Protein AF-A0A8R1HG35-F1 (afdb_monomer_lite)

pLDDT: mean 78.25, std 21.02, range [23.45, 98.88]

Radius of gyration: 35.32 Å; chains: 1; bounding box: 96×101×85 Å

Foldseek 3Di:
DDPDDDPDPPCVDPPVVVVLVVLVPDDPVSVVVQQCCQVVQADDAWEWEWEAPDQFKIKIFTQQDDPDGPDPRDHQSFHWWFKWKDFLQAPDIDTDIDHSPHRIDMDTGNGAMQTCALVPTRHAYHYALVSLQRSLQSLQVRVVRGDPSSLLRSLVSLQVCLVVVPHQLVSNVSSLVSQCPPPDPSSVVSSVVSLVSSCVSCVVVPPPDRVSVVVNVVVVCVVCVVPPPPPDDDDDDDPPPDDDDDDDCCVVVVVLVVDPFPQVSVVVLVVCCVVPDDPVVVVVSVVVVVVVDDDDDDDPDDDDPPPQPPLAADPQKFWAEKEKEKEAQDPPFLADDDPCYQKMKMKIKTKIFGAAKDQKHKFAAEQKAWPDKAWPDPPKDWPDWDADQQSRIIITGIPDIDHHGDMIIMMIIIMHGADDPQAAWHWFDAPVPPPFIKIKHQQPPFGVNRVDGGRRFFQRWYKYKYKYKYAPPKDKDWQAQWDDKDDPPPRRIIMTTGDIDDTWHSRLTIMIIGAWDWDWDAAPVQAIEIEIEHPVQRVQQVQLRVLLRLLQVLVCVLLVPHLDGNYAYEYETQDHPDQWALRRRYIYGHNVQRGHDDPSVLQVSNLSSQLSQQPTFENARGPLQNLSRQLRSLLCSLVSVCSVPVPRDSLLVLLVLLLVLQVVLLADDFFQSDWDQDSSRHIGGDPSSNNLSVLVLLLLCVLQDVVLSSQLSSVLSVVAGSGHDHPVSSVVSSVVSRDPCRAFPPRDHDDSVQQVCLSGQATAAWEWEWEDPDQFKIKIATDGDHDPPDDDDPDSCPQVNFHFWWKWKDAQPDLDTDTDTDHRPHRIDMDGHRFAMQICASVSHSYAYDYALVSLQRVLCCCPVPVRCVSGDPSSLVSVLSNLQVCPVVHDCVSNVSSLVSQCPDPDPVSVLSSVVSVVVSCVVPVDDPPPPPDDDLCVQDDLQDAPVRSCVSNVSDDLVRLLVSCDVPPPVVVLLSSLVNNLVPDPGPVCLVVSVSNVLSHDPVSVVVNCPPDDPVSNVVVVVSCVVCVPPDDRDPVVVVVVVVVVVVD

Secondary structure (DSSP, 8-state):
-----------TT-HHHHHHHHTTSS-HHHHHHHHHHHHHSS-S--EEEEEEEETTEEEEEE----S--SSTT---S---EEEEEEETT----EEEEE-TT-SEEEEE-SS-EEETGGG-SSSEEEE-HHHHHHHHHHHHHHGGGS-HHHHHHHHHHHHHHHHTT-S-GGGGHHHHHHHTT-SSHHHHHHHHHHHHHHHHHHHHTT-TT-HHHHHHHHHHHHHHTTSTT---------TTSS-----SSHHHHHHHHH---HHHHHHHHHHHHHH---HHHHHHHHHHHHHTPPP-------S------TTSPPTTEEEEEEEEEEEE--TTSSSPP-TTTTEEEEEEEEEEEESS-EEEEEEE--SEEEEEEEE-STT--EEEEEEETTTTEEEEEEEEEEPTT-EEEEEEEEEEEPBSSSSEEEEEE-TT--SPEEEEEE-TTTTGGGTS-B--STT--BEEEEEEEEETT-EEEESSPEEEEEE-STTSEEEEEEPPPPSB-GGG--EEEE--EEEEEE-TT--EEEEEE-GGGGGG-HHHHHHHHHHHHHHHHHHT----SSEEEEEEESS-SSSEE--TTEEEEEGGGTSSS-HHHHHHHHHHHHHTTBTTTBEESSGGGTHHHHHHHHHHHHHHHHHH-TT--HHHHHHHHHHHHHHHTTSS---TT-EEE-TTS-EEE-THHHHHHHHHHHHHHHHH-HHHHHHHHHHHHHHHTTSEE-HHHHHHHHHHHSPTT-B-GGGSBP-HHHHHHHHHSS---EEEEEEEEETTEEEEEEEEPPPTT--------SSTT---EEEEEE-BTBS--EEEEE-TT-S-EEE--SS--EESGGG-SS-EEEE-HHHHHHHHHHHHHH-GGGGS-HHHHHHHHHHHHHHBTTB-HHHHHHHHHHHTT-SSHHHHHHHHHHHHHHHHHH---------S-GGGGS-TTS-HHHHHHHHTT--HHHHHHHHHH-S-HHHHHHHHHHHHHH---GGGHHHHHHHHHHS-HHHHHHHHHSS-HHHHHHHHHHHHH-TTT----HHHHHHHHHHTT--

Sequence (1051 aa):
MTPLMPKYPDLNDSPLEKFLESLTTRTLNSKIARFAFLWTRQAGLPTVIVSKTGSDKIEIKQEIVTKSCLHPDGCFPRWDIPIWYHDADSSNTKLTWLLYNLKSIQLNSSIPLIINADSNGLYKVLYTDELYEEIGEQLKKFSKIYSPSTKYRLLTDASEQVWKRNKNASSFLPMIEALIDDDNEHVRRAAKKLLAFASRIATIQLEPENPVVQGYEDLLVKYFSSTPSFANFSGSATFLDVFGSEFDTQEILISILIDKNFDQMLERLVYWQKTETDPKILEIIGKLLDDLKPSNNLIFKIGPAEKQEEWRLPTKVFPIDYNLELTTYLPGYGYKEDEKTLKFHGAVDIKAHVVEATDRIVLNADSLEIQDILIDTKNVTITRWQLSSKLQFLTIYLSKTIEPKSTINFTILYEGKIREDLKGYYLTRTSDNSKTLNAVTQFESTAARFMVPCFDEPEFKATWKVKLIHPDGTVALSNGIEMESGPTGDTGFTYTEFARTVKMSSYLLAVFVGDVQYKETVTDRGVRIRVYADPQKIDMVDYALNVSRVTVEGFEKQFGIEYPMEKIDFVAVEDFAFGAMENWGLIIHASSYILGKSKNVLSTVIHELAHQWFGNLVTMKFWDNLWLNEGFASYMTPYGYTFIDPEADRDFSQTSDQEYGLNGESEPSTSITKYVRKDDGDITNTGLIYSKGSSFIRMIEHIMGADNFNKAIRYYLNNHQYQNVVAYDLYEAFERFMPNGTVGPNGKPFNLVEFAKCWTHQSGYPTIQVQSIDNSSIQLTQHRRLYKNVTTFKEEDVCGHKWDVPIWYQVPGSDTVDLAWLGRNDENLVLNVTGPVVINANSNGYYRVLYSNQFYELLSTEFQERGKTQFLSDSSKIRLLNDIMNFIGEIDAKSILPIVETLANDDNLKIRQRAEKTLRKLKNQTGHSFDTDMTKPLFEKCSLNESFDECSSKIETVIMDEFCRKVRSDPSQENVTRYLLNWLNVEERLEYQSYFLKALSCADSGTLDRLLLAEYRELRKRVNFYMGMERNKVKMPAKQSREFLMFEHDV

Organism: Caenorhabditis japonica (NCBI:txid281687)

Structure (mmCIF, N/CA/C/O backbone):
data_AF-A0A8R1HG35-F1
#
_entry.id   AF-A0A8R1HG35-F1
#
loop_
_atom_site.group_PDB
_atom_site.id
_atom_site.type_symbol
_atom_site.label_atom_id
_atom_site.label_alt_id
_atom_site.label_comp_id
_atom_site.label_asym_id
_atom_site.label_entity_id
_atom_site.label_seq_id
_atom_site.pdbx_PDB_ins_code
_atom_site.Cartn_x
_atom_site.Cartn_y
_atom_site.Cartn_z
_atom_site.occupancy
_atom_site.B_iso_or_equiv
_atom_site.auth_seq_id
_atom_site.auth_comp_id
_atom_site.auth_asym_id
_atom_site.auth_atom_id
_atom_site.pdbx_PDB_model_num
ATOM 1 N N . MET A 1 1 ? 31.465 -43.326 5.195 1.00 29.39 1 MET A N 1
ATOM 2 C CA . MET A 1 1 ? 32.647 -42.964 4.382 1.00 29.39 1 MET A CA 1
ATOM 3 C C . MET A 1 1 ? 32.932 -41.487 4.592 1.00 29.39 1 MET A C 1
ATOM 5 O O . MET A 1 1 ? 32.133 -40.659 4.181 1.00 29.39 1 MET A O 1
ATOM 9 N N . THR A 1 2 ? 34.002 -41.154 5.308 1.00 23.45 2 THR A N 1
ATOM 10 C CA . THR A 1 2 ? 34.441 -39.769 5.531 1.00 23.45 2 THR A CA 1
ATOM 11 C C . THR A 1 2 ? 34.986 -39.207 4.213 1.00 23.45 2 THR A C 1
ATOM 13 O O . THR A 1 2 ? 35.867 -39.852 3.638 1.00 23.45 2 THR A O 1
ATOM 16 N N . PRO A 1 3 ? 34.524 -38.052 3.698 1.00 27.89 3 PRO A N 1
ATOM 17 C CA . PRO A 1 3 ? 35.165 -37.442 2.543 1.00 27.89 3 PRO A CA 1
ATOM 18 C C . PRO A 1 3 ? 36.554 -36.965 2.972 1.00 27.89 3 PRO A C 1
ATOM 20 O O . PRO A 1 3 ? 36.690 -36.169 3.904 1.00 27.89 3 PRO A O 1
ATOM 23 N N . LEU A 1 4 ? 37.587 -37.487 2.315 1.00 30.38 4 LEU A N 1
ATOM 24 C CA . LEU A 1 4 ? 38.963 -37.021 2.442 1.00 30.38 4 LEU A CA 1
ATOM 25 C C . LEU A 1 4 ? 39.006 -35.512 2.162 1.00 30.38 4 LEU A C 1
ATOM 27 O O . LEU A 1 4 ? 38.712 -35.078 1.049 1.00 30.38 4 LEU A O 1
ATOM 31 N N . MET A 1 5 ? 39.374 -34.712 3.169 1.00 27.02 5 MET A N 1
ATOM 32 C CA . MET A 1 5 ? 39.751 -33.315 2.946 1.00 27.02 5 MET A CA 1
ATOM 33 C C . MET A 1 5 ? 40.919 -33.270 1.946 1.00 27.02 5 MET A C 1
ATOM 35 O O . MET A 1 5 ? 41.862 -34.057 2.099 1.00 27.02 5 MET A O 1
ATOM 39 N N . PRO A 1 6 ? 40.920 -32.356 0.959 1.00 29.45 6 PRO A N 1
ATOM 40 C CA . PRO A 1 6 ? 42.089 -32.159 0.117 1.00 29.45 6 PRO A CA 1
ATOM 41 C C . PRO A 1 6 ? 43.254 -31.719 1.008 1.00 29.45 6 PRO A C 1
ATOM 43 O O . PRO A 1 6 ? 43.134 -30.755 1.767 1.00 29.45 6 PRO A O 1
ATOM 46 N N . LYS A 1 7 ? 44.391 -32.418 0.934 1.00 31.58 7 LYS A N 1
ATOM 47 C CA . LYS A 1 7 ? 45.646 -31.894 1.481 1.00 31.58 7 LYS A CA 1
ATOM 48 C C . LYS A 1 7 ? 45.983 -30.617 0.711 1.00 31.58 7 LYS A C 1
ATOM 50 O O . LYS A 1 7 ? 46.242 -30.682 -0.488 1.00 31.58 7 LYS A O 1
ATOM 55 N N . TYR A 1 8 ? 45.991 -29.476 1.398 1.00 39.78 8 TYR A N 1
ATOM 56 C CA . TYR A 1 8 ? 46.649 -28.277 0.886 1.00 39.78 8 TYR A CA 1
ATOM 57 C C . TYR A 1 8 ? 48.136 -28.609 0.661 1.00 39.78 8 TYR A C 1
ATOM 59 O O . TYR A 1 8 ? 48.741 -29.211 1.555 1.00 39.78 8 TYR A O 1
ATOM 67 N N . PRO A 1 9 ? 48.725 -28.288 -0.505 1.00 39.12 9 PRO A N 1
ATOM 68 C CA . PRO A 1 9 ? 50.155 -28.477 -0.717 1.00 39.12 9 PRO A CA 1
ATOM 69 C C . PRO A 1 9 ? 50.940 -27.655 0.316 1.00 39.12 9 PRO A C 1
ATOM 71 O O . PRO A 1 9 ? 50.508 -26.564 0.693 1.00 39.12 9 PRO A O 1
ATOM 74 N N . ASP A 1 10 ? 52.069 -28.188 0.791 1.00 41.16 10 ASP A N 1
ATOM 75 C CA . ASP A 1 10 ? 53.010 -27.441 1.631 1.00 41.16 10 ASP A CA 1
ATOM 76 C C . ASP A 1 10 ? 53.409 -26.162 0.879 1.00 41.16 10 ASP A C 1
ATOM 78 O O . ASP A 1 10 ? 54.063 -26.216 -0.160 1.00 41.16 10 ASP A O 1
ATOM 82 N N . LEU A 1 11 ? 52.954 -25.010 1.377 1.00 49.56 11 LEU A N 1
ATOM 83 C CA . LEU A 1 11 ? 53.136 -23.706 0.733 1.00 49.56 11 LEU A CA 1
ATOM 84 C C . LEU A 1 11 ? 54.547 -23.129 0.902 1.00 49.56 11 LEU A C 1
ATOM 86 O O . LEU A 1 11 ? 54.803 -22.106 0.273 1.00 49.56 11 LEU A O 1
ATOM 90 N N . ASN A 1 12 ? 55.417 -23.814 1.661 1.00 46.31 12 ASN A N 1
ATOM 91 C CA . ASN A 1 12 ? 56.751 -23.402 2.136 1.00 46.31 12 ASN A CA 1
ATOM 92 C C . ASN A 1 12 ? 57.788 -23.034 1.039 1.00 46.31 12 ASN A C 1
ATOM 94 O O . ASN A 1 12 ? 58.971 -22.911 1.342 1.00 46.31 12 ASN A O 1
ATOM 98 N N . ASP A 1 13 ? 57.393 -22.906 -0.232 1.00 47.81 13 ASP A N 1
ATOM 99 C CA . ASP A 1 13 ? 58.284 -22.533 -1.342 1.00 47.81 13 ASP A CA 1
ATOM 100 C C . ASP A 1 13 ? 57.584 -21.738 -2.473 1.00 47.81 13 ASP A C 1
ATOM 102 O O . ASP A 1 13 ? 58.082 -21.640 -3.602 1.00 47.81 13 ASP A O 1
ATOM 106 N N . SER A 1 14 ? 56.408 -21.149 -2.208 1.00 57.53 14 SER A N 1
ATOM 107 C CA . SER A 1 14 ? 55.636 -20.441 -3.244 1.00 57.53 14 SER A CA 1
ATOM 108 C C . SER A 1 14 ? 56.224 -19.053 -3.600 1.00 57.53 14 SER A C 1
ATOM 110 O O . SER A 1 14 ? 56.750 -18.353 -2.729 1.00 57.53 14 SER A O 1
ATOM 112 N N . PRO A 1 15 ? 56.092 -18.574 -4.859 1.00 57.16 15 PRO A N 1
ATOM 113 C CA . PRO A 1 15 ? 56.476 -17.207 -5.252 1.00 57.16 15 PRO A CA 1
ATOM 114 C C . PRO A 1 15 ? 55.829 -16.112 -4.387 1.00 57.16 15 PRO A C 1
ATOM 116 O O . PRO A 1 15 ? 56.396 -15.037 -4.194 1.00 57.16 15 PRO A O 1
ATOM 119 N N . LEU A 1 16 ? 54.649 -16.410 -3.844 1.00 57.31 16 LEU A N 1
ATOM 120 C CA . LEU A 1 16 ? 53.862 -15.529 -2.995 1.00 57.31 16 LEU A CA 1
ATOM 121 C C . LEU A 1 16 ? 54.426 -15.426 -1.564 1.00 57.31 16 LEU A C 1
ATOM 123 O O . LEU A 1 16 ? 54.394 -14.351 -0.966 1.00 57.31 16 LEU A O 1
ATOM 127 N N . GLU A 1 17 ? 55.004 -16.503 -1.028 1.00 61.06 17 GLU A N 1
ATOM 128 C CA . GLU A 1 17 ? 55.698 -16.485 0.267 1.00 61.06 17 GLU A CA 1
ATOM 129 C C . GLU A 1 17 ? 56.992 -15.666 0.184 1.00 61.06 17 GLU A C 1
ATOM 131 O O . GLU A 1 17 ? 57.223 -14.796 1.022 1.00 61.06 17 GLU A O 1
ATOM 136 N N . LYS A 1 18 ? 57.751 -15.806 -0.913 1.00 62.78 18 LYS A N 1
ATOM 137 C CA . LYS A 1 18 ? 58.918 -14.951 -1.208 1.00 62.78 18 LYS A CA 1
ATOM 138 C C . LYS A 1 18 ? 58.541 -13.469 -1.341 1.00 62.78 18 LYS A C 1
ATOM 140 O O . LYS A 1 18 ? 59.304 -12.599 -0.920 1.00 62.78 18 LYS A O 1
ATOM 145 N N . PHE A 1 19 ? 57.356 -13.160 -1.878 1.00 66.44 19 PHE A N 1
ATOM 146 C CA . PHE A 1 19 ? 56.823 -11.794 -1.917 1.00 66.44 19 PHE A CA 1
ATOM 147 C C . PHE A 1 19 ? 56.510 -11.261 -0.510 1.00 66.44 19 PHE A C 1
ATOM 149 O O . PHE A 1 19 ? 56.939 -10.156 -0.172 1.00 66.44 19 PHE A O 1
ATOM 156 N N . LEU A 1 20 ? 55.847 -12.039 0.350 1.00 61.75 20 LEU A N 1
ATOM 157 C CA . LEU A 1 20 ? 55.597 -11.629 1.735 1.00 61.75 20 LEU A CA 1
ATOM 158 C C . LEU A 1 20 ? 56.886 -11.509 2.562 1.00 61.75 20 LEU A C 1
ATOM 160 O O . LEU A 1 20 ? 57.006 -10.572 3.349 1.00 61.75 20 LEU A O 1
ATOM 164 N N . GLU A 1 21 ? 57.866 -12.393 2.371 1.00 64.31 21 GLU A N 1
ATOM 165 C CA . GLU A 1 21 ? 59.193 -12.269 2.986 1.00 64.31 21 GLU A CA 1
ATOM 166 C C . GLU A 1 21 ? 59.919 -11.000 2.511 1.00 64.31 21 GLU A C 1
ATOM 168 O O . GLU A 1 21 ? 60.517 -10.284 3.322 1.00 64.31 21 GLU A O 1
ATOM 173 N N . SER A 1 22 ? 59.792 -10.626 1.231 1.00 62.16 22 SER A N 1
ATOM 174 C CA . SER A 1 22 ? 60.324 -9.354 0.718 1.00 62.16 22 SER A CA 1
ATOM 175 C C . SER A 1 22 ? 59.702 -8.133 1.417 1.00 62.16 22 SER A C 1
ATOM 177 O O . SER A 1 22 ? 60.402 -7.161 1.703 1.00 62.16 22 SER A O 1
ATOM 179 N N . LEU A 1 23 ? 58.425 -8.228 1.812 1.00 58.84 23 LEU A N 1
ATOM 180 C CA . LEU A 1 23 ? 57.715 -7.225 2.615 1.00 58.84 23 LEU A CA 1
ATOM 181 C C . LEU A 1 23 ? 58.089 -7.251 4.109 1.00 58.84 23 LEU A C 1
ATOM 183 O O . LEU A 1 23 ? 57.533 -6.479 4.880 1.00 58.84 23 LEU A O 1
ATOM 187 N N . THR A 1 24 ? 59.004 -8.113 4.561 1.00 53.59 24 THR A N 1
ATOM 188 C CA . THR A 1 24 ? 59.460 -8.133 5.968 1.00 53.59 24 THR A CA 1
ATOM 189 C C . THR A 1 24 ? 60.857 -7.574 6.184 1.00 53.59 24 THR A C 1
ATOM 191 O O . THR A 1 24 ? 61.204 -7.218 7.311 1.00 53.59 24 THR A O 1
ATOM 194 N N . THR A 1 25 ? 61.665 -7.456 5.128 1.00 50.81 25 THR A N 1
ATOM 195 C CA . THR A 1 25 ? 63.103 -7.193 5.273 1.00 50.81 25 THR A CA 1
ATOM 196 C C . THR A 1 25 ? 63.488 -5.714 5.294 1.00 50.81 25 THR A C 1
ATOM 198 O O . THR A 1 25 ? 64.647 -5.411 5.577 1.00 50.81 25 THR A O 1
ATOM 201 N N . ARG A 1 26 ? 62.578 -4.753 5.055 1.00 47.66 26 ARG A N 1
ATOM 202 C CA . ARG A 1 26 ? 62.942 -3.320 5.026 1.00 47.66 26 ARG A CA 1
ATOM 203 C C . ARG A 1 26 ? 61.820 -2.400 5.537 1.00 47.66 26 ARG A C 1
ATOM 205 O O . ARG A 1 26 ? 60.886 -2.104 4.807 1.00 47.66 26 ARG A O 1
ATOM 212 N N . THR A 1 27 ? 61.991 -1.839 6.744 1.00 49.16 27 THR A N 1
ATOM 213 C CA . THR A 1 27 ? 61.248 -0.697 7.361 1.00 49.16 27 THR A CA 1
ATOM 214 C C . THR A 1 27 ? 59.865 -0.959 7.994 1.00 49.16 27 THR A C 1
ATOM 216 O O . THR A 1 27 ? 59.168 -1.902 7.638 1.00 49.16 27 THR A O 1
ATOM 219 N N . LEU A 1 28 ? 59.441 -0.097 8.938 1.00 48.72 28 LEU A N 1
ATOM 220 C CA . LEU A 1 28 ? 58.131 -0.138 9.627 1.00 48.72 28 LEU A CA 1
ATOM 221 C C . LEU A 1 28 ? 56.939 -0.114 8.645 1.00 48.72 28 LEU A C 1
ATOM 223 O O . LEU A 1 28 ? 55.937 -0.789 8.877 1.00 48.72 28 LEU A O 1
ATOM 227 N N . ASN A 1 29 ? 57.093 0.577 7.509 1.00 52.09 29 ASN A N 1
ATOM 228 C CA . ASN A 1 29 ? 56.093 0.653 6.437 1.00 52.09 29 ASN A CA 1
ATOM 229 C C . ASN A 1 29 ? 55.785 -0.719 5.813 1.00 52.09 29 ASN A C 1
ATOM 231 O O . ASN A 1 29 ? 54.662 -0.964 5.377 1.00 52.09 29 ASN A O 1
ATOM 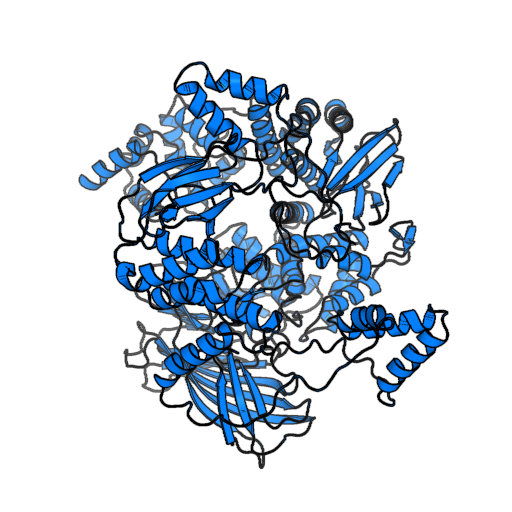235 N N . SER A 1 30 ? 56.753 -1.638 5.823 1.00 58.84 30 SER A N 1
ATOM 236 C CA . SER A 1 30 ? 56.605 -2.968 5.225 1.00 58.84 30 SER A CA 1
ATOM 237 C C . SER A 1 30 ? 55.717 -3.909 6.062 1.00 58.84 30 SER A C 1
ATOM 239 O O . SER A 1 30 ? 54.919 -4.667 5.511 1.00 58.84 30 SER A O 1
ATOM 241 N N . LYS A 1 31 ? 55.716 -3.759 7.399 1.00 59.62 31 LYS A N 1
ATOM 242 C CA . LYS A 1 31 ? 54.842 -4.524 8.312 1.00 59.62 31 LYS A CA 1
ATOM 243 C C . LYS A 1 31 ? 53.371 -4.098 8.226 1.00 59.62 31 LYS A C 1
ATOM 245 O O . LYS A 1 31 ? 52.493 -4.956 8.255 1.00 59.62 31 LYS A O 1
ATOM 250 N N . ILE A 1 32 ? 53.101 -2.797 8.079 1.00 66.56 32 ILE A N 1
ATOM 251 C CA . ILE A 1 32 ? 51.736 -2.267 7.892 1.00 66.56 32 ILE A CA 1
ATOM 252 C C . ILE A 1 32 ? 51.187 -2.685 6.526 1.00 66.56 32 ILE A C 1
ATOM 254 O O . ILE A 1 32 ? 50.044 -3.127 6.439 1.00 66.56 32 ILE A O 1
ATOM 258 N N . ALA A 1 33 ? 52.009 -2.612 5.473 1.00 65.75 33 ALA A N 1
ATOM 259 C CA . ALA A 1 33 ? 51.628 -3.072 4.141 1.00 65.75 33 ALA A CA 1
ATOM 260 C C . ALA A 1 33 ? 51.265 -4.565 4.137 1.00 65.75 33 ALA A C 1
ATOM 262 O O . ALA A 1 33 ? 50.242 -4.939 3.571 1.00 65.75 33 ALA A O 1
ATOM 263 N N . ARG A 1 34 ? 52.043 -5.407 4.834 1.00 74.62 34 ARG A N 1
ATOM 264 C CA . ARG A 1 34 ? 51.744 -6.837 4.995 1.00 74.62 34 ARG A CA 1
ATOM 265 C C . ARG A 1 34 ? 50.425 -7.077 5.735 1.00 74.62 34 ARG A C 1
ATOM 267 O O . ARG A 1 34 ? 49.603 -7.860 5.265 1.00 74.62 34 ARG A O 1
ATOM 274 N N . PHE A 1 35 ? 50.205 -6.385 6.854 1.00 78.25 35 PHE A N 1
ATOM 275 C CA . PHE A 1 35 ? 48.952 -6.464 7.608 1.00 78.25 35 PHE A CA 1
ATOM 276 C C . PHE A 1 35 ? 47.749 -6.059 6.740 1.00 78.25 35 PHE A C 1
ATOM 278 O O . PHE A 1 35 ? 46.813 -6.838 6.585 1.00 78.25 35 PHE A O 1
ATOM 285 N N . ALA A 1 36 ? 47.803 -4.893 6.090 1.00 75.25 36 ALA A N 1
ATOM 286 C CA . ALA A 1 36 ? 46.735 -4.420 5.210 1.00 75.25 36 ALA A CA 1
ATOM 287 C C . ALA A 1 36 ? 46.482 -5.380 4.035 1.00 75.25 36 ALA A C 1
ATOM 289 O O . ALA A 1 36 ? 45.330 -5.647 3.692 1.00 75.25 36 ALA A O 1
ATOM 290 N N . PHE A 1 37 ? 47.540 -5.945 3.449 1.00 73.75 37 PHE A N 1
ATOM 291 C CA . PHE A 1 37 ? 47.441 -6.902 2.349 1.00 73.75 37 PHE A CA 1
ATOM 292 C C . PHE A 1 37 ? 46.708 -8.183 2.768 1.00 73.75 37 PHE A C 1
ATOM 294 O O . PHE A 1 37 ? 45.751 -8.583 2.106 1.00 73.75 37 PHE A O 1
ATOM 301 N N . LEU A 1 38 ? 47.090 -8.786 3.900 1.00 73.75 38 LEU A N 1
ATOM 302 C CA . LEU A 1 38 ? 46.444 -9.998 4.415 1.00 73.75 38 LEU A CA 1
ATOM 303 C C . LEU A 1 38 ? 44.974 -9.766 4.795 1.00 73.75 38 LEU A C 1
ATOM 305 O O . LEU A 1 38 ? 44.153 -10.656 4.589 1.00 73.75 38 LEU A O 1
ATOM 309 N N . TRP A 1 39 ? 44.630 -8.593 5.330 1.00 78.31 39 TRP A N 1
ATOM 310 C CA . TRP A 1 39 ? 43.275 -8.295 5.813 1.00 78.31 39 TRP A CA 1
ATOM 311 C C . TRP A 1 39 ? 42.294 -7.825 4.736 1.00 78.31 39 TRP A C 1
ATOM 313 O O . TRP A 1 39 ? 41.093 -7.997 4.908 1.00 78.31 39 TRP A O 1
ATOM 323 N N . THR A 1 40 ? 42.768 -7.263 3.622 1.00 70.94 40 THR A N 1
ATOM 324 C CA . THR A 1 40 ? 41.887 -6.726 2.562 1.00 70.94 40 THR A CA 1
ATOM 325 C C . THR A 1 40 ? 41.656 -7.684 1.394 1.00 70.94 40 THR A C 1
ATOM 327 O O . THR A 1 40 ? 40.697 -7.511 0.648 1.00 70.94 40 THR A O 1
ATOM 330 N N . ARG A 1 41 ? 42.521 -8.690 1.208 1.00 65.94 41 ARG A N 1
ATOM 331 C CA . ARG A 1 41 ? 42.503 -9.584 0.031 1.00 65.94 41 ARG A CA 1
ATOM 332 C C . ARG A 1 41 ? 41.947 -10.982 0.310 1.00 65.94 41 ARG A C 1
ATOM 334 O O . ARG A 1 41 ? 41.852 -11.788 -0.612 1.00 65.94 41 ARG A O 1
ATOM 341 N N . GLN A 1 42 ? 41.593 -11.283 1.557 1.00 67.56 42 GLN A N 1
ATOM 342 C CA . GLN A 1 42 ? 41.102 -12.597 1.971 1.00 67.56 42 GLN A CA 1
ATOM 343 C C . GLN A 1 42 ? 39.652 -12.497 2.438 1.00 67.56 42 GLN A C 1
ATOM 345 O O . GLN A 1 42 ? 39.315 -11.629 3.239 1.00 67.56 42 GLN A O 1
ATOM 350 N N . ALA A 1 43 ? 38.797 -13.393 1.945 1.00 61.31 43 ALA A N 1
ATOM 351 C CA . ALA A 1 43 ? 37.422 -13.498 2.413 1.00 61.31 43 ALA A CA 1
ATOM 352 C C . ALA A 1 43 ? 37.378 -14.207 3.769 1.00 61.31 43 ALA A C 1
ATOM 354 O O . ALA A 1 43 ? 38.014 -15.242 3.953 1.00 61.31 43 ALA A O 1
ATOM 355 N N . GLY A 1 44 ? 36.579 -13.686 4.693 1.00 69.25 44 GLY A N 1
ATOM 356 C CA . GLY A 1 44 ? 36.358 -14.297 5.999 1.00 69.25 44 GLY A CA 1
ATOM 357 C C . GLY A 1 44 ? 36.765 -13.394 7.153 1.00 69.25 44 GLY A C 1
ATOM 358 O O . GLY A 1 44 ? 37.292 -12.301 6.969 1.00 69.25 44 GLY A O 1
ATOM 359 N N . LEU A 1 45 ? 36.475 -13.868 8.360 1.00 75.12 45 LEU A N 1
ATOM 360 C CA . LEU A 1 45 ? 36.833 -13.207 9.606 1.00 75.12 45 LEU A CA 1
ATOM 361 C C . LEU A 1 45 ? 37.812 -14.118 10.358 1.00 75.12 45 LEU A C 1
ATOM 363 O O . LEU A 1 45 ? 37.467 -15.287 10.577 1.00 75.12 45 LEU A O 1
ATOM 367 N N . PRO A 1 46 ? 38.998 -13.629 10.765 1.00 82.94 46 PRO A N 1
ATOM 368 C CA . PRO A 1 46 ? 39.954 -14.463 11.473 1.00 82.94 46 PRO A CA 1
ATOM 369 C C . PRO A 1 46 ? 39.326 -15.010 12.755 1.00 82.94 46 PRO A C 1
ATOM 371 O O . PRO A 1 46 ? 38.655 -14.286 13.493 1.00 82.94 46 PRO A O 1
ATOM 374 N N . THR A 1 47 ? 39.525 -16.300 13.005 1.00 86.06 47 THR A N 1
ATOM 375 C CA . THR A 1 47 ? 39.038 -16.977 14.208 1.00 86.06 47 THR A CA 1
ATOM 376 C C . THR A 1 47 ? 40.234 -17.573 14.934 1.00 86.06 47 THR A C 1
ATOM 378 O O . THR A 1 47 ? 41.026 -18.307 14.337 1.00 86.06 47 THR A O 1
ATOM 381 N N . VAL A 1 48 ? 40.396 -17.220 16.209 1.00 89.75 48 VAL A N 1
ATOM 382 C CA . VAL A 1 48 ? 41.444 -17.775 17.068 1.00 89.75 48 VAL A CA 1
ATOM 383 C C . VAL A 1 48 ? 40.834 -18.715 18.092 1.00 89.75 48 VAL A C 1
ATOM 385 O O . VAL A 1 48 ? 39.817 -18.401 18.701 1.00 89.75 48 VAL A O 1
ATOM 388 N N . ILE A 1 49 ? 41.467 -19.866 18.267 1.00 89.00 49 ILE A N 1
ATOM 389 C CA . ILE A 1 49 ? 41.147 -20.869 19.270 1.00 89.00 49 ILE A CA 1
ATOM 390 C C . ILE A 1 49 ? 42.143 -20.707 20.415 1.00 89.00 49 ILE A C 1
ATOM 392 O O . ILE A 1 49 ? 43.353 -20.707 20.189 1.00 89.00 49 ILE A O 1
ATOM 396 N N . VAL A 1 50 ? 41.636 -20.562 21.630 1.00 92.31 50 VAL A N 1
ATOM 397 C CA . VAL A 1 50 ? 42.413 -20.386 22.853 1.00 92.31 50 VAL A CA 1
ATOM 398 C C . VAL A 1 50 ? 42.286 -21.658 23.677 1.00 92.31 50 VAL A C 1
ATOM 400 O O . VAL A 1 50 ? 41.174 -22.096 23.972 1.00 92.31 50 VAL A O 1
ATOM 403 N N . SER A 1 51 ? 43.416 -22.259 24.034 1.00 91.38 51 SER A N 1
ATOM 404 C CA . SER A 1 51 ? 43.477 -23.524 24.768 1.00 91.38 51 SER A CA 1
ATOM 405 C C . SER A 1 51 ? 44.598 -23.517 25.797 1.00 91.38 51 SER A C 1
ATOM 407 O O . SER A 1 51 ? 45.641 -22.902 25.589 1.00 91.38 51 SER A O 1
ATOM 409 N N . LYS A 1 52 ? 44.422 -24.244 26.897 1.00 88.06 52 LYS A N 1
ATOM 410 C CA . LYS A 1 52 ? 45.450 -24.425 27.926 1.00 88.06 52 LYS A CA 1
ATOM 411 C C . LYS A 1 52 ? 46.398 -25.559 27.522 1.00 88.06 52 LYS A C 1
ATOM 413 O O . LYS A 1 52 ? 45.949 -26.616 27.089 1.00 88.06 52 LYS A O 1
ATOM 418 N N . THR A 1 53 ? 47.712 -25.350 27.629 1.00 83.94 53 THR A N 1
ATOM 419 C CA . THR A 1 53 ? 48.738 -26.359 27.263 1.00 83.94 53 THR A CA 1
ATOM 420 C C . THR A 1 53 ? 49.654 -26.742 28.434 1.00 83.94 53 THR A C 1
ATOM 422 O O . THR A 1 53 ? 50.716 -27.327 28.233 1.00 83.94 53 THR A O 1
ATOM 425 N N . GLY A 1 54 ? 49.277 -26.380 29.662 1.00 78.38 54 GLY A N 1
ATOM 426 C CA . GLY A 1 54 ? 49.997 -26.635 30.916 1.00 78.38 54 GLY A CA 1
ATOM 427 C C . GLY A 1 54 ? 49.382 -25.832 32.070 1.00 78.38 54 GLY A C 1
ATOM 428 O O . GLY A 1 54 ? 48.436 -25.084 31.839 1.00 78.38 54 GLY A O 1
ATOM 429 N N . SER A 1 55 ? 49.916 -25.943 33.293 1.00 74.25 55 SER A N 1
ATOM 430 C CA . SER A 1 55 ? 49.381 -25.217 34.465 1.00 74.25 55 SER A CA 1
ATOM 431 C C . SER A 1 55 ? 49.370 -23.698 34.281 1.00 74.25 55 SER A C 1
ATOM 433 O O . SER A 1 55 ? 48.414 -23.053 34.691 1.00 74.25 55 SER A O 1
ATOM 435 N N . ASP A 1 56 ? 50.390 -23.157 33.605 1.00 83.50 56 ASP A N 1
ATOM 436 C CA . ASP A 1 56 ? 50.622 -21.710 33.490 1.00 83.50 56 ASP A CA 1
ATOM 437 C C . ASP A 1 56 ? 50.841 -21.251 32.037 1.00 83.50 56 ASP A C 1
ATOM 439 O O . ASP A 1 56 ? 51.575 -20.293 31.780 1.00 83.50 56 ASP A O 1
ATOM 443 N N . LYS A 1 57 ? 50.277 -21.973 31.055 1.00 87.12 57 LYS A N 1
ATOM 444 C CA . LYS A 1 57 ? 50.471 -21.688 29.622 1.00 87.12 57 LYS A CA 1
ATOM 445 C C . LYS A 1 57 ? 49.167 -21.727 28.832 1.00 87.12 57 LYS A C 1
ATOM 447 O O . LYS A 1 57 ? 48.505 -22.764 28.774 1.00 87.12 57 LYS A O 1
ATOM 452 N N . ILE A 1 58 ? 48.881 -20.624 28.143 1.00 91.19 58 ILE A N 1
ATOM 453 C CA . ILE A 1 58 ? 47.756 -20.457 27.222 1.00 91.19 58 ILE A CA 1
ATOM 454 C C . ILE A 1 58 ? 48.282 -20.398 25.789 1.00 91.19 58 ILE A C 1
ATOM 456 O O . ILE A 1 58 ? 49.087 -19.535 25.439 1.00 91.19 58 ILE A O 1
ATOM 460 N N . GLU A 1 59 ? 47.817 -21.314 24.949 1.00 93.50 59 GLU A N 1
ATOM 461 C CA . GLU A 1 59 ? 48.067 -21.321 23.514 1.00 93.50 59 GLU A CA 1
ATOM 462 C C . GLU A 1 59 ? 46.927 -20.616 22.771 1.00 93.50 59 GLU A C 1
ATOM 464 O O . GLU A 1 59 ? 45.751 -20.885 23.006 1.00 93.50 59 GLU A O 1
ATOM 469 N N . ILE A 1 60 ? 47.283 -19.728 21.841 1.00 93.25 60 ILE A N 1
ATOM 470 C CA . ILE A 1 60 ? 46.354 -19.046 20.939 1.00 93.25 60 ILE A CA 1
ATOM 471 C C . ILE A 1 60 ? 46.700 -19.473 19.519 1.00 93.25 60 ILE A C 1
ATOM 473 O O . ILE A 1 60 ? 47.762 -19.135 18.990 1.00 93.25 60 ILE A O 1
ATOM 477 N N . LYS A 1 61 ? 45.802 -20.232 18.903 1.00 90.25 61 LYS A N 1
ATOM 478 C CA . LYS A 1 61 ? 45.971 -20.851 17.591 1.00 90.25 61 LYS A CA 1
ATOM 479 C C . LYS A 1 61 ? 44.994 -20.256 16.595 1.00 90.25 61 LYS A C 1
ATOM 481 O O . LYS A 1 61 ? 43.840 -20.028 16.920 1.00 90.25 61 LYS A O 1
ATOM 486 N N . GLN A 1 62 ? 45.421 -20.051 15.357 1.00 86.38 62 GLN A N 1
ATOM 487 C CA . GLN A 1 62 ? 44.511 -19.589 14.312 1.00 86.38 62 GLN A CA 1
ATOM 488 C C . GLN A 1 62 ? 43.833 -20.768 13.610 1.00 86.38 62 GLN A C 1
ATOM 490 O O . GLN A 1 62 ? 44.518 -21.684 13.138 1.00 86.38 62 GLN A O 1
ATOM 495 N N . GLU A 1 63 ? 42.505 -20.739 13.516 1.00 76.44 63 GLU A N 1
ATOM 496 C CA . GLU A 1 63 ? 41.754 -21.692 12.700 1.00 76.44 63 GLU A CA 1
ATOM 497 C C . GLU A 1 63 ? 41.887 -21.323 11.212 1.00 76.44 63 GLU A C 1
ATOM 499 O O . GLU A 1 63 ? 41.852 -20.148 10.848 1.00 76.44 63 GLU A O 1
ATOM 504 N N . ILE A 1 64 ? 42.063 -22.320 10.337 1.00 64.50 64 ILE A N 1
ATOM 505 C CA . ILE A 1 64 ? 42.074 -22.101 8.882 1.00 64.50 64 ILE A CA 1
ATOM 506 C C . ILE A 1 64 ? 40.615 -22.073 8.421 1.00 64.50 64 ILE A C 1
ATOM 508 O O . ILE A 1 64 ? 39.978 -23.121 8.341 1.00 64.50 64 ILE A O 1
ATOM 512 N N . VAL A 1 65 ? 40.074 -20.885 8.147 1.00 55.38 65 VAL A N 1
ATOM 513 C CA . VAL A 1 65 ? 38.631 -20.708 7.877 1.00 55.38 65 VAL A CA 1
ATOM 514 C C . VAL A 1 65 ? 38.307 -20.594 6.377 1.00 55.38 65 VAL A C 1
ATOM 516 O O . VAL A 1 65 ? 37.154 -20.742 5.974 1.00 55.38 65 VAL A O 1
ATOM 519 N N . THR A 1 66 ? 39.291 -20.378 5.504 1.00 52.88 66 THR A N 1
ATOM 520 C CA . THR A 1 66 ? 39.036 -20.165 4.072 1.00 52.88 66 THR A CA 1
ATOM 521 C C . THR A 1 66 ? 38.822 -21.486 3.316 1.00 52.88 66 THR A C 1
ATOM 523 O O . THR A 1 66 ? 39.736 -22.289 3.151 1.00 52.88 66 THR A O 1
ATOM 526 N N . LYS A 1 67 ? 37.590 -21.712 2.823 1.00 51.09 67 LYS A N 1
ATOM 527 C CA . LYS A 1 67 ? 37.256 -22.769 1.838 1.00 51.09 67 LYS A CA 1
ATOM 528 C C . LYS A 1 67 ? 37.279 -22.282 0.380 1.00 51.09 67 LYS A C 1
ATOM 530 O O . LYS A 1 67 ? 37.192 -23.104 -0.525 1.00 51.09 67 LYS A O 1
ATOM 535 N N . SER A 1 68 ? 37.385 -20.975 0.136 1.00 52.78 68 SER A N 1
ATOM 536 C CA . SER A 1 68 ? 37.317 -20.392 -1.211 1.00 52.78 68 SER A CA 1
ATOM 537 C C . SER A 1 68 ? 38.142 -19.112 -1.325 1.00 52.78 68 SER A C 1
ATOM 539 O O . SER A 1 68 ? 38.061 -18.238 -0.459 1.00 52.78 68 SER A O 1
ATOM 541 N N . CYS A 1 69 ? 38.892 -18.995 -2.421 1.00 50.50 69 CYS A N 1
ATOM 542 C CA . CYS A 1 69 ? 39.683 -17.821 -2.773 1.00 50.50 69 CYS A CA 1
ATOM 543 C C . CYS A 1 69 ? 38.920 -16.885 -3.699 1.00 50.50 69 CYS A C 1
ATOM 545 O O . CYS A 1 69 ? 38.328 -17.333 -4.673 1.00 50.50 69 CYS A O 1
ATOM 547 N N . LEU A 1 70 ? 38.995 -15.581 -3.427 1.00 49.75 70 LEU A N 1
ATOM 548 C CA . LEU A 1 70 ? 38.482 -14.541 -4.324 1.00 49.75 70 LEU A CA 1
ATOM 549 C C . LEU A 1 70 ? 39.558 -13.993 -5.283 1.00 49.75 70 LEU A C 1
ATOM 551 O O . LEU A 1 70 ? 39.241 -13.127 -6.093 1.00 49.75 70 LEU A O 1
ATOM 555 N N . HIS A 1 71 ? 40.818 -14.456 -5.206 1.00 50.31 71 HIS A N 1
ATOM 556 C CA . HIS A 1 71 ? 41.938 -13.882 -5.964 1.00 50.31 71 HIS A CA 1
ATOM 557 C C . HIS A 1 71 ? 42.710 -14.922 -6.811 1.00 50.31 71 HIS A C 1
ATOM 559 O O . HIS A 1 71 ? 43.011 -15.997 -6.286 1.00 50.31 71 HIS A O 1
ATOM 565 N N . PRO A 1 72 ? 43.085 -14.611 -8.074 1.00 47.34 72 PRO A N 1
ATOM 566 C CA . PRO A 1 72 ? 43.795 -15.532 -8.980 1.00 47.34 72 PRO A CA 1
ATOM 567 C C . PRO A 1 72 ? 45.181 -15.991 -8.499 1.00 47.34 72 PRO A C 1
ATOM 569 O O . PRO A 1 72 ? 45.613 -17.087 -8.837 1.00 47.34 72 PRO A O 1
ATOM 572 N N . ASP A 1 73 ? 45.859 -15.176 -7.688 1.00 49.62 73 ASP A N 1
ATOM 573 C CA . ASP A 1 73 ? 47.245 -15.419 -7.244 1.00 49.62 73 ASP A CA 1
ATOM 574 C C . ASP A 1 73 ? 47.369 -16.327 -5.996 1.00 49.62 73 ASP A C 1
ATOM 576 O O . ASP A 1 73 ? 48.471 -16.532 -5.489 1.00 49.62 73 ASP A O 1
ATOM 580 N N . GLY A 1 74 ? 46.255 -16.884 -5.499 1.00 53.72 74 GLY A N 1
ATOM 581 C CA . GLY A 1 74 ? 46.205 -17.798 -4.345 1.00 53.72 74 GLY A CA 1
ATOM 582 C C . GLY A 1 74 ? 45.746 -17.155 -3.024 1.00 53.72 74 GLY A C 1
ATOM 583 O O . GLY A 1 74 ? 45.733 -15.934 -2.874 1.00 53.72 74 GLY A O 1
ATOM 584 N N . CYS A 1 75 ? 45.339 -17.987 -2.055 1.00 58.75 75 CYS A N 1
ATOM 585 C CA . CYS A 1 75 ? 44.974 -17.562 -0.694 1.00 58.75 75 CYS A CA 1
ATOM 586 C C . CYS A 1 75 ? 46.088 -17.815 0.311 1.00 58.75 75 CYS A C 1
ATOM 588 O O . CYS A 1 75 ? 46.817 -18.802 0.199 1.00 58.75 75 CYS A O 1
ATOM 590 N N . PHE A 1 76 ? 46.091 -17.028 1.388 1.00 62.19 76 PHE A N 1
ATOM 591 C CA . PHE A 1 76 ? 46.736 -17.448 2.623 1.00 62.19 76 PHE A CA 1
ATOM 592 C C . PHE A 1 76 ? 45.731 -18.228 3.486 1.00 62.19 76 PHE A C 1
ATOM 594 O O . PHE A 1 76 ? 44.523 -17.991 3.446 1.00 62.19 76 PHE A O 1
ATOM 601 N N . PRO A 1 77 ? 46.196 -19.208 4.269 1.00 64.75 77 PRO A N 1
ATOM 602 C CA . PRO A 1 77 ? 45.330 -19.892 5.220 1.00 64.75 77 PRO A CA 1
ATOM 603 C C . PRO A 1 77 ? 45.093 -19.066 6.498 1.00 64.75 77 PRO A C 1
ATOM 605 O O . PRO A 1 77 ? 44.305 -19.493 7.341 1.00 64.75 77 PRO A O 1
ATOM 608 N N . ARG A 1 78 ? 45.830 -17.957 6.700 1.00 76.44 78 ARG A N 1
ATOM 609 C CA . ARG A 1 78 ? 45.925 -17.216 7.970 1.00 76.44 78 ARG A CA 1
ATOM 610 C C . ARG A 1 78 ? 46.200 -15.714 7.775 1.00 76.44 78 ARG A C 1
ATOM 612 O O . ARG A 1 78 ? 46.721 -15.285 6.747 1.00 76.44 78 ARG A O 1
ATOM 619 N N . TRP A 1 79 ? 45.894 -14.934 8.806 1.00 84.56 79 TRP A N 1
ATOM 620 C CA . TRP A 1 79 ? 46.102 -13.493 8.950 1.00 84.56 79 TRP A CA 1
ATOM 621 C C . TRP A 1 79 ? 47.197 -13.173 9.976 1.00 84.56 79 TRP A C 1
ATOM 623 O O . TRP A 1 79 ? 47.453 -13.964 10.884 1.00 84.56 79 TRP A O 1
ATOM 633 N N . ASP A 1 80 ? 47.786 -11.980 9.873 1.00 86.06 80 ASP A N 1
ATOM 634 C CA . ASP A 1 80 ? 48.504 -11.341 10.982 1.00 86.06 80 ASP A CA 1
ATOM 635 C C . ASP A 1 80 ? 47.478 -10.728 11.939 1.00 86.06 80 ASP A C 1
ATOM 637 O O . ASP A 1 80 ? 46.859 -9.724 11.598 1.00 86.06 80 ASP A O 1
ATOM 641 N N . ILE A 1 81 ? 47.271 -11.302 13.121 1.00 88.94 81 ILE A N 1
ATOM 642 C CA . ILE A 1 81 ? 46.227 -10.860 14.055 1.00 88.94 81 ILE A CA 1
ATOM 643 C C . ILE A 1 81 ? 46.858 -10.121 15.250 1.00 88.94 81 ILE A C 1
ATOM 645 O O . ILE A 1 81 ? 47.683 -10.718 15.949 1.00 88.94 81 ILE A O 1
ATOM 649 N N . PRO A 1 82 ? 46.478 -8.854 15.529 1.00 89.69 82 PRO A N 1
ATOM 650 C CA . PRO A 1 82 ? 46.828 -8.167 16.767 1.00 89.69 82 PRO A CA 1
ATOM 651 C C . PRO A 1 82 ? 45.982 -8.742 17.904 1.00 89.69 82 PRO A C 1
ATOM 653 O O . PRO A 1 82 ? 44.794 -8.458 18.013 1.00 89.69 82 PRO A O 1
ATOM 656 N N . ILE A 1 83 ? 46.590 -9.583 18.731 1.00 90.88 83 ILE A N 1
ATOM 657 C CA . ILE A 1 83 ? 45.935 -10.245 19.853 1.00 90.88 83 ILE A CA 1
ATOM 658 C C . ILE A 1 83 ? 45.953 -9.300 21.053 1.00 90.88 83 ILE A C 1
ATOM 660 O O . ILE A 1 83 ? 46.963 -9.178 21.750 1.00 90.88 83 ILE A O 1
ATOM 664 N N . TRP A 1 84 ? 44.827 -8.634 21.288 1.00 90.56 84 TRP A N 1
ATOM 665 C CA . TRP A 1 84 ? 44.573 -7.872 22.510 1.00 90.56 84 TRP A CA 1
ATOM 666 C C . TRP A 1 84 ? 44.145 -8.830 23.618 1.00 90.56 84 TRP A C 1
ATOM 668 O O . TRP A 1 84 ? 43.290 -9.679 23.371 1.00 90.56 84 TRP A O 1
ATOM 678 N N . TYR A 1 85 ? 44.730 -8.740 24.811 1.00 91.44 85 TYR A N 1
ATOM 679 C CA . TYR A 1 85 ? 44.386 -9.632 25.917 1.00 91.44 85 TYR A CA 1
ATOM 680 C C . TYR A 1 85 ? 44.666 -9.040 27.295 1.00 91.44 85 TYR A C 1
ATOM 682 O O . TYR A 1 85 ? 45.560 -8.215 27.445 1.00 91.44 85 TYR A O 1
ATOM 690 N N . HIS A 1 86 ? 43.971 -9.516 28.319 1.00 88.06 86 HIS A N 1
ATOM 691 C CA . HIS A 1 86 ? 44.353 -9.308 29.717 1.00 88.06 86 HIS A CA 1
ATOM 692 C C . HIS A 1 86 ? 44.047 -10.556 30.548 1.00 88.06 86 HIS A C 1
ATOM 694 O O . HIS A 1 86 ? 43.322 -11.447 30.104 1.00 88.06 86 HIS A O 1
ATOM 700 N N . ASP A 1 87 ? 44.620 -10.624 31.745 1.00 86.25 87 ASP A N 1
ATOM 701 C CA . ASP A 1 87 ? 44.305 -11.662 32.728 1.00 86.25 87 ASP A CA 1
ATOM 702 C C . ASP A 1 87 ? 42.847 -11.494 33.200 1.00 86.25 87 ASP A C 1
ATOM 704 O O . ASP A 1 87 ? 42.361 -10.365 33.304 1.00 86.25 87 ASP A O 1
ATOM 708 N N . ALA A 1 88 ? 42.113 -12.587 33.432 1.00 80.38 88 ALA A N 1
ATOM 709 C CA . ALA A 1 88 ? 40.680 -12.524 33.737 1.00 80.38 88 ALA A CA 1
ATOM 710 C C . ALA A 1 88 ? 40.349 -11.774 35.043 1.00 80.38 88 ALA A C 1
ATOM 712 O O . ALA A 1 88 ? 39.232 -11.310 35.213 1.00 80.38 88 ALA A O 1
ATOM 713 N N . ASP A 1 89 ? 41.282 -11.590 35.964 1.00 80.19 89 ASP A N 1
ATOM 714 C CA . ASP A 1 89 ? 41.085 -10.804 37.189 1.00 80.19 89 ASP A CA 1
ATOM 715 C C . ASP A 1 89 ? 41.539 -9.335 37.055 1.00 80.19 89 ASP A C 1
ATOM 717 O O . ASP A 1 89 ? 41.533 -8.576 38.026 1.00 80.19 89 ASP A O 1
ATOM 721 N N . SER A 1 90 ? 41.915 -8.907 35.847 1.00 79.06 90 SER A N 1
ATOM 722 C CA . SER A 1 90 ? 42.419 -7.570 35.536 1.00 79.06 90 SER A CA 1
ATOM 723 C C . SER A 1 90 ? 41.642 -6.929 34.382 1.00 79.06 90 SER A C 1
ATOM 725 O O . SER A 1 90 ? 40.976 -7.611 33.616 1.00 79.06 90 SER A O 1
ATOM 727 N N . SER A 1 91 ? 41.757 -5.609 34.224 1.00 73.25 91 SER A N 1
ATOM 728 C CA . SER A 1 91 ? 41.283 -4.854 33.050 1.00 73.25 91 SER A CA 1
ATOM 729 C C . SER A 1 91 ? 42.432 -4.239 32.237 1.00 73.25 91 SER A C 1
ATOM 731 O O . SER A 1 91 ? 42.213 -3.429 31.338 1.00 73.25 91 SER A O 1
ATOM 733 N N . ASN A 1 92 ? 43.684 -4.586 32.559 1.00 81.69 92 ASN A N 1
ATOM 734 C CA . ASN A 1 92 ? 44.853 -4.000 31.910 1.00 81.69 92 ASN A CA 1
ATOM 735 C C . ASN A 1 92 ? 45.179 -4.704 30.583 1.00 81.69 92 ASN A C 1
ATOM 737 O O . ASN A 1 92 ? 45.920 -5.691 30.555 1.00 81.69 92 ASN A O 1
ATOM 741 N N . THR A 1 93 ? 44.626 -4.184 29.488 1.00 82.19 93 THR A N 1
ATOM 742 C CA . THR A 1 93 ? 44.774 -4.740 28.137 1.00 82.19 93 THR A CA 1
ATOM 743 C C . THR A 1 93 ? 46.212 -4.632 27.610 1.00 82.19 93 THR A C 1
ATOM 745 O O . THR A 1 93 ? 46.777 -3.552 27.446 1.00 82.19 93 THR A O 1
ATOM 748 N N . LYS A 1 94 ? 46.795 -5.786 27.289 1.00 88.25 94 LYS A N 1
ATOM 749 C CA . LYS A 1 94 ? 48.098 -5.995 26.645 1.00 88.25 94 LYS A CA 1
ATOM 750 C C . LYS A 1 94 ? 47.888 -6.336 25.163 1.00 88.25 94 LYS A C 1
ATOM 752 O O . LYS A 1 94 ? 46.833 -6.828 24.771 1.00 88.25 94 LYS A O 1
ATOM 757 N N . LEU A 1 95 ? 48.907 -6.110 24.332 1.00 88.12 95 LEU A N 1
ATOM 758 C CA . LEU A 1 95 ? 48.895 -6.445 22.903 1.00 88.12 95 LEU A CA 1
ATOM 759 C C . LEU A 1 95 ? 50.057 -7.379 22.558 1.00 88.12 95 LEU A C 1
ATOM 761 O O . LEU A 1 95 ? 51.206 -7.118 22.911 1.00 88.12 95 LEU A O 1
ATOM 765 N N . THR A 1 96 ? 49.765 -8.438 21.810 1.00 90.19 96 THR A N 1
ATOM 766 C CA . THR A 1 96 ? 50.753 -9.282 21.127 1.00 90.19 96 THR A CA 1
ATOM 767 C C . THR A 1 96 ? 50.312 -9.547 19.684 1.00 90.19 96 THR A C 1
ATOM 769 O O . THR A 1 96 ? 49.258 -9.082 19.260 1.00 90.19 96 THR A O 1
ATOM 772 N N . TRP A 1 97 ? 51.112 -10.262 18.897 1.00 87.00 97 TRP A N 1
ATOM 773 C CA . TRP A 1 97 ? 50.819 -10.538 17.488 1.00 87.00 97 TRP A CA 1
ATOM 774 C C . TRP A 1 97 ? 50.883 -12.034 17.186 1.00 87.00 97 TRP A C 1
ATOM 776 O O . TRP A 1 97 ? 51.907 -12.673 17.421 1.00 87.00 97 TRP A O 1
ATOM 786 N N . LEU A 1 98 ? 49.806 -12.575 16.610 1.00 88.12 98 LEU A N 1
ATOM 787 C CA . LEU A 1 98 ? 49.778 -13.907 16.008 1.00 88.12 98 LEU A CA 1
ATOM 788 C C . LEU A 1 98 ? 49.969 -13.754 14.498 1.00 88.12 98 LEU A C 1
ATOM 790 O O . LEU A 1 98 ? 49.039 -13.388 13.784 1.00 88.12 98 LEU A O 1
ATOM 794 N N . LEU A 1 99 ? 51.196 -13.971 14.028 1.00 85.00 99 LEU A N 1
ATOM 795 C CA . LEU A 1 99 ? 51.553 -13.767 12.623 1.00 85.00 99 LEU A CA 1
ATOM 796 C C . LEU A 1 99 ? 51.013 -14.887 11.722 1.00 85.00 99 LEU A C 1
ATOM 798 O O . LEU A 1 99 ? 50.885 -16.027 12.160 1.00 85.00 99 LEU A O 1
ATOM 802 N N . TYR A 1 100 ? 50.762 -14.585 10.448 1.00 77.44 100 TYR A N 1
ATOM 803 C CA . TYR A 1 100 ? 50.174 -15.513 9.470 1.00 77.44 100 TYR A CA 1
ATOM 804 C C . TYR A 1 100 ? 50.983 -16.809 9.276 1.00 77.44 100 TYR A C 1
ATOM 806 O O . TYR A 1 100 ? 50.421 -17.877 9.015 1.00 77.44 100 TYR A O 1
ATOM 814 N N . ASN A 1 101 ? 52.309 -16.719 9.410 1.00 73.19 101 ASN A N 1
ATOM 815 C CA . ASN A 1 101 ? 53.238 -17.839 9.289 1.00 73.19 101 ASN A CA 1
ATOM 816 C C . ASN A 1 101 ? 53.395 -18.633 10.597 1.00 73.19 101 ASN A C 1
ATOM 818 O O . ASN A 1 101 ? 53.983 -19.714 10.600 1.00 73.19 101 ASN A O 1
ATOM 822 N N . LEU A 1 102 ? 52.842 -18.140 11.707 1.00 76.75 102 LEU A N 1
ATOM 823 C CA . LEU A 1 102 ? 52.801 -18.851 12.976 1.00 76.75 102 LEU A CA 1
ATOM 824 C C . LEU A 1 102 ? 51.490 -19.634 13.081 1.00 76.75 102 LEU A C 1
ATOM 826 O O . LEU A 1 102 ? 50.395 -19.110 12.883 1.00 76.75 102 LEU A O 1
ATOM 830 N N . LYS A 1 103 ? 51.594 -20.926 13.411 1.00 71.56 103 LYS A N 1
ATOM 831 C CA . LYS A 1 103 ? 50.411 -21.765 13.658 1.00 71.56 103 LYS A CA 1
ATOM 832 C C . LYS A 1 103 ? 49.708 -21.353 14.959 1.00 71.56 103 LYS A C 1
ATOM 834 O O . LYS A 1 103 ? 48.479 -21.346 15.000 1.00 71.56 103 LYS A O 1
ATOM 839 N N . SER A 1 104 ? 50.483 -20.997 15.981 1.00 87.19 104 SER A N 1
ATOM 840 C CA . SER A 1 104 ? 50.023 -20.557 17.298 1.00 87.19 104 SER A CA 1
ATOM 841 C C . SER A 1 104 ? 51.085 -19.707 18.006 1.00 87.19 104 SER A C 1
ATOM 843 O O . SER A 1 104 ? 52.250 -19.686 17.602 1.00 87.19 104 SER A O 1
ATOM 845 N N . ILE A 1 105 ? 50.678 -19.006 19.065 1.00 91.44 105 ILE A N 1
ATOM 846 C CA . ILE A 1 105 ? 51.558 -18.360 20.049 1.00 91.44 105 ILE A CA 1
ATOM 847 C C . ILE A 1 105 ? 51.231 -18.886 21.449 1.00 91.44 105 ILE A C 1
ATOM 849 O O . ILE A 1 105 ? 50.092 -19.268 21.708 1.00 91.44 105 ILE A O 1
ATOM 853 N N . GLN A 1 106 ? 52.212 -18.886 22.354 1.00 90.88 106 GLN A N 1
ATOM 854 C CA . GLN A 1 106 ? 52.014 -19.239 23.762 1.00 90.88 106 GLN A CA 1
ATOM 855 C C . GLN A 1 106 ? 52.242 -18.024 24.658 1.00 90.88 106 GLN A C 1
ATOM 857 O O . GLN A 1 106 ? 53.224 -17.299 24.493 1.00 90.88 106 GLN A O 1
ATOM 862 N N . LEU A 1 107 ? 51.343 -17.830 25.618 1.00 90.88 107 LEU A N 1
ATOM 863 C CA . LEU A 1 107 ? 51.421 -16.810 26.654 1.00 90.88 107 LEU A CA 1
ATOM 864 C C . LEU A 1 107 ? 51.460 -17.492 28.022 1.00 90.88 107 LEU A C 1
ATOM 866 O O . LEU A 1 107 ? 50.742 -18.464 28.254 1.00 90.88 107 LEU A O 1
ATOM 870 N N . ASN A 1 108 ? 52.305 -16.987 28.921 1.00 87.06 108 ASN A N 1
ATOM 871 C CA . ASN A 1 108 ? 52.378 -17.501 30.284 1.00 87.06 108 ASN A CA 1
ATOM 872 C C . ASN A 1 108 ? 51.330 -16.786 31.141 1.00 87.06 108 ASN A C 1
ATOM 874 O O . ASN A 1 108 ? 51.426 -15.572 31.324 1.00 87.06 108 ASN A O 1
ATOM 878 N N . SER A 1 109 ? 50.358 -17.530 31.657 1.00 84.19 109 SER A N 1
ATOM 879 C CA . SER A 1 109 ? 49.430 -17.054 32.683 1.00 84.19 109 SER A CA 1
ATOM 880 C C . SER A 1 109 ? 48.869 -18.244 33.454 1.00 84.19 109 SER A C 1
ATOM 882 O O . SER A 1 109 ? 48.549 -19.274 32.859 1.00 84.19 109 SER A O 1
ATOM 884 N N . SER A 1 110 ? 48.786 -18.097 34.775 1.00 78.81 110 SER A N 1
ATOM 885 C CA . SER A 1 110 ? 48.199 -19.073 35.701 1.00 78.81 110 SER A CA 1
ATOM 886 C C . SER A 1 110 ? 46.676 -18.920 35.837 1.00 78.81 110 SER A C 1
ATOM 888 O O . SER A 1 110 ? 46.029 -19.732 36.496 1.00 78.81 110 SER A O 1
ATOM 890 N N . ILE A 1 111 ? 46.102 -17.878 35.225 1.00 82.69 111 ILE A N 1
ATOM 891 C CA . ILE A 1 111 ? 44.673 -17.534 35.219 1.00 82.69 111 ILE A CA 1
ATOM 892 C C . ILE A 1 111 ? 44.228 -17.412 33.746 1.00 82.69 111 ILE A C 1
ATOM 894 O O . ILE A 1 111 ? 45.050 -17.053 32.896 1.00 82.69 111 ILE A O 1
ATOM 898 N N . PRO A 1 112 ? 42.960 -17.707 33.393 1.00 87.19 112 PRO A N 1
ATOM 899 C CA . PRO A 1 112 ? 42.480 -17.524 32.028 1.00 87.19 112 PRO A CA 1
ATOM 900 C C . PRO A 1 112 ? 42.758 -16.123 31.487 1.00 87.19 112 PRO A C 1
ATOM 902 O O . PRO A 1 112 ? 42.617 -15.124 32.193 1.00 87.19 112 PRO A O 1
ATOM 905 N N . LEU A 1 113 ? 43.104 -16.049 30.204 1.00 89.81 113 LEU A N 1
ATOM 906 C CA . LEU A 1 113 ? 43.251 -14.784 29.495 1.00 89.81 113 LEU A CA 1
ATOM 907 C C . LEU A 1 113 ? 41.960 -14.457 28.752 1.00 89.81 113 LEU A C 1
ATOM 909 O O . LEU A 1 113 ? 41.462 -15.290 27.996 1.00 89.81 113 LEU A O 1
ATOM 913 N N . ILE A 1 114 ? 41.469 -13.227 28.890 1.00 89.81 114 ILE A N 1
ATOM 914 C CA . ILE A 1 114 ? 40.418 -12.701 28.020 1.00 89.81 114 ILE A CA 1
ATOM 915 C C . ILE A 1 114 ? 41.074 -12.115 26.780 1.00 89.81 114 ILE A C 1
ATOM 917 O O . ILE A 1 114 ? 41.710 -11.065 26.825 1.00 89.81 114 ILE A O 1
ATOM 921 N N . ILE A 1 115 ? 40.926 -12.816 25.666 1.00 90.94 115 ILE A N 1
ATOM 922 C CA . ILE A 1 115 ? 41.388 -12.425 24.343 1.00 90.94 115 ILE A CA 1
ATOM 923 C C . ILE A 1 115 ? 40.313 -11.589 23.634 1.00 90.94 115 ILE A C 1
ATOM 925 O O . ILE A 1 115 ? 39.119 -11.861 23.727 1.00 90.94 115 ILE A O 1
ATOM 929 N N . ASN A 1 116 ? 40.766 -10.589 22.881 1.00 88.06 116 ASN A N 1
ATOM 930 C CA . ASN A 1 116 ? 39.969 -9.540 22.248 1.00 88.06 116 ASN A CA 1
ATOM 931 C C . ASN A 1 116 ? 39.141 -8.703 23.240 1.00 88.06 116 ASN A C 1
ATOM 933 O O . ASN A 1 116 ? 38.015 -8.293 22.946 1.00 88.06 116 ASN A O 1
ATOM 937 N N . ALA A 1 117 ? 39.711 -8.457 24.421 1.00 76.00 117 ALA A N 1
ATOM 938 C CA . ALA A 1 117 ? 39.119 -7.586 25.424 1.00 76.00 117 ALA A CA 1
ATOM 939 C C . ALA A 1 117 ? 38.769 -6.201 24.846 1.00 76.00 117 ALA A C 1
ATOM 941 O O . ALA A 1 117 ? 39.484 -5.656 23.998 1.00 76.00 117 ALA A O 1
ATOM 942 N N . ASP A 1 118 ? 37.622 -5.678 25.278 1.00 77.88 118 ASP A N 1
ATOM 943 C CA . ASP A 1 118 ? 36.958 -4.456 24.810 1.00 77.88 118 ASP A CA 1
ATOM 944 C C . ASP A 1 118 ? 36.573 -4.431 23.324 1.00 77.88 118 ASP A C 1
ATOM 946 O O . ASP A 1 118 ? 36.106 -3.407 22.830 1.00 77.88 118 ASP A O 1
ATOM 950 N N . SER A 1 119 ? 36.687 -5.560 22.612 1.00 79.31 119 SER A N 1
ATOM 951 C CA . SER A 1 119 ? 36.452 -5.650 21.161 1.00 79.31 119 SER A CA 1
ATOM 952 C C . SER A 1 119 ? 37.402 -4.776 20.324 1.00 79.31 119 SER A C 1
ATOM 954 O O . SER A 1 119 ? 37.027 -4.283 19.262 1.00 79.31 119 SER A O 1
ATOM 956 N N . ASN A 1 120 ? 38.648 -4.599 20.782 1.00 79.56 120 ASN A N 1
ATOM 957 C CA . ASN A 1 120 ? 39.671 -3.796 20.093 1.00 79.56 120 ASN A CA 1
ATOM 958 C C . ASN A 1 120 ? 40.160 -4.402 18.760 1.00 79.56 120 ASN A C 1
ATOM 960 O O . ASN A 1 120 ? 40.802 -3.721 17.958 1.00 79.56 120 ASN A O 1
ATOM 964 N N . GLY A 1 121 ? 39.897 -5.686 18.517 1.00 80.69 121 GLY A N 1
ATOM 965 C CA . GLY A 1 121 ? 40.299 -6.417 17.321 1.00 80.69 121 GLY A CA 1
ATOM 966 C C . GLY A 1 121 ? 39.125 -6.964 16.506 1.00 80.69 121 GLY A C 1
ATOM 967 O O . GLY A 1 121 ? 38.097 -7.381 17.038 1.00 80.69 121 GLY A O 1
ATOM 968 N N . LEU A 1 122 ? 39.303 -7.027 15.184 1.00 83.94 122 LEU A N 1
ATOM 969 C CA . LEU A 1 122 ? 38.310 -7.549 14.239 1.00 83.94 122 LEU A CA 1
ATOM 970 C C . LEU A 1 122 ? 38.486 -9.064 14.014 1.00 83.94 122 LEU A C 1
ATOM 972 O O . LEU A 1 122 ? 38.752 -9.520 12.909 1.00 83.94 122 LEU A O 1
ATOM 976 N N . TYR A 1 123 ? 38.383 -9.866 15.071 1.00 87.38 123 TYR A N 1
ATOM 977 C CA . TYR A 1 123 ? 38.483 -11.328 14.988 1.00 87.38 123 TYR A CA 1
ATOM 978 C C . TYR A 1 123 ? 37.597 -12.003 16.041 1.00 87.38 123 TYR A C 1
ATOM 980 O O . TYR A 1 123 ? 37.170 -11.383 17.020 1.00 87.38 123 TYR A O 1
ATOM 988 N N . LYS A 1 124 ? 37.261 -13.271 15.810 1.00 87.00 124 LYS A N 1
ATOM 989 C CA . LYS A 1 124 ? 36.479 -14.096 16.742 1.00 87.00 124 LYS A CA 1
ATOM 990 C C . LYS A 1 124 ? 37.400 -14.870 17.662 1.00 87.00 124 LYS A C 1
ATOM 992 O O . LYS A 1 124 ? 38.459 -15.324 17.224 1.00 87.00 124 LYS A O 1
ATOM 997 N N . VAL A 1 125 ? 36.976 -15.041 18.907 1.00 89.69 125 VAL A N 1
ATOM 998 C CA . VAL A 1 125 ? 37.718 -15.813 19.900 1.00 89.69 125 VAL A CA 1
ATOM 999 C C . VAL A 1 125 ? 36.890 -17.003 20.345 1.00 89.69 125 VAL A C 1
ATOM 1001 O O . VAL A 1 125 ? 35.775 -16.857 20.835 1.00 89.69 125 VAL A O 1
ATOM 1004 N N . LEU A 1 126 ? 37.465 -18.187 20.198 1.00 87.81 126 LEU A N 1
ATOM 1005 C CA . LEU A 1 126 ? 36.868 -19.438 20.618 1.00 87.81 126 LEU A CA 1
ATOM 1006 C C . LEU A 1 126 ? 37.717 -20.053 21.724 1.00 87.81 126 LEU A C 1
ATOM 1008 O O . LEU A 1 126 ? 38.865 -20.412 21.487 1.00 87.81 126 LEU A O 1
ATOM 1012 N N . TYR A 1 127 ? 37.176 -20.185 22.927 1.00 90.06 127 TYR A N 1
ATOM 1013 C CA . TYR A 1 127 ? 37.872 -20.874 24.015 1.00 90.06 127 TYR A CA 1
ATOM 1014 C C . TYR A 1 127 ? 37.557 -22.373 23.993 1.00 90.06 127 TYR A C 1
ATOM 1016 O O . TYR A 1 127 ? 36.543 -22.803 23.436 1.00 90.06 127 TYR A O 1
ATOM 1024 N N . THR A 1 128 ? 38.434 -23.186 24.575 1.00 88.06 128 THR A N 1
ATOM 1025 C CA . THR A 1 128 ? 38.104 -24.571 24.931 1.00 88.06 128 THR A CA 1
ATOM 1026 C C . THR A 1 128 ? 37.070 -24.610 26.054 1.00 88.06 128 THR A C 1
ATOM 1028 O O . THR A 1 128 ? 36.950 -23.649 26.809 1.00 88.06 128 THR A O 1
ATOM 1031 N N . ASP A 1 129 ? 36.357 -25.731 26.191 1.00 84.88 129 ASP A N 1
ATOM 1032 C CA . ASP A 1 129 ? 35.307 -25.909 27.207 1.00 84.88 129 ASP A CA 1
ATOM 1033 C C . ASP A 1 129 ? 35.817 -25.585 28.625 1.00 84.88 129 ASP A C 1
ATOM 1035 O O . ASP A 1 129 ? 35.238 -24.746 29.304 1.00 84.88 129 ASP A O 1
ATOM 1039 N N . GLU A 1 130 ? 36.982 -26.129 29.002 1.00 87.25 130 GLU A N 1
ATOM 1040 C CA . GLU A 1 130 ? 37.665 -25.845 30.280 1.00 87.25 130 GLU A CA 1
ATOM 1041 C C . GLU A 1 130 ? 37.893 -24.340 30.514 1.00 87.25 130 GLU A C 1
ATOM 1043 O O . GLU A 1 130 ? 37.678 -23.831 31.609 1.00 87.25 130 GLU A O 1
ATOM 1048 N N . LEU A 1 131 ? 38.292 -23.595 29.478 1.00 89.19 131 LEU A N 1
ATOM 1049 C CA . LEU A 1 131 ? 38.564 -22.165 29.614 1.00 89.19 131 LEU A CA 1
ATOM 1050 C C . LEU A 1 131 ? 37.277 -21.338 29.675 1.00 89.19 131 LEU A C 1
ATOM 1052 O O . LEU A 1 131 ? 37.268 -20.326 30.367 1.00 89.19 131 LEU A O 1
ATOM 1056 N N . TYR A 1 132 ? 36.196 -21.743 28.999 1.00 89.06 132 TYR A N 1
ATOM 1057 C CA . TYR A 1 132 ? 34.895 -21.084 29.166 1.00 89.06 132 TYR A CA 1
ATOM 1058 C C . TYR A 1 132 ? 34.356 -21.236 30.586 1.00 89.06 132 TYR A C 1
ATOM 1060 O O . TYR A 1 132 ? 33.836 -20.263 31.136 1.00 89.06 132 TYR A O 1
ATOM 1068 N N . GLU A 1 133 ? 34.531 -22.410 31.190 1.00 88.12 133 GLU A N 1
ATOM 1069 C CA . GLU A 1 133 ? 34.151 -22.655 32.580 1.00 88.12 133 GLU A CA 1
ATOM 1070 C C . GLU A 1 133 ? 34.997 -21.808 33.538 1.00 88.12 133 GLU A C 1
ATOM 1072 O O . GLU A 1 133 ? 34.438 -21.061 34.344 1.00 88.12 133 GLU A O 1
ATOM 1077 N N . GLU A 1 134 ? 36.331 -21.834 33.406 1.00 90.00 134 GLU A N 1
ATOM 1078 C CA . GLU A 1 134 ? 37.223 -21.018 34.241 1.00 90.00 134 GLU A CA 1
ATOM 1079 C C . GLU A 1 134 ? 36.927 -19.511 34.080 1.00 90.00 134 GLU A C 1
ATOM 1081 O O . GLU A 1 134 ? 36.861 -18.790 35.077 1.00 90.00 134 GLU A O 1
ATOM 1086 N N . ILE A 1 135 ? 36.688 -19.020 32.855 1.00 90.75 135 ILE A N 1
ATOM 1087 C CA . ILE A 1 135 ? 36.299 -17.622 32.589 1.00 90.75 135 ILE A CA 1
ATOM 1088 C C . ILE A 1 135 ? 34.949 -17.295 33.231 1.00 90.75 135 ILE A C 1
ATOM 1090 O O . ILE A 1 135 ? 34.806 -16.237 33.844 1.00 90.75 135 ILE A O 1
ATOM 1094 N N . GLY A 1 136 ? 33.962 -18.185 33.120 1.00 88.88 136 GLY A N 1
ATOM 1095 C CA . GLY A 1 136 ? 32.660 -18.005 33.752 1.00 88.88 136 GLY A CA 1
ATOM 1096 C C . GLY A 1 136 ? 32.761 -17.905 35.277 1.00 88.88 136 GLY A C 1
ATOM 1097 O O . GLY A 1 136 ? 32.156 -17.017 35.876 1.00 88.88 136 GLY A O 1
ATOM 1098 N N . GLU A 1 137 ? 33.603 -18.725 35.908 1.00 89.06 137 GLU A N 1
ATOM 1099 C CA . GLU A 1 137 ? 33.871 -18.652 37.350 1.00 89.06 137 GLU A CA 1
ATOM 1100 C C . GLU A 1 137 ? 34.597 -17.360 37.766 1.00 89.06 137 GLU A C 1
ATOM 1102 O O . GLU A 1 137 ? 34.319 -16.800 38.832 1.00 89.06 137 GLU A O 1
ATOM 1107 N N . GLN A 1 138 ? 35.486 -16.830 36.921 1.00 88.50 138 GLN A N 1
ATOM 1108 C CA . GLN A 1 138 ? 36.087 -15.511 37.150 1.00 88.50 138 GLN A CA 1
ATOM 1109 C C . GLN A 1 138 ? 35.060 -14.386 36.984 1.00 88.50 138 GLN A C 1
ATOM 1111 O O . GLN A 1 138 ? 35.019 -13.470 37.807 1.00 88.50 138 GLN A O 1
ATOM 1116 N N . LEU A 1 139 ? 34.169 -14.475 35.991 1.00 86.44 139 LEU A N 1
ATOM 1117 C CA . LEU A 1 139 ? 33.086 -13.511 35.791 1.00 86.44 139 LEU A CA 1
ATOM 1118 C C . LEU A 1 139 ? 32.145 -13.457 36.998 1.00 86.44 139 LEU A C 1
ATOM 1120 O O . LEU A 1 139 ? 31.763 -12.362 37.398 1.00 86.44 139 LEU A O 1
ATOM 1124 N N . LYS A 1 140 ? 31.835 -14.583 37.651 1.00 84.56 140 LYS A N 1
ATOM 1125 C CA . LYS A 1 140 ? 31.038 -14.576 38.896 1.00 84.56 140 LYS A CA 1
ATOM 1126 C C . LYS A 1 140 ? 31.679 -13.729 40.002 1.00 84.56 140 LYS A C 1
ATOM 1128 O O . LYS A 1 140 ? 30.971 -13.071 40.761 1.00 84.56 140 LYS A O 1
ATOM 1133 N N . LYS A 1 141 ? 33.013 -13.732 40.098 1.00 83.75 141 LYS A N 1
ATOM 1134 C CA . LYS A 1 141 ? 33.771 -13.016 41.143 1.00 83.75 141 LYS A CA 1
ATOM 1135 C C . LYS A 1 141 ? 34.077 -11.568 40.772 1.00 83.75 141 LYS A C 1
ATOM 1137 O O . LYS A 1 141 ? 34.088 -10.701 41.642 1.00 83.75 141 LYS A O 1
ATOM 1142 N N . PHE A 1 142 ? 34.311 -11.307 39.490 1.00 81.62 142 PHE A N 1
ATOM 1143 C CA . PHE A 1 142 ? 34.882 -10.056 39.007 1.00 81.62 142 PHE A CA 1
ATOM 1144 C C . PHE A 1 142 ? 34.053 -9.374 37.912 1.00 81.62 142 PHE A C 1
ATOM 1146 O O . PHE A 1 142 ? 34.544 -8.440 37.294 1.00 81.62 142 PHE A O 1
ATOM 1153 N N . SER A 1 143 ? 32.789 -9.747 37.671 1.00 77.69 143 SER A N 1
ATOM 1154 C CA . SER A 1 143 ? 31.961 -9.200 36.574 1.00 77.69 143 SER A CA 1
ATOM 1155 C C . SER A 1 143 ? 32.017 -7.672 36.437 1.00 77.69 143 SER A C 1
ATOM 1157 O O . SER A 1 143 ? 32.005 -7.158 35.323 1.00 77.69 143 SER A O 1
ATOM 1159 N N . LYS A 1 144 ? 32.119 -6.917 37.537 1.00 77.31 144 LYS A N 1
ATOM 1160 C CA . LYS A 1 144 ? 32.166 -5.444 37.524 1.00 77.31 144 LYS A CA 1
ATOM 1161 C C . LYS A 1 144 ? 33.436 -4.835 36.919 1.00 77.31 144 LYS A C 1
ATOM 1163 O O . LYS A 1 144 ? 33.396 -3.665 36.555 1.00 77.31 144 LYS A O 1
ATOM 1168 N N . ILE A 1 145 ? 34.537 -5.582 36.804 1.00 79.81 145 ILE A N 1
ATOM 1169 C CA . ILE A 1 145 ? 35.788 -5.060 36.223 1.00 79.81 145 ILE A CA 1
ATOM 1170 C C . ILE A 1 145 ? 35.781 -5.092 34.690 1.00 79.81 145 ILE A C 1
ATOM 1172 O O . ILE A 1 145 ? 36.569 -4.388 34.064 1.00 79.81 145 ILE A O 1
ATOM 1176 N N . TYR A 1 146 ? 34.890 -5.883 34.084 1.00 81.88 146 TYR A N 1
ATOM 1177 C CA . TYR A 1 146 ? 34.794 -6.018 32.633 1.00 81.88 146 TYR A CA 1
ATOM 1178 C C . TYR A 1 146 ? 33.847 -4.984 32.032 1.00 81.88 146 TYR A C 1
ATOM 1180 O O . TYR A 1 146 ? 32.736 -4.764 32.526 1.00 81.88 146 TYR A O 1
ATOM 1188 N N . SER A 1 147 ? 34.247 -4.413 30.899 1.00 84.75 147 SER A N 1
ATOM 1189 C CA . SER A 1 147 ? 33.383 -3.535 30.117 1.00 84.75 147 SER A CA 1
ATOM 1190 C C . SER A 1 147 ? 32.171 -4.293 29.547 1.00 84.75 147 SER A C 1
ATOM 1192 O O . SER A 1 147 ? 32.256 -5.495 29.257 1.00 84.75 147 SER A O 1
ATOM 1194 N N . PRO A 1 148 ? 31.034 -3.607 29.317 1.00 86.50 148 PRO A N 1
ATOM 1195 C CA . PRO A 1 148 ? 29.883 -4.213 28.651 1.00 86.50 148 PRO A CA 1
ATOM 1196 C C . PRO A 1 148 ? 30.215 -4.805 27.275 1.00 86.50 148 PRO A C 1
ATOM 1198 O O . PRO A 1 148 ? 29.669 -5.845 26.916 1.00 86.50 148 PRO A O 1
ATOM 1201 N N . SER A 1 149 ? 31.140 -4.193 26.523 1.00 82.06 149 SER A N 1
ATOM 1202 C CA . SER A 1 149 ? 31.583 -4.707 25.220 1.00 82.06 149 SER A CA 1
ATOM 1203 C C . SER A 1 149 ? 32.322 -6.039 25.351 1.00 82.06 149 SER A C 1
ATOM 1205 O O . SER A 1 149 ? 32.046 -6.954 24.579 1.00 82.06 149 SER A O 1
ATOM 1207 N N . THR A 1 150 ? 33.192 -6.193 26.355 1.00 86.38 150 THR A N 1
ATOM 1208 C CA . THR A 1 150 ? 33.883 -7.463 26.638 1.00 86.38 150 THR A CA 1
ATOM 1209 C C . THR A 1 150 ? 32.894 -8.570 26.993 1.00 86.38 150 THR A C 1
ATOM 1211 O O . THR A 1 150 ? 32.921 -9.643 26.389 1.00 86.38 150 THR A O 1
ATOM 1214 N N . LYS A 1 151 ? 31.967 -8.296 27.920 1.00 90.25 151 LYS A N 1
ATOM 1215 C CA . LYS A 1 151 ? 30.934 -9.257 28.343 1.00 90.25 151 LYS A CA 1
ATOM 1216 C C . LYS A 1 151 ? 30.036 -9.675 27.183 1.00 90.25 151 LYS A C 1
ATOM 1218 O O . LYS A 1 151 ? 29.788 -10.860 26.974 1.00 90.25 151 LYS A O 1
ATOM 1223 N N . TYR A 1 152 ? 29.576 -8.701 26.399 1.00 85.94 152 TYR A N 1
ATOM 1224 C CA . TYR A 1 152 ? 28.750 -8.951 25.226 1.00 85.94 152 TYR A CA 1
ATOM 1225 C C . TYR A 1 152 ? 29.502 -9.794 24.192 1.00 85.94 152 TYR A C 1
ATOM 1227 O O . TYR A 1 152 ? 28.949 -10.767 23.683 1.00 85.94 152 TYR A O 1
ATOM 1235 N N . ARG A 1 153 ? 30.780 -9.480 23.928 1.00 84.62 153 ARG A N 1
ATOM 1236 C CA . ARG A 1 153 ? 31.589 -10.214 22.952 1.00 84.62 153 ARG A CA 1
ATOM 1237 C C . ARG A 1 153 ? 31.800 -11.671 23.354 1.00 84.62 153 ARG A C 1
ATOM 1239 O O . ARG A 1 153 ? 31.588 -12.540 22.510 1.00 84.62 153 ARG A O 1
ATOM 1246 N N . LEU A 1 154 ? 32.123 -11.937 24.624 1.00 88.25 154 LEU A N 1
ATOM 1247 C CA . LEU A 1 154 ? 32.255 -13.295 25.171 1.00 88.25 154 LEU A CA 1
ATOM 1248 C C . LEU A 1 154 ? 30.981 -14.126 24.946 1.00 88.25 154 LEU A C 1
ATOM 1250 O O . LEU A 1 154 ? 31.061 -15.258 24.468 1.00 88.25 154 LEU A O 1
ATOM 1254 N N . LEU A 1 155 ? 29.804 -13.540 25.199 1.00 86.31 155 LEU A N 1
ATOM 1255 C CA . LEU A 1 155 ? 28.506 -14.193 24.990 1.00 86.31 155 LEU A CA 1
ATOM 1256 C C . LEU A 1 155 ? 28.189 -14.423 23.501 1.00 86.31 155 LEU A C 1
ATOM 1258 O O . LEU A 1 155 ? 27.669 -15.478 23.125 1.00 86.31 155 LEU A O 1
ATOM 1262 N N . THR A 1 156 ? 28.497 -13.456 22.632 1.00 82.44 156 THR A N 1
ATOM 1263 C CA . THR A 1 156 ? 28.228 -13.585 21.191 1.00 82.44 156 THR A CA 1
ATOM 1264 C C . THR A 1 156 ? 29.162 -14.569 20.493 1.00 82.44 156 THR A C 1
ATOM 1266 O O . THR A 1 156 ? 28.690 -15.352 19.671 1.00 82.44 156 THR A O 1
ATOM 1269 N N . ASP A 1 157 ? 30.452 -14.584 20.846 1.00 85.19 157 ASP A N 1
ATOM 1270 C CA . ASP A 1 157 ? 31.418 -15.525 20.270 1.00 85.19 157 ASP A CA 1
ATOM 1271 C C . ASP A 1 157 ? 31.124 -16.960 20.755 1.00 85.19 157 ASP A C 1
ATOM 1273 O O . ASP A 1 157 ? 31.196 -17.909 19.972 1.00 85.19 157 ASP A O 1
ATOM 1277 N N . ALA A 1 158 ? 30.671 -17.122 22.006 1.00 80.00 158 ALA A N 1
ATOM 1278 C CA . ALA A 1 158 ? 30.154 -18.392 22.523 1.00 80.00 158 ALA A CA 1
ATOM 1279 C C . ALA A 1 158 ? 28.906 -18.890 21.767 1.00 80.00 158 ALA A C 1
ATOM 1281 O O . ALA A 1 158 ? 28.822 -20.067 21.417 1.00 80.00 158 ALA A O 1
ATOM 1282 N N . SER A 1 159 ? 27.961 -18.000 21.441 1.00 70.31 159 SER A N 1
ATOM 1283 C CA . SER A 1 159 ? 26.712 -18.357 20.739 1.00 70.31 159 SER A CA 1
ATOM 1284 C C . SER A 1 159 ? 26.958 -19.003 19.371 1.00 70.31 159 SER A C 1
ATOM 1286 O O . SER A 1 159 ? 26.245 -19.921 18.964 1.00 70.31 159 SER A O 1
ATOM 1288 N N . GLU A 1 160 ? 27.990 -18.559 18.654 1.00 68.88 160 GLU A N 1
ATOM 1289 C CA . GLU A 1 160 ? 28.353 -19.136 17.359 1.00 68.88 160 GLU A CA 1
ATOM 1290 C C . GLU A 1 160 ? 28.974 -20.533 17.481 1.00 68.88 160 GLU A C 1
ATOM 1292 O O . GLU A 1 160 ? 28.756 -21.376 16.605 1.00 68.88 160 GLU A O 1
ATOM 1297 N N . GLN A 1 161 ? 29.712 -20.812 18.560 1.00 68.38 161 GLN A N 1
ATOM 1298 C CA . GLN A 1 161 ? 30.243 -22.157 18.805 1.00 68.38 161 GLN A CA 1
ATOM 1299 C C . GLN A 1 161 ? 29.133 -23.172 19.040 1.00 68.38 161 GLN A C 1
ATOM 1301 O O . GLN A 1 161 ? 29.180 -24.275 18.489 1.00 68.38 161 GLN A O 1
ATOM 1306 N N . VAL A 1 162 ? 28.097 -22.765 19.775 1.00 64.00 162 VAL A N 1
ATOM 1307 C CA . VAL A 1 162 ? 26.892 -23.575 19.953 1.00 64.00 162 VAL A CA 1
ATOM 1308 C C . VAL A 1 162 ? 26.200 -23.792 18.592 1.00 64.00 162 VAL A C 1
ATOM 1310 O O . VAL A 1 162 ? 25.752 -24.898 18.295 1.00 64.00 162 VAL A O 1
ATOM 1313 N N . TRP A 1 163 ? 26.173 -22.782 17.703 1.00 58.41 163 TRP A N 1
ATOM 1314 C CA . TRP A 1 163 ? 25.508 -22.871 16.387 1.00 58.41 163 TRP A CA 1
ATOM 1315 C C . TRP A 1 163 ? 26.201 -23.856 15.441 1.00 58.41 163 TRP A C 1
ATOM 1317 O O . TRP A 1 163 ? 25.541 -24.582 14.696 1.00 58.41 163 TRP A O 1
ATOM 1327 N N . LYS A 1 164 ? 27.536 -23.926 15.493 1.00 59.28 164 LYS A N 1
ATOM 1328 C CA . LYS A 1 164 ? 28.343 -24.854 14.682 1.00 59.28 164 LYS A CA 1
ATOM 1329 C C . LYS A 1 164 ? 28.332 -26.306 15.199 1.00 59.28 164 LYS A C 1
ATOM 1331 O O . LYS A 1 164 ? 29.012 -27.135 14.605 1.00 59.28 164 LYS A O 1
ATOM 1336 N N . ARG A 1 165 ? 27.554 -26.624 16.251 1.00 54.47 165 ARG A N 1
ATOM 1337 C CA . ARG A 1 165 ? 27.384 -27.964 16.867 1.00 54.47 165 ARG A CA 1
ATOM 1338 C C . ARG A 1 165 ? 28.681 -28.649 17.340 1.00 54.47 165 ARG A C 1
ATOM 1340 O O . ARG A 1 165 ? 28.728 -29.872 17.417 1.00 54.47 165 ARG A O 1
ATOM 1347 N N . ASN A 1 166 ? 29.733 -27.893 17.654 1.00 51.69 166 ASN A N 1
ATOM 1348 C CA . ASN A 1 166 ? 31.074 -28.459 17.876 1.00 51.69 166 ASN A CA 1
ATOM 1349 C C . ASN A 1 166 ? 31.510 -28.578 19.352 1.00 51.69 166 ASN A C 1
ATOM 1351 O O . ASN A 1 166 ? 32.642 -29.004 19.591 1.00 51.69 166 ASN A O 1
ATOM 1355 N N . LYS A 1 167 ? 30.681 -28.192 20.336 1.00 59.91 167 LYS A N 1
ATOM 1356 C CA . LYS A 1 167 ? 31.082 -28.083 21.754 1.00 59.91 167 LYS A CA 1
ATOM 1357 C C . LYS A 1 167 ? 29.956 -28.369 22.752 1.00 59.91 167 LYS A C 1
ATOM 1359 O O . LYS A 1 167 ? 28.787 -28.281 22.385 1.00 59.91 167 LYS A O 1
ATOM 1364 N N . ASN A 1 168 ? 30.329 -28.715 23.989 1.00 66.62 168 ASN A N 1
ATOM 1365 C CA . ASN A 1 168 ? 29.395 -29.066 25.060 1.00 66.62 168 ASN A CA 1
ATOM 1366 C C . ASN A 1 168 ? 28.678 -27.803 25.559 1.00 66.62 168 ASN A C 1
ATOM 1368 O O . ASN A 1 168 ? 29.321 -26.849 25.984 1.00 66.62 168 ASN A O 1
ATOM 1372 N N . ALA A 1 169 ? 27.345 -27.793 25.517 1.00 65.94 169 ALA A N 1
ATOM 1373 C CA . ALA A 1 169 ? 26.540 -26.658 25.961 1.00 65.94 169 ALA A CA 1
ATOM 1374 C C . ALA A 1 169 ? 26.726 -26.320 27.461 1.00 65.94 169 ALA A C 1
ATOM 1376 O O . ALA A 1 169 ? 26.451 -25.186 27.856 1.00 65.94 169 ALA A O 1
ATOM 1377 N N . SER A 1 170 ? 27.221 -27.260 28.283 1.00 71.12 170 SER A N 1
ATOM 1378 C CA . SER A 1 170 ? 27.433 -27.078 29.729 1.00 71.12 170 SER A CA 1
ATOM 1379 C C . SER A 1 170 ? 28.553 -26.109 30.078 1.00 71.12 170 SER A C 1
ATOM 1381 O O . SER A 1 170 ? 28.455 -25.416 31.090 1.00 71.12 170 SER A O 1
ATOM 1383 N N . SER A 1 171 ? 29.575 -25.997 29.229 1.00 76.62 171 SER A N 1
ATOM 1384 C CA . SER A 1 171 ? 30.758 -25.178 29.516 1.00 76.62 171 SER A CA 1
ATOM 1385 C C . SER A 1 171 ? 30.459 -23.675 29.560 1.00 76.62 171 SER A C 1
ATOM 1387 O O . SER A 1 171 ? 31.214 -22.891 30.132 1.00 76.62 171 SER A O 1
ATOM 1389 N N . PHE A 1 172 ? 29.313 -23.256 29.014 1.00 82.62 172 PHE A N 1
ATOM 1390 C CA . PHE A 1 172 ? 28.865 -21.864 29.014 1.00 82.62 172 PHE A CA 1
ATOM 1391 C C . PHE A 1 172 ? 28.019 -21.484 30.238 1.00 82.62 172 PHE A C 1
ATOM 1393 O O . PHE A 1 172 ? 27.792 -20.292 30.456 1.00 82.62 172 PHE A O 1
ATOM 1400 N N . LEU A 1 173 ? 27.548 -22.450 31.039 1.00 78.19 173 LEU A N 1
ATOM 1401 C CA . LEU A 1 173 ? 26.632 -22.190 32.159 1.00 78.19 173 LEU A CA 1
ATOM 1402 C C . LEU A 1 173 ? 27.214 -21.229 33.203 1.00 78.19 173 LEU A C 1
ATOM 1404 O O . LEU A 1 173 ? 26.527 -20.255 33.516 1.00 78.19 173 LEU A O 1
ATOM 1408 N N . PRO A 1 174 ? 28.469 -21.382 33.681 1.00 85.88 174 PRO A N 1
ATOM 1409 C CA . PRO A 1 174 ? 29.021 -2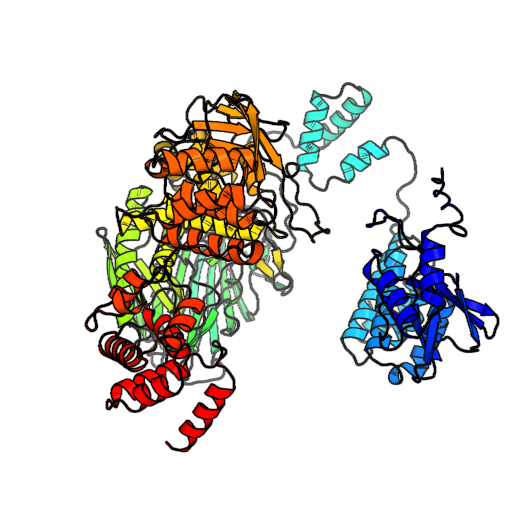0.460 34.674 1.00 85.88 174 PRO A CA 1
ATOM 1410 C C . PRO A 1 174 ? 29.073 -19.010 34.177 1.00 85.88 174 PRO A C 1
ATOM 1412 O O . PRO A 1 174 ? 28.846 -18.071 34.940 1.00 85.88 174 PRO A O 1
ATOM 1415 N N . MET A 1 175 ? 29.323 -18.820 32.878 1.00 88.44 175 MET A N 1
ATOM 1416 C CA . MET A 1 175 ? 29.344 -17.505 32.238 1.00 88.44 175 MET A CA 1
ATOM 1417 C C . MET A 1 175 ? 27.938 -16.916 32.079 1.00 88.44 175 MET A C 1
ATOM 1419 O O . MET A 1 175 ? 27.748 -15.721 32.303 1.00 88.44 175 MET A O 1
ATOM 1423 N N . ILE A 1 176 ? 26.950 -17.736 31.705 1.00 84.81 176 ILE A N 1
ATOM 1424 C CA . ILE A 1 176 ? 25.547 -17.313 31.633 1.00 84.81 176 ILE A CA 1
ATOM 1425 C C . ILE A 1 176 ? 25.070 -16.899 33.025 1.00 84.81 176 ILE A C 1
ATOM 1427 O O . ILE A 1 176 ? 24.547 -15.802 33.173 1.00 84.81 176 ILE A O 1
ATOM 1431 N N . GLU A 1 177 ? 25.308 -17.719 34.048 1.00 84.19 177 GLU A N 1
ATOM 1432 C CA . GLU A 1 177 ? 24.941 -17.421 35.437 1.00 84.19 177 GLU A CA 1
ATOM 1433 C C . GLU A 1 177 ? 25.533 -16.098 35.930 1.00 84.19 177 GLU A C 1
ATOM 1435 O O . GLU A 1 177 ? 24.850 -15.332 36.606 1.00 84.19 177 GLU A O 1
ATOM 1440 N N . ALA A 1 178 ? 26.782 -15.798 35.567 1.00 86.50 178 ALA A N 1
ATOM 1441 C CA . ALA A 1 178 ? 27.439 -14.557 35.960 1.00 86.50 178 ALA A CA 1
ATOM 1442 C C . ALA A 1 178 ? 26.833 -13.296 35.313 1.00 86.50 178 ALA A C 1
ATOM 1444 O O . ALA A 1 178 ? 26.985 -12.205 35.861 1.00 86.50 178 ALA A O 1
ATOM 1445 N N . LEU A 1 179 ? 26.202 -13.424 34.137 1.00 89.62 179 LEU A N 1
ATOM 1446 C CA . LEU A 1 179 ? 25.829 -12.296 33.269 1.00 89.62 179 LEU A CA 1
ATOM 1447 C C . LEU A 1 179 ? 24.326 -12.209 32.946 1.00 89.62 179 LEU A C 1
ATOM 1449 O O . LEU A 1 179 ? 23.885 -11.243 32.320 1.00 89.62 179 LEU A O 1
ATOM 1453 N N . ILE A 1 180 ? 23.522 -13.193 33.355 1.00 80.75 180 ILE A N 1
ATOM 1454 C CA . ILE A 1 180 ? 22.083 -13.262 33.048 1.00 80.75 180 ILE A CA 1
ATOM 1455 C C . ILE A 1 180 ? 21.254 -12.159 33.711 1.00 80.75 180 ILE A C 1
ATOM 1457 O O . ILE A 1 180 ? 20.180 -11.834 33.204 1.00 80.75 180 ILE A O 1
ATOM 1461 N N . ASP A 1 181 ? 21.784 -11.560 34.776 1.00 79.62 181 ASP A N 1
ATOM 1462 C CA . ASP A 1 181 ? 21.215 -10.418 35.496 1.00 79.62 181 ASP A CA 1
ATOM 1463 C C . ASP A 1 181 ? 22.143 -9.191 35.448 1.00 79.62 181 ASP A C 1
ATOM 1465 O O . ASP A 1 181 ? 22.052 -8.306 36.293 1.00 79.62 181 ASP A O 1
ATOM 1469 N N . ASP A 1 182 ? 23.049 -9.120 34.463 1.00 86.56 182 ASP A N 1
ATOM 1470 C CA . ASP A 1 182 ? 23.958 -7.978 34.316 1.00 86.56 182 ASP A CA 1
ATOM 1471 C C . ASP A 1 182 ? 23.179 -6.657 34.179 1.00 86.56 182 ASP A C 1
ATOM 1473 O O . ASP A 1 182 ? 22.124 -6.608 33.532 1.00 86.56 182 ASP A O 1
ATOM 1477 N N . ASP A 1 183 ? 23.708 -5.580 34.769 1.00 82.88 183 ASP A N 1
ATOM 1478 C CA . ASP A 1 183 ? 23.089 -4.249 34.753 1.00 82.88 183 ASP A CA 1
ATOM 1479 C C . ASP A 1 183 ? 22.890 -3.735 33.315 1.00 82.88 183 ASP A C 1
ATOM 1481 O O . ASP A 1 183 ? 21.901 -3.056 33.019 1.00 82.88 183 ASP A O 1
ATOM 1485 N N . ASN A 1 184 ? 23.786 -4.101 32.388 1.00 84.75 184 ASN A N 1
ATOM 1486 C CA . ASN A 1 184 ? 23.691 -3.709 30.988 1.00 84.75 184 ASN A CA 1
ATOM 1487 C C . ASN A 1 184 ? 22.690 -4.583 30.212 1.00 84.75 184 ASN A C 1
ATOM 1489 O O . ASN A 1 184 ? 22.868 -5.791 30.047 1.00 84.75 184 ASN A O 1
ATOM 1493 N N . GLU A 1 185 ? 21.657 -3.951 29.648 1.00 66.69 185 GLU A N 1
ATOM 1494 C CA . GLU A 1 185 ? 20.567 -4.643 28.952 1.00 66.69 185 GLU A CA 1
ATOM 1495 C C . GLU A 1 185 ? 21.032 -5.501 27.764 1.00 66.69 185 GLU A C 1
ATOM 1497 O O . GLU A 1 185 ? 20.502 -6.594 27.545 1.00 66.69 185 GLU A O 1
ATOM 1502 N N . HIS A 1 186 ? 22.040 -5.056 27.009 1.00 64.88 186 HIS A N 1
ATOM 1503 C CA . HIS A 1 186 ? 22.538 -5.807 25.856 1.00 64.88 186 HIS A CA 1
ATOM 1504 C C . HIS A 1 186 ? 23.285 -7.074 26.279 1.00 64.88 186 HIS A C 1
ATOM 1506 O O . HIS A 1 186 ? 23.087 -8.125 25.666 1.00 64.88 186 HIS A O 1
ATOM 1512 N N . VAL A 1 187 ? 24.084 -6.999 27.349 1.00 80.81 187 VAL A N 1
ATOM 1513 C CA . VAL A 1 187 ? 24.757 -8.161 27.958 1.00 80.81 187 VAL A CA 1
ATOM 1514 C C . VAL A 1 187 ? 23.714 -9.140 28.493 1.00 80.81 187 VAL A C 1
ATOM 1516 O O . VAL A 1 187 ? 23.726 -10.317 28.133 1.00 80.81 187 VAL A O 1
ATOM 1519 N N . ARG A 1 188 ? 22.731 -8.630 29.241 1.00 82.88 188 ARG A N 1
ATOM 1520 C CA . ARG A 1 188 ? 21.622 -9.408 29.800 1.00 82.88 188 ARG A CA 1
ATOM 1521 C C . ARG A 1 188 ? 20.820 -10.142 28.721 1.00 82.88 188 ARG A C 1
ATOM 1523 O O . ARG A 1 188 ? 20.519 -11.330 28.841 1.00 82.88 188 ARG A O 1
ATOM 1530 N N . ARG A 1 189 ? 20.493 -9.462 27.618 1.00 60.72 189 ARG A N 1
ATOM 1531 C CA . ARG A 1 189 ? 19.772 -10.056 26.480 1.00 60.72 189 ARG A CA 1
ATOM 1532 C C . ARG A 1 189 ? 20.625 -11.082 25.732 1.00 60.72 189 ARG A C 1
ATOM 1534 O O . ARG A 1 189 ? 20.083 -12.098 25.300 1.00 60.72 189 ARG A O 1
ATOM 1541 N N . ALA A 1 190 ? 21.927 -10.842 25.575 1.00 67.81 190 ALA A N 1
ATOM 1542 C CA . ALA A 1 190 ? 22.845 -11.801 24.963 1.00 67.81 190 ALA A CA 1
ATOM 1543 C C . ALA A 1 190 ? 22.982 -13.078 25.808 1.00 67.81 190 ALA A C 1
ATOM 1545 O O . ALA A 1 190 ? 22.899 -14.170 25.252 1.00 67.81 190 ALA A O 1
ATOM 1546 N N . ALA A 1 191 ? 23.074 -12.956 27.136 1.00 73.75 191 ALA A N 1
ATOM 1547 C CA . ALA A 1 191 ? 23.122 -14.094 28.055 1.00 73.75 191 ALA A CA 1
ATOM 1548 C C . ALA A 1 191 ? 21.833 -14.929 27.989 1.00 73.75 191 ALA A C 1
ATOM 1550 O O . ALA A 1 191 ? 21.891 -16.149 27.851 1.00 73.75 191 ALA A O 1
ATOM 1551 N N . LYS A 1 192 ? 20.661 -14.274 27.965 1.00 72.12 192 LYS A N 1
ATOM 1552 C CA . LYS A 1 192 ? 19.356 -14.947 27.799 1.00 72.12 192 LYS A CA 1
ATOM 1553 C C . LYS A 1 192 ? 19.221 -15.660 26.452 1.00 72.12 192 LYS A C 1
ATOM 1555 O O . LYS A 1 192 ? 18.681 -16.762 26.389 1.00 72.12 192 LYS A O 1
ATOM 1560 N N . LYS A 1 193 ? 19.722 -15.054 25.370 1.00 65.31 193 LYS A N 1
ATOM 1561 C CA . LYS A 1 193 ? 19.751 -15.687 24.042 1.00 65.31 193 LYS A CA 1
ATOM 1562 C C . LYS A 1 193 ? 20.665 -16.909 24.022 1.00 65.31 193 LYS A C 1
ATOM 1564 O O . LYS A 1 193 ? 20.252 -17.939 23.498 1.00 65.31 193 LYS A O 1
ATOM 1569 N N . LEU A 1 194 ? 21.861 -16.806 24.604 1.00 71.62 194 LEU A N 1
ATOM 1570 C CA . LEU A 1 194 ? 22.798 -17.924 24.704 1.00 71.62 194 LEU A CA 1
ATOM 1571 C C . LEU A 1 194 ? 22.196 -19.076 25.524 1.00 71.62 194 LEU A C 1
ATOM 1573 O O . LEU A 1 194 ? 22.275 -20.216 25.081 1.00 71.62 194 LEU A O 1
ATOM 1577 N N . LEU A 1 195 ? 21.508 -18.783 26.635 1.00 69.56 195 LEU A N 1
ATOM 1578 C CA . LEU A 1 195 ? 20.802 -19.785 27.445 1.00 69.56 195 LEU A CA 1
ATOM 1579 C C . LEU A 1 195 ? 19.699 -20.510 26.662 1.00 69.56 195 LEU A C 1
ATOM 1581 O O . LEU A 1 195 ? 19.670 -21.739 26.626 1.00 69.56 195 LEU A O 1
ATOM 1585 N N . ALA A 1 196 ? 18.810 -19.763 25.999 1.00 54.81 196 ALA A N 1
ATOM 1586 C CA . ALA A 1 196 ? 17.735 -20.348 25.193 1.00 54.81 196 ALA A CA 1
ATOM 1587 C C . ALA A 1 196 ? 18.285 -21.213 24.048 1.00 54.81 196 ALA A C 1
ATOM 1589 O O . ALA A 1 196 ? 17.711 -22.240 23.685 1.00 54.81 196 ALA A O 1
ATOM 1590 N N . PHE A 1 197 ? 19.416 -20.795 23.481 1.00 60.16 197 PHE A N 1
ATOM 1591 C CA . PHE A 1 197 ? 20.055 -21.496 22.384 1.00 60.16 197 PHE A CA 1
ATOM 1592 C C . PHE A 1 197 ? 20.788 -22.769 22.843 1.00 60.16 197 PHE A C 1
ATOM 1594 O O . PHE A 1 197 ? 20.609 -23.821 22.231 1.00 60.16 197 PHE A O 1
ATOM 1601 N N . ALA A 1 198 ? 21.530 -22.702 23.953 1.00 62.00 198 ALA A N 1
ATOM 1602 C CA . ALA A 1 198 ? 22.169 -23.850 24.597 1.00 62.00 198 ALA A CA 1
ATOM 1603 C C . ALA A 1 198 ? 21.139 -24.911 25.027 1.00 62.00 198 ALA A C 1
ATOM 1605 O O . ALA A 1 198 ? 21.327 -26.092 24.741 1.00 62.00 198 ALA A O 1
ATOM 1606 N N . SER A 1 199 ? 20.009 -24.483 25.608 1.00 56.44 199 SER A N 1
ATOM 1607 C CA . SER A 1 199 ? 18.890 -25.357 25.993 1.00 56.44 199 SER A CA 1
ATOM 1608 C C . SER A 1 199 ? 18.318 -26.118 24.789 1.00 56.44 199 SER A C 1
ATOM 1610 O O . SER A 1 199 ? 18.246 -27.344 24.804 1.00 56.44 199 SER A O 1
ATOM 1612 N N . ARG A 1 200 ? 18.024 -25.420 23.682 1.00 56.53 200 ARG A N 1
ATOM 1613 C CA . ARG A 1 200 ? 17.469 -26.032 22.462 1.00 56.53 200 ARG A CA 1
ATOM 1614 C C . ARG A 1 200 ? 18.409 -27.056 21.818 1.00 56.53 200 ARG A C 1
ATOM 1616 O O . ARG A 1 200 ? 17.934 -28.048 21.271 1.00 56.53 200 ARG A O 1
ATOM 1623 N N . ILE A 1 201 ? 19.721 -26.817 21.849 1.00 55.94 201 ILE A N 1
ATOM 1624 C CA . ILE A 1 201 ? 20.715 -27.765 21.324 1.00 55.94 201 ILE A CA 1
ATOM 1625 C C . ILE A 1 201 ? 20.839 -28.994 22.233 1.00 55.94 201 ILE A C 1
ATOM 1627 O O . ILE A 1 201 ? 20.833 -30.106 21.707 1.00 55.94 201 ILE A O 1
ATOM 1631 N N . ALA A 1 202 ? 20.836 -28.818 23.559 1.00 53.62 202 ALA A N 1
ATOM 1632 C CA . ALA A 1 202 ? 20.825 -29.928 24.516 1.00 53.62 202 ALA A CA 1
ATOM 1633 C C . ALA A 1 202 ? 19.590 -30.840 24.338 1.00 53.62 202 ALA A C 1
ATOM 1635 O O . ALA A 1 202 ? 19.722 -32.062 24.361 1.00 53.62 202 ALA A O 1
ATOM 1636 N N . THR A 1 203 ? 18.408 -30.273 24.048 1.00 51.16 203 THR A N 1
ATOM 1637 C CA . THR A 1 203 ? 17.187 -31.050 23.745 1.00 51.16 203 THR A CA 1
ATOM 1638 C C . THR A 1 203 ? 17.274 -31.816 22.416 1.00 51.16 203 THR A C 1
ATOM 1640 O O . THR A 1 203 ? 16.723 -32.906 22.295 1.00 51.16 203 THR A O 1
ATOM 1643 N N . ILE A 1 204 ? 17.967 -31.266 21.409 1.00 50.31 204 ILE A N 1
ATOM 1644 C CA . ILE A 1 204 ? 18.141 -31.890 20.081 1.00 50.31 204 ILE A CA 1
ATOM 1645 C C . ILE A 1 204 ? 19.208 -32.997 20.102 1.00 50.31 204 ILE A C 1
ATOM 1647 O O . ILE A 1 204 ? 19.110 -33.943 19.323 1.00 50.31 204 ILE A O 1
ATOM 1651 N N . GLN A 1 205 ? 20.227 -32.895 20.962 1.00 48.50 205 GLN A N 1
ATOM 1652 C CA . GLN A 1 205 ? 21.320 -33.874 21.045 1.00 48.50 205 GLN A CA 1
ATOM 1653 C C . GLN A 1 205 ? 21.015 -35.099 21.930 1.00 48.50 205 GLN A C 1
ATOM 1655 O O . GLN A 1 205 ? 21.850 -35.996 21.979 1.00 48.50 205 GLN A O 1
ATOM 1660 N N . LEU A 1 206 ? 19.826 -35.185 22.551 1.00 46.75 206 LEU A N 1
ATOM 1661 C CA . LEU A 1 206 ? 19.382 -36.316 23.389 1.00 46.75 206 LEU A CA 1
ATOM 1662 C C . LEU A 1 206 ? 20.434 -36.750 24.428 1.00 46.75 206 LEU A C 1
ATOM 1664 O O . LEU A 1 206 ? 20.699 -37.938 24.585 1.00 46.75 206 LEU A O 1
ATOM 1668 N N . GLU A 1 207 ? 21.044 -35.800 25.138 1.00 50.69 207 GLU A N 1
ATOM 1669 C CA . GLU A 1 207 ? 21.922 -36.111 26.270 1.00 50.69 207 GLU A CA 1
ATOM 1670 C C . GLU A 1 207 ? 21.052 -36.380 27.517 1.00 50.69 207 GLU A C 1
ATOM 1672 O O . GLU A 1 207 ? 20.572 -35.426 28.133 1.00 50.69 207 GLU A O 1
ATOM 1677 N N . PRO A 1 208 ? 20.778 -37.646 27.893 1.00 39.16 208 PRO A N 1
ATOM 1678 C CA . PRO A 1 208 ? 19.620 -37.995 28.729 1.00 39.16 208 PRO A CA 1
ATOM 1679 C C . PRO A 1 208 ? 19.779 -37.635 30.215 1.00 39.16 208 PRO A C 1
ATOM 1681 O O . PRO A 1 208 ? 18.822 -37.733 30.973 1.00 39.16 208 PRO A O 1
ATOM 1684 N N . GLU A 1 209 ? 20.973 -37.199 30.622 1.00 46.91 209 GLU A N 1
ATOM 1685 C CA . GLU A 1 209 ? 21.324 -36.782 31.987 1.00 46.91 209 GLU A CA 1
ATOM 1686 C C . GLU A 1 209 ? 22.152 -35.479 31.968 1.00 46.91 209 GLU A C 1
ATOM 1688 O O . GLU A 1 209 ? 23.153 -35.340 32.668 1.00 46.91 209 GLU A O 1
ATOM 1693 N N . ASN A 1 210 ? 21.800 -34.529 31.094 1.00 49.06 210 ASN A N 1
ATOM 1694 C CA . ASN A 1 210 ? 22.608 -33.327 30.878 1.00 49.06 210 ASN A CA 1
ATOM 1695 C C . ASN A 1 210 ? 22.444 -32.287 32.022 1.00 49.06 210 ASN A C 1
ATOM 1697 O O . ASN A 1 210 ? 21.338 -31.765 32.208 1.00 49.06 210 ASN A O 1
ATOM 1701 N N . PRO A 1 211 ? 23.531 -31.882 32.720 1.00 46.62 211 PRO A N 1
ATOM 1702 C CA . PRO A 1 211 ? 23.498 -30.826 33.738 1.00 46.62 211 PRO A CA 1
ATOM 1703 C C . PRO A 1 211 ? 23.039 -29.454 33.211 1.00 46.62 211 PRO A C 1
ATOM 1705 O O . PRO A 1 211 ? 22.685 -28.590 34.000 1.00 46.62 211 PRO A O 1
ATOM 1708 N N . VAL A 1 212 ? 23.015 -29.231 31.893 1.00 45.22 212 VAL A N 1
ATOM 1709 C CA . VAL A 1 212 ? 22.406 -28.062 31.228 1.00 45.22 212 VAL A CA 1
ATOM 1710 C C . VAL A 1 212 ? 20.898 -28.098 31.321 1.00 45.22 212 VAL A C 1
ATOM 1712 O O . VAL A 1 212 ? 20.299 -27.053 31.531 1.00 45.22 212 VAL A O 1
ATOM 1715 N N . VAL A 1 213 ? 20.279 -29.268 31.165 1.00 45.12 213 VAL A N 1
ATOM 1716 C CA . VAL A 1 213 ? 18.825 -29.419 31.290 1.00 45.12 213 VAL A CA 1
ATOM 1717 C C . VAL A 1 213 ? 18.437 -29.288 32.757 1.00 45.12 213 VAL A C 1
ATOM 1719 O O . VAL A 1 213 ? 17.533 -28.524 33.064 1.00 45.12 213 VAL A O 1
ATOM 1722 N N . GLN A 1 214 ? 19.195 -29.912 33.661 1.00 48.34 214 GLN A N 1
ATOM 1723 C CA . GLN A 1 214 ? 18.964 -29.828 35.105 1.00 48.34 214 GLN A CA 1
ATOM 1724 C C . GLN A 1 214 ? 19.289 -28.438 35.676 1.00 48.34 214 GLN A C 1
ATOM 1726 O O . GLN A 1 214 ? 18.512 -27.892 36.441 1.00 48.34 214 GLN A O 1
ATOM 1731 N N . GLY A 1 215 ? 20.376 -27.804 35.233 1.00 45.22 215 GLY A N 1
ATOM 1732 C CA . GLY A 1 215 ? 20.721 -26.423 35.573 1.00 45.22 215 GLY A CA 1
ATOM 1733 C C . GLY A 1 215 ? 19.745 -25.410 34.973 1.00 45.22 215 GLY A C 1
ATOM 1734 O O . GLY A 1 215 ? 19.436 -24.413 35.616 1.00 45.22 215 GLY A O 1
ATOM 1735 N N . TYR A 1 216 ? 19.205 -25.672 33.777 1.00 46.09 216 TYR A N 1
ATOM 1736 C CA . TYR A 1 216 ? 18.101 -24.906 33.193 1.00 46.09 216 TYR A CA 1
ATOM 1737 C C . TYR A 1 216 ? 16.816 -25.089 34.004 1.00 46.09 216 TYR A C 1
ATOM 1739 O O . TYR A 1 216 ? 16.170 -24.095 34.308 1.00 46.09 216 TYR A O 1
ATOM 1747 N N . GLU A 1 217 ? 16.473 -26.310 34.415 1.00 45.72 217 GLU A N 1
ATOM 1748 C CA . GLU A 1 217 ? 15.340 -26.597 35.301 1.00 45.72 217 GLU A CA 1
ATOM 1749 C C . GLU A 1 217 ? 15.513 -25.948 36.681 1.00 45.72 217 GLU A C 1
ATOM 1751 O O . GLU A 1 217 ? 14.583 -25.301 37.148 1.00 45.72 217 GLU A O 1
ATOM 1756 N N . ASP A 1 218 ? 16.699 -25.995 37.289 1.00 46.53 218 ASP A N 1
ATOM 1757 C CA . ASP A 1 218 ? 17.013 -25.355 38.573 1.00 46.53 218 ASP A CA 1
ATOM 1758 C C . ASP A 1 218 ? 16.993 -23.821 38.472 1.00 46.53 218 ASP A C 1
ATOM 1760 O O . ASP A 1 218 ? 16.493 -23.141 39.373 1.00 46.53 218 ASP A O 1
ATOM 1764 N N . LEU A 1 219 ? 17.476 -23.245 37.363 1.00 45.91 219 LEU A N 1
ATOM 1765 C CA . LEU A 1 219 ? 17.360 -21.812 37.066 1.00 45.91 219 LEU A CA 1
ATOM 1766 C C . LEU A 1 219 ? 15.910 -21.407 36.806 1.00 45.91 219 LEU A C 1
ATOM 1768 O O . LEU A 1 219 ? 15.497 -20.364 37.305 1.00 45.91 219 LEU A O 1
ATOM 1772 N N . LEU A 1 220 ? 15.125 -22.210 36.080 1.00 40.22 220 LEU A N 1
ATOM 1773 C CA . LEU A 1 220 ? 13.691 -21.989 35.883 1.00 40.22 220 LEU A CA 1
ATOM 1774 C C . LEU A 1 220 ? 12.957 -22.085 37.220 1.00 40.22 220 LEU A C 1
ATOM 1776 O O . LEU A 1 220 ? 12.164 -21.205 37.529 1.00 40.22 220 LEU A O 1
ATOM 1780 N N . VAL A 1 221 ? 13.263 -23.073 38.059 1.00 42.47 221 VAL A N 1
ATOM 1781 C CA . VAL A 1 221 ? 12.703 -23.207 39.405 1.00 42.47 221 VAL A CA 1
ATOM 1782 C C . VAL A 1 221 ? 13.096 -22.007 40.254 1.00 42.47 221 VAL A C 1
ATOM 1784 O O . VAL A 1 221 ? 12.219 -21.435 40.883 1.00 42.47 221 VAL A O 1
ATOM 1787 N N . LYS A 1 222 ? 14.345 -21.535 40.240 1.00 41.25 222 LYS A N 1
ATOM 1788 C CA . LYS A 1 222 ? 14.779 -20.321 40.962 1.00 41.25 222 LYS A CA 1
ATOM 1789 C C . LYS A 1 222 ? 14.116 -19.041 40.430 1.00 41.25 222 LYS A C 1
ATOM 1791 O O . LYS A 1 222 ? 13.789 -18.148 41.208 1.00 41.25 222 LYS A O 1
ATOM 1796 N N . TYR A 1 223 ? 13.878 -18.961 39.122 1.00 39.34 223 TYR A N 1
ATOM 1797 C CA . TYR A 1 223 ? 13.219 -17.831 38.461 1.00 39.34 223 TYR A CA 1
ATOM 1798 C C . TYR A 1 223 ? 11.708 -17.814 38.752 1.00 39.34 223 TYR A C 1
ATOM 1800 O O . TYR A 1 223 ? 11.151 -16.772 39.097 1.00 39.34 223 TYR A O 1
ATOM 1808 N N . PHE A 1 224 ? 11.054 -18.978 38.719 1.00 36.00 224 PHE A N 1
ATOM 1809 C CA . PHE A 1 224 ? 9.613 -19.143 38.932 1.00 36.00 224 PHE A CA 1
ATOM 1810 C C . PHE A 1 224 ? 9.214 -19.336 40.398 1.00 36.00 224 PHE A C 1
ATOM 1812 O O . PHE A 1 224 ? 8.077 -19.058 40.751 1.00 36.00 224 PHE A O 1
ATOM 1819 N N . SER A 1 225 ? 10.127 -19.719 41.291 1.00 35.19 225 SER A N 1
ATOM 1820 C CA . SER A 1 225 ? 9.879 -19.729 42.746 1.00 35.19 225 SER A CA 1
ATOM 1821 C C . SER A 1 225 ? 9.894 -18.328 43.361 1.00 35.19 225 SER A C 1
ATOM 1823 O O . SER A 1 225 ? 9.412 -18.146 44.476 1.00 35.19 225 SER A O 1
ATOM 1825 N N . SER A 1 226 ? 10.356 -17.315 42.617 1.00 36.91 226 SER A N 1
ATOM 1826 C CA . SER A 1 226 ? 10.146 -15.904 42.965 1.00 36.91 226 SER A CA 1
ATOM 1827 C C . SER A 1 226 ? 8.751 -15.383 42.573 1.00 36.91 226 SER A C 1
ATOM 1829 O O . SER A 1 226 ? 8.387 -14.262 42.928 1.00 36.91 226 SER A O 1
ATOM 1831 N N . THR A 1 227 ? 7.938 -16.198 41.883 1.00 31.80 227 THR A N 1
ATOM 1832 C CA . THR A 1 227 ? 6.542 -15.898 41.530 1.00 31.80 227 THR A CA 1
ATOM 1833 C C . THR A 1 227 ? 5.583 -16.873 42.246 1.00 31.80 227 THR A C 1
ATOM 1835 O O . THR A 1 227 ? 5.656 -18.077 42.021 1.00 31.80 227 THR A O 1
ATOM 1838 N N . PRO A 1 228 ? 4.645 -16.414 43.102 1.00 29.56 228 PRO A N 1
ATOM 1839 C CA . PRO A 1 228 ? 3.899 -17.287 44.030 1.00 29.56 228 PRO A CA 1
ATOM 1840 C C . PRO A 1 228 ? 2.888 -18.304 43.446 1.00 29.56 228 PRO A C 1
ATOM 1842 O O . PRO A 1 228 ? 2.008 -18.739 44.181 1.00 29.56 228 PRO A O 1
ATOM 1845 N N . SER A 1 229 ? 2.929 -18.684 42.163 1.00 32.97 229 SER A N 1
ATOM 1846 C CA . SER A 1 229 ? 1.806 -19.403 41.516 1.00 32.97 229 SER A CA 1
ATOM 1847 C C . SER A 1 229 ? 2.118 -20.737 40.821 1.00 32.97 229 SER A C 1
ATOM 1849 O O . SER A 1 229 ? 1.244 -21.267 40.144 1.00 32.97 229 SER A O 1
ATOM 1851 N N . PHE A 1 230 ? 3.291 -21.348 41.023 1.00 33.22 230 PHE A N 1
ATOM 1852 C CA . PHE A 1 230 ? 3.685 -22.560 40.273 1.00 33.22 230 PHE A CA 1
ATOM 1853 C C . PHE A 1 230 ? 3.949 -23.829 41.108 1.00 33.22 230 PHE A C 1
ATOM 1855 O O . PHE A 1 230 ? 4.786 -24.654 40.761 1.00 33.22 230 PHE A O 1
ATOM 1862 N N . ALA A 1 231 ? 3.203 -24.040 42.194 1.00 26.94 231 ALA A N 1
ATOM 1863 C CA . ALA A 1 231 ? 3.389 -25.200 43.078 1.00 26.94 231 ALA A CA 1
ATOM 1864 C C . ALA A 1 231 ? 2.675 -26.512 42.656 1.00 26.94 231 ALA A C 1
ATOM 1866 O O . ALA A 1 231 ? 2.699 -27.460 43.430 1.00 26.94 231 ALA A O 1
ATOM 1867 N N . ASN A 1 232 ? 2.049 -26.618 41.473 1.00 32.50 232 ASN A N 1
ATOM 1868 C CA . ASN A 1 232 ? 1.123 -27.732 41.173 1.00 32.50 232 ASN A CA 1
ATOM 1869 C C . ASN A 1 232 ? 1.344 -28.461 39.833 1.00 32.50 232 ASN A C 1
ATOM 1871 O O . ASN A 1 232 ? 0.378 -28.768 39.142 1.00 32.50 232 ASN A O 1
ATOM 1875 N N . PHE A 1 233 ? 2.581 -28.801 39.465 1.00 27.22 233 PHE A N 1
ATOM 1876 C CA . PHE A 1 233 ? 2.802 -29.803 38.411 1.00 27.22 233 PHE A CA 1
ATOM 1877 C C . PHE A 1 233 ? 3.996 -30.709 38.737 1.00 27.22 233 PHE A C 1
ATOM 1879 O O . PHE A 1 233 ? 5.124 -30.478 38.318 1.00 27.22 233 PHE A O 1
ATOM 1886 N N . SER A 1 234 ? 3.724 -31.770 39.495 1.00 32.00 234 SER A N 1
ATOM 1887 C CA . SER A 1 234 ? 4.547 -32.978 39.554 1.00 32.00 234 SER A CA 1
ATOM 1888 C C . SER A 1 234 ? 3.652 -34.173 39.201 1.00 32.00 234 SER A C 1
ATOM 1890 O O . SER A 1 234 ? 2.628 -34.395 39.844 1.00 32.00 234 SER A O 1
ATOM 1892 N N . GLY A 1 235 ? 3.985 -34.920 38.139 1.00 26.09 235 GLY A N 1
ATOM 1893 C CA . GLY A 1 235 ? 3.194 -36.092 37.733 1.00 26.09 235 GLY A CA 1
ATOM 1894 C C . GLY A 1 235 ? 3.501 -36.680 36.349 1.00 26.09 235 GLY A C 1
ATOM 1895 O O . GLY A 1 235 ? 2.739 -36.473 35.417 1.00 26.09 235 GLY A O 1
ATOM 1896 N N . SER A 1 236 ? 4.621 -37.406 36.252 1.00 29.84 236 SER A N 1
ATOM 1897 C CA . SER A 1 236 ? 4.930 -38.574 35.391 1.00 29.84 236 SER A CA 1
ATOM 1898 C C . SER A 1 236 ? 4.221 -38.794 34.030 1.00 29.84 236 SER A C 1
ATOM 1900 O O . SER A 1 236 ? 3.075 -39.238 34.002 1.00 29.84 236 SER A O 1
ATOM 1902 N N . ALA A 1 237 ? 4.977 -38.687 32.925 1.00 25.22 237 ALA A N 1
ATOM 1903 C CA . ALA A 1 237 ? 5.239 -39.762 31.939 1.00 25.22 237 ALA A CA 1
ATOM 1904 C C . ALA A 1 237 ? 6.094 -39.223 30.766 1.00 25.22 237 ALA A C 1
ATOM 1906 O O . ALA A 1 237 ? 5.773 -38.197 30.172 1.00 25.22 237 ALA A O 1
ATOM 1907 N N . THR A 1 238 ? 7.197 -39.904 30.448 1.00 32.72 238 THR A N 1
ATOM 1908 C CA . THR A 1 238 ? 8.221 -39.510 29.465 1.00 32.72 238 THR A CA 1
ATOM 1909 C C . THR A 1 238 ? 7.866 -39.915 28.031 1.00 32.72 238 THR A C 1
ATOM 1911 O O . THR A 1 238 ? 7.452 -41.034 27.757 1.00 32.72 238 THR A O 1
ATOM 1914 N N . PHE A 1 239 ? 8.091 -38.986 27.103 1.00 31.27 239 PHE A N 1
ATOM 1915 C CA . PHE A 1 239 ? 7.700 -38.981 25.686 1.00 31.27 239 PHE A CA 1
ATOM 1916 C C . PHE A 1 239 ? 8.504 -39.943 24.769 1.00 31.27 239 PHE A C 1
ATOM 1918 O O . PHE A 1 239 ? 8.400 -39.858 23.550 1.00 31.27 239 PHE A O 1
ATOM 1925 N N . LEU A 1 240 ? 9.336 -40.836 25.322 1.00 31.44 240 LEU A N 1
ATOM 1926 C CA . LEU A 1 240 ? 10.426 -41.509 24.587 1.00 31.44 240 LEU A CA 1
ATOM 1927 C C . LEU A 1 240 ? 10.220 -43.001 24.252 1.00 31.44 240 LEU A C 1
ATOM 1929 O O . LEU A 1 240 ? 11.085 -43.580 23.604 1.00 31.44 240 LEU A O 1
ATOM 1933 N N . ASP A 1 241 ? 9.083 -43.617 24.584 1.00 29.17 241 ASP A N 1
ATOM 1934 C CA . ASP A 1 241 ? 8.949 -45.088 24.508 1.00 29.17 241 ASP A CA 1
ATOM 1935 C C . ASP A 1 241 ? 8.276 -45.670 23.241 1.00 29.17 241 ASP A C 1
ATOM 1937 O O . ASP A 1 241 ? 8.028 -46.873 23.198 1.00 29.17 241 ASP A O 1
ATOM 1941 N N . VAL A 1 242 ? 7.964 -44.893 22.191 1.00 33.81 242 VAL A N 1
ATOM 1942 C CA . VAL A 1 242 ? 7.010 -45.385 21.159 1.00 33.81 242 VAL A CA 1
ATOM 1943 C C . VAL A 1 242 ? 7.584 -45.803 19.793 1.00 33.81 242 VAL A C 1
ATOM 1945 O O . VAL A 1 242 ? 6.889 -46.538 19.101 1.00 33.81 242 VAL A O 1
ATOM 1948 N N . PHE A 1 243 ? 8.810 -45.479 19.353 1.00 31.23 243 PHE A N 1
ATOM 1949 C CA . PHE A 1 243 ? 9.169 -45.799 17.948 1.00 31.23 243 PHE A CA 1
ATOM 1950 C C . PHE A 1 243 ? 10.575 -46.370 17.706 1.00 31.23 243 PHE A C 1
ATOM 1952 O O . PHE A 1 243 ? 11.578 -45.669 17.816 1.00 31.23 243 PHE A O 1
ATOM 1959 N N . GLY A 1 244 ? 10.612 -47.644 17.282 1.00 25.41 244 GLY A N 1
ATOM 1960 C CA . GLY A 1 244 ? 11.789 -48.379 16.806 1.00 25.41 244 GLY A CA 1
ATOM 1961 C C . GLY A 1 244 ? 11.658 -48.931 15.368 1.00 25.41 244 GLY A C 1
ATOM 1962 O O . GLY A 1 244 ? 10.595 -49.402 14.979 1.00 25.41 244 GLY A O 1
ATOM 1963 N N . SER A 1 245 ? 12.783 -48.834 14.635 1.00 29.45 245 SER A N 1
ATOM 1964 C CA . SER A 1 245 ? 13.361 -49.634 13.516 1.00 29.45 245 SER A CA 1
ATOM 1965 C C . SER A 1 245 ? 12.543 -50.108 12.289 1.00 29.45 245 SER A C 1
ATOM 1967 O O . SER A 1 245 ? 11.759 -51.040 12.410 1.00 29.45 245 SER A O 1
ATOM 1969 N N . GLU A 1 246 ? 12.869 -49.608 11.078 1.00 31.77 246 GLU A N 1
ATOM 1970 C CA . GLU A 1 246 ? 13.632 -50.293 9.989 1.00 31.77 246 GLU A CA 1
ATOM 1971 C C . GLU A 1 246 ? 13.713 -49.416 8.706 1.00 31.77 246 GLU A C 1
ATOM 1973 O O . GLU A 1 246 ? 12.803 -48.650 8.392 1.00 31.77 246 GLU A O 1
ATOM 1978 N N . PHE A 1 247 ? 14.856 -49.474 8.008 1.00 38.47 247 PHE A N 1
ATOM 1979 C CA . PHE A 1 247 ? 15.322 -48.547 6.961 1.00 38.47 247 PHE A CA 1
ATOM 1980 C C . PHE A 1 247 ? 15.113 -49.120 5.543 1.00 38.47 247 PHE A C 1
ATOM 1982 O O . PHE A 1 247 ? 15.807 -50.058 5.172 1.00 38.47 247 PHE A O 1
ATOM 1989 N N . ASP A 1 248 ? 14.173 -48.547 4.779 1.00 37.41 248 ASP A N 1
ATOM 1990 C CA . ASP A 1 248 ? 14.233 -48.318 3.307 1.00 37.41 248 ASP A CA 1
ATOM 1991 C C . ASP A 1 248 ? 12.941 -47.640 2.797 1.00 37.41 248 ASP A C 1
ATOM 1993 O O . ASP A 1 248 ? 12.928 -46.920 1.805 1.00 37.41 248 ASP A O 1
ATOM 1997 N N . THR A 1 249 ? 11.848 -47.740 3.555 1.00 38.22 249 THR A N 1
ATOM 1998 C CA . THR A 1 249 ? 10.610 -46.958 3.371 1.00 38.22 249 THR A CA 1
ATOM 1999 C C . THR A 1 249 ? 10.753 -45.489 3.785 1.00 38.22 249 THR A C 1
ATOM 2001 O O . THR A 1 249 ? 9.866 -44.679 3.517 1.00 38.22 249 THR A O 1
ATOM 2004 N N . GLN A 1 250 ? 11.864 -45.127 4.435 1.00 38.22 250 GLN A N 1
ATOM 2005 C CA . GLN A 1 250 ? 12.054 -43.817 5.043 1.00 38.22 250 GLN A CA 1
ATOM 2006 C C . GLN A 1 250 ? 12.312 -42.699 4.037 1.00 38.22 250 GLN A C 1
ATOM 2008 O O . GLN A 1 250 ? 11.828 -41.622 4.305 1.00 38.22 250 GLN A O 1
ATOM 2013 N N . GLU A 1 251 ? 12.958 -42.873 2.881 1.00 35.84 251 GLU A N 1
ATOM 2014 C CA . GLU A 1 251 ? 13.130 -41.721 1.967 1.00 35.84 251 GLU A CA 1
ATOM 2015 C C . GLU A 1 251 ? 11.810 -41.273 1.323 1.00 35.84 251 GLU A C 1
ATOM 2017 O O . GLU A 1 251 ? 11.556 -40.075 1.195 1.00 35.84 251 GLU A O 1
ATOM 2022 N N . ILE A 1 252 ? 10.912 -42.217 1.029 1.00 36.94 252 ILE A N 1
ATOM 2023 C CA . ILE A 1 252 ? 9.574 -41.918 0.507 1.00 36.94 252 ILE A CA 1
ATOM 2024 C C . ILE A 1 252 ? 8.688 -41.352 1.627 1.00 36.94 252 ILE A C 1
ATOM 2026 O O . ILE A 1 252 ? 8.093 -40.294 1.441 1.00 36.94 252 ILE A O 1
ATOM 2030 N N . LEU A 1 253 ? 8.673 -41.954 2.824 1.00 35.16 253 LEU A N 1
ATOM 2031 C CA . LEU A 1 253 ? 7.916 -41.423 3.969 1.00 35.16 253 LEU A CA 1
ATOM 2032 C C . LEU A 1 253 ? 8.469 -40.096 4.498 1.00 35.16 253 LEU A C 1
ATOM 2034 O O . LEU A 1 253 ? 7.691 -39.247 4.902 1.00 35.16 253 LEU A O 1
ATOM 2038 N N . ILE A 1 254 ? 9.780 -39.871 4.462 1.00 36.59 254 ILE A N 1
ATOM 2039 C CA . ILE A 1 254 ? 10.415 -38.600 4.822 1.00 36.59 254 ILE A CA 1
ATOM 2040 C C . ILE A 1 254 ? 10.109 -37.551 3.750 1.00 36.59 254 ILE A C 1
ATOM 2042 O O . ILE A 1 254 ? 9.829 -36.419 4.116 1.00 36.59 254 ILE A O 1
ATOM 2046 N N . SER A 1 255 ? 10.041 -37.894 2.458 1.00 34.50 255 SER A N 1
ATOM 2047 C CA . SER A 1 255 ? 9.556 -36.949 1.437 1.00 34.50 255 SER A CA 1
ATOM 2048 C C . SER A 1 255 ? 8.073 -36.584 1.622 1.00 34.50 255 SER A C 1
ATOM 2050 O O . SER A 1 255 ? 7.704 -35.431 1.430 1.00 34.50 255 SER A O 1
ATOM 2052 N N . ILE A 1 256 ? 7.255 -37.533 2.095 1.00 36.06 256 ILE A N 1
ATOM 2053 C CA . ILE A 1 256 ? 5.832 -37.347 2.431 1.00 36.06 256 ILE A CA 1
ATOM 2054 C C . ILE A 1 256 ? 5.654 -36.572 3.757 1.00 36.06 256 ILE A C 1
ATOM 2056 O O . ILE A 1 256 ? 4.697 -35.821 3.899 1.00 36.06 256 ILE A O 1
ATOM 2060 N N . LEU A 1 257 ? 6.578 -36.711 4.719 1.00 34.94 257 LEU A N 1
ATOM 2061 C CA . LEU A 1 257 ? 6.530 -36.076 6.049 1.00 34.94 257 LEU A CA 1
ATOM 2062 C C . LEU A 1 257 ? 7.288 -34.737 6.135 1.00 34.94 257 LEU A C 1
ATOM 2064 O O . LEU A 1 257 ? 7.085 -33.983 7.088 1.00 34.94 257 LEU A O 1
ATOM 2068 N N . ILE A 1 258 ? 8.170 -34.429 5.177 1.00 36.34 258 ILE A N 1
ATOM 2069 C CA . ILE A 1 258 ? 8.880 -33.141 5.079 1.00 36.34 258 ILE A CA 1
ATOM 2070 C C . ILE A 1 258 ? 8.030 -32.078 4.364 1.00 36.34 258 ILE A C 1
ATOM 2072 O O . ILE A 1 258 ? 8.249 -30.883 4.594 1.00 36.34 258 ILE A O 1
ATOM 2076 N N . ASP A 1 259 ? 7.031 -32.471 3.567 1.00 33.09 259 ASP A N 1
ATOM 2077 C CA . ASP A 1 259 ? 6.138 -31.519 2.905 1.00 33.09 259 ASP A CA 1
ATOM 2078 C C . ASP A 1 259 ? 5.138 -30.917 3.904 1.00 33.09 259 ASP A C 1
ATOM 2080 O O . ASP A 1 259 ? 4.250 -31.569 4.447 1.00 33.09 259 ASP A O 1
ATOM 2084 N N . LYS A 1 260 ? 5.293 -29.615 4.163 1.00 37.62 260 LYS A N 1
ATOM 2085 C CA . LYS A 1 260 ? 4.481 -28.859 5.131 1.00 37.62 260 LYS A CA 1
ATOM 2086 C C . LYS A 1 260 ? 3.080 -28.494 4.615 1.00 37.62 260 LYS A C 1
ATOM 2088 O O . LYS A 1 260 ? 2.372 -27.758 5.299 1.00 37.62 260 LYS A O 1
ATOM 2093 N N . ASN A 1 261 ? 2.696 -28.962 3.425 1.00 41.31 261 ASN A N 1
ATOM 2094 C CA . ASN A 1 261 ? 1.448 -28.611 2.749 1.00 41.31 261 ASN A CA 1
ATOM 2095 C C . ASN A 1 261 ? 0.679 -29.875 2.317 1.00 41.31 261 ASN A C 1
ATOM 2097 O O . ASN A 1 261 ? 1.111 -30.603 1.423 1.00 41.31 261 ASN A O 1
ATOM 2101 N N . PHE A 1 262 ? -0.465 -30.119 2.961 1.00 41.94 262 PHE A N 1
ATOM 2102 C CA . PHE A 1 262 ? -1.311 -31.304 2.774 1.00 41.94 262 PHE A CA 1
ATOM 2103 C C . PHE A 1 262 ? -1.865 -31.433 1.342 1.00 41.94 262 PHE A C 1
ATOM 2105 O O . PHE A 1 262 ? -2.001 -32.545 0.832 1.00 41.94 262 PHE A O 1
ATOM 2112 N N . ASP A 1 263 ? -2.093 -30.315 0.653 1.00 43.03 263 ASP A N 1
ATOM 2113 C CA . ASP A 1 263 ? -2.698 -30.313 -0.683 1.00 43.03 263 ASP A CA 1
ATOM 2114 C C . ASP A 1 263 ? -1.699 -30.679 -1.783 1.00 43.03 263 ASP A C 1
ATOM 2116 O O . ASP A 1 263 ? -2.026 -31.442 -2.690 1.00 43.03 263 ASP A O 1
ATOM 2120 N N . GLN A 1 264 ? -0.439 -30.250 -1.657 1.00 45.78 264 GLN A N 1
ATOM 2121 C CA . GLN A 1 264 ? 0.632 -30.695 -2.559 1.00 45.78 264 GLN A CA 1
ATOM 2122 C C . GLN A 1 264 ? 0.957 -32.182 -2.375 1.00 45.78 264 GLN A C 1
ATOM 2124 O O . GLN A 1 264 ? 1.282 -32.867 -3.348 1.00 45.78 264 GLN A O 1
ATOM 2129 N N . MET A 1 265 ? 0.828 -32.702 -1.148 1.00 50.09 265 MET A N 1
ATOM 2130 C CA . MET A 1 265 ? 0.938 -34.135 -0.875 1.00 50.09 265 MET A CA 1
ATOM 2131 C C . MET A 1 265 ? -0.184 -34.911 -1.585 1.00 50.09 265 MET A C 1
ATOM 2133 O O . MET A 1 265 ? 0.096 -35.917 -2.237 1.00 50.09 265 MET A O 1
ATOM 2137 N N . LEU A 1 266 ? -1.435 -34.436 -1.525 1.00 48.62 266 LEU A N 1
ATOM 2138 C CA . LEU A 1 266 ? -2.577 -35.094 -2.169 1.00 48.62 266 LEU A CA 1
ATOM 2139 C C . LEU A 1 266 ? -2.486 -35.050 -3.704 1.00 48.62 266 LEU A C 1
ATOM 2141 O O . LEU A 1 266 ? -2.692 -36.069 -4.365 1.00 48.62 266 LEU A O 1
ATOM 2145 N N . GLU A 1 267 ? -2.112 -33.902 -4.277 1.00 49.62 267 GLU A N 1
ATOM 2146 C CA . GLU A 1 267 ? -1.878 -33.751 -5.719 1.00 49.62 267 GLU A CA 1
ATOM 2147 C C . GLU A 1 267 ? -0.759 -34.674 -6.213 1.00 49.62 267 GLU A C 1
ATOM 2149 O O . GLU A 1 267 ? -0.903 -35.304 -7.264 1.00 49.62 267 GLU A O 1
ATOM 2154 N N . ARG A 1 268 ? 0.325 -34.826 -5.440 1.00 49.25 268 ARG A N 1
ATOM 2155 C CA . ARG A 1 268 ? 1.411 -35.762 -5.758 1.00 49.25 268 ARG A CA 1
ATOM 2156 C C . ARG A 1 268 ? 1.000 -37.218 -5.610 1.00 49.25 268 ARG A C 1
ATOM 2158 O O . ARG A 1 268 ? 1.366 -38.010 -6.468 1.00 49.25 268 ARG A O 1
ATOM 2165 N N . LEU A 1 269 ? 0.203 -37.577 -4.602 1.00 48.62 269 LEU A N 1
ATOM 2166 C CA . LEU A 1 269 ? -0.327 -38.938 -4.452 1.00 48.62 269 LEU A CA 1
ATOM 2167 C C . LEU A 1 269 ? -1.262 -39.309 -5.612 1.00 48.62 269 LEU A C 1
ATOM 2169 O O . LEU A 1 269 ? -1.165 -40.413 -6.142 1.00 48.62 269 LEU A O 1
ATOM 2173 N N . VAL A 1 270 ? -2.111 -38.382 -6.073 1.00 58.03 270 VAL A N 1
ATOM 2174 C CA . VAL A 1 270 ? -2.981 -38.582 -7.249 1.00 58.03 270 VAL A CA 1
ATOM 2175 C C . VAL A 1 270 ? -2.176 -38.599 -8.551 1.00 58.03 270 VAL A C 1
ATOM 2177 O O . VAL A 1 270 ? -2.473 -39.379 -9.459 1.00 58.03 270 VAL A O 1
ATOM 2180 N N . TYR A 1 271 ? -1.145 -37.762 -8.661 1.00 53.31 271 TYR A N 1
ATOM 2181 C CA . TYR A 1 271 ? -0.224 -37.764 -9.794 1.00 53.31 271 TYR A CA 1
ATOM 2182 C C . TYR A 1 271 ? 0.576 -39.074 -9.864 1.00 53.31 271 TYR A C 1
ATOM 2184 O O . TYR A 1 271 ? 0.639 -39.691 -10.927 1.00 53.31 271 TYR A O 1
ATOM 2192 N N . TRP A 1 272 ? 1.117 -39.562 -8.745 1.00 50.25 272 TRP A N 1
ATOM 2193 C CA . TRP A 1 272 ? 1.843 -40.832 -8.658 1.00 50.25 272 TRP A CA 1
ATOM 2194 C C . TRP A 1 272 ? 0.929 -42.039 -8.824 1.00 50.25 272 TRP A C 1
ATOM 2196 O O . TRP A 1 272 ? 1.308 -42.969 -9.518 1.00 50.25 272 TRP A O 1
ATOM 2206 N N . GLN A 1 273 ? -0.321 -42.003 -8.356 1.00 69.31 273 GLN A N 1
ATOM 2207 C CA . GLN A 1 273 ? -1.292 -43.055 -8.683 1.00 69.31 273 GLN A CA 1
ATOM 2208 C C . GLN A 1 273 ? -1.490 -43.214 -10.204 1.00 69.31 273 GLN A C 1
ATOM 2210 O O . GLN A 1 273 ? -1.788 -44.308 -10.679 1.00 69.31 273 GLN A O 1
ATOM 2215 N N . LYS A 1 274 ? -1.327 -42.129 -10.975 1.00 53.16 274 LYS A N 1
ATOM 2216 C CA . LYS A 1 274 ? -1.465 -42.123 -12.441 1.00 53.16 274 LYS A CA 1
ATOM 2217 C C . LYS A 1 274 ? -0.162 -42.384 -13.197 1.00 53.16 274 LYS A C 1
ATOM 2219 O O . LYS A 1 274 ? -0.227 -42.679 -14.387 1.00 53.16 274 LYS A O 1
ATOM 2224 N N . THR A 1 275 ? 0.992 -42.220 -12.555 1.00 47.59 275 THR A N 1
ATOM 2225 C CA . THR A 1 275 ? 2.304 -42.222 -13.229 1.00 47.59 275 THR A CA 1
ATOM 2226 C C . THR A 1 275 ? 3.276 -43.279 -12.704 1.00 47.59 275 THR A C 1
ATOM 2228 O O . THR A 1 275 ? 4.212 -43.622 -13.421 1.00 47.59 275 THR A O 1
ATOM 2231 N N . GLU A 1 276 ? 3.051 -43.826 -11.507 1.00 64.38 276 GLU A N 1
ATOM 2232 C CA . GLU A 1 276 ? 3.875 -44.869 -10.895 1.00 64.38 276 GLU A CA 1
ATOM 2233 C C . GLU A 1 276 ? 3.537 -46.252 -11.465 1.00 64.38 276 GLU A C 1
ATOM 2235 O O . GLU A 1 276 ? 2.391 -46.554 -11.804 1.00 64.38 276 GLU A O 1
ATOM 2240 N N . THR A 1 277 ? 4.557 -47.099 -11.571 1.00 57.44 277 THR A N 1
ATOM 2241 C CA . THR A 1 277 ? 4.473 -48.440 -12.160 1.00 57.44 277 THR A CA 1
ATOM 2242 C C . THR A 1 277 ? 4.843 -49.552 -11.177 1.00 57.44 277 THR A C 1
ATOM 2244 O O . THR A 1 277 ? 4.521 -50.710 -11.452 1.00 57.44 277 THR A O 1
ATOM 2247 N N . ASP A 1 278 ? 5.459 -49.237 -10.025 1.00 58.19 278 ASP A N 1
ATOM 2248 C CA . ASP A 1 278 ? 5.745 -50.232 -8.984 1.00 58.19 278 ASP A CA 1
ATOM 2249 C C . ASP A 1 278 ? 4.459 -50.659 -8.232 1.00 58.19 278 ASP A C 1
ATOM 2251 O O . ASP A 1 278 ? 3.810 -49.834 -7.576 1.00 58.19 278 ASP A O 1
ATOM 2255 N N . PRO A 1 279 ? 4.091 -51.956 -8.250 1.00 47.91 279 PRO A N 1
ATOM 2256 C CA . PRO A 1 279 ? 2.860 -52.450 -7.634 1.00 47.91 279 PRO A CA 1
ATOM 2257 C C . PRO A 1 279 ? 2.777 -52.264 -6.114 1.00 47.91 279 PRO A C 1
ATOM 2259 O O . PRO A 1 279 ? 1.681 -52.082 -5.589 1.00 47.91 279 PRO A O 1
ATOM 2262 N N . LYS A 1 280 ? 3.906 -52.312 -5.393 1.00 48.31 280 LYS A N 1
ATOM 2263 C CA . LYS A 1 280 ? 3.925 -52.135 -3.931 1.00 48.31 280 LYS A CA 1
ATOM 2264 C C . LYS A 1 280 ? 3.735 -50.672 -3.551 1.00 48.31 280 LYS A C 1
ATOM 2266 O O . LYS A 1 280 ? 3.066 -50.387 -2.561 1.00 48.31 280 LYS A O 1
ATOM 2271 N N . ILE A 1 281 ? 4.281 -49.751 -4.345 1.00 47.38 281 ILE A N 1
ATOM 2272 C CA . ILE A 1 281 ? 4.089 -48.309 -4.144 1.00 47.38 281 ILE A CA 1
ATOM 2273 C C . ILE A 1 281 ? 2.648 -47.923 -4.491 1.00 47.38 281 ILE A C 1
ATOM 2275 O O . ILE A 1 281 ? 2.010 -47.211 -3.720 1.00 47.38 281 ILE A O 1
ATOM 2279 N N . LEU A 1 282 ? 2.089 -48.468 -5.575 1.00 54.41 282 LEU A N 1
ATOM 2280 C CA . LEU A 1 282 ? 0.679 -48.280 -5.926 1.00 54.41 282 LEU A CA 1
ATOM 2281 C C . LEU A 1 282 ? -0.278 -48.814 -4.846 1.00 54.41 282 LEU A C 1
ATOM 2283 O O . LEU A 1 282 ? -1.302 -48.184 -4.587 1.00 54.41 282 LEU A O 1
ATOM 2287 N N . GLU A 1 283 ? 0.052 -49.925 -4.176 1.00 53.22 283 GLU A N 1
ATOM 2288 C CA . GLU A 1 283 ? -0.742 -50.445 -3.051 1.00 53.22 283 GLU A CA 1
ATOM 2289 C C . GLU A 1 283 ? -0.691 -49.514 -1.824 1.00 53.22 283 GLU A C 1
ATOM 2291 O O . GLU A 1 283 ? -1.719 -49.265 -1.190 1.00 53.22 283 GLU A O 1
ATOM 2296 N N . ILE A 1 284 ? 0.485 -48.962 -1.507 1.00 49.03 284 ILE A N 1
ATOM 2297 C CA . ILE A 1 284 ? 0.670 -48.007 -0.402 1.00 49.03 284 ILE A CA 1
ATOM 2298 C C . ILE A 1 284 ? -0.054 -46.685 -0.697 1.00 49.03 284 ILE A C 1
ATOM 2300 O O . ILE A 1 284 ? -0.786 -46.189 0.159 1.00 49.03 284 ILE A O 1
ATOM 2304 N N . ILE A 1 285 ? 0.090 -46.146 -1.914 1.00 53.66 285 ILE A N 1
ATOM 2305 C CA . ILE A 1 285 ? -0.626 -44.948 -2.382 1.00 53.66 285 ILE A CA 1
ATOM 2306 C C . ILE A 1 285 ? -2.140 -45.191 -2.359 1.00 53.66 285 ILE A C 1
ATOM 2308 O O . ILE A 1 285 ? -2.892 -44.324 -1.925 1.00 53.66 285 ILE A O 1
ATOM 2312 N N . GLY A 1 286 ? -2.593 -46.377 -2.777 1.00 57.19 286 GLY A N 1
ATOM 2313 C CA . GLY A 1 286 ? -4.001 -46.768 -2.749 1.00 57.19 286 GLY A CA 1
ATOM 2314 C C . GLY A 1 286 ? -4.588 -46.776 -1.337 1.00 57.19 286 GLY A C 1
ATOM 2315 O O . GLY A 1 286 ? -5.625 -46.158 -1.117 1.00 57.19 286 GLY A O 1
ATOM 2316 N N . LYS A 1 287 ? -3.897 -47.393 -0.369 1.00 51.53 287 LYS A N 1
ATOM 2317 C CA . LYS A 1 287 ? -4.312 -47.391 1.047 1.00 51.53 287 LYS A CA 1
ATOM 2318 C C . LYS A 1 287 ? -4.332 -45.982 1.644 1.00 51.53 287 LYS A C 1
ATOM 2320 O O . LYS A 1 287 ? -5.312 -45.619 2.280 1.00 51.53 287 LYS A O 1
ATOM 2325 N N . LEU A 1 288 ? -3.307 -45.169 1.372 1.00 47.53 288 LEU A N 1
ATOM 2326 C CA . LEU A 1 288 ? -3.258 -43.767 1.805 1.00 47.53 288 LEU A CA 1
ATOM 2327 C C . LEU A 1 288 ? -4.420 -42.949 1.229 1.00 47.53 288 LEU A C 1
ATOM 2329 O O . LEU A 1 288 ? -5.045 -42.186 1.952 1.00 47.53 288 LEU A O 1
ATOM 2333 N N . LEU A 1 289 ? -4.741 -43.114 -0.056 1.00 54.59 289 LEU A N 1
ATOM 2334 C CA . LEU A 1 289 ? -5.858 -42.409 -0.690 1.00 54.59 289 LEU A CA 1
ATOM 2335 C C . LEU A 1 289 ? -7.228 -42.905 -0.206 1.00 54.59 289 LEU A C 1
ATOM 2337 O O . LEU A 1 289 ? -8.169 -42.115 -0.178 1.00 54.59 289 LEU A O 1
ATOM 2341 N N . ASP A 1 290 ? -7.362 -44.179 0.165 1.00 51.03 290 ASP A N 1
ATOM 2342 C CA . ASP A 1 290 ? -8.610 -44.740 0.695 1.00 51.03 290 ASP A CA 1
ATOM 2343 C C . ASP A 1 290 ? -8.861 -44.342 2.157 1.00 51.03 290 ASP A C 1
ATOM 2345 O O . ASP A 1 290 ? -9.996 -44.002 2.494 1.00 51.03 290 ASP A O 1
ATOM 2349 N N . ASP A 1 291 ? -7.818 -44.270 2.988 1.00 43.22 291 ASP A N 1
ATOM 2350 C CA . ASP A 1 291 ? -7.905 -43.755 4.363 1.00 43.22 291 ASP A CA 1
ATOM 2351 C C . ASP A 1 291 ? -8.211 -42.239 4.402 1.00 43.22 291 ASP A C 1
ATOM 2353 O O . ASP A 1 291 ? -8.715 -41.723 5.401 1.00 43.22 291 ASP A O 1
ATOM 2357 N N . LEU A 1 292 ? -7.951 -41.522 3.299 1.00 45.12 292 LEU A N 1
ATOM 2358 C CA . LEU A 1 292 ? -8.161 -40.075 3.149 1.00 45.12 292 LEU A CA 1
ATOM 2359 C C . LEU A 1 292 ? -9.508 -39.684 2.502 1.00 45.12 292 LEU A C 1
ATOM 2361 O O . LEU A 1 292 ? -9.753 -38.496 2.285 1.00 45.12 292 LEU A O 1
ATOM 2365 N N . LYS A 1 293 ? -10.409 -40.631 2.202 1.00 42.00 293 LYS A N 1
ATOM 2366 C CA . LYS A 1 293 ? -11.737 -40.337 1.621 1.00 42.00 293 LYS A CA 1
ATOM 2367 C C . LYS A 1 293 ? -12.827 -40.127 2.687 1.00 42.00 293 LYS A C 1
ATOM 2369 O O . LYS A 1 293 ? -13.156 -41.073 3.399 1.00 42.00 293 LYS A O 1
ATOM 2374 N N . PRO A 1 294 ? -13.542 -38.983 2.702 1.00 32.47 294 PRO A N 1
ATOM 2375 C CA . PRO A 1 294 ? -14.891 -38.897 3.249 1.00 32.47 294 PRO A CA 1
ATOM 2376 C C . PRO A 1 294 ? -15.936 -39.162 2.150 1.00 32.47 294 PRO A C 1
ATOM 2378 O O . PRO A 1 294 ? -15.871 -38.643 1.037 1.00 32.47 294 PRO A O 1
ATOM 2381 N N . SER A 1 295 ? -16.931 -39.980 2.474 1.00 31.03 295 SER A N 1
ATOM 2382 C CA . SER A 1 295 ? -18.033 -40.403 1.604 1.00 31.03 295 SER A CA 1
ATOM 2383 C C . SER A 1 295 ? -18.947 -39.258 1.108 1.00 31.03 295 SER A C 1
ATOM 2385 O O . SER A 1 295 ? -19.620 -38.612 1.902 1.00 31.03 295 SER A O 1
ATOM 2387 N N . ASN A 1 296 ? -18.993 -39.100 -0.224 1.00 28.22 296 ASN A N 1
ATOM 2388 C CA . ASN A 1 296 ? -20.028 -38.553 -1.128 1.00 28.22 296 ASN A CA 1
ATOM 2389 C C . ASN A 1 296 ? -20.948 -37.392 -0.675 1.00 28.22 296 ASN A C 1
ATOM 2391 O O . ASN A 1 296 ? -21.981 -37.619 -0.049 1.00 28.22 296 ASN A O 1
ATOM 2395 N N . ASN A 1 297 ? -20.710 -36.187 -1.213 1.00 25.98 297 ASN A N 1
ATOM 2396 C CA . ASN A 1 297 ? -21.554 -35.557 -2.251 1.00 25.98 297 ASN A CA 1
ATOM 2397 C C . ASN A 1 297 ? -20.941 -34.223 -2.724 1.00 25.98 297 ASN A C 1
ATOM 2399 O O . ASN A 1 297 ? -20.497 -33.412 -1.918 1.00 25.98 297 ASN A O 1
ATOM 2403 N N . LEU A 1 298 ? -20.925 -34.017 -4.046 1.00 34.16 298 LEU A N 1
ATOM 2404 C CA . LEU A 1 298 ? -20.304 -32.890 -4.749 1.00 34.16 298 LEU A CA 1
ATOM 2405 C C . LEU A 1 298 ? -20.727 -31.506 -4.227 1.00 34.16 298 LEU A C 1
ATOM 2407 O O . LEU A 1 298 ? -21.851 -31.070 -4.468 1.00 34.16 298 LEU A O 1
ATOM 2411 N N . ILE A 1 299 ? -19.757 -30.775 -3.676 1.00 24.94 299 ILE A N 1
ATOM 2412 C CA . ILE A 1 299 ? -19.564 -29.333 -3.858 1.00 24.94 299 ILE A CA 1
ATOM 2413 C C . ILE A 1 299 ? -18.042 -29.142 -3.944 1.00 24.94 299 ILE A C 1
ATOM 2415 O O . ILE A 1 299 ? -17.352 -29.407 -2.964 1.00 24.94 299 ILE A O 1
ATOM 2419 N N . PHE A 1 300 ? -17.499 -28.703 -5.086 1.00 27.67 300 PHE A N 1
ATOM 2420 C CA . PHE A 1 300 ? -16.138 -28.152 -5.109 1.00 27.67 300 PHE A CA 1
ATOM 2421 C C . PHE A 1 300 ? -16.181 -26.830 -4.339 1.00 27.67 300 PHE A C 1
ATOM 2423 O O . PHE A 1 300 ? -16.533 -25.782 -4.876 1.00 27.67 300 PHE A O 1
ATOM 2430 N N . LYS A 1 301 ? -15.928 -26.918 -3.035 1.00 26.70 301 LYS A N 1
ATOM 2431 C CA . LYS A 1 301 ? -15.746 -25.794 -2.132 1.00 26.70 301 LYS A CA 1
ATOM 2432 C C . LYS A 1 301 ? -14.460 -26.030 -1.355 1.00 26.70 301 LYS A C 1
ATOM 2434 O O . LYS A 1 301 ? -14.335 -27.058 -0.700 1.00 26.70 301 LYS A O 1
ATOM 2439 N N . ILE A 1 302 ? -13.641 -24.978 -1.367 1.00 28.28 302 ILE A N 1
ATOM 2440 C CA . ILE A 1 302 ? -12.514 -24.687 -0.475 1.00 28.28 302 ILE A CA 1
ATOM 2441 C C . ILE A 1 302 ? -11.204 -25.315 -0.979 1.00 28.28 302 ILE A C 1
ATOM 2443 O O . ILE A 1 302 ? -11.108 -26.525 -1.148 1.00 28.28 302 ILE A O 1
ATOM 2447 N N . GLY A 1 303 ? -10.222 -24.447 -1.269 1.00 30.00 303 GLY A N 1
ATOM 2448 C CA . GLY A 1 303 ? -8.811 -24.826 -1.415 1.00 30.00 303 GLY A CA 1
ATOM 2449 C C . GLY A 1 303 ? -8.265 -25.401 -0.102 1.00 30.00 303 GLY A C 1
ATOM 2450 O O . GLY A 1 303 ? -9.061 -25.727 0.780 1.00 30.00 303 GLY A O 1
ATOM 2451 N N . PRO A 1 304 ? -6.943 -25.503 0.094 1.00 28.94 304 PRO A N 1
ATOM 2452 C CA . PRO A 1 304 ? -6.436 -25.997 1.361 1.00 28.94 304 PRO A CA 1
ATOM 2453 C C . PRO A 1 304 ? -7.006 -25.126 2.468 1.00 28.94 304 PRO A C 1
ATOM 2455 O O . PRO A 1 304 ? -6.895 -23.898 2.420 1.00 28.94 304 PRO A O 1
ATOM 2458 N N . ALA A 1 305 ? -7.608 -25.748 3.478 1.00 31.00 305 ALA A N 1
ATOM 2459 C CA . ALA A 1 305 ? -7.647 -25.120 4.779 1.00 31.00 305 ALA A CA 1
ATOM 2460 C C . ALA A 1 305 ? -6.180 -24.980 5.200 1.00 31.00 305 ALA A C 1
ATOM 2462 O O . ALA A 1 305 ? -5.586 -25.914 5.744 1.00 31.00 305 ALA A O 1
ATOM 2463 N N . GLU A 1 306 ? -5.577 -23.828 4.881 1.00 35.72 306 GLU A N 1
ATOM 2464 C CA . GLU A 1 306 ? -4.396 -23.337 5.575 1.00 35.72 306 GLU A CA 1
ATOM 2465 C C . GLU A 1 306 ? -4.615 -23.646 7.046 1.00 35.72 306 GLU A C 1
ATOM 2467 O O . GLU A 1 306 ? -5.701 -23.395 7.580 1.00 35.72 306 GLU A O 1
ATOM 2472 N N . LYS A 1 307 ? -3.620 -24.251 7.698 1.00 37.56 307 LYS A N 1
ATOM 2473 C CA . LYS A 1 307 ? -3.664 -24.412 9.143 1.00 37.56 307 LYS A CA 1
ATOM 2474 C C . LYS A 1 307 ? -3.819 -23.005 9.691 1.00 37.56 307 LYS A C 1
ATOM 2476 O O . LYS A 1 307 ? -2.845 -22.258 9.671 1.00 37.56 307 LYS A O 1
ATOM 2481 N N . GLN A 1 308 ? -5.054 -22.658 10.053 1.00 50.34 308 GLN A N 1
ATOM 2482 C CA . GLN A 1 308 ? -5.440 -21.289 10.324 1.00 50.34 308 GLN A CA 1
ATOM 2483 C C . GLN A 1 308 ? -4.439 -20.755 11.327 1.00 50.34 308 GLN A C 1
ATOM 2485 O O . GLN A 1 308 ? -4.314 -21.320 12.419 1.00 50.34 308 GLN A O 1
ATOM 2490 N N . GLU A 1 309 ? -3.635 -19.777 10.898 1.00 68.31 309 GLU A N 1
ATOM 2491 C CA . GLU A 1 309 ? -2.582 -19.274 11.762 1.00 68.31 309 GLU A CA 1
ATOM 2492 C C . GLU A 1 309 ? -3.245 -18.860 13.078 1.00 68.31 309 GLU A C 1
ATOM 2494 O O . GLU A 1 309 ? -4.341 -18.310 13.055 1.00 68.31 309 GLU A O 1
ATOM 2499 N N . GLU A 1 310 ? -2.641 -19.154 14.232 1.00 80.06 310 GLU A N 1
ATOM 2500 C CA . GLU A 1 310 ? -3.333 -19.001 15.530 1.00 80.06 310 GLU A CA 1
ATOM 2501 C C . GLU A 1 310 ? -3.849 -17.570 15.795 1.00 80.06 310 GLU A C 1
ATOM 2503 O O . GLU A 1 310 ? -4.659 -17.350 16.693 1.00 80.06 310 GLU A O 1
ATOM 2508 N N . TRP A 1 311 ? -3.360 -16.594 15.028 1.00 87.81 311 TRP A N 1
ATOM 2509 C CA . TRP A 1 311 ? -3.738 -15.187 15.068 1.00 87.81 311 TRP A CA 1
ATOM 2510 C C . TRP A 1 311 ? -4.809 -14.779 14.036 1.00 87.81 311 TRP A C 1
ATOM 2512 O O . TRP A 1 311 ? -5.202 -13.614 14.037 1.00 87.81 311 TRP A O 1
ATOM 2522 N N . ARG A 1 312 ? -5.290 -15.699 13.188 1.00 93.94 312 ARG A N 1
ATOM 2523 C CA . ARG A 1 312 ? -6.424 -15.506 12.269 1.00 93.94 312 ARG A CA 1
ATOM 2524 C C . ARG A 1 312 ? -7.754 -15.819 12.963 1.00 93.94 312 ARG A C 1
ATOM 2526 O O . ARG A 1 312 ? -7.844 -16.761 13.753 1.00 93.94 312 ARG A O 1
ATOM 2533 N N . LEU A 1 313 ? -8.794 -15.049 12.661 1.00 95.69 313 LEU A N 1
ATOM 2534 C CA . LEU A 1 313 ? -10.130 -15.208 13.237 1.00 95.69 313 LEU A CA 1
ATOM 2535 C C . LEU A 1 313 ? -10.844 -16.469 12.732 1.00 95.69 313 LEU A C 1
ATOM 2537 O O . LEU A 1 313 ? -10.972 -16.641 11.522 1.00 95.69 313 LEU A O 1
ATOM 2541 N N . PRO A 1 314 ? -11.424 -17.311 13.607 1.00 94.81 314 PRO A N 1
ATOM 2542 C CA . PRO A 1 314 ? -12.227 -18.454 13.178 1.00 94.81 314 PRO A CA 1
ATOM 2543 C C . PRO A 1 314 ? -13.365 -18.055 12.229 1.00 94.81 314 PRO A C 1
ATOM 2545 O O . PRO A 1 314 ? -14.174 -17.186 12.546 1.00 94.81 314 PRO A O 1
ATOM 2548 N N . THR A 1 315 ? -13.530 -18.780 11.126 1.00 94.69 315 THR A N 1
ATOM 2549 C CA . THR A 1 315 ? -14.582 -18.547 10.115 1.00 94.69 315 THR A CA 1
ATOM 2550 C C . THR A 1 315 ? -15.941 -19.154 10.501 1.00 94.69 315 THR A C 1
ATOM 2552 O O . THR A 1 315 ? -16.789 -19.445 9.660 1.00 94.69 315 THR A O 1
ATOM 2555 N N . LYS A 1 316 ? -16.187 -19.359 11.801 1.00 95.44 316 LYS A N 1
ATOM 2556 C CA . LYS A 1 316 ? -17.438 -19.953 12.307 1.00 95.44 316 LYS A CA 1
ATOM 2557 C C . LYS A 1 316 ? -18.572 -18.945 12.420 1.00 95.44 316 LYS A C 1
ATOM 2559 O O . LYS A 1 316 ? -19.742 -19.321 12.349 1.00 95.44 316 LYS A O 1
ATOM 2564 N N . VAL A 1 317 ? -18.227 -17.680 12.640 1.00 97.12 317 VAL A N 1
ATOM 2565 C CA . VAL A 1 317 ? -19.163 -16.581 12.873 1.00 97.12 317 VAL A CA 1
ATOM 2566 C C . VAL A 1 317 ? -18.747 -15.423 11.985 1.00 97.12 317 VAL A C 1
ATOM 2568 O O . VAL A 1 317 ? -17.589 -15.026 12.007 1.00 97.12 317 VAL A O 1
ATOM 2571 N N . PHE A 1 318 ? -19.690 -14.881 11.224 1.00 97.88 318 PHE A N 1
ATOM 2572 C CA . PHE A 1 318 ? -19.445 -13.753 10.332 1.00 97.88 318 PHE A CA 1
ATOM 2573 C C . PHE A 1 318 ? -20.404 -12.604 10.658 1.00 97.88 318 PHE A C 1
ATOM 2575 O O . PHE A 1 318 ? -21.609 -12.845 10.827 1.00 97.88 318 PHE A O 1
ATOM 2582 N N . PRO A 1 319 ? -19.915 -11.356 10.726 1.00 98.38 319 PRO A N 1
ATOM 2583 C CA . PRO A 1 319 ? -20.764 -10.208 10.999 1.00 98.38 319 PRO A CA 1
ATOM 2584 C C . PRO A 1 319 ? -21.729 -9.949 9.833 1.00 98.38 319 PRO A C 1
ATOM 2586 O O . PRO A 1 319 ? -21.468 -10.295 8.680 1.00 98.38 319 PRO A O 1
ATOM 2589 N N . ILE A 1 320 ? -22.875 -9.357 10.153 1.00 98.31 320 ILE A N 1
ATOM 2590 C CA . ILE A 1 320 ? -23.887 -8.892 9.199 1.00 98.31 320 ILE A CA 1
ATOM 2591 C C . ILE A 1 320 ? -23.955 -7.369 9.263 1.00 98.31 320 ILE A C 1
ATOM 2593 O O . ILE A 1 320 ? -23.780 -6.697 8.245 1.00 98.31 320 ILE A O 1
ATOM 2597 N N . ASP A 1 321 ? -24.179 -6.836 10.464 1.00 98.06 321 ASP A N 1
ATOM 2598 C CA . ASP A 1 321 ? -24.259 -5.405 10.713 1.00 98.06 321 ASP A CA 1
ATOM 2599 C C . ASP A 1 321 ? -23.682 -5.023 12.075 1.00 98.06 321 ASP A C 1
ATOM 2601 O O . ASP A 1 321 ? -23.725 -5.801 13.031 1.00 98.06 321 ASP A O 1
ATOM 2605 N N . TYR A 1 322 ? -23.143 -3.807 12.111 1.00 98.88 322 TYR A N 1
ATOM 2606 C CA . TYR A 1 322 ? -22.669 -3.111 13.295 1.00 98.88 322 TYR A CA 1
ATOM 2607 C C . TYR A 1 322 ? -23.484 -1.827 13.463 1.00 98.88 322 TYR A C 1
ATOM 2609 O O . TYR A 1 322 ? -23.567 -1.025 12.527 1.00 98.88 322 TYR A O 1
ATOM 2617 N N . ASN A 1 323 ? -24.043 -1.596 14.649 1.00 98.75 323 ASN A N 1
ATOM 2618 C CA . ASN A 1 323 ? -24.533 -0.276 15.048 1.00 98.75 323 ASN A CA 1
ATOM 2619 C C . ASN A 1 323 ? -23.595 0.251 16.138 1.00 98.75 323 ASN A C 1
ATOM 2621 O O . ASN A 1 323 ? -23.560 -0.285 17.241 1.00 98.75 323 ASN A O 1
ATOM 2625 N N . LEU A 1 324 ? -22.783 1.246 15.784 1.00 98.81 324 LEU A N 1
ATOM 2626 C CA . LEU A 1 324 ? -21.730 1.810 16.621 1.00 98.81 324 LEU A CA 1
ATOM 2627 C C . LEU A 1 324 ? -22.162 3.184 17.132 1.00 98.81 324 LEU A C 1
ATOM 2629 O O . LEU A 1 324 ? -22.334 4.110 16.340 1.00 98.81 324 LEU A O 1
ATOM 2633 N N . GLU A 1 325 ? -22.274 3.326 18.447 1.00 98.69 325 GLU A N 1
ATOM 2634 C CA . GLU A 1 325 ? -22.345 4.617 19.127 1.00 98.69 325 GLU A CA 1
ATOM 2635 C C . GLU A 1 325 ? -20.994 4.904 19.790 1.00 98.69 325 GLU A C 1
ATOM 2637 O O . GLU A 1 325 ? -20.491 4.087 20.562 1.00 98.69 325 GLU A O 1
ATOM 2642 N N . LEU A 1 326 ? -20.390 6.052 19.478 1.00 98.44 326 LEU A N 1
ATOM 2643 C CA . LEU A 1 326 ? -19.069 6.438 19.970 1.00 98.44 326 LEU A CA 1
ATOM 2644 C C . LEU A 1 326 ? -19.110 7.854 20.547 1.00 98.44 326 LEU A C 1
ATOM 2646 O O . LEU A 1 326 ? -19.388 8.814 19.834 1.00 98.44 326 LEU A O 1
ATOM 2650 N N . THR A 1 327 ? -18.791 7.996 21.831 1.00 98.12 327 THR A N 1
ATOM 2651 C CA . THR A 1 327 ? -18.622 9.294 22.494 1.00 98.12 327 THR A CA 1
ATOM 2652 C C . THR A 1 327 ? -17.144 9.650 22.565 1.00 98.12 327 THR A C 1
ATOM 2654 O O . THR A 1 327 ? -16.366 8.878 23.120 1.00 98.12 327 THR A O 1
ATOM 2657 N N . THR A 1 328 ? -16.752 10.809 22.034 1.00 97.69 328 THR A N 1
ATOM 2658 C CA . THR A 1 328 ? -15.357 11.285 22.001 1.00 97.69 328 THR A CA 1
ATOM 2659 C C . THR A 1 328 ? -15.162 12.439 22.981 1.00 97.69 328 THR A C 1
ATOM 2661 O O . THR A 1 328 ? -15.818 13.467 22.852 1.00 97.69 328 THR A O 1
ATOM 2664 N N . TYR A 1 329 ? -14.228 12.311 23.923 1.00 96.12 329 TYR A N 1
ATOM 2665 C CA . TYR A 1 329 ? -13.917 13.348 24.912 1.00 96.12 329 TYR A CA 1
ATOM 2666 C C . TYR A 1 329 ? -12.665 14.129 24.492 1.00 96.12 329 TYR A C 1
ATOM 2668 O O . TYR A 1 329 ? -11.542 13.798 24.881 1.00 96.12 329 TYR A O 1
ATOM 2676 N N . LEU A 1 330 ? -12.856 15.158 23.666 1.00 94.12 330 LEU A N 1
ATOM 2677 C CA . LEU A 1 330 ? -11.778 15.945 23.057 1.00 94.12 330 LEU A CA 1
ATOM 2678 C C . LEU A 1 330 ? -11.680 17.340 23.715 1.00 94.12 330 LEU A C 1
ATOM 2680 O O . LEU A 1 330 ? -12.693 18.041 23.774 1.00 94.12 330 LEU A O 1
ATOM 2684 N N . PRO A 1 331 ? -10.510 17.752 24.242 1.00 90.56 331 PRO A N 1
ATOM 2685 C CA . PRO A 1 331 ? -10.341 19.051 24.896 1.00 90.56 331 PRO A CA 1
ATOM 2686 C C . PRO A 1 331 ? -10.287 20.202 23.881 1.00 90.56 331 PRO A C 1
ATOM 2688 O O . PRO A 1 331 ? -10.105 19.985 22.687 1.00 90.56 331 PRO A O 1
ATOM 2691 N N . GLY A 1 332 ? -10.391 21.441 24.369 1.00 86.62 332 GLY A N 1
ATOM 2692 C CA . GLY A 1 332 ? -10.275 22.652 23.541 1.00 86.62 332 GLY A CA 1
ATOM 2693 C C . GLY A 1 332 ? -11.582 23.142 22.903 1.00 86.62 332 GLY A C 1
ATOM 2694 O O . GLY A 1 332 ? -11.582 24.190 22.264 1.00 86.62 332 GLY A O 1
ATOM 2695 N N . TYR A 1 333 ? -12.689 22.433 23.127 1.00 87.25 333 TYR A N 1
ATOM 2696 C CA . TYR A 1 333 ? -14.024 22.747 22.602 1.00 87.25 333 TYR A CA 1
ATOM 2697 C C . TYR A 1 333 ? -15.018 23.058 23.734 1.00 87.25 333 TYR A C 1
ATOM 2699 O O . TYR A 1 333 ? -14.610 23.332 24.862 1.00 87.25 333 TYR A O 1
ATOM 2707 N N . GLY A 1 334 ? -16.330 23.001 23.470 1.00 78.88 334 GLY A N 1
ATOM 2708 C CA . GLY A 1 334 ? -17.375 23.203 24.486 1.00 78.88 334 GLY A CA 1
ATOM 2709 C C . GLY A 1 334 ? -17.353 22.202 25.656 1.00 78.88 334 GLY A C 1
ATOM 2710 O O . GLY A 1 334 ? -18.017 22.425 26.669 1.00 78.88 334 GLY A O 1
ATOM 2711 N N . TYR A 1 335 ? -16.567 21.126 25.552 1.00 84.94 335 TYR A N 1
ATOM 2712 C CA . TYR A 1 335 ? -16.363 20.141 26.610 1.00 84.94 335 TYR A CA 1
ATOM 2713 C C . TYR A 1 335 ? -15.405 20.649 27.695 1.00 84.94 335 TYR A C 1
ATOM 2715 O O . TYR A 1 335 ? -14.272 21.058 27.436 1.00 84.94 335 TYR A O 1
ATOM 2723 N N . LYS A 1 336 ? -15.859 20.568 28.948 1.00 85.81 336 LYS A N 1
ATOM 2724 C CA . LYS A 1 336 ? -15.041 20.864 30.122 1.00 85.81 336 LYS A CA 1
ATOM 2725 C C . LYS A 1 336 ? -14.216 19.634 30.498 1.00 85.81 336 LYS A C 1
ATOM 2727 O O . LYS A 1 336 ? -14.786 18.632 30.911 1.00 85.81 336 LYS A O 1
ATOM 2732 N N . GLU A 1 337 ? -12.896 19.762 30.407 1.00 86.50 337 GLU A N 1
ATOM 2733 C CA . GLU A 1 337 ? -11.939 18.696 30.727 1.00 86.50 337 GLU A CA 1
ATOM 2734 C C . GLU A 1 337 ? -12.210 18.042 32.098 1.00 86.50 337 GLU A C 1
ATOM 2736 O O . GLU A 1 337 ? -12.337 18.726 33.120 1.00 86.50 337 GLU A O 1
ATOM 2741 N N . ASP A 1 338 ? -12.271 16.708 32.109 1.00 90.75 338 ASP A N 1
ATOM 2742 C CA . ASP A 1 338 ? -12.387 15.846 33.295 1.00 90.75 338 ASP A CA 1
ATOM 2743 C C . ASP A 1 338 ? -11.524 14.567 33.144 1.00 90.75 338 ASP A C 1
ATOM 2745 O O . ASP A 1 338 ? -10.671 14.492 32.253 1.00 90.75 338 ASP A O 1
ATOM 2749 N N . GLU A 1 339 ? -11.698 13.550 34.001 1.00 90.12 339 GLU A N 1
ATOM 2750 C CA . GLU A 1 339 ? -10.929 12.295 33.920 1.00 90.12 339 GLU A CA 1
ATOM 2751 C C . GLU A 1 339 ? -11.106 11.480 32.618 1.00 90.12 339 GLU A C 1
ATOM 2753 O O . GLU A 1 339 ? -10.349 10.533 32.376 1.00 90.12 339 GLU A O 1
ATOM 2758 N N . LYS A 1 340 ? -12.089 11.824 31.778 1.00 92.44 340 LYS A N 1
ATOM 2759 C CA . LYS A 1 340 ? -12.367 11.192 30.481 1.00 92.44 340 LYS A CA 1
ATOM 2760 C C . LYS A 1 340 ? -11.671 11.892 29.321 1.00 92.44 340 LYS A C 1
ATOM 2762 O O . LYS A 1 340 ? -11.696 11.370 28.212 1.00 92.44 340 LYS A O 1
ATOM 2767 N N . THR A 1 341 ? -11.036 13.037 29.553 1.00 93.31 341 THR A N 1
ATOM 2768 C CA . THR A 1 341 ? -10.302 13.785 28.523 1.00 93.31 341 THR A CA 1
ATOM 2769 C C . THR A 1 341 ? -9.315 12.874 27.777 1.00 93.31 341 THR A C 1
ATOM 2771 O O . THR A 1 341 ? -8.563 12.125 28.401 1.00 93.31 341 THR A O 1
ATOM 2774 N N . LEU A 1 342 ? -9.322 12.932 26.439 1.00 95.44 342 LEU A N 1
ATOM 2775 C CA . LEU A 1 342 ? -8.558 12.065 25.522 1.00 95.44 342 LEU A CA 1
ATOM 2776 C C . LEU A 1 342 ? -8.937 10.574 25.570 1.00 95.44 342 LEU A C 1
ATOM 2778 O O . LEU A 1 342 ? -8.150 9.701 25.194 1.00 95.44 342 LEU A O 1
ATOM 2782 N N . LYS A 1 343 ? -10.165 10.267 25.990 1.00 97.44 343 LYS A N 1
ATOM 2783 C CA . LYS A 1 343 ? -10.770 8.940 25.868 1.00 97.44 343 LYS A CA 1
ATOM 2784 C C . LYS A 1 343 ? -11.954 8.943 24.908 1.00 97.44 343 LYS A C 1
ATOM 2786 O O . LYS A 1 343 ? -12.460 9.988 24.495 1.00 97.44 343 LYS A O 1
ATOM 2791 N N . PHE A 1 344 ? -12.433 7.746 24.608 1.00 98.25 344 PHE A N 1
ATOM 2792 C CA . PHE A 1 344 ? -13.737 7.523 24.012 1.00 98.25 344 PHE A CA 1
ATOM 2793 C C . PHE A 1 344 ? -14.484 6.407 24.743 1.00 98.25 344 PHE A C 1
ATOM 2795 O O . PHE A 1 344 ? -13.879 5.467 25.261 1.00 98.25 344 PHE A O 1
ATOM 2802 N N . HIS A 1 345 ? -15.809 6.509 24.756 1.00 98.38 345 HIS A N 1
ATOM 2803 C CA . HIS A 1 345 ? -16.703 5.428 25.168 1.00 98.38 345 HIS A CA 1
ATOM 2804 C C . HIS A 1 345 ? -17.429 4.895 23.944 1.00 98.38 345 HIS A C 1
ATOM 2806 O O . HIS A 1 345 ? -17.914 5.681 23.132 1.00 98.38 345 HIS A O 1
ATOM 2812 N N . GLY A 1 346 ? -17.511 3.576 23.821 1.00 98.38 346 GLY A N 1
ATOM 2813 C CA . GLY A 1 346 ? -18.182 2.917 22.715 1.00 98.38 346 GLY A CA 1
ATOM 2814 C C . GLY A 1 346 ? -19.243 1.931 23.184 1.00 98.38 346 GLY A C 1
ATOM 2815 O O . GLY A 1 346 ? -19.068 1.218 24.174 1.00 98.38 346 GLY A O 1
ATOM 2816 N N . ALA A 1 347 ? -20.335 1.878 22.432 1.00 98.75 347 ALA A N 1
ATOM 2817 C CA . ALA A 1 347 ? -21.310 0.803 22.460 1.00 98.75 347 ALA A CA 1
ATOM 2818 C C . ALA A 1 347 ? -21.466 0.284 21.031 1.00 98.75 347 ALA A C 1
ATOM 2820 O O . ALA A 1 347 ? -21.787 1.052 20.123 1.00 98.75 347 ALA A O 1
ATOM 2821 N N . VAL A 1 348 ? -21.209 -1.006 20.818 1.00 98.81 348 VAL A N 1
ATOM 2822 C CA . VAL A 1 348 ? -21.368 -1.627 19.500 1.00 98.81 348 VAL A CA 1
ATOM 2823 C C . VAL A 1 348 ? -22.333 -2.801 19.573 1.00 98.81 348 VAL A C 1
ATOM 2825 O O . VAL A 1 348 ? -22.064 -3.794 20.248 1.00 98.81 348 VAL A O 1
ATOM 2828 N N . ASP A 1 349 ? -23.451 -2.682 18.862 1.00 98.69 349 ASP A N 1
ATOM 2829 C CA . ASP A 1 349 ? -24.383 -3.779 18.622 1.00 98.69 349 ASP A CA 1
ATOM 2830 C C . ASP A 1 349 ? -23.937 -4.542 17.381 1.00 98.69 349 ASP A C 1
ATOM 2832 O O . ASP A 1 349 ? -23.864 -3.977 16.288 1.00 98.69 349 ASP A O 1
ATOM 2836 N N . ILE A 1 350 ? -23.653 -5.830 17.544 1.00 98.69 350 ILE A N 1
ATOM 2837 C CA . ILE A 1 350 ? -23.169 -6.702 16.482 1.00 98.69 350 ILE A CA 1
ATOM 2838 C C . ILE A 1 350 ? -24.205 -7.785 16.229 1.00 98.69 350 ILE A C 1
ATOM 2840 O O . ILE A 1 350 ? -24.506 -8.615 17.093 1.00 98.69 350 ILE A O 1
ATOM 2844 N N . LYS A 1 351 ? -24.706 -7.814 14.997 1.00 98.44 351 LYS A N 1
ATOM 2845 C CA . LYS A 1 351 ? -25.460 -8.944 14.466 1.00 98.44 351 LYS A CA 1
ATOM 2846 C C . LYS A 1 351 ? -24.527 -9.814 13.648 1.00 98.44 351 LYS A C 1
ATOM 2848 O O . LYS A 1 351 ? -23.864 -9.331 12.732 1.00 98.44 351 LYS A O 1
ATOM 2853 N N . ALA A 1 352 ? -24.511 -11.110 13.925 1.00 97.81 352 ALA A N 1
ATOM 2854 C CA . ALA A 1 352 ? -23.676 -12.063 13.210 1.00 97.81 352 ALA A CA 1
ATOM 2855 C C . ALA A 1 352 ? -24.439 -13.344 12.867 1.00 97.81 352 ALA A C 1
ATOM 2857 O O . ALA A 1 352 ? -25.390 -13.730 13.550 1.00 97.81 352 ALA A O 1
ATOM 2858 N N . HIS A 1 353 ? -24.021 -14.019 11.800 1.00 96.75 353 HIS A N 1
ATOM 2859 C CA . HIS A 1 353 ? -24.529 -15.337 11.440 1.00 96.75 353 HIS A CA 1
ATOM 2860 C C . HIS A 1 353 ? -23.521 -16.424 11.788 1.00 96.75 353 HIS A C 1
ATOM 2862 O O . HIS A 1 353 ? -22.314 -16.263 11.614 1.00 96.75 353 HIS A O 1
ATOM 2868 N N . VAL A 1 354 ? -24.046 -17.548 12.262 1.00 96.62 354 VAL A N 1
ATOM 2869 C CA . VAL A 1 354 ? -23.267 -18.730 12.621 1.00 96.62 354 VAL A CA 1
ATOM 2870 C C . VAL A 1 354 ? -23.239 -19.670 11.423 1.00 96.62 354 VAL A C 1
ATOM 2872 O O . VAL A 1 354 ? -24.275 -20.178 10.991 1.00 96.62 354 VAL A O 1
ATOM 2875 N N . VAL A 1 355 ? -22.053 -19.877 10.860 1.00 95.75 355 VAL A N 1
ATOM 2876 C CA . VAL A 1 355 ? -21.815 -20.752 9.701 1.00 95.75 355 VAL A CA 1
ATOM 2877 C C . VAL A 1 355 ? -21.483 -22.171 10.156 1.00 95.75 355 VAL A C 1
ATOM 2879 O O . VAL A 1 355 ? -21.912 -23.136 9.527 1.00 95.75 355 VAL A O 1
ATOM 2882 N N . GLU A 1 356 ? -20.800 -22.299 11.293 1.00 95.44 356 GLU A N 1
ATOM 2883 C CA . GLU A 1 356 ? -20.439 -23.570 11.918 1.00 95.44 356 GLU A CA 1
ATOM 2884 C C . GLU A 1 356 ? -20.797 -23.568 13.402 1.00 95.44 356 GLU A C 1
ATOM 2886 O O . GLU A 1 356 ? -20.712 -22.533 14.062 1.00 95.44 356 GLU A O 1
ATOM 2891 N N . ALA A 1 357 ? -21.151 -24.738 13.942 1.00 96.50 357 ALA A N 1
ATOM 2892 C CA . ALA A 1 357 ? -21.530 -24.868 15.343 1.00 96.50 357 ALA A CA 1
ATOM 2893 C C . ALA A 1 357 ? -20.417 -24.348 16.272 1.00 96.50 357 ALA A C 1
ATOM 2895 O O . ALA A 1 357 ? -19.244 -24.727 16.146 1.00 96.50 357 ALA A O 1
ATOM 2896 N N . THR A 1 358 ? -20.778 -23.478 17.217 1.00 96.81 358 THR A N 1
ATOM 2897 C CA . THR A 1 358 ? -19.809 -22.865 18.136 1.00 96.81 358 THR A CA 1
ATOM 2898 C C . THR A 1 358 ? -20.413 -22.540 19.497 1.00 96.81 358 THR A C 1
ATOM 2900 O O . THR A 1 358 ? -21.572 -22.153 19.607 1.00 96.81 358 THR A O 1
ATOM 2903 N N . ASP A 1 359 ? -19.612 -22.691 20.547 1.00 96.31 359 ASP A N 1
ATOM 2904 C CA . ASP A 1 359 ? -19.912 -22.306 21.931 1.00 96.31 359 ASP A CA 1
ATOM 2905 C C . ASP A 1 359 ? -19.282 -20.954 22.311 1.00 96.31 359 ASP A C 1
ATOM 2907 O O . ASP A 1 359 ? -19.325 -20.545 23.470 1.00 96.31 359 ASP A O 1
ATOM 2911 N N . ARG A 1 360 ? -18.647 -20.271 21.354 1.00 97.31 360 ARG A N 1
ATOM 2912 C CA . ARG A 1 360 ? -17.939 -19.009 21.576 1.00 97.31 360 ARG A CA 1
ATOM 2913 C C . ARG A 1 360 ? -17.928 -18.119 20.341 1.00 97.31 360 ARG A C 1
ATOM 2915 O O . ARG A 1 360 ? -17.999 -18.606 19.212 1.00 97.31 360 ARG A O 1
ATOM 2922 N N . ILE A 1 361 ? -17.771 -16.824 20.576 1.00 98.00 361 ILE A N 1
ATOM 2923 C CA . ILE A 1 361 ? -17.551 -15.793 19.559 1.00 98.00 361 ILE A CA 1
ATOM 2924 C C . ILE A 1 361 ? -16.118 -15.293 19.737 1.00 98.00 361 ILE A C 1
ATOM 2926 O O . ILE A 1 361 ? -15.712 -14.999 20.861 1.00 98.00 361 ILE A O 1
ATOM 2930 N N . VAL A 1 362 ? -15.347 -15.228 18.654 1.00 98.25 362 VAL A N 1
ATOM 2931 C CA . VAL A 1 362 ? -13.970 -14.714 18.661 1.00 98.25 362 VAL A CA 1
ATOM 2932 C C . VAL A 1 362 ? -13.904 -13.569 17.663 1.00 98.25 362 VAL A C 1
ATOM 2934 O O . VAL A 1 362 ? -14.255 -13.758 16.503 1.00 98.25 362 VAL A O 1
ATOM 2937 N N . LEU A 1 363 ? -13.486 -12.398 18.130 1.00 98.50 363 LEU A N 1
ATOM 2938 C CA . LEU A 1 363 ? -13.315 -11.182 17.332 1.00 98.50 363 LEU A CA 1
ATOM 2939 C C . LEU A 1 363 ? -12.089 -10.406 17.829 1.00 98.50 363 LEU A C 1
ATOM 2941 O O . LEU A 1 363 ? -11.514 -10.764 18.858 1.00 98.50 363 LEU A O 1
ATOM 2945 N N . ASN A 1 364 ? -11.668 -9.360 17.125 1.00 98.62 364 ASN A N 1
ATOM 2946 C CA . ASN A 1 364 ? -10.515 -8.557 17.512 1.00 98.62 364 ASN A CA 1
ATOM 2947 C C . ASN A 1 364 ? -10.883 -7.424 18.470 1.00 98.62 364 ASN A C 1
ATOM 2949 O O . ASN A 1 364 ? -11.877 -6.730 18.280 1.00 98.62 364 ASN A O 1
ATOM 2953 N N . ALA A 1 365 ? -10.037 -7.217 19.474 1.00 98.12 365 ALA A N 1
ATOM 2954 C CA . ALA A 1 365 ? -10.039 -6.044 20.342 1.00 98.12 365 ALA A CA 1
ATOM 2955 C C . ALA A 1 365 ? -8.650 -5.916 20.975 1.00 98.12 365 ALA A C 1
ATOM 2957 O O . ALA A 1 365 ? -8.110 -6.910 21.471 1.00 98.12 365 ALA A O 1
ATOM 2958 N N . ASP A 1 366 ? -8.076 -4.714 20.975 1.00 96.44 366 ASP A N 1
ATOM 2959 C CA . ASP A 1 366 ? -6.806 -4.451 21.653 1.00 96.44 366 ASP A CA 1
ATOM 2960 C C . ASP A 1 366 ? -6.762 -3.041 22.236 1.00 96.44 366 ASP A C 1
ATOM 2962 O O . ASP A 1 366 ? -7.290 -2.098 21.657 1.00 96.44 366 ASP A O 1
ATOM 2966 N N . SER A 1 367 ? -6.107 -2.889 23.387 1.00 94.94 367 SER A N 1
ATOM 2967 C CA . SER A 1 367 ? -6.036 -1.618 24.126 1.00 94.94 367 SER A CA 1
ATOM 2968 C C . SER A 1 367 ? -7.408 -0.996 24.460 1.00 94.94 367 SER A C 1
ATOM 2970 O O . SER A 1 367 ? -7.513 0.221 24.609 1.00 94.94 367 SER A O 1
ATOM 2972 N N . LEU A 1 368 ? -8.442 -1.833 24.604 1.00 97.62 368 LEU A N 1
ATOM 2973 C CA . LEU A 1 368 ? -9.799 -1.455 25.006 1.00 97.62 368 LEU A CA 1
ATOM 2974 C C . LEU A 1 368 ? -10.145 -2.078 26.362 1.00 97.62 368 LEU A C 1
ATOM 2976 O O . LEU A 1 368 ? -9.802 -3.232 26.631 1.00 97.62 368 LEU A O 1
ATOM 2980 N N . GLU A 1 369 ? -10.864 -1.335 27.196 1.00 97.62 369 GLU A N 1
ATOM 2981 C CA . GLU A 1 369 ? -11.418 -1.827 28.455 1.00 97.62 369 GLU A CA 1
ATOM 2982 C C . GLU A 1 369 ? -12.889 -2.200 28.244 1.00 97.62 369 GLU A C 1
ATOM 2984 O O . GLU A 1 369 ? -13.741 -1.342 28.017 1.00 97.62 369 GLU A O 1
ATOM 2989 N N . ILE A 1 370 ? -13.177 -3.504 28.272 1.00 98.25 370 ILE A N 1
ATOM 2990 C CA . ILE A 1 370 ? -14.533 -4.036 28.097 1.00 98.25 370 ILE A CA 1
ATOM 2991 C C . ILE A 1 370 ? -15.290 -3.907 29.417 1.00 98.25 370 ILE A C 1
ATOM 2993 O O . ILE A 1 370 ? -14.935 -4.566 30.394 1.00 98.25 370 ILE A O 1
ATOM 2997 N N . GLN A 1 371 ? -16.337 -3.086 29.414 1.00 97.75 371 GLN A N 1
ATOM 2998 C CA . GLN A 1 371 ? -17.168 -2.793 30.580 1.00 97.75 371 GLN A CA 1
ATOM 2999 C C . GLN A 1 371 ? -18.261 -3.850 30.766 1.00 97.75 371 GLN A C 1
ATOM 3001 O O . GLN A 1 371 ? -18.439 -4.371 31.864 1.00 97.75 371 GLN A O 1
ATOM 3006 N N . ASP A 1 372 ? -18.969 -4.201 29.689 1.00 97.81 372 ASP A N 1
ATOM 3007 C CA . ASP A 1 372 ? -20.000 -5.240 29.715 1.00 97.81 372 ASP A CA 1
ATOM 3008 C C . ASP A 1 372 ? -20.225 -5.840 28.322 1.00 97.81 372 ASP A C 1
ATOM 3010 O O . ASP A 1 372 ? -19.923 -5.217 27.299 1.00 97.81 372 ASP A O 1
ATOM 3014 N N . ILE A 1 373 ? -20.777 -7.053 28.283 1.00 98.12 373 ILE A N 1
ATOM 3015 C CA . ILE A 1 373 ? -21.235 -7.693 27.052 1.00 98.12 373 ILE A CA 1
ATOM 3016 C C . ILE A 1 373 ? -22.633 -8.260 27.279 1.00 98.12 373 ILE A C 1
ATOM 3018 O O . ILE A 1 373 ? -22.836 -9.168 28.087 1.00 98.12 373 ILE A O 1
ATOM 3022 N N . LEU A 1 374 ? -23.593 -7.762 26.507 1.00 96.25 374 LEU A N 1
ATOM 3023 C CA . LEU A 1 374 ? -24.987 -8.184 26.548 1.00 96.25 374 LEU A CA 1
ATOM 3024 C C . LEU A 1 374 ? -25.277 -9.084 25.351 1.00 96.25 374 LEU A C 1
ATOM 3026 O O . LEU A 1 374 ? -24.793 -8.833 24.253 1.00 96.25 374 LEU A O 1
ATOM 3030 N N . ILE A 1 375 ? -26.080 -10.131 25.536 1.00 94.88 375 ILE A N 1
ATOM 3031 C CA . ILE A 1 375 ? -26.517 -11.002 24.440 1.00 94.88 375 ILE A CA 1
ATOM 3032 C C . ILE A 1 375 ? -28.039 -10.988 24.345 1.00 94.88 375 ILE A C 1
ATOM 3034 O O . ILE A 1 375 ? -28.734 -11.296 25.310 1.00 94.88 375 ILE A O 1
ATOM 3038 N N . ASP A 1 376 ? -28.552 -10.666 23.162 1.00 90.25 376 ASP A N 1
ATOM 3039 C CA . ASP A 1 376 ? -29.980 -10.706 22.845 1.00 90.25 376 ASP A CA 1
ATOM 3040 C C . ASP A 1 376 ? -30.273 -11.924 21.961 1.00 90.25 376 ASP A C 1
ATOM 3042 O O . ASP A 1 376 ? -30.645 -11.838 20.791 1.00 90.25 376 ASP A O 1
ATOM 3046 N N . THR A 1 377 ? -29.993 -13.114 22.501 1.00 84.12 377 THR A N 1
ATOM 3047 C CA . THR A 1 377 ? -30.246 -14.395 21.829 1.00 84.12 377 THR A CA 1
ATOM 3048 C C . THR A 1 377 ? -31.000 -15.326 22.774 1.00 84.12 377 THR A C 1
ATOM 3050 O O . THR A 1 377 ? -30.553 -15.620 23.883 1.00 84.12 377 THR A O 1
ATOM 3053 N N . LYS A 1 378 ? -32.178 -15.801 22.345 1.00 84.00 378 LYS A N 1
ATOM 3054 C CA . LYS A 1 378 ? -33.093 -16.585 23.194 1.00 84.00 378 LYS A CA 1
ATOM 3055 C C . LYS A 1 378 ? -32.399 -17.789 23.835 1.00 84.00 378 LYS A C 1
ATOM 3057 O O . LYS A 1 378 ? -31.859 -18.644 23.140 1.00 84.00 378 LYS A O 1
ATOM 3062 N N . ASN A 1 379 ? -32.535 -17.913 25.157 1.00 84.75 379 ASN A N 1
ATOM 3063 C CA . ASN A 1 379 ? -32.025 -19.029 25.965 1.00 84.75 379 ASN A CA 1
ATOM 3064 C C . ASN A 1 379 ? -30.499 -19.234 25.913 1.00 84.75 379 ASN A C 1
ATOM 3066 O O . ASN A 1 379 ? -30.040 -20.342 26.225 1.00 84.75 379 ASN A O 1
ATOM 3070 N N . VAL A 1 380 ? -29.744 -18.196 25.546 1.00 92.12 380 VAL A N 1
ATOM 3071 C CA . VAL A 1 380 ? -28.280 -18.165 25.540 1.00 92.12 380 VAL A CA 1
ATOM 3072 C C . VAL A 1 380 ? -27.836 -17.004 26.418 1.00 92.12 380 VAL A C 1
ATOM 3074 O O . VAL A 1 380 ? -28.263 -15.873 26.234 1.00 92.12 380 VAL A O 1
ATOM 3077 N N . THR A 1 381 ? -26.976 -17.291 27.381 1.00 94.12 381 THR A N 1
ATOM 3078 C CA . THR A 1 381 ? -26.273 -16.293 28.195 1.00 94.12 381 THR A CA 1
ATOM 3079 C C . THR A 1 381 ? -24.770 -16.348 27.943 1.00 94.12 381 THR A C 1
ATOM 3081 O O . THR A 1 381 ? -24.247 -17.393 27.535 1.00 94.12 381 THR A O 1
ATOM 3084 N N . ILE A 1 382 ? -24.079 -15.241 28.217 1.00 96.06 382 ILE A N 1
ATOM 3085 C CA . ILE A 1 382 ? -22.615 -15.173 28.242 1.00 96.06 382 ILE A CA 1
ATOM 3086 C C . ILE A 1 382 ? -22.132 -15.716 29.588 1.00 96.06 382 ILE A C 1
ATOM 3088 O O . ILE A 1 382 ? -22.633 -15.329 30.640 1.00 96.06 382 ILE A O 1
ATOM 3092 N N . THR A 1 383 ? -21.179 -16.647 29.556 1.00 95.50 383 THR A N 1
ATOM 3093 C CA . THR A 1 383 ? -20.609 -17.257 30.770 1.00 95.50 383 THR A CA 1
ATOM 3094 C C . THR A 1 383 ? -19.374 -16.512 31.260 1.00 95.50 383 THR A C 1
ATOM 3096 O O . THR A 1 383 ? -19.174 -16.386 32.464 1.00 95.50 383 THR A O 1
ATOM 3099 N N . ARG A 1 384 ? -18.541 -16.034 30.331 1.00 96.62 384 ARG A N 1
ATOM 3100 C CA . ARG A 1 384 ? -17.361 -15.192 30.569 1.00 96.62 384 ARG A CA 1
ATOM 3101 C C . ARG A 1 384 ? -16.849 -14.631 29.244 1.00 96.62 384 ARG A C 1
ATOM 3103 O O . ARG A 1 384 ? -17.167 -15.169 28.182 1.00 96.62 384 ARG A O 1
ATOM 3110 N N . TRP A 1 385 ? -15.966 -13.643 29.307 1.00 97.75 385 TRP A N 1
ATOM 3111 C CA . TRP A 1 385 ? -15.135 -13.230 28.178 1.00 97.75 385 TRP A CA 1
ATOM 3112 C C . TRP A 1 385 ? -13.661 -13.160 28.572 1.00 97.75 385 TRP A C 1
ATOM 3114 O O . TRP A 1 385 ? -13.312 -13.196 29.752 1.00 97.75 385 TRP A O 1
ATOM 3124 N N . GLN A 1 386 ? -12.783 -13.130 27.575 1.00 97.12 386 GLN A N 1
ATOM 3125 C CA . GLN A 1 386 ? -11.340 -13.069 27.765 1.00 97.12 386 GLN A CA 1
ATOM 3126 C C . GLN A 1 386 ? -10.697 -12.238 26.657 1.00 97.12 386 GLN A C 1
ATOM 3128 O O . GLN A 1 386 ? -10.904 -12.526 25.479 1.00 97.12 386 GLN A O 1
ATOM 3133 N N . LEU A 1 387 ? -9.881 -11.261 27.051 1.00 96.00 387 LEU A N 1
ATOM 3134 C CA . LEU A 1 387 ? -8.985 -10.537 26.155 1.00 96.00 387 LEU A CA 1
ATOM 3135 C C . LEU A 1 387 ? -7.621 -11.231 26.096 1.00 96.00 387 LEU A C 1
ATOM 3137 O O . LEU A 1 387 ? -7.079 -11.658 27.117 1.00 96.00 387 LEU A O 1
ATOM 3141 N N . SER A 1 388 ? -7.056 -11.324 24.899 1.00 93.88 388 SER A N 1
ATOM 3142 C CA . SER A 1 388 ? -5.699 -11.802 24.649 1.00 93.88 388 SER A CA 1
ATOM 3143 C C . SER A 1 388 ? -4.926 -10.709 23.931 1.00 93.88 388 SER A C 1
ATOM 3145 O O . SER A 1 388 ? -5.126 -10.523 22.739 1.00 93.88 388 SER A O 1
ATOM 3147 N N . SER A 1 389 ? -4.020 -10.014 24.621 1.00 88.06 389 SER A N 1
ATOM 3148 C CA . SER A 1 389 ? -3.185 -8.969 24.004 1.00 88.06 389 SER A CA 1
ATOM 3149 C C . SER A 1 389 ? -2.210 -9.531 22.965 1.00 88.06 389 SER A C 1
ATOM 3151 O O . SER A 1 389 ? -1.930 -8.889 21.964 1.00 88.06 389 SER A O 1
ATOM 3153 N N . LYS A 1 390 ? -1.737 -10.772 23.148 1.00 88.62 390 LYS A N 1
ATOM 3154 C CA . LYS A 1 390 ? -0.836 -11.444 22.194 1.00 88.62 390 LYS A CA 1
ATOM 3155 C C . LYS A 1 390 ? -1.504 -11.709 20.838 1.00 88.62 390 LYS A C 1
ATOM 3157 O O . LYS A 1 390 ? -0.858 -11.596 19.799 1.00 88.62 390 LYS A O 1
ATOM 3162 N N . LEU A 1 391 ? -2.765 -12.143 20.861 1.00 91.12 391 LEU A N 1
ATOM 3163 C CA . LEU A 1 391 ? -3.535 -12.436 19.643 1.00 91.12 391 LEU A CA 1
ATOM 3164 C C . LEU A 1 391 ? -4.423 -11.263 19.217 1.00 91.12 391 LEU A C 1
ATOM 3166 O O . LEU A 1 391 ? -4.945 -11.278 18.110 1.00 91.12 391 LEU A O 1
ATOM 3170 N N . GLN A 1 392 ? -4.581 -10.260 20.084 1.00 96.50 392 GLN A N 1
ATOM 3171 C CA . GLN A 1 392 ? -5.516 -9.142 19.945 1.00 96.50 392 GLN A CA 1
ATOM 3172 C C . GLN A 1 392 ? -6.960 -9.613 19.755 1.00 96.50 392 GLN A C 1
ATOM 3174 O O . GLN A 1 392 ? -7.690 -9.099 18.907 1.00 96.50 392 GLN A O 1
ATOM 3179 N N . PHE A 1 393 ? -7.353 -10.633 20.524 1.00 97.69 393 PHE A N 1
ATOM 3180 C CA . PHE A 1 393 ? -8.675 -11.254 20.464 1.00 97.69 393 PHE A CA 1
ATOM 3181 C C . PHE A 1 393 ? -9.488 -10.992 21.728 1.00 97.69 393 PHE A C 1
ATOM 3183 O O . PHE A 1 393 ? -8.985 -11.150 22.841 1.00 97.69 393 PHE A O 1
ATOM 3190 N N . LEU A 1 394 ? -10.778 -10.728 21.539 1.00 98.50 394 LEU A N 1
ATOM 3191 C CA . LEU A 1 394 ? -11.831 -10.885 22.530 1.00 98.50 394 LEU A CA 1
ATOM 3192 C C . LEU A 1 394 ? -12.570 -12.199 22.250 1.00 98.50 394 LEU A C 1
ATOM 3194 O O . LEU A 1 394 ? -13.197 -12.369 21.206 1.00 98.50 394 LEU A O 1
ATOM 3198 N N . THR A 1 395 ? -12.497 -13.142 23.190 1.00 98.38 395 THR A N 1
ATOM 3199 C CA . THR A 1 395 ? -13.265 -14.395 23.145 1.00 98.38 395 THR A CA 1
ATOM 3200 C C . THR A 1 395 ? -14.430 -14.330 24.122 1.00 98.38 395 THR A C 1
ATOM 3202 O O . THR A 1 395 ? -14.209 -14.208 25.325 1.00 98.38 395 THR A O 1
ATOM 3205 N N . ILE A 1 396 ? -15.654 -14.466 23.621 1.00 98.38 396 ILE A N 1
ATOM 3206 C CA . ILE A 1 396 ? -16.905 -14.449 24.387 1.00 98.38 396 ILE A CA 1
ATOM 3207 C C . ILE A 1 396 ? -17.440 -15.880 24.453 1.00 98.38 396 ILE A C 1
ATOM 3209 O O . ILE A 1 396 ? -17.750 -16.471 23.421 1.00 98.38 396 ILE A O 1
ATOM 3213 N N . TYR A 1 397 ? -17.546 -16.452 25.651 1.00 98.06 397 TYR A N 1
ATOM 3214 C CA . TYR A 1 397 ? -18.001 -17.829 25.856 1.00 98.06 397 TYR A CA 1
ATOM 3215 C C . TYR A 1 397 ? -19.503 -17.866 26.132 1.00 98.06 397 TYR A C 1
ATOM 3217 O O . TYR A 1 397 ? -20.008 -17.165 27.011 1.00 98.06 397 TYR A O 1
ATOM 3225 N N . LEU A 1 398 ? -20.216 -18.727 25.416 1.00 97.12 398 LEU A N 1
ATOM 3226 C CA . LEU A 1 398 ? -21.664 -18.881 25.486 1.00 97.12 398 LEU A CA 1
ATOM 3227 C C . LEU A 1 398 ? -22.029 -20.066 26.387 1.00 97.12 398 LEU A C 1
ATOM 3229 O O . LEU A 1 398 ? -21.289 -21.036 26.514 1.00 97.12 398 LEU A O 1
ATOM 3233 N N . SER A 1 399 ? -23.197 -20.004 27.021 1.00 96.81 399 SER A N 1
ATOM 3234 C CA . SER A 1 399 ? -23.724 -21.094 27.865 1.00 96.81 399 SER A CA 1
ATOM 3235 C C . SER A 1 399 ? -24.172 -22.327 27.079 1.00 96.81 399 SER A C 1
ATOM 3237 O O . SER A 1 399 ? -24.396 -23.382 27.673 1.00 96.81 399 SER A O 1
ATOM 3239 N N . LYS A 1 400 ? -24.339 -22.198 25.758 1.00 94.94 400 LYS A N 1
ATOM 3240 C CA . LYS A 1 400 ? -24.766 -23.261 24.845 1.00 94.94 400 LYS A CA 1
ATOM 3241 C C . LYS A 1 400 ? -24.084 -23.100 23.495 1.00 94.94 400 LYS A C 1
ATOM 3243 O O . LYS A 1 400 ? -23.798 -21.981 23.073 1.00 94.94 400 LYS A O 1
ATOM 3248 N N . THR A 1 401 ? -23.902 -24.219 22.806 1.00 96.31 401 THR A N 1
ATOM 3249 C CA . THR A 1 401 ? -23.518 -24.236 21.395 1.00 96.31 401 THR A CA 1
ATOM 3250 C C . THR A 1 401 ? -24.653 -23.674 20.542 1.00 96.31 401 THR A C 1
ATOM 3252 O O . THR A 1 401 ? -25.814 -24.048 20.713 1.00 96.31 401 THR A O 1
ATOM 3255 N N . ILE A 1 402 ? -24.313 -22.762 19.636 1.00 95.31 402 ILE A N 1
ATOM 3256 C CA . ILE A 1 402 ? -25.218 -22.209 18.635 1.00 95.31 402 ILE A CA 1
ATOM 3257 C C . ILE A 1 402 ? -25.036 -22.995 17.345 1.00 95.31 402 ILE A C 1
ATOM 3259 O O . ILE A 1 402 ? -23.912 -23.151 16.870 1.00 95.31 402 ILE A O 1
ATOM 3263 N N . GLU A 1 403 ? -26.139 -23.482 16.789 1.00 95.25 403 GLU A N 1
ATOM 3264 C CA . GLU A 1 403 ? -26.136 -24.293 15.573 1.00 95.25 403 GLU A CA 1
ATOM 3265 C C . GLU A 1 403 ? -25.975 -23.436 14.302 1.00 95.25 403 GLU A C 1
ATOM 3267 O O . GLU A 1 403 ? -26.402 -22.272 14.283 1.00 95.25 403 GLU A O 1
ATOM 3272 N N . PRO A 1 404 ? -25.422 -24.002 13.210 1.00 95.69 404 PRO A N 1
ATOM 3273 C CA . PRO A 1 404 ? -25.323 -23.339 11.912 1.00 95.69 404 PRO A CA 1
ATOM 3274 C C . PRO A 1 404 ? -26.653 -22.759 11.417 1.00 95.69 404 PRO A C 1
ATOM 3276 O O . PRO A 1 404 ? -27.726 -23.294 11.699 1.00 95.69 404 PRO A O 1
ATOM 3279 N N . LYS A 1 405 ? -26.577 -21.705 10.595 1.00 92.94 405 LYS A N 1
ATOM 3280 C CA . LYS A 1 405 ? -27.717 -20.941 10.040 1.00 92.94 405 LYS A CA 1
ATOM 3281 C C . LYS A 1 405 ? -28.518 -20.144 11.079 1.00 92.94 405 LYS A C 1
ATOM 3283 O O . LYS A 1 405 ? -29.564 -19.593 10.742 1.00 92.94 405 LYS A O 1
ATOM 3288 N N . SER A 1 406 ? -28.024 -20.051 12.312 1.00 94.12 406 SER A N 1
ATOM 3289 C CA . SER A 1 406 ? -28.576 -19.169 13.342 1.00 94.12 406 SER A CA 1
ATOM 3290 C C . SER A 1 406 ? -28.010 -17.753 13.225 1.00 94.12 406 SER A C 1
ATOM 3292 O O . SER A 1 406 ? -26.924 -17.538 12.681 1.00 94.12 406 SER A O 1
ATOM 3294 N N . THR A 1 407 ? -28.730 -16.785 13.784 1.00 95.19 407 THR A N 1
ATOM 3295 C CA . THR A 1 407 ? -28.256 -15.410 13.980 1.00 95.19 407 THR A CA 1
ATOM 3296 C C . THR A 1 407 ? -28.067 -15.152 15.466 1.00 95.19 407 THR A C 1
ATOM 3298 O O . THR A 1 407 ? -28.887 -15.591 16.274 1.00 95.19 407 THR A O 1
ATOM 3301 N N . ILE A 1 408 ? -27.001 -14.437 15.808 1.00 95.75 408 ILE A N 1
ATOM 3302 C CA . ILE A 1 408 ? -26.709 -13.979 17.163 1.00 95.75 408 ILE A CA 1
ATOM 3303 C C . ILE A 1 408 ? -26.620 -12.456 17.170 1.00 95.75 408 ILE A C 1
ATOM 3305 O O . ILE A 1 408 ? -26.050 -11.865 16.252 1.00 95.75 408 ILE A O 1
ATOM 3309 N N . ASN A 1 409 ? -27.171 -11.850 18.216 1.00 96.69 409 ASN A N 1
ATOM 3310 C CA . ASN A 1 409 ? -27.096 -10.416 18.470 1.00 96.69 409 ASN A CA 1
ATOM 3311 C C . ASN A 1 409 ? -26.448 -10.207 19.833 1.00 96.69 409 ASN A C 1
ATOM 3313 O O . ASN A 1 409 ? -26.869 -10.830 20.814 1.00 96.69 409 ASN A O 1
ATOM 3317 N N . PHE A 1 410 ? -25.444 -9.347 19.898 1.00 97.44 410 PHE A N 1
ATOM 3318 C CA . PHE A 1 410 ? -24.777 -9.008 21.146 1.00 97.44 410 PHE A CA 1
ATOM 3319 C C . PHE A 1 410 ? -24.260 -7.573 21.108 1.00 97.44 410 PHE A C 1
ATOM 3321 O O . PHE A 1 410 ? -23.895 -7.067 20.051 1.00 97.44 410 PHE A O 1
ATOM 3328 N N . THR A 1 411 ? -24.227 -6.938 22.271 1.00 98.56 411 THR A N 1
ATOM 3329 C CA . THR A 1 411 ? -23.760 -5.567 22.472 1.00 98.56 411 THR A CA 1
ATOM 3330 C C . THR A 1 411 ? -22.491 -5.608 23.299 1.00 98.56 411 THR A C 1
ATOM 3332 O O . THR A 1 411 ? -22.451 -6.301 24.315 1.00 98.56 411 THR A O 1
ATOM 3335 N N . ILE A 1 412 ? -21.467 -4.858 22.900 1.00 98.75 412 ILE A N 1
ATOM 3336 C CA . ILE A 1 412 ? -20.250 -4.675 23.695 1.00 98.75 412 ILE A CA 1
ATOM 3337 C C . ILE A 1 412 ? -20.177 -3.215 24.132 1.00 98.75 412 ILE A C 1
ATOM 3339 O O . ILE A 1 412 ? -20.174 -2.319 23.289 1.00 98.75 412 ILE A O 1
ATOM 3343 N N . LEU A 1 413 ? -20.095 -2.994 25.444 1.00 98.75 413 LEU A N 1
ATOM 3344 C CA . LEU A 1 413 ? -19.845 -1.690 26.056 1.00 98.75 413 LEU A CA 1
ATOM 3345 C C . LEU A 1 413 ? -18.373 -1.611 26.453 1.00 98.75 413 LEU A C 1
ATOM 3347 O O . LEU A 1 413 ? -17.857 -2.523 27.104 1.00 98.75 413 LEU A O 1
ATOM 3351 N N . TYR A 1 414 ? -17.683 -0.547 26.058 1.00 98.69 414 TYR A N 1
ATOM 3352 C CA . TYR A 1 414 ? -16.241 -0.442 26.252 1.00 98.69 414 TYR A CA 1
ATOM 3353 C C . TYR A 1 414 ? -15.754 1.010 26.330 1.00 98.69 414 TYR A C 1
ATOM 3355 O O . TYR A 1 414 ? -16.429 1.941 25.891 1.00 98.69 414 TYR A O 1
ATOM 3363 N N . GLU A 1 415 ? -14.553 1.203 26.868 1.00 98.25 415 GLU A N 1
ATOM 3364 C CA . GLU A 1 415 ? -13.807 2.460 26.768 1.00 98.25 415 GLU A CA 1
ATOM 3365 C C . GLU A 1 415 ? -12.436 2.242 26.120 1.00 98.25 415 GLU A C 1
ATOM 3367 O O . GLU A 1 415 ? -11.862 1.151 26.166 1.00 98.25 415 GLU A O 1
ATOM 3372 N N . GLY A 1 416 ? -11.898 3.297 25.516 1.00 97.88 416 GLY A N 1
ATOM 3373 C CA . GLY A 1 416 ? -10.549 3.313 24.967 1.00 97.88 416 GLY A CA 1
ATOM 3374 C C . GLY A 1 416 ? -9.928 4.703 25.038 1.00 97.88 416 GLY A C 1
ATOM 3375 O O . GLY A 1 416 ? -10.587 5.693 25.357 1.00 97.88 416 GLY A O 1
ATOM 3376 N N . LYS A 1 417 ? -8.624 4.779 24.773 1.00 97.75 417 LYS A N 1
ATOM 3377 C CA . LYS A 1 417 ? -7.876 6.044 24.739 1.00 97.75 417 LYS A CA 1
ATOM 3378 C C . LYS A 1 417 ? -7.675 6.489 23.300 1.00 97.75 417 LYS A C 1
ATOM 3380 O O . LYS A 1 417 ? -7.317 5.661 22.464 1.00 97.75 417 LYS A O 1
ATOM 3385 N N . ILE A 1 418 ? -7.841 7.783 23.038 1.00 97.56 418 ILE A N 1
ATOM 3386 C CA . ILE A 1 418 ? -7.428 8.359 21.758 1.00 97.56 418 ILE A CA 1
ATOM 3387 C C . ILE A 1 418 ? -5.899 8.293 21.706 1.00 97.56 418 ILE A C 1
ATOM 3389 O O . ILE A 1 418 ? -5.212 8.685 22.650 1.00 97.56 418 ILE A O 1
ATOM 3393 N N . ARG A 1 419 ? -5.372 7.705 20.637 1.00 95.94 419 ARG A N 1
ATOM 3394 C CA . ARG A 1 419 ? -3.956 7.350 20.504 1.00 95.94 419 ARG A CA 1
ATOM 3395 C C . ARG A 1 419 ? -3.116 8.512 19.972 1.00 95.94 419 ARG A C 1
ATOM 3397 O O . ARG A 1 419 ? -3.641 9.507 19.488 1.00 95.94 419 ARG A O 1
ATOM 3404 N N . GLU A 1 420 ? -1.796 8.362 20.019 1.00 93.38 420 GLU A N 1
ATOM 3405 C CA . GLU A 1 420 ? -0.828 9.365 19.532 1.00 93.38 420 GLU A CA 1
ATOM 3406 C C . GLU A 1 420 ? 0.157 8.791 18.495 1.00 93.38 420 GLU A C 1
ATOM 3408 O O . GLU A 1 420 ? 1.104 9.458 18.092 1.00 93.38 420 GLU A O 1
ATOM 3413 N N . ASP A 1 421 ? -0.043 7.545 18.058 1.00 90.62 421 ASP A N 1
ATOM 3414 C CA . ASP A 1 421 ? 0.886 6.797 17.202 1.00 90.62 421 ASP A CA 1
ATOM 3415 C C . ASP A 1 421 ? 0.420 6.657 15.743 1.00 90.62 421 ASP A C 1
ATOM 3417 O O . ASP A 1 421 ? 0.919 5.796 15.019 1.00 90.62 421 ASP A O 1
ATOM 3421 N N . LEU A 1 422 ? -0.515 7.513 15.308 1.00 92.75 422 LEU A N 1
ATOM 3422 C CA . LEU A 1 422 ? -1.065 7.561 13.942 1.00 92.75 422 LEU A CA 1
ATOM 3423 C C . LEU A 1 422 ? -1.752 6.257 13.489 1.00 92.75 422 LEU A C 1
ATOM 3425 O O . LEU A 1 422 ? -1.834 5.971 12.295 1.00 92.75 422 LEU A O 1
ATOM 3429 N N . LYS A 1 423 ? -2.224 5.449 14.445 1.00 92.38 423 LYS A N 1
ATOM 3430 C CA . LYS A 1 423 ? -2.917 4.174 14.225 1.00 92.38 423 LYS A CA 1
ATOM 3431 C C . LYS A 1 423 ? -4.195 4.119 15.054 1.00 92.38 423 LYS A C 1
ATOM 3433 O O . LYS A 1 423 ? -4.242 4.649 16.161 1.00 92.38 423 LYS A O 1
ATOM 3438 N N . GLY A 1 424 ? -5.214 3.416 14.570 1.00 96.62 424 GLY A N 1
ATOM 3439 C CA . GLY A 1 424 ? -6.488 3.295 15.278 1.00 96.62 424 GLY A CA 1
ATOM 3440 C C . GLY A 1 424 ? -7.228 4.628 15.282 1.00 96.62 424 GLY A C 1
ATOM 3441 O O . GLY A 1 424 ? -7.209 5.325 14.275 1.00 96.62 424 GLY A O 1
ATOM 3442 N N . TYR A 1 425 ? -7.870 4.983 16.395 1.00 98.25 425 TYR A N 1
ATOM 3443 C CA . TYR A 1 425 ? -8.446 6.315 16.598 1.00 98.25 425 TYR A CA 1
ATOM 3444 C C . TYR A 1 425 ? -7.456 7.187 17.373 1.00 98.25 425 TYR A C 1
ATOM 3446 O O . TYR A 1 425 ? -7.142 6.887 18.528 1.00 98.25 425 TYR A O 1
ATOM 3454 N N . TYR A 1 426 ? -6.915 8.217 16.724 1.00 97.56 426 TYR A N 1
ATOM 3455 C CA . TYR A 1 426 ? -5.730 8.935 17.184 1.00 97.56 426 TYR A CA 1
ATOM 3456 C C . TYR A 1 426 ? -5.848 10.459 17.023 1.00 97.56 426 TYR A C 1
ATOM 3458 O O . TYR A 1 426 ? -6.738 10.961 16.340 1.00 97.56 426 TYR A O 1
ATOM 3466 N N . LEU A 1 427 ? -4.956 11.199 17.684 1.00 95.69 427 LEU A N 1
ATOM 3467 C CA . LEU A 1 427 ? -4.920 12.660 17.681 1.00 95.69 427 LEU A CA 1
ATOM 3468 C C . LEU A 1 427 ? -4.156 13.229 16.482 1.00 95.69 427 LEU A C 1
ATOM 3470 O O . LEU A 1 427 ? -3.033 12.823 16.192 1.00 95.69 427 LEU A O 1
ATOM 3474 N N . THR A 1 428 ? -4.723 14.259 15.865 1.00 92.50 428 THR A N 1
ATOM 3475 C CA . THR A 1 428 ? -4.060 15.115 14.873 1.00 92.50 428 THR A CA 1
ATOM 3476 C C . THR A 1 428 ? -4.258 16.584 15.250 1.00 92.50 428 THR A C 1
ATOM 3478 O O . THR A 1 428 ? -5.081 16.904 16.110 1.00 92.50 428 THR A O 1
ATOM 3481 N N . ARG A 1 429 ? -3.482 17.496 14.665 1.00 87.50 429 ARG A N 1
ATOM 3482 C CA . ARG A 1 429 ? -3.485 18.925 15.028 1.00 87.50 429 ARG A CA 1
ATOM 3483 C C . ARG A 1 429 ? -3.999 19.804 13.896 1.00 87.50 429 ARG A C 1
ATOM 3485 O O . ARG A 1 429 ? -3.926 19.427 12.728 1.00 87.50 429 ARG A O 1
ATOM 3492 N N . THR A 1 430 ? -4.482 20.991 14.257 1.00 81.38 430 THR A N 1
ATOM 3493 C CA . THR A 1 430 ? -4.742 22.076 13.305 1.00 81.38 430 THR A CA 1
ATOM 3494 C C . THR A 1 430 ? -3.428 22.666 12.782 1.00 81.38 430 THR A C 1
ATOM 3496 O O . THR A 1 430 ? -2.360 22.556 13.391 1.00 81.38 430 THR A O 1
ATOM 3499 N N . SER A 1 431 ? -3.503 23.300 11.618 1.00 70.38 431 SER A N 1
ATOM 3500 C CA . SER A 1 431 ? -2.355 23.755 10.834 1.00 70.38 431 SER A CA 1
ATOM 3501 C C . SER A 1 431 ? -1.554 24.905 11.447 1.00 70.38 431 SER A C 1
ATOM 3503 O O . SER A 1 431 ? -0.389 25.104 11.100 1.00 70.38 431 SER A O 1
ATOM 3505 N N . ASP A 1 432 ? -2.150 25.647 12.375 1.00 66.31 432 ASP A N 1
ATOM 3506 C CA . ASP A 1 432 ? -1.528 26.767 13.078 1.00 66.31 432 ASP A CA 1
ATOM 3507 C C . ASP A 1 432 ? -0.666 26.344 14.275 1.00 66.31 432 ASP A C 1
ATOM 3509 O O . ASP A 1 432 ? -0.159 27.200 15.006 1.00 66.31 432 ASP A O 1
ATOM 3513 N N . ASN A 1 433 ? -0.477 25.033 14.485 1.00 53.84 433 ASN A N 1
ATOM 3514 C CA . ASN A 1 433 ? 0.188 24.487 15.670 1.00 53.84 433 ASN A CA 1
ATOM 3515 C C . ASN A 1 433 ? -0.441 25.003 16.983 1.00 53.84 433 ASN A C 1
ATOM 3517 O O . ASN A 1 433 ? 0.205 24.989 18.039 1.00 53.84 433 ASN A O 1
ATOM 3521 N N . SER A 1 434 ? -1.693 25.479 16.937 1.00 54.84 434 SER A N 1
ATOM 3522 C CA . SER A 1 434 ? -2.433 25.808 18.144 1.00 54.84 434 SER A CA 1
ATOM 3523 C C . SER A 1 434 ? -2.711 24.527 18.931 1.00 54.84 434 SER A C 1
ATOM 3525 O O . SER A 1 434 ? -2.599 23.403 18.443 1.00 54.84 434 SER A O 1
ATOM 3527 N N . LYS A 1 435 ? -3.028 24.690 20.214 1.00 57.62 435 LYS A N 1
ATOM 3528 C CA . LYS A 1 435 ? -3.294 23.583 21.143 1.00 57.62 435 LYS A CA 1
ATOM 3529 C C . LYS A 1 435 ? -4.575 22.794 20.815 1.00 57.62 435 LYS A C 1
ATOM 3531 O O . LYS A 1 435 ? -4.968 21.962 21.629 1.00 57.62 435 LYS A O 1
ATOM 3536 N N . THR A 1 436 ? -5.243 23.070 19.696 1.00 80.19 436 THR A N 1
ATOM 3537 C CA . THR A 1 436 ? -6.522 22.456 19.340 1.00 80.19 436 THR A CA 1
ATOM 3538 C C . THR A 1 436 ? -6.276 21.082 18.724 1.00 80.19 436 THR A C 1
ATOM 3540 O O . THR A 1 436 ? -5.586 20.937 17.714 1.00 80.19 436 THR A O 1
ATOM 3543 N N . LEU A 1 437 ? -6.795 20.056 19.391 1.00 90.50 437 LEU A N 1
ATOM 3544 C CA . LEU A 1 437 ? -6.625 18.662 19.005 1.00 90.50 437 LEU A CA 1
ATOM 3545 C C . LEU A 1 437 ? -7.854 18.204 18.233 1.00 90.50 437 LEU A C 1
ATOM 3547 O O . LEU A 1 437 ? -8.963 18.371 18.716 1.00 90.50 437 LEU A O 1
ATOM 3551 N N . ASN A 1 438 ? -7.639 17.567 17.090 1.00 95.00 438 ASN A N 1
ATOM 3552 C CA . ASN A 1 438 ? -8.641 16.814 16.346 1.00 95.00 438 ASN A CA 1
ATOM 3553 C C . ASN A 1 438 ? -8.418 15.312 16.597 1.00 95.00 438 ASN A C 1
ATOM 3555 O O . ASN A 1 438 ? -7.311 14.893 16.942 1.00 95.00 438 ASN A O 1
ATOM 3559 N N . ALA A 1 439 ? -9.438 14.488 16.386 1.00 97.50 439 ALA A N 1
ATOM 3560 C CA . ALA A 1 439 ? -9.334 13.034 16.426 1.00 97.50 439 ALA A CA 1
ATOM 3561 C C . ALA A 1 439 ? -9.720 12.435 15.069 1.00 97.50 439 ALA A C 1
ATOM 3563 O O . ALA A 1 439 ? -10.713 12.835 14.464 1.00 97.50 439 ALA A O 1
ATOM 3564 N N . VAL A 1 440 ? -8.933 11.480 14.585 1.00 98.25 440 VAL A N 1
ATOM 3565 C CA . VAL A 1 440 ? -9.078 10.871 13.258 1.00 98.25 440 VAL A CA 1
ATOM 3566 C C . VAL A 1 440 ? -8.687 9.395 13.299 1.00 98.25 440 VAL A C 1
ATOM 3568 O O . VAL A 1 440 ? -7.945 8.959 14.180 1.00 98.25 440 VAL A O 1
ATOM 3571 N N . THR A 1 441 ? -9.215 8.598 12.377 1.00 98.44 441 THR A N 1
ATOM 3572 C CA . THR A 1 441 ? -8.937 7.160 12.288 1.00 98.44 441 THR A CA 1
ATOM 3573 C C . THR A 1 441 ? -7.917 6.808 11.206 1.00 98.44 441 THR A C 1
ATOM 3575 O O . THR A 1 441 ? -7.963 7.371 10.123 1.00 98.44 441 THR A O 1
ATOM 3578 N N . GLN A 1 442 ? -7.074 5.804 11.452 1.00 97.69 442 GLN A N 1
ATOM 3579 C CA . GLN A 1 442 ? -6.318 5.075 10.425 1.00 97.69 442 GLN A CA 1
ATOM 3580 C C . GLN A 1 442 ? -6.324 3.584 10.772 1.00 97.69 442 GLN A C 1
ATOM 3582 O O . GLN A 1 442 ? -5.701 3.173 11.758 1.00 97.69 442 GLN A O 1
ATOM 3587 N N . PHE A 1 443 ? -7.050 2.774 9.995 1.00 98.06 443 PHE A N 1
ATOM 3588 C CA . PHE A 1 443 ? -7.284 1.363 10.329 1.00 98.06 443 PHE A CA 1
ATOM 3589 C C . PHE A 1 443 ? -6.537 0.357 9.470 1.00 98.06 443 PHE A C 1
ATOM 3591 O O . PHE A 1 443 ? -6.324 -0.760 9.942 1.00 98.06 443 PHE A O 1
ATOM 3598 N N . GLU A 1 444 ? -6.115 0.715 8.261 1.00 96.62 444 GLU A N 1
ATOM 3599 C CA . GLU A 1 444 ? -5.336 -0.216 7.457 1.00 96.62 444 GLU A CA 1
ATOM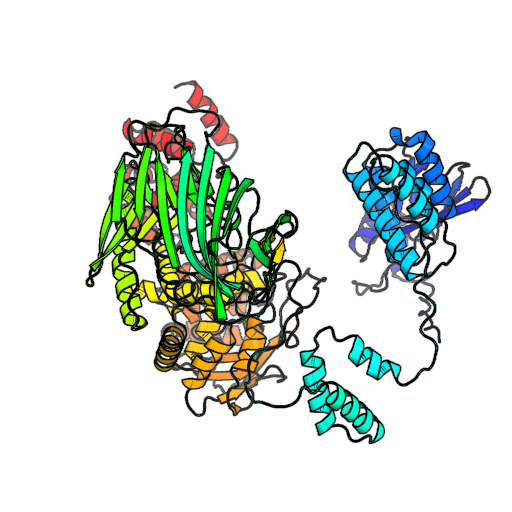 3600 C C . GLU A 1 444 ? -3.930 -0.425 8.062 1.00 96.62 444 GLU A C 1
ATOM 3602 O O . GLU A 1 444 ? -3.249 0.544 8.404 1.00 96.62 444 GLU A O 1
ATOM 3607 N N . SER A 1 445 ? -3.459 -1.665 8.241 1.00 93.94 445 SER A N 1
ATOM 3608 C CA . SER A 1 445 ? -4.140 -2.926 7.877 1.00 93.94 445 SER A CA 1
ATOM 3609 C C . SER A 1 445 ? -5.004 -3.532 8.994 1.00 93.94 445 SER A C 1
ATOM 3611 O O . SER A 1 445 ? -6.021 -4.152 8.710 1.00 93.94 445 SER A O 1
ATOM 3613 N N . THR A 1 446 ? -4.636 -3.395 10.271 1.00 96.69 446 THR A N 1
ATOM 3614 C CA . THR A 1 446 ? -5.271 -4.160 11.372 1.00 96.69 446 THR A CA 1
ATOM 3615 C C . THR A 1 446 ? -5.553 -3.316 12.615 1.00 96.69 446 THR A C 1
ATOM 3617 O O . THR A 1 446 ? -5.281 -3.742 13.740 1.00 96.69 446 THR A O 1
ATOM 3620 N N . ALA A 1 447 ? -6.004 -2.078 12.427 1.00 97.62 447 ALA A N 1
ATOM 3621 C CA . ALA A 1 447 ? -6.102 -1.093 13.498 1.00 97.62 447 ALA A CA 1
ATOM 3622 C C . ALA A 1 447 ? -7.536 -0.674 13.876 1.00 97.62 447 ALA A C 1
ATOM 3624 O O . ALA A 1 447 ? -7.698 0.058 14.856 1.00 97.62 447 ALA A O 1
ATOM 3625 N N . ALA A 1 448 ? -8.584 -1.195 13.219 1.00 98.56 448 ALA A N 1
ATOM 3626 C CA . ALA A 1 448 ? -9.969 -0.957 13.656 1.00 98.56 448 ALA A CA 1
ATOM 3627 C C . ALA A 1 448 ? -10.215 -1.507 15.073 1.00 98.56 448 ALA A C 1
ATOM 3629 O O . ALA A 1 448 ? -10.895 -0.876 15.886 1.00 98.56 448 ALA A O 1
ATOM 3630 N N . ARG A 1 449 ? -9.549 -2.620 15.417 1.00 98.00 449 ARG A N 1
ATOM 3631 C CA . ARG A 1 449 ? -9.562 -3.253 16.750 1.00 98.00 449 ARG A CA 1
ATOM 3632 C C . ARG A 1 449 ? -9.105 -2.369 17.915 1.00 98.00 449 ARG A C 1
ATOM 3634 O O . ARG A 1 449 ? -9.357 -2.732 19.063 1.00 98.00 449 ARG A O 1
ATOM 3641 N N . PHE A 1 450 ? -8.427 -1.249 17.641 1.00 98.00 450 PHE A N 1
ATOM 3642 C CA . PHE A 1 450 ? -8.023 -0.269 18.657 1.00 98.00 450 PHE A CA 1
ATOM 3643 C C . PHE A 1 450 ? -9.105 0.773 18.960 1.00 98.00 450 PHE A C 1
ATOM 3645 O O . PHE A 1 450 ? -8.966 1.512 19.931 1.00 98.00 450 PHE A O 1
ATOM 3652 N N . MET A 1 451 ? -10.152 0.867 18.134 1.00 98.50 451 MET A N 1
ATOM 3653 C CA . MET A 1 451 ? -11.291 1.766 18.351 1.00 98.50 451 MET A CA 1
ATOM 3654 C C . MET A 1 451 ? -12.576 0.998 18.654 1.00 98.50 451 MET A C 1
ATOM 3656 O O . MET A 1 451 ? -13.377 1.449 19.465 1.00 98.50 451 MET A O 1
ATOM 3660 N N . VAL A 1 452 ? -12.804 -0.138 17.996 1.00 98.69 452 VAL A N 1
ATOM 3661 C CA . VAL A 1 452 ? -14.047 -0.903 18.121 1.00 98.69 452 VAL A CA 1
ATOM 3662 C C . VAL A 1 452 ? -13.749 -2.405 18.150 1.00 98.69 452 VAL A C 1
ATOM 3664 O O . VAL A 1 452 ? -13.028 -2.898 17.279 1.00 98.69 452 VAL A O 1
ATOM 3667 N N . PRO A 1 453 ? -14.296 -3.168 19.116 1.00 98.69 453 PRO A N 1
ATOM 3668 C CA . PRO A 1 453 ? -14.257 -4.622 19.061 1.00 98.69 453 PRO A CA 1
ATOM 3669 C C . PRO A 1 453 ? -15.006 -5.108 17.813 1.00 98.69 453 PRO A C 1
ATOM 3671 O O . PRO A 1 453 ? -16.217 -4.923 17.699 1.00 98.69 453 PRO A O 1
ATOM 3674 N N . CYS A 1 454 ? -14.303 -5.709 16.856 1.00 98.75 454 CYS A N 1
ATOM 3675 C CA . CYS A 1 454 ? -14.892 -6.136 15.586 1.00 98.75 454 CYS A CA 1
ATOM 3676 C C . CYS A 1 454 ? -14.157 -7.329 14.965 1.00 98.75 454 CYS A C 1
ATOM 3678 O O . CYS A 1 454 ? -13.068 -7.705 15.393 1.00 98.75 454 CYS A O 1
ATOM 3680 N N . PHE A 1 455 ? -14.767 -7.958 13.961 1.00 98.69 455 PHE A N 1
ATOM 3681 C CA . PHE A 1 455 ? -14.100 -8.975 13.148 1.00 98.69 455 PHE A CA 1
ATOM 3682 C C . PHE A 1 455 ? -13.128 -8.272 12.184 1.00 98.69 455 PHE A C 1
ATOM 3684 O O . PHE A 1 455 ? -13.521 -7.877 11.089 1.00 98.69 455 PHE A O 1
ATOM 3691 N N . ASP A 1 456 ? -11.889 -8.044 12.627 1.00 98.50 456 ASP A N 1
ATOM 3692 C CA . ASP A 1 456 ? -10.940 -7.118 11.995 1.00 98.50 456 ASP A CA 1
ATOM 3693 C C . ASP A 1 456 ? -9.997 -7.814 11.001 1.00 98.50 456 ASP A C 1
ATOM 3695 O O . ASP A 1 456 ? -8.769 -7.753 11.120 1.00 98.50 456 ASP A O 1
ATOM 3699 N N . GLU A 1 457 ? -10.594 -8.502 10.025 1.00 98.25 457 GLU A N 1
ATOM 3700 C CA . GLU A 1 457 ? -9.919 -8.970 8.811 1.00 98.25 457 GLU A CA 1
ATOM 3701 C C . GLU A 1 457 ? -10.780 -8.640 7.576 1.00 98.25 457 GLU A C 1
ATOM 3703 O O . GLU A 1 457 ? -12.013 -8.633 7.677 1.00 98.25 457 GLU A O 1
ATOM 3708 N N . PRO A 1 458 ? -10.179 -8.405 6.391 1.00 98.06 458 PRO A N 1
ATOM 3709 C CA . PRO A 1 458 ? -10.904 -7.931 5.210 1.00 98.06 458 PRO A CA 1
ATOM 3710 C C . PRO A 1 458 ? -12.100 -8.792 4.794 1.00 98.06 458 PRO A C 1
ATOM 3712 O O . PRO A 1 458 ? -13.094 -8.247 4.308 1.00 98.06 458 PRO A O 1
ATOM 3715 N N . GLU A 1 459 ? -12.032 -10.114 4.986 1.00 96.62 459 GLU A N 1
ATOM 3716 C CA . GLU A 1 459 ? -13.095 -11.050 4.596 1.00 96.62 459 GLU A CA 1
ATOM 3717 C C . GLU A 1 459 ? -14.392 -10.923 5.411 1.00 96.62 459 GLU A C 1
ATOM 3719 O O . GLU A 1 459 ? -15.460 -11.338 4.952 1.00 96.62 459 GLU A O 1
ATOM 3724 N N . PHE A 1 460 ? -14.345 -10.301 6.592 1.00 98.31 460 PHE A N 1
ATOM 3725 C CA . PHE A 1 460 ? -15.502 -10.142 7.476 1.00 98.31 460 PHE A CA 1
ATOM 3726 C C . PHE A 1 460 ? -16.272 -8.848 7.185 1.00 98.31 460 PHE A C 1
ATOM 3728 O O . PHE A 1 460 ? -16.570 -8.052 8.078 1.00 98.31 460 PHE A O 1
ATOM 3735 N N . LYS A 1 461 ? -16.620 -8.639 5.911 1.00 98.62 461 LYS A N 1
ATOM 3736 C CA . LYS A 1 461 ? -17.406 -7.480 5.475 1.00 98.62 461 LYS A CA 1
ATOM 3737 C C . LYS A 1 461 ? -18.790 -7.430 6.135 1.00 98.62 461 LYS A C 1
ATOM 3739 O O . LYS A 1 461 ? -19.507 -8.432 6.155 1.00 98.62 461 LYS A O 1
ATOM 3744 N N . ALA A 1 462 ? -19.218 -6.236 6.535 1.00 98.69 462 ALA A N 1
ATOM 3745 C CA . ALA A 1 462 ? -20.527 -5.963 7.133 1.00 98.69 462 ALA A CA 1
ATOM 3746 C C . ALA A 1 462 ? -21.007 -4.540 6.809 1.00 98.69 462 ALA A C 1
ATOM 3748 O O . ALA A 1 462 ? -20.254 -3.732 6.268 1.00 98.69 462 ALA A O 1
ATOM 3749 N N . THR A 1 463 ? -22.259 -4.221 7.132 1.00 98.88 463 THR A N 1
ATOM 3750 C CA . THR A 1 463 ? -22.749 -2.831 7.088 1.00 98.88 463 THR A CA 1
ATOM 3751 C C . THR A 1 463 ? -22.522 -2.131 8.422 1.00 98.88 463 THR A C 1
ATOM 3753 O O . THR A 1 463 ? -22.682 -2.761 9.467 1.00 98.88 463 THR A O 1
ATOM 3756 N N . TRP A 1 464 ? -22.258 -0.828 8.402 1.00 98.81 464 TRP A N 1
ATOM 3757 C CA . TRP A 1 464 ? -22.014 -0.032 9.603 1.00 98.81 464 TRP A CA 1
ATOM 3758 C C . TRP A 1 464 ? -23.025 1.109 9.691 1.00 98.81 464 TRP A C 1
ATOM 3760 O O . TRP A 1 464 ? -23.190 1.862 8.735 1.00 98.81 464 TRP A O 1
ATOM 3770 N N . LYS A 1 465 ? -23.715 1.251 10.824 1.00 98.62 465 LYS A N 1
ATOM 3771 C CA . LYS A 1 465 ? -24.435 2.478 11.186 1.00 98.62 465 LYS A CA 1
ATOM 3772 C C . LYS A 1 465 ? -23.659 3.147 12.313 1.00 98.62 465 LYS A C 1
ATOM 3774 O O . LYS A 1 465 ? -23.490 2.539 13.366 1.00 98.62 465 LYS A O 1
ATOM 3779 N N . VAL A 1 466 ? -23.197 4.372 12.090 1.00 98.81 466 VAL A N 1
ATOM 3780 C CA . VAL A 1 466 ? -22.369 5.107 13.052 1.00 98.81 466 VAL A CA 1
ATOM 3781 C C . VAL A 1 466 ? -23.168 6.263 13.641 1.00 98.81 466 VAL A C 1
ATOM 3783 O O . VAL A 1 466 ? -23.852 6.992 12.922 1.00 98.81 466 VAL A O 1
ATOM 3786 N N . LYS A 1 467 ? -23.064 6.436 14.955 1.00 98.62 467 LYS A N 1
ATOM 3787 C CA . LYS A 1 467 ? -23.519 7.608 15.693 1.00 98.62 467 LYS A CA 1
ATOM 3788 C C . LYS A 1 467 ? -22.358 8.134 16.520 1.00 98.62 467 LYS A C 1
ATOM 3790 O O . LYS A 1 467 ? -21.806 7.415 17.350 1.00 98.62 467 LYS A O 1
ATOM 3795 N N . LEU A 1 468 ? -21.994 9.387 16.291 1.00 98.62 468 LEU A N 1
ATOM 3796 C CA . LEU A 1 468 ? -20.910 10.048 17.006 1.00 98.62 468 LEU A CA 1
ATOM 3797 C C . LEU A 1 468 ? -21.506 11.044 17.989 1.00 98.62 468 LEU A C 1
ATOM 3799 O O . LEU A 1 468 ? -22.322 11.869 17.599 1.00 98.62 468 LEU A O 1
ATOM 3803 N N . ILE A 1 469 ? -21.093 10.972 19.250 1.00 98.19 469 ILE A N 1
ATOM 3804 C CA . ILE A 1 469 ? -21.367 11.976 20.277 1.00 98.19 469 ILE A CA 1
ATOM 3805 C C . ILE A 1 469 ? -20.054 12.721 20.514 1.00 98.19 469 ILE A C 1
ATOM 3807 O O . ILE A 1 469 ? -19.043 12.124 20.885 1.00 98.19 469 ILE A O 1
ATOM 3811 N N . HIS A 1 470 ? -20.042 14.019 20.249 1.00 97.12 470 HIS A N 1
ATOM 3812 C CA . HIS A 1 470 ? -18.825 14.819 20.169 1.00 97.12 470 HIS A CA 1
ATOM 3813 C C . HIS A 1 470 ? -19.017 16.199 20.820 1.00 97.12 470 HIS A C 1
ATOM 3815 O O . HIS A 1 470 ? -20.155 16.654 20.957 1.00 97.12 470 HIS A O 1
ATOM 3821 N N . PRO A 1 471 ? -17.936 16.862 21.277 1.00 95.62 471 PRO A N 1
ATOM 3822 C CA . PRO A 1 471 ? -18.040 18.153 21.949 1.00 95.62 471 PRO A CA 1
ATOM 3823 C C . PRO A 1 471 ? -18.667 19.228 21.063 1.00 95.62 471 PRO A C 1
ATOM 3825 O O . PRO A 1 471 ? -18.401 19.283 19.858 1.00 95.62 471 PRO A O 1
ATOM 3828 N N . ASP A 1 472 ? -19.433 20.135 21.664 1.00 93.62 472 ASP A N 1
ATOM 3829 C CA . ASP A 1 472 ? -19.986 21.281 20.939 1.00 93.62 472 ASP A CA 1
ATOM 3830 C C . ASP A 1 472 ? -18.872 22.131 20.306 1.00 93.62 472 ASP A C 1
ATOM 3832 O O . ASP A 1 472 ? -17.841 22.404 20.928 1.00 93.62 472 ASP A O 1
ATOM 3836 N N . GLY A 1 473 ? -19.091 22.564 19.061 1.00 90.69 473 GLY A N 1
ATOM 3837 C CA . GLY A 1 473 ? -18.105 23.306 18.266 1.00 90.69 473 GLY A CA 1
ATOM 3838 C C . GLY A 1 473 ? -17.185 22.434 17.404 1.00 90.69 473 GLY A C 1
ATOM 3839 O O . GLY A 1 473 ? -16.377 22.986 16.666 1.00 90.69 473 GLY A O 1
ATOM 3840 N N . THR A 1 474 ? -17.321 21.105 17.453 1.00 95.25 474 THR A N 1
ATOM 3841 C CA . THR A 1 474 ? -16.641 20.183 16.525 1.00 95.25 474 THR A CA 1
ATOM 3842 C C . THR A 1 474 ? -17.561 19.740 15.388 1.00 95.25 474 THR A C 1
ATOM 3844 O O . THR A 1 474 ? -18.780 19.653 15.548 1.00 95.25 474 THR A O 1
ATOM 3847 N N . VAL A 1 475 ? -16.964 19.404 14.248 1.00 96.50 475 VAL A N 1
ATOM 3848 C CA . VAL A 1 475 ? -17.592 18.655 13.157 1.00 96.50 475 VAL A CA 1
ATOM 3849 C C . VAL A 1 475 ? -17.282 17.174 13.346 1.00 96.50 475 VAL A C 1
ATOM 3851 O O . VAL A 1 475 ? -16.133 16.811 13.601 1.00 96.50 475 VAL A O 1
ATOM 3854 N N . ALA A 1 476 ? -18.296 16.324 13.188 1.00 98.38 476 ALA A N 1
ATOM 3855 C CA . ALA A 1 476 ? -18.142 14.877 13.145 1.00 98.38 476 ALA A CA 1
ATOM 3856 C C . ALA A 1 476 ? -18.379 14.361 11.723 1.00 98.38 476 ALA A C 1
ATOM 3858 O O . ALA A 1 476 ? -19.362 14.738 11.086 1.00 98.38 476 ALA A O 1
ATOM 3859 N N . LEU A 1 477 ? -17.497 13.488 11.238 1.00 98.81 477 LEU A N 1
ATOM 3860 C CA . LEU A 1 477 ? -17.583 12.861 9.917 1.00 98.81 477 LEU A CA 1
ATOM 3861 C C . LEU A 1 477 ? -17.481 11.341 10.056 1.00 98.81 477 LEU A C 1
ATOM 3863 O O . LEU A 1 477 ? -16.741 10.837 10.903 1.00 98.81 477 LEU A O 1
ATOM 3867 N N . SER A 1 478 ? -18.184 10.611 9.193 1.00 98.75 478 SER A N 1
ATOM 3868 C CA . SER A 1 478 ? -18.025 9.164 9.024 1.00 98.75 478 SER A CA 1
ATOM 3869 C C . SER A 1 478 ? -18.341 8.745 7.582 1.00 98.75 478 SER A C 1
ATOM 3871 O O . SER A 1 478 ? -18.550 9.597 6.722 1.00 98.75 478 SER A O 1
ATOM 3873 N N . ASN A 1 479 ? -18.347 7.445 7.291 1.00 98.75 479 ASN A N 1
ATOM 3874 C CA . ASN A 1 479 ? -18.529 6.882 5.951 1.00 98.75 479 ASN A CA 1
ATOM 3875 C C . ASN A 1 479 ? -19.885 7.229 5.314 1.00 98.75 479 ASN A C 1
ATOM 3877 O O . ASN A 1 479 ? -19.941 7.586 4.141 1.00 98.75 479 ASN A O 1
ATOM 3881 N N . GLY A 1 480 ? -20.979 7.103 6.073 1.00 97.88 480 GLY A N 1
ATOM 3882 C CA . GLY A 1 480 ? -22.336 7.395 5.599 1.00 97.88 480 GLY A CA 1
ATOM 3883 C C . GLY A 1 480 ? -22.626 8.894 5.515 1.00 97.88 480 GLY A C 1
ATOM 3884 O O . GLY A 1 480 ? -21.922 9.702 6.116 1.00 97.88 480 GLY A O 1
ATOM 3885 N N . ILE A 1 481 ? -23.674 9.275 4.782 1.00 98.19 481 ILE A N 1
ATOM 3886 C CA . ILE A 1 481 ? -24.180 10.656 4.787 1.00 98.19 481 ILE A CA 1
ATOM 3887 C C . ILE A 1 481 ? -24.806 10.997 6.149 1.00 98.19 481 ILE A C 1
ATOM 3889 O O . ILE A 1 481 ? -25.427 10.138 6.777 1.00 98.19 481 ILE A O 1
ATOM 3893 N N . GLU A 1 482 ? -24.628 12.226 6.628 1.00 97.44 482 GLU A N 1
ATOM 3894 C CA . GLU A 1 482 ? -25.267 12.716 7.851 1.00 97.44 482 GLU A CA 1
ATOM 3895 C C . GLU A 1 482 ? -26.801 12.721 7.716 1.00 97.44 482 GLU A C 1
ATOM 3897 O O . GLU A 1 482 ? -27.343 13.159 6.702 1.00 97.44 482 GLU A O 1
ATOM 3902 N N . MET A 1 483 ? -27.504 12.216 8.735 1.00 96.56 483 MET A N 1
ATOM 3903 C CA . MET A 1 483 ? -28.966 12.048 8.737 1.00 96.56 483 MET A CA 1
ATOM 3904 C C . MET A 1 483 ? -29.654 12.964 9.745 1.00 96.56 483 MET A C 1
ATOM 3906 O O . MET A 1 483 ? -30.609 13.662 9.412 1.00 96.56 483 MET A O 1
ATOM 3910 N N . GLU A 1 484 ? -29.184 12.938 10.989 1.00 93.62 484 GLU A N 1
ATOM 3911 C CA . GLU A 1 484 ? -29.744 13.705 12.097 1.00 93.62 484 GLU A CA 1
ATOM 3912 C C . GLU A 1 484 ? -28.605 14.193 12.987 1.00 93.62 484 GLU A C 1
ATOM 3914 O O . GLU A 1 484 ? -27.623 13.484 13.204 1.00 93.62 484 GLU A O 1
ATOM 3919 N N . SER A 1 485 ? -28.742 15.407 13.507 1.00 93.38 485 SER A N 1
ATOM 3920 C CA . SER A 1 485 ? -27.822 15.962 14.490 1.00 93.38 485 SER A CA 1
ATOM 3921 C C . SER A 1 485 ? -28.586 16.785 15.512 1.00 93.38 485 SER A C 1
ATOM 3923 O O . SER A 1 485 ? -29.515 17.511 15.146 1.00 93.38 485 SER A O 1
ATOM 3925 N N . GLY A 1 486 ? -28.176 16.735 16.773 1.00 92.06 486 GLY A N 1
ATOM 3926 C CA . GLY A 1 486 ? -28.810 17.524 17.821 1.00 92.06 486 GLY A CA 1
ATOM 3927 C C . GLY A 1 486 ? -28.032 17.526 19.134 1.00 92.06 486 GLY A C 1
ATOM 3928 O O . GLY A 1 486 ? -27.130 16.710 19.323 1.00 92.06 486 GLY A O 1
ATOM 3929 N N . PRO A 1 487 ? -28.372 18.431 20.063 1.00 89.56 487 PRO A N 1
ATOM 3930 C CA . PRO A 1 487 ? -27.752 18.445 21.381 1.00 89.56 487 PRO A CA 1
ATOM 3931 C C . PRO A 1 487 ? -28.127 17.175 22.155 1.00 89.56 487 PRO A C 1
ATOM 3933 O O . PRO A 1 487 ? -29.271 16.718 22.093 1.00 89.56 487 PRO A O 1
ATOM 3936 N N . THR A 1 488 ? -27.208 16.631 22.956 1.00 86.94 488 THR A N 1
ATOM 3937 C CA . THR A 1 488 ? -27.519 15.525 23.886 1.00 86.94 488 THR A CA 1
ATOM 3938 C C . THR A 1 488 ? -28.142 16.006 25.209 1.00 86.94 488 THR A C 1
ATOM 3940 O O . THR A 1 488 ? -28.231 15.243 26.169 1.00 86.94 488 THR A O 1
ATOM 3943 N N . GLY A 1 489 ? -28.578 17.270 25.271 1.00 78.50 489 GLY A N 1
ATOM 3944 C CA . GLY A 1 489 ? -29.041 17.977 26.472 1.00 78.50 489 GLY A CA 1
ATOM 3945 C C . GLY A 1 489 ? -28.069 19.091 26.883 1.00 78.50 489 GLY A C 1
ATOM 3946 O O . GLY A 1 489 ? -27.281 19.552 26.063 1.00 78.50 489 GLY A O 1
ATOM 3947 N N . ASP A 1 490 ? -28.077 19.499 28.156 1.00 64.00 490 ASP A N 1
ATOM 3948 C CA . ASP A 1 490 ? -27.197 20.559 28.697 1.00 64.00 490 ASP A CA 1
ATOM 3949 C C . ASP A 1 490 ? -25.769 20.059 29.031 1.00 64.00 490 ASP A C 1
ATOM 3951 O O . ASP A 1 490 ? -25.131 20.519 29.980 1.00 64.00 490 ASP A O 1
ATOM 3955 N N . THR A 1 491 ? -25.260 19.065 28.294 1.00 75.25 491 THR A N 1
ATOM 3956 C CA . THR A 1 491 ? -23.999 18.366 28.609 1.00 75.25 491 THR A CA 1
ATOM 3957 C C . THR A 1 491 ? -22.760 18.942 27.916 1.00 75.25 491 THR A C 1
ATOM 3959 O O . THR A 1 491 ? -21.658 18.502 28.233 1.00 75.25 491 THR A O 1
ATOM 3962 N N . GLY A 1 492 ? -22.909 19.897 26.988 1.00 89.12 492 GLY A N 1
ATOM 3963 C CA . GLY A 1 492 ? -21.803 20.411 26.158 1.00 89.12 492 GLY A CA 1
ATOM 3964 C C . GLY A 1 492 ? -21.394 19.471 25.013 1.00 89.12 492 GLY A C 1
ATOM 3965 O O . GLY A 1 492 ? -20.244 19.493 24.570 1.00 89.12 492 GLY A O 1
ATOM 3966 N N . PHE A 1 493 ? -22.316 18.598 24.592 1.00 95.12 493 PHE A N 1
ATOM 3967 C CA . PHE A 1 493 ? -22.122 17.607 23.536 1.00 95.12 493 PHE A CA 1
ATOM 3968 C C . PHE A 1 493 ? -23.284 17.644 22.542 1.00 95.12 493 PHE A C 1
ATOM 3970 O O . PHE A 1 493 ? -24.452 17.817 22.906 1.00 95.12 493 PHE A O 1
ATOM 3977 N N . THR A 1 494 ? -22.942 17.356 21.294 1.00 96.12 494 THR A N 1
ATOM 3978 C CA . THR A 1 494 ? -23.858 17.161 20.177 1.00 96.12 494 THR A CA 1
ATOM 3979 C C . THR A 1 494 ? -23.686 15.737 19.657 1.00 96.12 494 THR A C 1
ATOM 3981 O O . THR A 1 494 ? -22.602 15.157 19.743 1.00 96.12 494 THR A O 1
ATOM 3984 N N . TYR A 1 495 ? -24.760 15.140 19.148 1.00 97.38 495 TYR A N 1
ATOM 3985 C CA . TYR A 1 495 ? -24.678 13.889 18.406 1.00 97.38 495 TYR A CA 1
ATOM 3986 C C . TYR A 1 495 ? -24.875 14.136 16.911 1.00 97.38 495 TYR A C 1
ATOM 3988 O O . TYR A 1 495 ? -25.636 15.022 16.526 1.00 97.38 495 TYR A O 1
ATOM 3996 N N . THR A 1 496 ? -24.237 13.305 16.091 1.00 98.50 496 THR A N 1
ATOM 3997 C CA . THR A 1 496 ? -24.470 13.194 14.649 1.00 98.50 496 THR A CA 1
ATOM 3998 C C . THR A 1 496 ? -24.675 11.720 14.297 1.00 98.50 496 THR A C 1
ATOM 4000 O O . THR A 1 496 ? -23.812 10.881 14.570 1.00 98.50 496 THR A O 1
ATOM 4003 N N . GLU A 1 497 ? -25.828 11.387 13.718 1.00 98.44 497 GLU A N 1
ATOM 4004 C CA . GLU A 1 497 ? -26.139 10.062 13.178 1.00 98.44 497 GLU A CA 1
ATOM 4005 C C . GLU A 1 497 ? -25.876 10.010 11.675 1.00 98.44 497 GLU A C 1
ATOM 4007 O O . GLU A 1 497 ? -26.308 10.886 10.925 1.00 98.44 497 GLU A O 1
ATOM 4012 N N . PHE A 1 498 ? -25.228 8.936 11.230 1.00 98.69 498 PHE A N 1
ATOM 4013 C CA . PHE A 1 498 ? -24.925 8.697 9.824 1.00 98.69 498 PHE A CA 1
ATOM 4014 C C . PHE A 1 498 ? -25.784 7.568 9.254 1.00 98.69 498 PHE A C 1
ATOM 4016 O O . PHE A 1 498 ? -26.177 6.621 9.951 1.00 98.69 498 PHE A O 1
ATOM 4023 N N . ALA A 1 499 ? -26.063 7.660 7.955 1.00 98.38 499 ALA A N 1
ATOM 4024 C CA . ALA A 1 499 ? -26.704 6.603 7.196 1.00 98.38 499 ALA A CA 1
ATOM 4025 C C . ALA A 1 499 ? -25.875 5.315 7.256 1.00 98.38 499 ALA A C 1
ATOM 4027 O O . ALA A 1 499 ? -24.651 5.326 7.406 1.00 98.38 499 ALA A O 1
ATOM 4028 N N . ARG A 1 500 ? -26.561 4.179 7.129 1.00 98.44 500 ARG A N 1
ATOM 4029 C CA . ARG A 1 500 ? -25.904 2.875 7.113 1.00 98.44 500 ARG A CA 1
ATOM 4030 C C . ARG A 1 500 ? -25.089 2.716 5.834 1.00 98.44 500 ARG A C 1
ATOM 4032 O O . ARG A 1 500 ? -25.613 2.934 4.748 1.00 98.44 500 ARG A O 1
ATOM 4039 N N . THR A 1 501 ? -23.843 2.279 5.967 1.00 98.69 501 THR A N 1
ATOM 4040 C CA . THR A 1 501 ? -22.977 1.999 4.821 1.00 98.69 501 THR A CA 1
ATOM 4041 C C . THR A 1 501 ? -23.474 0.800 4.021 1.00 98.69 501 THR A C 1
ATOM 4043 O O . THR A 1 501 ? -24.169 -0.086 4.533 1.00 98.69 501 THR A O 1
ATOM 4046 N N . VAL A 1 502 ? -23.011 0.704 2.778 1.00 98.44 502 VAL A N 1
ATOM 4047 C CA . VAL A 1 502 ? -22.979 -0.578 2.070 1.00 98.44 502 VAL A CA 1
ATOM 4048 C C . VAL A 1 502 ? -22.069 -1.579 2.795 1.00 98.44 502 VAL A C 1
ATOM 4050 O O . VAL A 1 502 ? -21.351 -1.243 3.743 1.00 98.44 502 VAL A O 1
ATOM 4053 N N . LYS A 1 503 ? -22.115 -2.845 2.373 1.00 98.44 503 LYS A N 1
ATOM 4054 C CA . LYS A 1 503 ? -21.298 -3.909 2.962 1.00 98.44 503 LYS A CA 1
ATOM 4055 C C . LYS A 1 503 ? -19.811 -3.671 2.651 1.00 98.44 503 LYS A C 1
ATOM 4057 O O . LYS A 1 503 ? -19.413 -3.728 1.490 1.00 98.44 503 LYS A O 1
ATOM 4062 N N . MET A 1 504 ? -19.001 -3.459 3.688 1.00 98.62 504 MET A N 1
ATOM 4063 C CA . MET A 1 504 ? -17.582 -3.095 3.590 1.00 98.62 504 MET A CA 1
ATOM 4064 C C . MET A 1 504 ? -16.732 -3.735 4.697 1.00 98.62 504 MET A C 1
ATOM 4066 O O . MET A 1 504 ? -17.263 -4.209 5.704 1.00 98.62 504 MET A O 1
ATOM 4070 N N . SER A 1 505 ? -15.413 -3.774 4.501 1.00 98.75 505 SER A N 1
ATOM 4071 C CA . SER A 1 505 ? -14.447 -4.330 5.461 1.00 98.75 505 SER A CA 1
ATOM 4072 C C . SER A 1 505 ? -14.165 -3.352 6.609 1.00 98.75 505 SER A C 1
ATOM 4074 O O . SER A 1 505 ? -14.294 -2.143 6.434 1.00 98.75 505 SER A O 1
ATOM 4076 N N . SER A 1 506 ? -13.762 -3.860 7.780 1.00 98.62 506 SER A N 1
ATOM 4077 C CA . SER A 1 506 ? -13.507 -3.048 8.987 1.00 98.62 506 SER A CA 1
ATOM 4078 C C . SER A 1 506 ? -12.457 -1.954 8.780 1.00 98.62 506 SER A C 1
ATOM 4080 O O . SER A 1 506 ? -12.625 -0.850 9.291 1.00 98.62 506 SER A O 1
ATOM 4082 N N . TYR A 1 507 ? -11.409 -2.229 7.995 1.00 98.50 507 TYR A N 1
ATOM 4083 C CA . TYR A 1 507 ? -10.317 -1.282 7.745 1.00 98.50 507 TYR A CA 1
ATOM 4084 C C . TYR A 1 507 ? -10.761 -0.008 6.997 1.00 98.50 507 TYR A C 1
ATOM 4086 O O . TYR A 1 507 ? -10.058 0.999 7.023 1.00 98.50 507 TYR A O 1
ATOM 4094 N N . LEU A 1 508 ? -11.947 -0.033 6.374 1.00 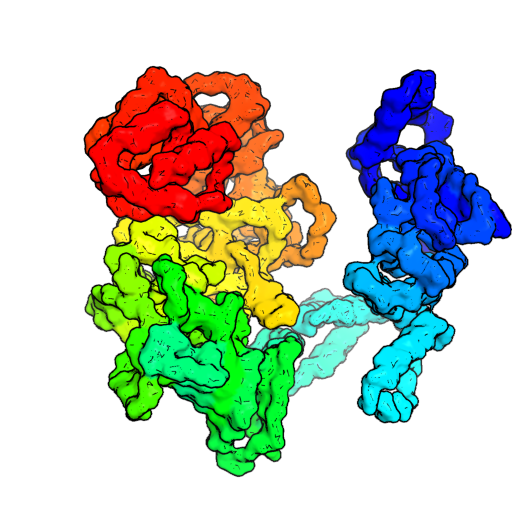98.81 508 LEU A N 1
ATOM 4095 C CA . LEU A 1 508 ? -12.539 1.098 5.655 1.00 98.81 508 LEU A CA 1
ATOM 4096 C C . LEU A 1 508 ? -13.459 1.957 6.524 1.00 98.81 508 LEU A C 1
ATOM 4098 O O . LEU A 1 508 ? -13.898 3.008 6.062 1.00 98.81 508 LEU A O 1
ATOM 4102 N N . LEU A 1 509 ? -13.774 1.539 7.754 1.00 98.81 509 LEU A N 1
ATOM 4103 C CA . LEU A 1 509 ? -14.497 2.390 8.696 1.00 98.81 509 LEU A CA 1
ATOM 4104 C C . LEU A 1 509 ? -13.656 3.643 8.979 1.00 98.81 509 LEU A C 1
ATOM 4106 O O . LEU A 1 509 ? -12.453 3.543 9.202 1.00 98.81 509 LEU A O 1
ATOM 4110 N N . ALA A 1 510 ? -14.283 4.814 8.977 1.00 98.62 510 ALA A N 1
ATOM 4111 C CA . ALA A 1 510 ? -13.610 6.066 9.274 1.00 98.62 510 ALA A CA 1
ATOM 4112 C C . ALA A 1 510 ? -14.460 6.978 10.153 1.00 98.62 510 ALA A C 1
ATOM 4114 O O . ALA A 1 510 ? -15.688 7.050 10.023 1.00 98.62 510 ALA A O 1
ATOM 4115 N N . VAL A 1 511 ? -13.774 7.681 11.050 1.00 98.56 511 VAL A N 1
ATOM 4116 C CA . VAL A 1 511 ? -14.334 8.704 11.927 1.00 98.56 511 VAL A CA 1
ATOM 4117 C C . VAL A 1 511 ? -13.359 9.873 12.009 1.00 98.56 511 VAL A C 1
ATOM 4119 O O . VAL A 1 511 ? -12.154 9.687 12.177 1.00 98.56 511 VAL A O 1
ATOM 4122 N N . PHE A 1 512 ? -13.900 11.084 11.937 1.00 98.62 512 PHE A N 1
ATOM 4123 C CA . PHE A 1 512 ? -13.189 12.312 12.272 1.00 98.62 512 PHE A CA 1
ATOM 4124 C C . PHE A 1 512 ? -14.041 13.150 13.228 1.00 98.62 512 PHE A C 1
ATOM 4126 O O . PHE A 1 512 ? -15.247 13.274 13.017 1.00 98.62 512 PHE A O 1
ATOM 4133 N N . VAL A 1 513 ? -13.419 13.733 14.253 1.00 98.38 513 VAL A N 1
ATOM 4134 C CA . VAL A 1 513 ? -14.023 14.717 15.164 1.00 98.38 513 VAL A CA 1
ATOM 4135 C C . VAL A 1 513 ? -13.040 15.866 15.353 1.00 98.38 513 VAL A C 1
ATOM 4137 O O . VAL A 1 513 ? -11.935 15.654 15.851 1.00 98.38 513 VAL A O 1
ATOM 4140 N N . GLY A 1 514 ? -13.422 17.085 14.980 1.00 95.81 514 GLY A N 1
ATOM 4141 C CA . GLY A 1 514 ? -12.508 18.222 15.080 1.00 95.81 514 GLY A CA 1
ATOM 4142 C C . GLY A 1 514 ? -13.007 19.510 14.439 1.00 95.81 514 GLY A C 1
ATOM 4143 O O . GLY A 1 514 ? -14.173 19.612 14.063 1.00 95.81 514 GLY A O 1
ATOM 4144 N N . ASP A 1 515 ? -12.116 20.491 14.312 1.00 93.38 515 ASP A N 1
ATOM 4145 C CA . ASP A 1 515 ? -12.390 21.780 13.665 1.00 93.38 515 ASP A CA 1
ATOM 4146 C C . ASP A 1 515 ? -11.935 21.774 12.201 1.00 93.38 515 ASP A C 1
ATOM 4148 O O . ASP A 1 515 ? -10.739 21.807 11.901 1.00 93.38 515 ASP A O 1
ATOM 4152 N N . VAL A 1 516 ? -12.906 21.700 11.292 1.00 95.56 516 VAL A N 1
ATOM 4153 C CA . VAL A 1 516 ? -12.705 21.727 9.841 1.00 95.56 516 VAL A CA 1
ATOM 4154 C C . VAL A 1 516 ? -13.858 22.458 9.161 1.00 95.56 516 VAL A C 1
ATOM 4156 O O . VAL A 1 516 ? -15.005 22.418 9.606 1.00 95.56 516 VAL A O 1
ATOM 4159 N N . GLN A 1 517 ? -13.561 23.080 8.026 1.00 96.81 517 GLN A N 1
ATOM 4160 C CA . GLN A 1 517 ? -14.546 23.608 7.084 1.00 96.81 517 GLN A CA 1
ATOM 4161 C C . GLN A 1 517 ? -14.464 22.839 5.774 1.00 96.81 517 GLN A C 1
ATOM 4163 O O . GLN A 1 517 ? -13.478 22.154 5.522 1.00 96.81 517 GLN A O 1
ATOM 4168 N N . TYR A 1 518 ? -15.487 22.948 4.929 1.00 98.50 518 TYR A N 1
ATOM 4169 C CA . TYR A 1 518 ? -15.498 22.295 3.626 1.00 98.50 518 TYR A CA 1
ATOM 4170 C C . TYR A 1 518 ? -15.965 23.232 2.518 1.00 98.50 518 TYR A C 1
ATOM 4172 O O . TYR A 1 518 ? -16.735 24.167 2.740 1.00 98.50 518 TYR A O 1
ATOM 4180 N N . LYS A 1 519 ? -15.517 22.922 1.304 1.00 98.75 519 LYS A N 1
ATOM 4181 C CA . LYS A 1 519 ? -16.194 23.308 0.066 1.00 98.75 519 LYS A CA 1
ATOM 4182 C C . LYS A 1 519 ? -16.796 22.049 -0.550 1.00 98.75 519 LYS A C 1
ATOM 4184 O O . LYS A 1 519 ? -16.335 20.937 -0.273 1.00 98.75 519 LYS A O 1
ATOM 4189 N N . GLU A 1 520 ? -17.835 22.214 -1.358 1.00 98.56 520 GLU A N 1
ATOM 4190 C CA . GLU A 1 520 ? -18.581 21.092 -1.922 1.00 98.56 520 GLU A CA 1
ATOM 4191 C C . GLU A 1 520 ? -18.840 21.229 -3.422 1.00 98.56 520 GLU A C 1
ATOM 4193 O O . GLU A 1 520 ? -18.882 22.324 -3.982 1.00 98.56 520 GLU A O 1
ATOM 4198 N N . THR A 1 521 ? -19.031 20.083 -4.063 1.00 98.44 521 THR A N 1
ATOM 4199 C CA . THR A 1 521 ? -19.532 19.936 -5.426 1.00 98.44 521 THR A CA 1
ATOM 4200 C C . THR A 1 521 ? -20.431 18.701 -5.501 1.00 98.44 521 THR A C 1
ATOM 4202 O O . THR A 1 521 ? -20.582 17.964 -4.525 1.00 98.44 521 THR A O 1
ATOM 4205 N N . VAL A 1 522 ? -21.071 18.477 -6.642 1.00 98.25 522 VAL A N 1
ATOM 4206 C CA . VAL A 1 522 ? -21.991 17.356 -6.854 1.00 98.25 522 VAL A CA 1
ATOM 4207 C C . VAL A 1 522 ? -21.735 16.792 -8.248 1.00 98.25 522 VAL A C 1
ATOM 4209 O O . VAL A 1 522 ? -21.505 17.560 -9.182 1.00 98.25 522 VAL A O 1
ATOM 4212 N N . THR A 1 523 ? -21.734 15.467 -8.385 1.00 98.19 523 THR A N 1
ATOM 4213 C CA . THR A 1 523 ? -21.654 14.814 -9.702 1.00 98.19 523 THR A CA 1
ATOM 4214 C C . THR A 1 523 ? -22.963 14.965 -10.475 1.00 98.19 523 THR A C 1
ATOM 4216 O O . THR A 1 523 ? -24.012 15.242 -9.892 1.00 98.19 523 THR A O 1
ATOM 4219 N N . ASP A 1 524 ? -22.949 14.697 -11.777 1.00 95.44 524 ASP A N 1
ATOM 4220 C CA . ASP A 1 524 ? -24.158 14.745 -12.614 1.00 95.44 524 ASP A CA 1
ATOM 4221 C C . ASP A 1 524 ? -25.299 13.837 -12.104 1.00 95.44 524 ASP A C 1
ATOM 4223 O O . ASP A 1 524 ? -26.478 14.134 -12.317 1.00 95.44 524 ASP A O 1
ATOM 4227 N N . ARG A 1 525 ? -24.975 12.743 -11.395 1.00 95.31 525 ARG A N 1
ATOM 4228 C CA . ARG A 1 525 ? -25.970 11.832 -10.793 1.00 95.31 525 ARG A CA 1
ATOM 4229 C C . ARG A 1 525 ? -26.437 12.240 -9.395 1.00 95.31 525 ARG A C 1
ATOM 4231 O O . ARG A 1 525 ? -27.338 11.603 -8.856 1.00 95.31 525 ARG A O 1
ATOM 4238 N N . GLY A 1 526 ? -25.849 13.275 -8.800 1.00 97.19 526 GLY A N 1
ATOM 4239 C CA . GLY A 1 526 ? -26.222 13.737 -7.465 1.00 97.19 526 GLY A CA 1
ATOM 4240 C C . GLY A 1 526 ? -25.362 13.195 -6.320 1.00 97.19 526 GLY A C 1
ATOM 4241 O O . GLY A 1 526 ? -25.745 13.386 -5.168 1.00 97.19 526 GLY A O 1
ATOM 4242 N N . VAL A 1 527 ? -24.216 12.552 -6.588 1.00 98.38 527 VAL A N 1
ATOM 4243 C CA . VAL A 1 527 ? -23.278 12.161 -5.517 1.00 98.38 527 VAL A CA 1
ATOM 4244 C C . VAL A 1 527 ? -22.613 13.425 -4.988 1.00 98.38 527 VAL A C 1
ATOM 4246 O O . VAL A 1 527 ? -21.952 14.147 -5.740 1.00 98.38 527 VAL A O 1
ATOM 4249 N N . ARG A 1 528 ? -22.793 13.714 -3.697 1.00 98.62 528 ARG A N 1
ATOM 4250 C CA . ARG A 1 528 ? -22.211 14.905 -3.069 1.00 98.62 528 ARG A CA 1
ATOM 4251 C C . ARG A 1 528 ? -20.736 14.673 -2.766 1.00 98.62 528 ARG A C 1
ATOM 4253 O O . ARG A 1 528 ? -20.391 13.674 -2.144 1.00 98.62 528 ARG A O 1
ATOM 4260 N N . ILE A 1 529 ? -19.879 15.609 -3.154 1.00 98.88 529 ILE A N 1
ATOM 4261 C CA . ILE A 1 529 ? -18.441 15.546 -2.893 1.00 98.88 529 ILE A CA 1
ATOM 4262 C C . ILE A 1 529 ? -18.019 16.750 -2.060 1.00 98.88 529 ILE A C 1
ATOM 4264 O O . ILE A 1 529 ? -18.286 17.888 -2.449 1.00 98.88 529 ILE A O 1
ATOM 4268 N N . ARG A 1 530 ? -17.334 16.522 -0.938 1.00 98.88 530 ARG A N 1
ATOM 4269 C CA . ARG A 1 530 ? -16.787 17.595 -0.093 1.00 98.88 530 ARG A CA 1
ATOM 4270 C C . ARG A 1 530 ? -15.309 17.390 0.160 1.00 98.88 530 ARG A C 1
ATOM 4272 O O . ARG A 1 530 ? -14.867 16.263 0.332 1.00 98.88 530 ARG A O 1
ATOM 4279 N N . VAL A 1 531 ? -14.558 18.481 0.250 1.00 98.81 531 VAL A N 1
ATOM 4280 C CA . VAL A 1 531 ? -13.179 18.449 0.749 1.00 98.81 531 VAL A CA 1
ATOM 4281 C C . VAL A 1 531 ? -13.118 19.307 2.001 1.00 98.81 531 VAL A C 1
ATOM 4283 O O . VAL A 1 531 ? -13.274 20.528 1.932 1.00 98.81 531 VAL A O 1
ATOM 4286 N N . TYR A 1 532 ? -12.931 18.640 3.136 1.00 98.62 532 TYR A N 1
ATOM 4287 C CA . TYR A 1 532 ? -12.751 19.223 4.453 1.00 98.62 532 TYR A CA 1
ATOM 4288 C C . TYR A 1 532 ? -11.279 19.564 4.681 1.00 98.62 532 TYR A C 1
ATOM 4290 O O . TYR A 1 532 ? -10.388 18.766 4.389 1.00 98.62 532 TYR A O 1
ATOM 4298 N N . ALA A 1 533 ? -11.022 20.742 5.231 1.00 96.62 533 ALA A N 1
ATOM 4299 C CA . ALA A 1 533 ? -9.694 21.200 5.605 1.00 96.62 533 ALA A CA 1
ATOM 4300 C C . ALA A 1 533 ? -9.776 22.115 6.829 1.00 96.62 533 ALA A C 1
ATOM 4302 O O . ALA A 1 533 ? -10.851 22.594 7.197 1.00 96.62 533 ALA A O 1
ATOM 4303 N N . ASP A 1 534 ? -8.623 22.384 7.437 1.00 92.81 534 ASP A N 1
ATOM 4304 C CA . ASP A 1 534 ? -8.486 23.455 8.423 1.00 92.81 534 ASP A CA 1
ATOM 4305 C C . ASP A 1 534 ? -9.090 24.766 7.868 1.00 92.81 534 ASP A C 1
ATOM 4307 O O . ASP A 1 534 ? -8.816 25.102 6.705 1.00 92.81 534 ASP A O 1
ATOM 4311 N N . PRO A 1 535 ? -9.881 25.519 8.661 1.00 91.81 535 PRO A N 1
ATOM 4312 C CA . PRO A 1 535 ? -10.471 26.788 8.232 1.00 91.81 535 PRO A CA 1
ATOM 4313 C C . PRO A 1 535 ? -9.483 27.755 7.559 1.00 91.81 535 PRO A C 1
ATOM 4315 O O . PRO A 1 535 ? -9.854 28.465 6.629 1.00 91.81 535 PRO A O 1
ATOM 4318 N N . GLN A 1 536 ? -8.213 27.771 7.972 1.00 89.50 536 GLN A N 1
ATOM 4319 C CA . GLN A 1 536 ? -7.183 28.652 7.402 1.00 89.50 536 GLN A CA 1
ATOM 4320 C C . GLN A 1 536 ? -6.702 28.213 6.013 1.00 89.50 536 GLN A C 1
ATOM 4322 O O . GLN A 1 536 ? -6.101 29.004 5.286 1.00 89.50 536 GLN A O 1
ATOM 4327 N N . LYS A 1 537 ? -6.940 26.953 5.641 1.00 89.56 537 LYS A N 1
ATOM 4328 C CA . LYS A 1 537 ? -6.492 26.344 4.382 1.00 89.56 537 LYS A CA 1
ATOM 4329 C C . LYS A 1 537 ? -7.643 26.004 3.437 1.00 89.56 537 LYS A C 1
ATOM 4331 O O . LYS A 1 537 ? -7.407 25.419 2.379 1.00 89.56 537 LYS A O 1
ATOM 4336 N N . ILE A 1 538 ? -8.874 26.378 3.784 1.00 94.50 538 ILE A N 1
ATOM 4337 C CA . ILE A 1 538 ? -10.068 25.987 3.033 1.00 94.50 538 ILE A CA 1
ATOM 4338 C C . ILE A 1 538 ? -10.057 26.465 1.576 1.00 94.50 538 ILE A C 1
ATOM 4340 O O . ILE A 1 538 ? -10.588 25.797 0.695 1.00 94.50 538 ILE A O 1
ATOM 4344 N N . ASP A 1 539 ? -9.382 27.573 1.275 1.00 92.56 539 ASP A N 1
ATOM 4345 C CA . ASP A 1 539 ? -9.269 28.083 -0.095 1.00 92.56 539 ASP A CA 1
ATOM 4346 C C . ASP A 1 539 ? -8.331 27.277 -1.000 1.00 92.56 539 ASP A C 1
ATOM 4348 O O . ASP A 1 539 ? -8.269 27.516 -2.203 1.00 92.56 539 ASP A O 1
ATOM 4352 N N . MET A 1 540 ? -7.629 26.282 -0.458 1.00 92.88 540 MET A N 1
ATOM 4353 C CA . MET A 1 540 ? -6.722 25.430 -1.225 1.00 92.88 540 MET A CA 1
ATOM 4354 C C . MET A 1 540 ? -7.388 24.162 -1.784 1.00 92.88 540 MET A C 1
ATOM 4356 O O . MET A 1 540 ? -6.713 23.386 -2.459 1.00 92.88 540 MET A O 1
ATOM 4360 N N . VAL A 1 541 ? -8.675 23.918 -1.511 1.00 96.81 541 VAL A N 1
ATOM 4361 C CA . VAL A 1 541 ? -9.336 22.629 -1.814 1.00 96.81 541 VAL A CA 1
ATOM 4362 C C . VAL A 1 541 ? -9.983 22.547 -3.204 1.00 96.81 541 VAL A C 1
ATOM 4364 O O . VAL A 1 541 ? -10.359 21.462 -3.649 1.00 96.81 541 VAL A O 1
ATOM 4367 N N . ASP A 1 542 ? -10.118 23.674 -3.911 1.00 96.94 542 ASP A N 1
ATOM 4368 C CA . ASP A 1 542 ? -10.905 23.765 -5.152 1.00 96.94 542 ASP A CA 1
ATOM 4369 C C . ASP A 1 542 ? -10.382 22.842 -6.268 1.00 96.94 542 ASP A C 1
ATOM 4371 O O . ASP A 1 542 ? -11.161 22.265 -7.031 1.00 96.94 542 ASP A O 1
ATOM 4375 N N . TYR A 1 543 ? -9.061 22.649 -6.344 1.00 95.62 543 TYR A N 1
ATOM 4376 C CA . TYR A 1 543 ? -8.466 21.743 -7.326 1.00 95.62 543 TYR A CA 1
ATOM 4377 C C . TYR A 1 543 ? -8.858 20.282 -7.069 1.00 95.62 543 TYR A C 1
ATOM 4379 O O . TYR A 1 543 ? -9.294 19.599 -7.997 1.00 95.62 543 TYR A O 1
ATOM 4387 N N . ALA A 1 544 ? -8.771 19.826 -5.815 1.00 97.81 544 ALA A N 1
ATOM 4388 C CA . ALA A 1 544 ? -9.164 18.475 -5.430 1.00 97.81 544 ALA A CA 1
ATOM 4389 C C . ALA A 1 544 ? -10.658 18.225 -5.675 1.00 97.81 544 ALA A C 1
ATOM 4391 O O . ALA A 1 544 ? -11.010 17.171 -6.202 1.00 97.81 544 ALA A O 1
ATOM 4392 N N . LEU A 1 545 ? -11.533 19.200 -5.393 1.00 98.06 545 LEU A N 1
ATOM 4393 C CA . LEU A 1 545 ? -12.966 19.096 -5.702 1.00 98.06 545 LEU A CA 1
ATOM 4394 C C . LEU A 1 545 ? -13.228 18.876 -7.193 1.00 98.06 545 LEU A C 1
ATOM 4396 O O . LEU A 1 545 ? -13.983 17.974 -7.565 1.00 98.06 545 LEU A O 1
ATOM 4400 N N . ASN A 1 546 ? -12.592 19.676 -8.053 1.00 97.06 546 ASN A N 1
ATOM 4401 C CA . ASN A 1 546 ? -12.785 19.560 -9.495 1.00 97.06 546 ASN A CA 1
ATOM 4402 C C . ASN A 1 546 ? -12.260 18.224 -10.042 1.00 97.06 546 ASN A C 1
ATOM 4404 O O . ASN A 1 546 ? -12.960 17.564 -10.808 1.00 97.06 546 ASN A O 1
ATOM 4408 N N . VAL A 1 547 ? -11.058 17.809 -9.621 1.00 98.06 547 VAL A N 1
ATOM 4409 C CA . VAL A 1 547 ? -10.492 16.501 -9.993 1.00 98.06 547 VAL A CA 1
ATOM 4410 C C . VAL A 1 547 ? -11.414 15.375 -9.535 1.00 98.06 547 VAL A C 1
ATOM 4412 O O . VAL A 1 547 ? -11.700 14.470 -10.317 1.00 98.06 547 VAL A O 1
ATOM 4415 N N . SER A 1 548 ? -11.928 15.452 -8.306 1.00 98.56 548 SER A N 1
ATOM 4416 C CA . SER A 1 548 ? -12.760 14.397 -7.728 1.00 98.56 548 SER A CA 1
ATOM 4417 C C . SER A 1 548 ? -14.049 14.179 -8.509 1.00 98.56 548 SER A C 1
ATOM 4419 O O . SER A 1 548 ? -14.359 13.044 -8.863 1.00 98.56 548 SER A O 1
ATOM 4421 N N . ARG A 1 549 ? -14.769 15.259 -8.842 1.00 98.44 549 ARG A N 1
ATOM 4422 C CA . ARG A 1 549 ? -16.024 15.178 -9.604 1.00 98.44 549 ARG A CA 1
ATOM 4423 C C . ARG A 1 549 ? -15.830 14.470 -10.943 1.00 98.44 549 ARG A C 1
ATOM 4425 O O . ARG A 1 549 ? -16.500 13.477 -11.215 1.00 98.44 549 ARG A O 1
ATOM 4432 N N . VAL A 1 550 ? -14.868 14.946 -11.732 1.00 98.31 550 VAL A N 1
ATOM 4433 C CA . VAL A 1 550 ? -14.589 14.405 -13.070 1.00 98.31 550 VAL A CA 1
ATOM 4434 C C . VAL A 1 550 ? -14.095 12.959 -12.990 1.00 98.31 550 VAL A C 1
ATOM 4436 O O . VAL A 1 550 ? -14.450 12.130 -13.824 1.00 98.31 550 VAL A O 1
ATOM 4439 N N . THR A 1 551 ? -13.305 12.633 -11.967 1.00 98.56 551 THR A N 1
ATOM 4440 C CA . THR A 1 551 ? -12.755 11.285 -11.785 1.00 98.56 551 THR A CA 1
ATOM 4441 C C . THR A 1 551 ? -13.833 10.268 -11.420 1.00 98.56 551 THR A C 1
ATOM 4443 O O . THR A 1 551 ? -13.858 9.186 -12.005 1.00 98.56 551 THR A O 1
ATOM 4446 N N . VAL A 1 552 ? -14.747 10.605 -10.503 1.00 98.62 552 VAL A N 1
ATOM 4447 C CA . VAL A 1 552 ? -15.866 9.721 -10.129 1.00 98.62 552 VAL A CA 1
ATOM 4448 C C . VAL A 1 552 ? -16.745 9.437 -11.345 1.00 98.62 552 VAL A C 1
ATOM 4450 O O . VAL A 1 552 ? -16.999 8.276 -11.654 1.00 98.62 552 VAL A O 1
ATOM 4453 N N . GLU A 1 553 ? -17.142 10.474 -12.084 1.00 98.44 553 GLU A N 1
ATOM 4454 C CA . GLU A 1 553 ? -17.956 10.338 -13.302 1.00 98.44 553 GLU A CA 1
ATOM 4455 C C . GLU A 1 553 ? -17.235 9.515 -14.385 1.00 98.44 553 GLU A C 1
ATOM 4457 O O . GLU A 1 553 ? -17.828 8.650 -15.040 1.00 98.44 553 GLU A O 1
ATOM 4462 N N . GLY A 1 554 ? -15.930 9.748 -14.550 1.00 98.00 554 GLY A N 1
ATOM 4463 C CA . GLY A 1 554 ? -15.075 9.002 -15.467 1.00 98.00 554 GLY A CA 1
ATOM 4464 C C . GLY A 1 554 ? -15.005 7.515 -15.124 1.00 98.00 554 GLY A C 1
ATOM 4465 O O . GLY A 1 554 ? -15.203 6.674 -16.005 1.00 98.00 554 GLY A O 1
ATOM 4466 N N . PHE A 1 555 ? -14.792 7.171 -13.851 1.00 98.44 555 PHE A N 1
ATOM 4467 C CA . PHE A 1 555 ? -14.741 5.780 -13.402 1.00 98.44 555 PHE A CA 1
ATOM 4468 C C . PHE A 1 555 ? -16.104 5.083 -13.442 1.00 98.44 555 PHE A C 1
ATOM 4470 O O . PHE A 1 555 ? -16.168 3.943 -13.910 1.00 98.44 555 PHE A O 1
ATOM 4477 N N . GLU A 1 556 ? -17.200 5.761 -13.083 1.00 98.12 556 GLU A N 1
ATOM 4478 C CA . GLU A 1 556 ? -18.558 5.222 -13.253 1.00 98.12 556 GLU A CA 1
ATOM 4479 C C . GLU A 1 556 ? -18.801 4.808 -14.713 1.00 98.12 556 GLU A C 1
ATOM 4481 O O . GLU A 1 556 ? -19.247 3.691 -14.994 1.00 98.12 556 GLU A O 1
ATOM 4486 N N . LYS A 1 557 ? -18.430 5.671 -15.668 1.00 96.94 557 LYS A N 1
ATOM 4487 C CA . LYS A 1 557 ? -18.540 5.386 -17.106 1.00 96.94 557 LYS A CA 1
ATOM 4488 C C . LYS A 1 557 ? -17.585 4.280 -17.562 1.00 96.94 557 LYS A C 1
ATOM 4490 O O . LYS A 1 557 ? -17.970 3.425 -18.367 1.00 96.94 557 LYS A O 1
ATOM 4495 N N . GLN A 1 558 ? -16.344 4.292 -17.080 1.00 96.00 558 GLN A N 1
ATOM 4496 C CA . GLN A 1 558 ? -15.323 3.319 -17.460 1.00 96.00 558 GLN A CA 1
ATOM 4497 C C . GLN A 1 558 ? -15.725 1.904 -17.031 1.00 96.00 558 GLN A C 1
ATOM 4499 O O . GLN A 1 558 ? -15.702 0.976 -17.849 1.00 96.00 558 GLN A O 1
ATOM 4504 N N . PHE A 1 559 ? -16.164 1.737 -15.785 1.00 96.75 559 PHE A N 1
ATOM 4505 C CA . PHE A 1 559 ? -16.539 0.438 -15.228 1.00 96.75 559 PHE A CA 1
ATOM 4506 C C . PHE A 1 559 ? -17.997 0.064 -15.506 1.00 96.75 559 PHE A C 1
ATOM 4508 O O . PHE A 1 559 ? -18.352 -1.109 -15.420 1.00 96.75 559 PHE A O 1
ATOM 4515 N N . GLY A 1 560 ? -18.842 1.025 -15.890 1.00 96.75 560 GLY A N 1
ATOM 4516 C CA . GLY A 1 560 ? -20.282 0.799 -16.026 1.00 96.75 560 GLY A CA 1
ATOM 4517 C C . GLY A 1 560 ? -20.929 0.403 -14.697 1.00 96.75 560 GLY A C 1
ATOM 4518 O O . GLY A 1 560 ? -21.906 -0.342 -14.695 1.00 96.75 560 GLY A O 1
ATOM 4519 N N . ILE A 1 561 ? -20.335 0.839 -13.584 1.00 97.88 561 ILE A N 1
ATOM 4520 C CA . ILE A 1 561 ? -20.773 0.559 -12.219 1.00 97.88 561 ILE A CA 1
ATOM 4521 C C . ILE A 1 561 ? -20.799 1.889 -11.490 1.00 97.88 561 ILE A C 1
ATOM 4523 O O . ILE A 1 561 ? -19.773 2.549 -11.348 1.00 97.88 561 ILE A O 1
ATOM 4527 N N . GLU A 1 562 ? -21.982 2.249 -11.031 1.00 97.88 562 GLU A N 1
ATOM 4528 C CA . GLU A 1 562 ? -22.240 3.461 -10.274 1.00 97.88 562 GLU A CA 1
ATOM 4529 C C . GLU A 1 562 ? -21.566 3.421 -8.896 1.00 97.88 562 GLU A C 1
ATOM 4531 O O . GLU A 1 562 ? -21.494 2.364 -8.261 1.00 97.88 562 GLU A O 1
ATOM 4536 N N . TYR A 1 563 ? -21.108 4.575 -8.410 1.00 98.25 563 TYR A N 1
ATOM 4537 C CA . TYR A 1 563 ? -20.701 4.716 -7.020 1.00 98.25 563 TYR A CA 1
ATOM 4538 C C . TYR A 1 563 ? -21.929 4.489 -6.117 1.00 98.25 563 TYR A C 1
ATOM 4540 O O . TYR A 1 563 ? -22.972 5.113 -6.346 1.00 98.25 563 TYR A O 1
ATOM 4548 N N . PRO A 1 564 ? -21.855 3.584 -5.121 1.00 97.00 564 PRO A N 1
ATOM 4549 C CA . PRO A 1 564 ? -23.061 3.063 -4.480 1.00 97.00 564 PRO A CA 1
ATOM 4550 C C . PRO A 1 564 ? -23.540 3.844 -3.250 1.00 97.00 564 PRO A C 1
ATOM 4552 O O . PRO A 1 564 ? -24.567 3.477 -2.684 1.00 97.00 564 PRO A O 1
ATOM 4555 N N . MET A 1 565 ? -22.811 4.871 -2.804 1.00 96.94 565 MET A N 1
ATOM 4556 C CA . MET A 1 565 ? -23.190 5.701 -1.652 1.00 96.94 565 MET A CA 1
ATOM 4557 C C . MET A 1 565 ? -23.561 7.123 -2.094 1.00 96.94 565 MET A C 1
ATOM 4559 O O . MET A 1 565 ? -23.247 7.557 -3.199 1.00 96.94 565 MET A O 1
ATOM 4563 N N . GLU A 1 566 ? -24.235 7.870 -1.225 1.00 97.81 566 GLU A N 1
ATOM 4564 C CA . GLU A 1 566 ? -24.786 9.193 -1.540 1.00 97.81 566 GLU A CA 1
ATOM 4565 C C . GLU A 1 566 ? -23.731 10.309 -1.560 1.00 97.81 566 GLU A C 1
ATOM 4567 O O . GLU A 1 566 ? -23.972 11.392 -2.103 1.00 97.81 566 GLU A O 1
ATOM 4572 N N . LYS A 1 567 ? -22.562 10.069 -0.954 1.00 98.56 567 LYS A N 1
ATOM 4573 C CA . LYS A 1 567 ? -21.509 11.076 -0.816 1.00 98.56 567 LYS A CA 1
ATOM 4574 C C . LYS A 1 567 ? -20.101 10.492 -0.809 1.00 98.56 567 LYS A C 1
ATOM 4576 O O . LYS A 1 567 ? -19.908 9.339 -0.435 1.00 98.56 567 LYS A O 1
ATOM 4581 N N . ILE A 1 568 ? -19.131 11.339 -1.144 1.00 98.81 568 ILE A N 1
ATOM 4582 C CA . ILE A 1 568 ? -17.693 11.120 -0.965 1.00 98.81 568 ILE A CA 1
ATOM 4583 C C . ILE A 1 568 ? -17.122 12.364 -0.289 1.00 98.81 568 ILE A C 1
ATOM 4585 O O . ILE A 1 568 ? -17.042 13.428 -0.899 1.00 98.81 568 ILE A O 1
ATOM 4589 N N . ASP A 1 569 ? -16.708 12.237 0.962 1.00 98.88 569 ASP A N 1
ATOM 4590 C CA . ASP A 1 569 ? -15.986 13.308 1.639 1.00 98.88 569 ASP A CA 1
ATOM 4591 C C . ASP A 1 569 ? -14.491 13.008 1.629 1.00 98.88 569 ASP A C 1
ATOM 4593 O O . ASP A 1 569 ? -14.082 11.854 1.725 1.00 98.88 569 ASP A O 1
ATOM 4597 N N . PHE A 1 570 ? -13.684 14.057 1.560 1.00 98.81 570 PHE A N 1
ATOM 4598 C CA . PHE A 1 570 ? -12.258 14.020 1.833 1.00 98.81 570 PHE A CA 1
ATOM 4599 C C . PHE A 1 570 ? -11.968 14.854 3.075 1.00 98.81 570 PHE A C 1
ATOM 4601 O O . PHE A 1 570 ? -12.573 15.912 3.232 1.00 98.81 570 PHE A O 1
ATOM 4608 N N . VAL A 1 571 ? -11.021 14.454 3.920 1.00 98.56 571 VAL A N 1
ATOM 4609 C CA . VAL A 1 571 ? -10.548 15.288 5.036 1.00 98.56 571 VAL A CA 1
ATOM 4610 C C . VAL A 1 571 ? -9.029 15.416 5.023 1.00 98.56 571 VAL A C 1
ATOM 4612 O O . VAL A 1 571 ? -8.304 14.423 5.041 1.00 98.56 571 VAL A O 1
ATOM 4615 N N . ALA A 1 572 ? -8.549 16.658 4.972 1.00 97.19 572 ALA A N 1
ATOM 4616 C CA . ALA A 1 572 ? -7.136 16.998 5.048 1.00 97.19 572 ALA A CA 1
ATOM 4617 C C . ALA A 1 572 ? -6.685 17.072 6.513 1.00 97.19 572 ALA A C 1
ATOM 4619 O O . ALA A 1 572 ? -7.197 17.885 7.283 1.00 97.19 572 ALA A O 1
ATOM 4620 N N . VAL A 1 573 ? -5.695 16.262 6.884 1.00 94.31 573 VAL A N 1
ATOM 4621 C CA . VAL A 1 573 ? -5.107 16.218 8.231 1.00 94.31 573 VAL A CA 1
ATOM 4622 C C . VAL A 1 573 ? -3.601 16.486 8.183 1.00 94.31 573 VAL A C 1
ATOM 4624 O O . VAL A 1 573 ? -2.935 16.177 7.196 1.00 94.31 573 VAL A O 1
ATOM 4627 N N . GLU A 1 574 ? -3.044 17.089 9.235 1.00 87.81 574 GLU A N 1
ATOM 4628 C CA . GLU A 1 574 ? -1.612 17.430 9.277 1.00 87.81 574 GLU A CA 1
ATOM 4629 C C . GLU A 1 574 ? -0.742 16.227 9.662 1.00 87.81 574 GLU A C 1
ATOM 4631 O O . GLU A 1 574 ? 0.247 15.930 8.992 1.00 87.81 574 GLU A O 1
ATOM 4636 N N . ASP A 1 575 ? -1.137 15.505 10.714 1.00 85.25 575 ASP A N 1
ATOM 4637 C CA . ASP A 1 575 ? -0.424 14.324 11.201 1.00 85.25 575 ASP A CA 1
ATOM 4638 C C . ASP A 1 575 ? -1.029 13.048 10.580 1.00 85.25 575 ASP A C 1
ATOM 4640 O O . ASP A 1 575 ? -2.021 12.508 11.083 1.00 85.25 575 ASP A O 1
ATOM 4644 N N . PHE A 1 576 ? -0.441 12.569 9.478 1.00 87.31 576 PHE A N 1
ATOM 4645 C CA . PHE A 1 576 ? -0.846 11.338 8.786 1.00 87.31 576 PHE A CA 1
ATOM 4646 C C . PHE A 1 576 ? 0.380 10.546 8.320 1.00 87.31 576 PHE A C 1
ATOM 4648 O O . PHE A 1 576 ? 1.317 11.107 7.752 1.00 87.31 576 PHE A O 1
ATOM 4655 N N . ALA A 1 577 ? 0.401 9.238 8.593 1.00 76.75 577 ALA A N 1
ATOM 4656 C CA . ALA A 1 577 ? 1.570 8.393 8.330 1.00 76.75 577 ALA A CA 1
ATOM 4657 C C . ALA A 1 577 ? 1.787 8.091 6.834 1.00 76.75 577 ALA A C 1
ATOM 4659 O O . ALA A 1 577 ? 2.892 7.712 6.438 1.00 76.75 577 ALA A O 1
ATOM 4660 N N . PHE A 1 578 ? 0.743 8.259 6.020 1.00 82.38 578 PHE A N 1
ATOM 4661 C CA . PHE A 1 578 ? 0.709 7.907 4.601 1.00 82.38 578 PHE A CA 1
ATOM 4662 C C . PHE A 1 578 ? 0.396 9.132 3.727 1.00 82.38 578 PHE A C 1
ATOM 4664 O O . PHE A 1 578 ? 0.364 10.262 4.212 1.00 82.38 578 PHE A O 1
ATOM 4671 N N . GLY A 1 579 ? 0.217 8.931 2.419 1.00 82.94 579 GLY A N 1
ATOM 4672 C CA . GLY A 1 579 ? -0.262 9.994 1.528 1.00 82.94 579 GLY A CA 1
ATOM 4673 C C . GLY A 1 579 ? -1.759 10.240 1.712 1.00 82.94 579 GLY A C 1
ATOM 4674 O O . GLY A 1 579 ? -2.180 11.367 1.982 1.00 82.94 579 GLY A O 1
ATOM 4675 N N . ALA A 1 580 ? -2.537 9.166 1.615 1.00 95.56 580 ALA A N 1
ATOM 4676 C CA . ALA A 1 580 ? -3.975 9.132 1.830 1.00 95.56 580 ALA A CA 1
ATOM 4677 C C . ALA A 1 580 ? -4.427 7.709 2.213 1.00 95.56 580 ALA A C 1
ATOM 4679 O O . ALA A 1 580 ? -3.581 6.819 2.331 1.00 95.56 580 ALA A O 1
ATOM 4680 N N . MET A 1 581 ? -5.719 7.545 2.487 1.00 98.06 581 MET A N 1
ATOM 4681 C CA . MET A 1 581 ? -6.383 6.280 2.805 1.00 98.06 581 MET A CA 1
ATOM 4682 C C . MET A 1 581 ? -7.805 6.295 2.239 1.00 98.06 581 MET A C 1
ATOM 4684 O O . MET A 1 581 ? -8.562 7.244 2.472 1.00 98.06 581 MET A O 1
ATOM 4688 N N . GLU A 1 582 ? -8.197 5.219 1.559 1.00 98.31 582 GLU A N 1
ATOM 4689 C CA . GLU A 1 582 ? -9.365 5.163 0.677 1.00 98.31 582 GLU A CA 1
ATOM 4690 C C . GLU A 1 582 ? -10.723 4.986 1.380 1.00 98.31 582 GLU A C 1
ATOM 4692 O O . GLU A 1 582 ? -11.682 4.510 0.753 1.00 98.31 582 GLU A O 1
ATOM 4697 N N . ASN A 1 583 ? -10.822 5.291 2.682 1.00 98.75 583 ASN A N 1
ATOM 4698 C CA . ASN A 1 583 ? -11.958 4.877 3.510 1.00 98.75 583 ASN A CA 1
ATOM 4699 C C . ASN A 1 583 ? -13.298 5.232 2.837 1.00 98.75 583 ASN A C 1
ATOM 4701 O O . ASN A 1 583 ? -13.524 6.357 2.380 1.00 98.75 583 ASN A O 1
ATOM 4705 N N . TRP A 1 584 ? -14.203 4.255 2.753 1.00 98.44 584 TRP A N 1
ATOM 4706 C CA . TRP A 1 584 ? -15.320 4.326 1.811 1.00 98.44 584 TRP A CA 1
ATOM 4707 C C . TRP A 1 584 ? -16.310 5.438 2.182 1.00 98.44 584 TRP A C 1
ATOM 4709 O O . TRP A 1 584 ? -17.033 5.334 3.170 1.00 98.44 584 TRP A O 1
ATOM 4719 N N . GLY A 1 585 ? -16.323 6.519 1.401 1.00 98.31 585 GLY A N 1
ATOM 4720 C CA . GLY A 1 585 ? -17.160 7.696 1.646 1.00 98.31 585 GLY A CA 1
ATOM 4721 C C . GLY A 1 585 ? -16.527 8.771 2.542 1.00 98.31 585 GLY A C 1
ATOM 4722 O O . GLY A 1 585 ? -17.079 9.867 2.603 1.00 98.31 585 GLY A O 1
ATOM 4723 N N . LEU A 1 586 ? -15.388 8.523 3.200 1.00 98.81 586 LEU A N 1
ATOM 4724 C CA . LEU A 1 586 ? -14.625 9.528 3.962 1.00 98.81 586 LEU A CA 1
ATOM 4725 C C . LEU A 1 586 ? -13.114 9.311 3.781 1.00 98.81 586 LEU A C 1
ATOM 4727 O O . LEU A 1 586 ? -12.458 8.757 4.650 1.00 98.81 586 LEU A O 1
ATOM 4731 N N . ILE A 1 587 ? -12.562 9.751 2.660 1.00 98.81 587 ILE A N 1
ATOM 4732 C CA . ILE A 1 587 ? -11.157 9.551 2.300 1.00 98.81 587 ILE A CA 1
ATOM 4733 C C . ILE A 1 587 ? -10.274 10.499 3.128 1.00 98.81 587 ILE A C 1
ATOM 4735 O O . ILE A 1 587 ? -10.498 11.712 3.163 1.00 98.81 587 ILE A O 1
ATOM 4739 N N . ILE A 1 588 ? -9.254 9.973 3.799 1.00 98.62 588 ILE A N 1
ATOM 4740 C CA . ILE A 1 588 ? -8.385 10.765 4.683 1.00 98.62 588 ILE A CA 1
ATOM 4741 C C . ILE A 1 588 ? -7.079 11.059 3.950 1.00 98.62 588 ILE A C 1
ATOM 4743 O O . ILE A 1 588 ? -6.428 10.144 3.463 1.00 98.62 588 ILE A O 1
ATOM 4747 N N . HIS A 1 589 ? -6.682 12.329 3.867 1.00 97.62 589 HIS A N 1
ATOM 4748 C CA . HIS A 1 589 ? -5.448 12.753 3.200 1.00 97.62 589 HIS A CA 1
ATOM 4749 C C . HIS A 1 589 ? -4.518 13.479 4.163 1.00 97.62 589 HIS A C 1
ATOM 4751 O O . HIS A 1 589 ? -4.942 14.363 4.909 1.00 97.62 589 HIS A O 1
ATOM 4757 N N . ALA A 1 590 ? -3.216 13.221 4.042 1.00 93.19 590 ALA A N 1
ATOM 4758 C CA . ALA A 1 590 ? -2.228 14.181 4.508 1.00 93.19 590 ALA A CA 1
ATOM 4759 C C . ALA A 1 590 ? -2.423 15.509 3.754 1.00 93.19 590 ALA A C 1
ATOM 4761 O O . ALA A 1 590 ? -2.578 15.519 2.530 1.00 93.19 590 ALA A O 1
ATOM 4762 N N . SER A 1 591 ? -2.359 16.642 4.456 1.00 90.81 591 SER A N 1
ATOM 4763 C CA . SER A 1 591 ? -2.640 17.976 3.900 1.00 90.81 591 SER A CA 1
ATOM 4764 C C . SER A 1 591 ? -1.856 18.266 2.604 1.00 90.81 591 SER A C 1
ATOM 4766 O O . SER A 1 591 ? -2.407 18.779 1.629 1.00 90.81 591 SER A O 1
ATOM 4768 N N . SER A 1 592 ? -0.594 17.825 2.537 1.00 85.62 592 SER A N 1
ATOM 4769 C CA . SER A 1 592 ? 0.287 17.946 1.359 1.00 85.62 592 SER A CA 1
ATOM 4770 C C . SER A 1 592 ? -0.126 17.146 0.106 1.00 85.62 592 SER A C 1
ATOM 4772 O O . SER A 1 592 ? 0.432 17.386 -0.966 1.00 85.62 592 SER A O 1
ATOM 4774 N N . TYR A 1 593 ? -1.091 16.229 0.216 1.00 89.12 593 TYR A N 1
ATOM 4775 C CA . TYR A 1 593 ? -1.583 15.371 -0.872 1.00 89.12 593 TYR A CA 1
ATOM 4776 C C . TYR A 1 593 ? -3.022 15.685 -1.300 1.00 89.12 593 TYR A C 1
ATOM 4778 O O . TYR A 1 593 ? -3.571 14.974 -2.139 1.00 89.12 593 TYR A O 1
ATOM 4786 N N . ILE A 1 594 ? -3.640 16.742 -0.762 1.00 95.75 594 ILE A N 1
ATOM 4787 C CA . ILE A 1 594 ? -4.976 17.186 -1.198 1.00 95.75 594 ILE A CA 1
ATOM 4788 C C . ILE A 1 594 ? -5.120 18.704 -1.356 1.00 95.75 594 ILE A C 1
ATOM 4790 O O . ILE A 1 594 ? -5.980 19.164 -2.102 1.00 95.75 594 ILE A O 1
ATOM 4794 N N . LEU A 1 595 ? -4.272 19.496 -0.695 1.00 90.94 595 LEU A N 1
ATOM 4795 C CA . LEU A 1 595 ? -4.344 20.953 -0.754 1.00 90.94 595 LEU A CA 1
ATOM 4796 C C . LEU A 1 595 ? -3.447 21.525 -1.860 1.00 90.94 595 LEU A C 1
ATOM 4798 O O . LEU A 1 595 ? -2.291 21.130 -2.017 1.00 90.94 595 LEU A O 1
ATOM 4802 N N . GLY A 1 596 ? -3.959 22.524 -2.579 1.00 88.50 596 GLY A N 1
ATOM 4803 C CA . GLY A 1 596 ? -3.255 23.206 -3.666 1.00 88.50 596 GLY A CA 1
ATOM 4804 C C . GLY A 1 596 ? -3.333 22.457 -4.998 1.00 88.50 596 GLY A C 1
ATOM 4805 O O . GLY A 1 596 ? -4.074 21.484 -5.145 1.00 88.50 596 GLY A O 1
ATOM 4806 N N . LYS A 1 597 ? -2.576 22.921 -6.001 1.00 87.56 597 LYS A N 1
ATOM 4807 C CA . LYS A 1 597 ? -2.601 22.358 -7.354 1.00 87.56 597 LYS A CA 1
ATOM 4808 C C . LYS A 1 597 ? -1.260 21.719 -7.696 1.00 87.56 597 LYS A C 1
ATOM 4810 O O . LYS A 1 597 ? -0.366 22.333 -8.263 1.00 87.56 597 LYS A O 1
ATOM 4815 N N . SER A 1 598 ? -1.128 20.427 -7.419 1.00 82.31 598 SER A N 1
ATOM 4816 C CA . SER A 1 598 ? 0.091 19.691 -7.761 1.00 82.31 598 SER A CA 1
ATOM 4817 C C . SER A 1 598 ? -0.196 18.361 -8.441 1.00 82.31 598 SER A C 1
ATOM 4819 O O . SER A 1 598 ? -1.290 17.805 -8.332 1.00 82.31 598 SER A O 1
ATOM 4821 N N . LYS A 1 599 ? 0.827 17.813 -9.107 1.00 80.75 599 LYS A N 1
ATOM 4822 C CA . LYS A 1 599 ? 0.769 16.460 -9.670 1.00 80.75 599 LYS A CA 1
ATOM 4823 C C . LYS A 1 599 ? 0.502 15.403 -8.590 1.00 80.75 599 LYS A C 1
ATOM 4825 O O . LYS A 1 599 ? -0.194 14.442 -8.878 1.00 80.75 599 LYS A O 1
ATOM 4830 N N . ASN A 1 600 ? 1.012 15.599 -7.370 1.00 82.69 600 ASN A N 1
ATOM 4831 C CA . ASN A 1 600 ? 0.772 14.680 -6.255 1.00 82.69 600 ASN A CA 1
ATOM 4832 C C . ASN A 1 600 ? -0.698 14.705 -5.819 1.00 82.69 600 ASN A C 1
ATOM 4834 O O . ASN A 1 600 ? -1.283 13.650 -5.618 1.00 82.69 600 ASN A O 1
ATOM 4838 N N . VAL A 1 601 ? -1.308 15.895 -5.736 1.00 90.25 601 VAL A N 1
ATOM 4839 C CA . VAL A 1 601 ? -2.748 16.026 -5.445 1.00 90.25 601 VAL A CA 1
ATOM 4840 C C . VAL A 1 601 ? -3.565 15.328 -6.530 1.00 90.25 601 VAL A C 1
ATOM 4842 O O . VAL A 1 601 ? -4.422 14.511 -6.218 1.00 90.25 601 VAL A O 1
ATOM 4845 N N . LEU A 1 602 ? -3.254 15.590 -7.804 1.00 92.69 602 LEU A N 1
ATOM 4846 C CA . LEU A 1 602 ? -3.918 14.941 -8.935 1.00 92.69 602 LEU A CA 1
ATOM 4847 C C . LEU A 1 602 ? -3.812 13.411 -8.863 1.00 92.69 602 LEU A C 1
ATOM 4849 O O . LEU A 1 602 ? -4.825 12.726 -8.957 1.00 92.69 602 LEU A O 1
ATOM 4853 N N . SER A 1 603 ? -2.598 12.878 -8.695 1.00 92.50 603 SER A N 1
ATOM 4854 C CA . SER A 1 603 ? -2.359 11.434 -8.679 1.00 92.50 603 SER A CA 1
ATOM 4855 C C . SER A 1 603 ? -3.021 10.751 -7.493 1.00 92.50 603 SER A C 1
ATOM 4857 O O . SER A 1 603 ? -3.673 9.731 -7.675 1.00 92.50 603 SER A O 1
ATOM 4859 N N . THR A 1 604 ? -2.881 11.313 -6.291 1.00 95.00 604 THR A N 1
ATOM 4860 C CA . THR A 1 604 ? -3.391 10.681 -5.072 1.00 95.00 604 THR A CA 1
ATOM 4861 C C . THR A 1 604 ? -4.912 10.737 -5.028 1.00 95.00 604 THR A C 1
ATOM 4863 O O . THR A 1 604 ? -5.527 9.714 -4.775 1.00 95.00 604 THR A O 1
ATOM 4866 N N . VAL A 1 605 ? -5.547 11.864 -5.380 1.00 98.62 605 VAL A N 1
ATOM 4867 C CA . VAL A 1 605 ? -7.021 11.932 -5.450 1.00 98.62 605 VAL A CA 1
ATOM 4868 C C . VAL A 1 605 ? -7.581 10.897 -6.431 1.00 98.62 605 VAL A C 1
ATOM 4870 O O . VAL A 1 605 ? -8.567 10.233 -6.123 1.00 98.62 605 VAL A O 1
ATOM 4873 N N . ILE A 1 606 ? -6.949 10.714 -7.596 1.00 98.75 606 ILE A N 1
ATOM 4874 C CA . ILE A 1 606 ? -7.388 9.697 -8.560 1.00 98.75 606 ILE A CA 1
ATOM 4875 C C . ILE A 1 606 ? -7.185 8.278 -8.013 1.00 98.75 606 ILE A C 1
ATOM 4877 O O . ILE A 1 606 ? -8.077 7.445 -8.174 1.00 98.75 606 ILE A O 1
ATOM 4881 N N . HIS A 1 607 ? -6.048 8.010 -7.364 1.00 98.62 607 HIS A N 1
ATOM 4882 C CA . HIS A 1 607 ? -5.734 6.713 -6.754 1.00 98.62 607 HIS A CA 1
ATOM 4883 C C . HIS A 1 607 ? -6.785 6.320 -5.705 1.00 98.62 607 HIS A C 1
ATOM 4885 O O . HIS A 1 607 ? -7.401 5.259 -5.819 1.00 98.62 607 HIS A O 1
ATOM 4891 N N . GLU A 1 608 ? -7.096 7.221 -4.768 1.00 98.69 608 GLU A N 1
ATOM 4892 C CA . GLU A 1 608 ? -8.109 6.979 -3.730 1.00 98.69 608 GLU A CA 1
ATOM 4893 C C . GLU A 1 608 ? -9.524 6.807 -4.304 1.00 98.69 608 GLU A C 1
ATOM 4895 O O . GLU A 1 608 ? -10.344 6.041 -3.787 1.00 98.69 608 GLU A O 1
ATOM 4900 N N . LEU A 1 609 ? -9.837 7.493 -5.407 1.00 98.81 609 LEU A N 1
ATOM 4901 C CA . LEU A 1 609 ? -11.121 7.328 -6.089 1.00 98.81 609 LEU A CA 1
ATOM 4902 C C . LEU A 1 609 ? -11.203 6.014 -6.877 1.00 98.81 609 LEU A C 1
ATOM 4904 O O . LEU A 1 609 ? -12.281 5.426 -6.959 1.00 98.81 609 LEU A O 1
ATOM 4908 N N . ALA A 1 610 ? -10.090 5.504 -7.409 1.00 98.75 610 ALA A N 1
ATOM 4909 C CA . ALA A 1 610 ? -10.049 4.183 -8.036 1.00 98.75 610 ALA A CA 1
ATOM 4910 C C . ALA A 1 610 ? -10.316 3.065 -7.013 1.00 98.75 610 ALA A C 1
ATOM 4912 O O . ALA A 1 610 ? -11.022 2.094 -7.319 1.00 98.75 610 ALA A O 1
ATOM 4913 N N . HIS A 1 611 ? -9.835 3.230 -5.777 1.00 98.75 611 HIS A N 1
ATOM 4914 C CA . HIS A 1 611 ? -10.091 2.291 -4.688 1.00 98.75 611 HIS A CA 1
ATOM 4915 C C . HIS A 1 611 ? -11.574 2.101 -4.349 1.00 98.75 611 HIS A C 1
ATOM 4917 O O . HIS A 1 611 ? -11.970 1.028 -3.883 1.00 98.75 611 HIS A O 1
ATOM 4923 N N . GLN A 1 612 ? -12.433 3.076 -4.675 1.00 98.56 612 GLN A N 1
ATOM 4924 C CA . GLN A 1 612 ? -13.880 2.949 -4.473 1.00 98.56 612 GLN A CA 1
ATOM 4925 C C . GLN A 1 612 ? -14.473 1.747 -5.242 1.00 98.56 612 GLN A C 1
ATOM 4927 O O . GLN A 1 612 ? -15.472 1.174 -4.803 1.00 98.56 612 GLN A O 1
ATOM 4932 N N . TRP A 1 613 ? -13.814 1.296 -6.320 1.00 98.75 613 TRP A N 1
ATOM 4933 C CA . TRP A 1 613 ? -14.104 0.032 -7.012 1.00 98.75 613 TRP A CA 1
ATOM 4934 C C . TRP A 1 613 ? -13.099 -1.080 -6.662 1.00 98.75 613 TRP A C 1
ATOM 4936 O O . TRP A 1 613 ? -13.519 -2.205 -6.377 1.00 98.75 613 TRP A O 1
ATOM 4946 N N . PHE A 1 614 ? -11.795 -0.776 -6.657 1.00 98.38 614 PHE A N 1
ATOM 4947 C CA . PHE A 1 614 ? -10.710 -1.736 -6.396 1.00 98.38 614 PHE A CA 1
ATOM 4948 C C . PHE A 1 614 ? -10.165 -1.615 -4.971 1.00 98.38 614 PHE A C 1
ATOM 4950 O O . PHE A 1 614 ? -9.184 -0.927 -4.710 1.00 98.38 614 PHE A O 1
ATOM 4957 N N . GLY A 1 615 ? -10.796 -2.316 -4.043 1.00 97.44 615 GLY A N 1
ATOM 4958 C CA . GLY A 1 615 ? -10.453 -2.312 -2.626 1.00 97.44 615 GLY A CA 1
ATOM 4959 C C . GLY A 1 615 ? -11.681 -2.135 -1.759 1.00 97.44 615 GLY A C 1
ATOM 4960 O O . GLY A 1 615 ? -11.874 -2.909 -0.828 1.00 97.44 615 GLY A O 1
ATOM 4961 N N . ASN A 1 616 ? -12.593 -1.242 -2.138 1.00 98.50 616 ASN A N 1
ATOM 4962 C CA . ASN A 1 616 ? -13.827 -1.002 -1.392 1.00 98.50 616 ASN A CA 1
ATOM 4963 C C . ASN A 1 616 ? -14.957 -1.928 -1.862 1.00 98.50 616 ASN A C 1
ATOM 4965 O O . ASN A 1 616 ? -15.375 -2.850 -1.146 1.00 98.50 616 ASN A O 1
ATOM 4969 N N . LEU A 1 617 ? -15.418 -1.729 -3.103 1.00 98.62 617 LEU A N 1
ATOM 4970 C CA . LEU A 1 617 ? -16.474 -2.544 -3.706 1.00 98.62 617 LEU A CA 1
ATOM 4971 C C . LEU A 1 617 ? -16.058 -4.011 -3.815 1.00 98.62 617 LEU A C 1
ATOM 4973 O O . LEU A 1 617 ? -16.776 -4.893 -3.336 1.00 98.62 617 LEU A O 1
ATOM 4977 N N . VAL A 1 618 ? -14.884 -4.260 -4.390 1.00 98.69 618 VAL A N 1
ATOM 4978 C CA . VAL A 1 618 ? -14.266 -5.583 -4.492 1.00 98.69 618 VAL A CA 1
ATOM 4979 C C . VAL A 1 618 ? -12.953 -5.553 -3.722 1.00 98.69 618 VAL A C 1
ATOM 4981 O O . VAL A 1 618 ? -12.045 -4.823 -4.098 1.00 98.69 618 VAL A O 1
ATOM 4984 N N . THR A 1 619 ? -12.857 -6.323 -2.640 1.00 98.31 619 THR A N 1
ATOM 4985 C CA . THR A 1 619 ? -11.712 -6.284 -1.709 1.00 98.31 619 THR A CA 1
ATOM 4986 C C . THR A 1 619 ? -10.944 -7.591 -1.783 1.00 98.31 619 THR A C 1
ATOM 4988 O O . THR A 1 619 ? -11.554 -8.650 -1.911 1.00 98.31 619 THR A O 1
ATOM 4991 N N . MET A 1 620 ? -9.625 -7.582 -1.633 1.00 97.69 620 MET A N 1
ATOM 4992 C CA . MET A 1 620 ? -8.894 -8.827 -1.397 1.00 97.69 620 MET A CA 1
ATOM 4993 C C . MET A 1 620 ? -9.455 -9.602 -0.187 1.00 97.69 620 MET A C 1
ATOM 4995 O O . MET A 1 620 ? -9.987 -9.039 0.774 1.00 97.69 620 MET A O 1
ATOM 4999 N N . LYS A 1 621 ? -9.363 -10.930 -0.226 1.00 95.62 621 LYS A N 1
ATOM 5000 C CA . LYS A 1 621 ? -9.775 -11.787 0.891 1.00 95.62 621 LYS A CA 1
ATOM 5001 C C . LYS A 1 621 ? -8.852 -11.641 2.094 1.00 95.62 621 LYS A C 1
ATOM 5003 O O . LYS A 1 621 ? -9.323 -11.609 3.228 1.00 95.62 621 LYS A O 1
ATOM 5008 N N . PHE A 1 622 ? -7.555 -11.519 1.838 1.00 96.38 622 PHE A N 1
ATOM 5009 C CA . PHE A 1 622 ? -6.547 -11.315 2.863 1.00 96.38 622 PHE A CA 1
ATOM 5010 C C . PHE A 1 622 ? -5.344 -10.530 2.311 1.00 96.38 622 PHE A C 1
ATOM 5012 O O . PHE A 1 622 ? -5.238 -10.298 1.105 1.00 96.38 622 PHE A O 1
ATOM 5019 N N . TRP A 1 623 ? -4.463 -10.068 3.200 1.00 95.81 623 TRP A N 1
ATOM 5020 C CA . TRP A 1 623 ? -3.393 -9.103 2.901 1.00 95.81 623 TRP A CA 1
ATOM 5021 C C . TRP A 1 623 ? -2.287 -9.628 1.972 1.00 95.81 623 TRP A C 1
ATOM 5023 O O . TRP A 1 623 ? -1.545 -8.842 1.390 1.00 95.81 623 TRP A O 1
ATOM 5033 N N . ASP A 1 624 ? -2.184 -10.941 1.770 1.00 89.69 624 ASP A N 1
ATOM 5034 C CA . ASP A 1 624 ? -1.332 -11.553 0.739 1.00 89.69 624 ASP A CA 1
ATOM 5035 C C . ASP A 1 624 ? -1.762 -11.170 -0.687 1.00 89.69 624 ASP A C 1
ATOM 5037 O O . ASP A 1 624 ? -0.952 -11.166 -1.607 1.00 89.69 624 ASP A O 1
ATOM 5041 N N . ASN A 1 625 ? -3.018 -10.771 -0.875 1.00 93.19 625 ASN A N 1
ATOM 5042 C CA . ASN A 1 625 ? -3.567 -10.338 -2.155 1.00 93.19 625 ASN A CA 1
ATOM 5043 C C . ASN A 1 625 ? -3.773 -8.814 -2.236 1.00 93.19 625 ASN A C 1
ATOM 5045 O O . ASN A 1 625 ? -4.482 -8.353 -3.127 1.00 93.19 625 ASN A O 1
ATOM 5049 N N . LEU A 1 626 ? -3.141 -8.014 -1.362 1.00 96.06 626 LEU A N 1
ATOM 5050 C CA . LEU A 1 626 ? -3.302 -6.548 -1.346 1.00 96.06 626 LEU A CA 1
ATOM 5051 C C . LEU A 1 626 ? -2.952 -5.879 -2.692 1.00 96.06 626 LEU A C 1
ATOM 5053 O O . LEU A 1 626 ? -3.510 -4.842 -3.038 1.00 96.06 626 LEU A O 1
ATOM 5057 N N . TRP A 1 627 ? -2.097 -6.501 -3.512 1.00 96.38 627 TRP A N 1
ATOM 5058 C CA . TRP A 1 627 ? -1.802 -6.023 -4.869 1.00 96.38 627 TRP A CA 1
ATOM 5059 C C . TRP A 1 627 ? -3.037 -5.966 -5.794 1.00 96.38 627 TRP A C 1
ATOM 5061 O O . TRP A 1 627 ? -3.009 -5.222 -6.771 1.00 96.38 627 TRP A O 1
ATOM 5071 N N . LEU A 1 628 ? -4.119 -6.703 -5.498 1.00 97.19 628 LEU A N 1
ATOM 5072 C CA . LEU A 1 628 ? -5.397 -6.602 -6.220 1.00 97.19 628 LEU A CA 1
ATOM 5073 C C . LEU A 1 628 ? -6.114 -5.274 -5.966 1.00 97.19 628 LEU A C 1
ATOM 5075 O O . LEU A 1 628 ? -6.887 -4.835 -6.812 1.00 97.19 628 LEU A O 1
ATOM 5079 N N . ASN A 1 629 ? -5.855 -4.635 -4.828 1.00 98.19 629 ASN A N 1
ATOM 5080 C CA . ASN A 1 629 ? -6.328 -3.286 -4.556 1.00 98.19 629 ASN A CA 1
ATOM 5081 C C . ASN A 1 629 ? -5.312 -2.294 -5.137 1.00 98.19 629 ASN A C 1
ATOM 5083 O O . ASN A 1 629 ? -5.592 -1.570 -6.091 1.00 98.19 629 ASN A O 1
ATOM 5087 N N . GLU A 1 630 ? -4.086 -2.339 -4.615 1.00 97.56 630 GLU A N 1
ATOM 5088 C CA . GLU A 1 630 ? -3.086 -1.288 -4.818 1.00 97.56 630 GLU A CA 1
ATOM 5089 C C . GLU A 1 630 ? -2.470 -1.270 -6.212 1.00 97.56 630 GLU A C 1
ATOM 5091 O O . GLU A 1 630 ? -2.209 -0.211 -6.790 1.00 97.56 630 GLU A O 1
ATOM 5096 N N . GLY A 1 631 ? -2.279 -2.450 -6.801 1.00 97.62 631 GLY A N 1
ATOM 5097 C CA . GLY A 1 631 ? -1.840 -2.581 -8.183 1.00 97.62 631 GLY A CA 1
ATOM 5098 C C . GLY A 1 631 ? -2.879 -2.036 -9.162 1.00 97.62 631 GLY A C 1
ATOM 5099 O O . GLY A 1 631 ? -2.506 -1.396 -10.145 1.00 97.62 631 GLY A O 1
ATOM 5100 N N . PHE A 1 632 ? -4.173 -2.236 -8.887 1.00 98.06 632 PHE A N 1
ATOM 5101 C CA . PHE A 1 632 ? -5.250 -1.713 -9.728 1.00 98.06 632 PHE A CA 1
ATOM 5102 C C . PHE A 1 632 ? -5.448 -0.211 -9.570 1.00 98.06 632 PHE A C 1
ATOM 5104 O O . PHE A 1 632 ? -5.541 0.469 -10.588 1.00 98.06 632 PHE A O 1
ATOM 5111 N N . ALA A 1 633 ? -5.467 0.320 -8.346 1.00 98.31 633 ALA A N 1
ATOM 5112 C CA . ALA A 1 633 ? -5.557 1.764 -8.128 1.00 98.31 633 ALA A CA 1
ATOM 5113 C C . ALA A 1 633 ? -4.370 2.504 -8.775 1.00 98.31 633 ALA A C 1
ATOM 5115 O O . ALA A 1 633 ? -4.562 3.475 -9.515 1.00 98.31 633 ALA A O 1
ATOM 5116 N N . SER A 1 634 ? -3.160 1.945 -8.652 1.00 97.81 634 SER A N 1
ATOM 5117 C CA . SER A 1 634 ? -1.968 2.465 -9.335 1.00 97.81 634 SER A CA 1
ATOM 5118 C C . SER A 1 634 ? -2.108 2.423 -10.862 1.00 97.81 634 SER A C 1
ATOM 5120 O O . SER A 1 634 ? -1.788 3.394 -11.537 1.00 97.81 634 SER A O 1
ATOM 5122 N N . TYR A 1 635 ? -2.622 1.323 -11.424 1.00 97.69 635 TYR A N 1
ATOM 5123 C CA . TYR A 1 635 ? -2.847 1.183 -12.870 1.00 97.69 635 TYR A CA 1
ATOM 5124 C C . TYR A 1 635 ? -3.936 2.137 -13.396 1.00 97.69 635 TYR A C 1
ATOM 5126 O O . TYR A 1 635 ? -3.822 2.686 -14.493 1.00 97.69 635 TYR A O 1
ATOM 5134 N N . MET A 1 636 ? -4.992 2.361 -12.612 1.00 97.81 636 MET A N 1
ATOM 5135 C CA . MET A 1 636 ? -6.093 3.255 -12.971 1.00 97.81 636 MET A CA 1
ATOM 5136 C C . MET A 1 636 ? -5.721 4.732 -12.839 1.00 97.81 636 MET A C 1
ATOM 5138 O O . MET A 1 636 ? -6.385 5.572 -13.440 1.00 97.81 636 MET A O 1
ATOM 5142 N N . THR A 1 637 ? -4.646 5.067 -12.123 1.00 97.50 637 THR A N 1
ATOM 5143 C CA . THR A 1 637 ? -4.232 6.457 -11.910 1.00 97.50 637 THR A CA 1
ATOM 5144 C C . THR A 1 637 ? -3.867 7.174 -13.221 1.00 97.50 637 THR A C 1
ATOM 5146 O O . THR A 1 637 ? -4.479 8.203 -13.524 1.00 97.50 637 THR A O 1
ATOM 5149 N N . PRO A 1 638 ? -2.983 6.631 -14.086 1.00 95.06 638 PRO A N 1
ATOM 5150 C CA . PRO A 1 638 ? -2.772 7.176 -15.426 1.00 95.06 638 PRO A CA 1
ATOM 5151 C C . PRO A 1 638 ? -4.026 7.207 -16.301 1.00 95.06 638 PRO A C 1
ATOM 5153 O O . PRO A 1 638 ? -4.162 8.094 -17.139 1.00 95.06 638 PRO A O 1
ATOM 5156 N N . TYR A 1 639 ? -4.948 6.259 -16.114 1.00 93.44 639 TYR A N 1
ATOM 5157 C CA . TYR A 1 639 ? -6.230 6.257 -16.820 1.00 93.44 639 TYR A CA 1
ATOM 5158 C C . TYR A 1 639 ? -7.091 7.450 -16.384 1.00 93.44 639 TYR A C 1
ATOM 5160 O O . TYR A 1 639 ? -7.659 8.141 -17.227 1.00 93.44 639 TYR A O 1
ATOM 5168 N N . GLY A 1 640 ? -7.125 7.755 -15.085 1.00 97.00 640 GLY A N 1
ATOM 5169 C CA . GLY A 1 640 ? -7.840 8.905 -14.543 1.00 97.00 640 GLY A CA 1
ATOM 5170 C C . GLY A 1 640 ? -7.287 10.252 -15.010 1.00 97.00 640 GLY A C 1
ATOM 5171 O O . GLY A 1 640 ? -8.064 11.187 -15.191 1.00 97.00 640 GLY A O 1
ATOM 5172 N N . TYR A 1 641 ? -5.983 10.355 -15.310 1.00 96.31 641 TYR A N 1
ATOM 5173 C CA . TYR A 1 641 ? -5.430 11.568 -15.932 1.00 96.31 641 TYR A CA 1
ATOM 5174 C C . TYR A 1 641 ? -6.140 11.908 -17.243 1.00 96.31 641 TYR A C 1
ATOM 5176 O O . TYR A 1 641 ? -6.396 13.082 -17.490 1.00 96.31 641 TYR A O 1
ATOM 5184 N N . THR A 1 642 ? -6.543 10.898 -18.023 1.00 95.81 642 THR A N 1
ATOM 5185 C CA . THR A 1 642 ? -7.241 11.097 -19.306 1.00 95.81 642 THR A CA 1
ATOM 5186 C C . THR A 1 642 ? -8.647 11.684 -19.156 1.00 95.81 642 THR A C 1
ATOM 5188 O O . THR A 1 642 ? -9.184 12.256 -20.102 1.00 95.81 642 THR A O 1
ATOM 5191 N N . PHE A 1 643 ? -9.258 11.577 -17.968 1.00 96.31 643 PHE A N 1
ATOM 5192 C CA . PHE A 1 643 ? -10.546 12.217 -17.684 1.00 96.31 643 PHE A CA 1
ATOM 5193 C C . PHE A 1 643 ? -10.390 13.722 -17.458 1.00 96.31 643 PHE A C 1
ATOM 5195 O O . PHE A 1 643 ? -11.296 14.491 -17.769 1.00 96.31 643 PHE A O 1
ATOM 5202 N N . ILE A 1 644 ? -9.242 14.130 -16.913 1.00 94.44 644 ILE A N 1
ATOM 5203 C CA . ILE A 1 644 ? -8.920 15.526 -16.606 1.00 94.44 644 ILE A CA 1
ATOM 5204 C C . ILE A 1 644 ? -8.308 16.222 -17.825 1.00 94.44 644 ILE A C 1
ATOM 5206 O O . ILE A 1 644 ? -8.657 17.361 -18.128 1.00 94.44 644 ILE A O 1
ATOM 5210 N N . ASP A 1 645 ? -7.409 15.526 -18.514 1.00 92.25 645 ASP A N 1
ATOM 5211 C CA . ASP A 1 645 ? -6.716 15.971 -19.714 1.00 92.25 645 ASP A CA 1
ATOM 5212 C C . ASP A 1 645 ? -6.760 14.854 -20.772 1.00 92.25 645 ASP A C 1
ATOM 5214 O O . ASP A 1 645 ? -5.998 13.889 -20.675 1.00 92.25 645 ASP A O 1
ATOM 5218 N N . PRO A 1 646 ? -7.635 14.958 -21.789 1.00 90.88 646 PRO A N 1
ATOM 5219 C CA . PRO A 1 646 ? -7.746 13.955 -22.847 1.00 90.88 646 PRO A CA 1
ATOM 5220 C C . PRO A 1 646 ? -6.465 13.731 -23.664 1.00 90.88 646 PRO A C 1
ATOM 5222 O O . PRO A 1 646 ? -6.368 12.708 -24.341 1.00 90.88 646 PRO A O 1
ATOM 5225 N N . GLU A 1 647 ? -5.502 14.660 -23.631 1.00 89.12 647 GLU A N 1
ATOM 5226 C CA . GLU A 1 647 ? -4.205 14.523 -24.308 1.00 89.12 647 GLU A CA 1
ATOM 5227 C C . GLU A 1 647 ? -3.149 13.826 -23.430 1.00 89.12 647 GLU A C 1
ATOM 5229 O O . GLU A 1 647 ? -2.040 13.548 -23.894 1.00 89.12 647 GLU A O 1
ATOM 5234 N N . ALA A 1 648 ? -3.472 13.505 -22.170 1.00 88.94 648 ALA A N 1
ATOM 5235 C CA . ALA A 1 648 ? -2.547 12.855 -21.253 1.00 88.94 648 ALA A CA 1
ATOM 5236 C C . ALA A 1 648 ? -2.105 11.471 -21.759 1.00 88.94 648 ALA A C 1
ATOM 5238 O O . ALA A 1 648 ? -2.908 10.552 -21.937 1.00 88.94 648 ALA A O 1
ATOM 5239 N N . ASP A 1 649 ? -0.791 11.287 -21.900 1.00 90.25 649 ASP A N 1
ATOM 5240 C CA . ASP A 1 649 ? -0.211 9.994 -22.260 1.00 90.25 649 ASP A CA 1
ATOM 5241 C C . ASP A 1 649 ? -0.169 9.050 -21.041 1.00 90.25 649 ASP A C 1
ATOM 5243 O O . ASP A 1 649 ? 0.700 9.132 -20.154 1.00 90.25 649 ASP A O 1
ATOM 5247 N N . ARG A 1 650 ? -1.147 8.137 -21.013 1.00 91.44 650 ARG A N 1
ATOM 5248 C CA . ARG A 1 650 ? -1.300 7.087 -20.000 1.00 91.44 650 ARG A CA 1
ATOM 5249 C C . ARG A 1 650 ? -0.076 6.172 -19.929 1.00 91.44 650 ARG A C 1
ATOM 5251 O O . ARG A 1 650 ? 0.436 5.906 -18.840 1.00 91.44 650 ARG A O 1
ATOM 5258 N N . ASP A 1 651 ? 0.402 5.693 -21.072 1.00 90.62 651 ASP A N 1
ATOM 5259 C CA . ASP A 1 651 ? 1.451 4.673 -21.134 1.00 90.62 651 ASP A CA 1
ATOM 5260 C C . ASP A 1 651 ? 2.823 5.272 -20.777 1.00 90.62 651 ASP A C 1
ATOM 5262 O O . ASP A 1 651 ? 3.636 4.634 -20.093 1.00 90.62 651 ASP A O 1
ATOM 5266 N N . PHE A 1 652 ? 3.071 6.531 -21.149 1.00 91.56 652 PHE A N 1
ATOM 5267 C CA . PHE A 1 652 ? 4.274 7.257 -20.739 1.00 91.56 652 PHE A CA 1
ATOM 5268 C C . PHE A 1 652 ? 4.295 7.551 -19.237 1.00 91.56 652 PHE A C 1
ATOM 5270 O O . PHE A 1 652 ? 5.338 7.429 -18.582 1.00 91.56 652 PHE A O 1
ATOM 5277 N N . SER A 1 653 ? 3.138 7.885 -18.660 1.00 88.69 653 SER A N 1
ATOM 5278 C CA . SER A 1 653 ? 2.998 8.047 -17.210 1.00 88.69 653 SER A CA 1
ATOM 5279 C C . SER A 1 653 ? 3.303 6.735 -16.479 1.00 88.69 653 SER A C 1
ATOM 5281 O O . SER A 1 653 ? 4.168 6.720 -15.601 1.00 88.69 653 SER A O 1
ATOM 5283 N N . GLN A 1 654 ? 2.718 5.621 -16.928 1.00 90.00 654 GLN A N 1
ATOM 5284 C CA . GLN A 1 654 ? 2.937 4.291 -16.348 1.00 90.00 654 GLN A CA 1
ATOM 5285 C C . GLN A 1 654 ? 4.394 3.805 -16.474 1.00 90.00 654 GLN A C 1
ATOM 5287 O O . GLN A 1 654 ? 4.896 3.080 -15.612 1.00 90.00 654 GLN A O 1
ATOM 5292 N N . THR A 1 655 ? 5.115 4.225 -17.519 1.00 92.62 655 THR A N 1
ATOM 5293 C CA . THR A 1 655 ? 6.546 3.906 -17.691 1.00 92.62 655 THR A CA 1
ATOM 5294 C C . THR A 1 655 ? 7.401 4.464 -16.544 1.00 92.62 655 THR A C 1
ATOM 5296 O O . THR A 1 655 ? 8.394 3.846 -16.147 1.00 92.62 655 THR A O 1
ATOM 5299 N N . SER A 1 656 ? 7.007 5.605 -15.968 1.00 85.44 656 SER A N 1
ATOM 5300 C CA . SER A 1 656 ? 7.699 6.195 -14.813 1.00 85.44 656 SER A CA 1
ATOM 5301 C C . SER A 1 656 ? 7.508 5.356 -13.542 1.00 85.44 656 SER A C 1
ATOM 5303 O O . SER A 1 656 ? 8.482 5.096 -12.833 1.00 85.44 656 SER A O 1
ATOM 5305 N N . ASP A 1 657 ? 6.291 4.866 -13.295 1.00 86.50 657 ASP A N 1
ATOM 5306 C CA . ASP A 1 657 ? 5.977 4.012 -12.138 1.00 86.50 657 ASP A CA 1
ATOM 5307 C C . ASP A 1 657 ? 6.649 2.639 -12.260 1.00 86.50 657 ASP A C 1
ATOM 5309 O O . ASP A 1 657 ? 7.207 2.105 -11.297 1.00 86.50 657 ASP A O 1
ATOM 5313 N N . GLN A 1 658 ? 6.697 2.102 -13.481 1.00 93.75 658 GLN A N 1
ATOM 5314 C CA . GLN A 1 658 ? 7.447 0.892 -13.795 1.00 93.75 658 GLN A CA 1
ATOM 5315 C C . GLN A 1 658 ? 8.943 1.048 -13.478 1.00 93.75 658 GLN A C 1
ATOM 5317 O O . GLN A 1 658 ? 9.554 0.148 -12.902 1.00 93.75 658 GLN A O 1
ATOM 5322 N N . GLU A 1 659 ? 9.551 2.185 -13.834 1.00 92.19 659 GLU A N 1
ATOM 5323 C CA . GLU A 1 659 ? 10.959 2.464 -13.533 1.00 92.19 659 GLU A CA 1
ATOM 5324 C C . GLU A 1 659 ? 11.231 2.550 -12.023 1.00 92.19 659 GLU A C 1
ATOM 5326 O O . GLU A 1 659 ? 12.287 2.098 -11.575 1.00 92.19 659 GLU A O 1
ATOM 5331 N N . TYR A 1 660 ? 10.293 3.067 -11.221 1.00 87.50 660 TYR A N 1
ATOM 5332 C CA . TYR A 1 660 ? 10.401 3.026 -9.758 1.00 87.50 660 TYR A CA 1
ATOM 5333 C C . TYR A 1 660 ? 10.454 1.580 -9.243 1.00 87.50 660 TYR A C 1
ATOM 5335 O O . TYR A 1 660 ? 11.367 1.229 -8.493 1.00 87.50 660 TYR A O 1
ATOM 5343 N N . GLY A 1 661 ? 9.547 0.718 -9.715 1.00 89.81 661 GLY A N 1
ATOM 5344 C CA . GLY A 1 661 ? 9.523 -0.700 -9.346 1.00 89.81 661 GLY A CA 1
ATOM 5345 C C . GLY A 1 661 ? 10.794 -1.455 -9.752 1.00 89.81 661 GLY A C 1
ATOM 5346 O O . GLY A 1 661 ? 11.421 -2.099 -8.914 1.00 89.81 661 GLY A O 1
ATOM 5347 N N . LEU A 1 662 ? 11.234 -1.315 -11.008 1.00 91.12 662 LEU A N 1
ATOM 5348 C CA . LEU A 1 662 ? 12.462 -1.956 -11.508 1.00 91.12 662 LEU A CA 1
ATOM 5349 C C . LEU A 1 662 ? 13.714 -1.498 -10.737 1.00 91.12 662 LEU A C 1
ATOM 5351 O O . LEU A 1 662 ? 14.666 -2.260 -10.558 1.00 91.12 662 LEU A O 1
ATOM 5355 N N . ASN A 1 663 ? 13.744 -0.250 -10.263 1.00 87.38 663 ASN A N 1
ATOM 5356 C CA . ASN A 1 663 ? 14.820 0.216 -9.389 1.00 87.38 663 ASN A CA 1
ATOM 5357 C C . ASN A 1 663 ? 14.706 -0.364 -7.972 1.00 87.38 663 ASN A C 1
ATOM 5359 O O . ASN A 1 663 ? 15.729 -0.731 -7.406 1.00 87.38 663 ASN A O 1
ATOM 5363 N N . GLY A 1 664 ? 13.500 -0.513 -7.420 1.00 81.50 664 GLY A N 1
ATOM 5364 C CA . GLY A 1 664 ? 13.288 -1.146 -6.112 1.00 81.50 664 GLY A CA 1
ATOM 5365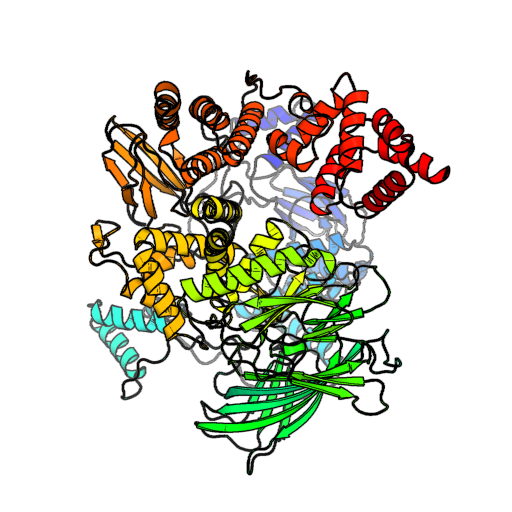 C C . GLY A 1 664 ? 13.643 -2.637 -6.083 1.00 81.50 664 GLY A C 1
ATOM 5366 O O . GLY A 1 664 ? 14.149 -3.131 -5.081 1.00 81.50 664 GLY A O 1
ATOM 5367 N N . GLU A 1 665 ? 13.448 -3.346 -7.196 1.00 81.81 665 GLU A N 1
ATOM 5368 C CA . GLU A 1 665 ? 13.762 -4.780 -7.337 1.00 81.81 665 GLU A CA 1
ATOM 5369 C C . GLU A 1 665 ? 15.201 -5.081 -7.779 1.00 81.81 665 GLU A C 1
ATOM 5371 O O . GLU A 1 665 ? 15.582 -6.239 -7.951 1.00 81.81 665 GLU A O 1
ATOM 5376 N N . SER A 1 666 ? 16.007 -4.039 -7.973 1.00 68.75 666 SER A N 1
ATOM 5377 C CA . SER A 1 666 ? 17.458 -4.150 -8.157 1.00 68.75 666 SER A CA 1
ATOM 5378 C C . SER A 1 666 ? 18.170 -4.662 -6.892 1.00 68.75 666 SER A C 1
ATOM 5380 O O . SER A 1 666 ? 19.225 -5.293 -6.966 1.00 68.75 666 SER A O 1
ATOM 5382 N N . GLU A 1 667 ? 17.574 -4.405 -5.730 1.00 65.19 667 GLU A N 1
ATOM 5383 C CA . GLU A 1 667 ? 18.020 -4.841 -4.407 1.00 65.19 667 GLU A CA 1
ATOM 5384 C C . GLU A 1 667 ? 17.204 -6.061 -3.935 1.00 65.19 667 GLU A C 1
ATOM 5386 O O . GLU A 1 667 ? 16.257 -6.479 -4.608 1.00 65.19 667 GLU A O 1
ATOM 5391 N N . PRO A 1 668 ? 17.535 -6.672 -2.783 1.00 66.62 668 PRO A N 1
ATOM 5392 C CA . PRO A 1 668 ? 16.765 -7.783 -2.244 1.00 66.62 668 PRO A CA 1
ATOM 5393 C C . PRO A 1 668 ? 15.289 -7.455 -2.023 1.00 66.62 668 PRO A C 1
ATOM 5395 O O . PRO A 1 668 ? 14.943 -6.758 -1.072 1.00 66.62 668 PRO A O 1
ATOM 5398 N N . SER A 1 669 ? 14.417 -7.997 -2.877 1.00 70.25 669 SER A N 1
ATOM 5399 C CA . SER A 1 669 ? 12.966 -7.806 -2.809 1.00 70.25 669 SER A CA 1
ATOM 5400 C C . SER A 1 669 ? 12.198 -9.104 -2.531 1.00 70.25 669 SER A C 1
ATOM 5402 O O . SER A 1 669 ? 12.744 -10.212 -2.590 1.00 70.25 669 SER A O 1
ATOM 5404 N N . THR A 1 670 ? 10.907 -8.959 -2.224 1.00 80.06 670 THR A N 1
ATOM 5405 C CA . THR A 1 670 ? 9.939 -10.050 -2.031 1.00 80.06 670 THR A CA 1
ATOM 5406 C C . THR A 1 670 ? 8.930 -10.102 -3.178 1.00 80.06 670 THR A C 1
ATOM 5408 O O . THR A 1 670 ? 8.825 -9.159 -3.963 1.00 80.06 670 THR A O 1
ATOM 5411 N N . SER A 1 671 ? 8.181 -11.200 -3.275 1.00 86.62 671 SER A N 1
ATOM 5412 C CA . SER A 1 671 ? 7.007 -11.297 -4.146 1.00 86.62 671 SER A CA 1
ATOM 5413 C C . SER A 1 671 ? 5.933 -10.264 -3.758 1.00 86.62 671 SER A C 1
ATOM 5415 O O . SER A 1 671 ? 5.900 -9.787 -2.618 1.00 86.62 671 SER A O 1
ATOM 5417 N N . ILE A 1 672 ? 5.053 -9.905 -4.703 1.00 90.31 672 ILE A N 1
ATOM 5418 C CA . ILE A 1 672 ? 3.924 -8.985 -4.438 1.00 90.31 672 ILE A CA 1
ATOM 5419 C C . ILE A 1 672 ? 2.756 -9.681 -3.736 1.00 90.31 672 ILE A C 1
ATOM 5421 O O . ILE A 1 672 ? 1.826 -9.017 -3.294 1.00 90.31 672 ILE A O 1
ATOM 5425 N N . THR A 1 673 ? 2.824 -11.008 -3.614 1.00 89.06 673 THR A N 1
ATOM 5426 C CA . THR A 1 673 ? 1.849 -11.834 -2.897 1.00 89.06 673 THR A CA 1
ATOM 5427 C C . THR A 1 673 ? 2.230 -12.068 -1.432 1.00 89.06 673 THR A C 1
ATOM 5429 O O . THR A 1 673 ? 1.631 -12.897 -0.755 1.00 89.06 673 THR A O 1
ATOM 5432 N N . LYS A 1 674 ? 3.278 -11.401 -0.931 1.00 86.69 674 LYS A N 1
ATOM 5433 C CA . LYS A 1 674 ? 3.790 -11.598 0.427 1.00 86.69 674 LYS A CA 1
ATOM 5434 C C . LYS A 1 674 ? 3.446 -10.430 1.339 1.00 86.69 674 LYS A C 1
ATOM 5436 O O . LYS A 1 674 ? 3.626 -9.267 0.975 1.00 86.69 674 LYS A O 1
ATOM 5441 N N . TYR A 1 675 ? 3.078 -10.773 2.569 1.00 89.19 675 TYR A N 1
ATOM 5442 C CA . TYR A 1 675 ? 2.975 -9.855 3.697 1.00 89.19 675 TYR A CA 1
ATOM 5443 C C . TYR A 1 675 ? 3.937 -10.256 4.825 1.00 89.19 675 TYR A C 1
ATOM 5445 O O . TYR A 1 675 ? 4.473 -11.366 4.874 1.00 89.19 675 TYR A O 1
ATOM 5453 N N . VAL A 1 676 ? 4.157 -9.330 5.751 1.00 88.31 676 VAL A N 1
ATOM 5454 C CA . VAL A 1 676 ? 4.896 -9.530 6.996 1.00 88.31 676 VAL A CA 1
ATOM 5455 C C . VAL A 1 676 ? 3.991 -9.127 8.149 1.00 88.31 676 VAL A C 1
ATOM 5457 O O . VAL A 1 676 ? 3.601 -7.963 8.246 1.00 88.31 676 VAL A O 1
ATOM 5460 N N . ARG A 1 677 ? 3.696 -10.081 9.037 1.00 88.19 677 ARG A N 1
ATOM 5461 C CA . ARG A 1 677 ? 3.073 -9.801 10.333 1.00 88.19 677 ARG A CA 1
ATOM 5462 C C . ARG A 1 677 ? 4.151 -9.413 11.343 1.00 88.19 677 ARG A C 1
ATOM 5464 O O . ARG A 1 677 ? 5.104 -10.165 11.552 1.00 88.19 677 ARG A O 1
ATOM 5471 N N . LYS A 1 678 ? 4.003 -8.243 11.951 1.00 88.25 678 LYS A N 1
ATOM 5472 C CA . LYS A 1 678 ? 4.887 -7.713 12.991 1.00 88.25 678 LYS A CA 1
ATOM 5473 C C . LYS A 1 678 ? 4.496 -8.247 14.374 1.00 88.25 678 LYS A C 1
ATOM 5475 O O . LYS A 1 678 ? 3.422 -8.820 14.567 1.00 88.25 678 LYS A O 1
ATOM 5480 N N . ASP A 1 679 ? 5.380 -8.041 15.348 1.00 84.44 679 ASP A N 1
ATOM 5481 C CA . ASP A 1 679 ? 5.170 -8.475 16.737 1.00 84.44 679 ASP A CA 1
ATOM 5482 C C . ASP A 1 679 ? 3.984 -7.759 17.414 1.00 84.44 679 ASP A C 1
ATOM 5484 O O . ASP A 1 679 ? 3.350 -8.336 18.295 1.00 84.44 679 ASP A O 1
ATOM 5488 N N . ASP A 1 680 ? 3.658 -6.533 16.987 1.00 83.44 680 ASP A N 1
ATOM 5489 C CA . ASP A 1 680 ? 2.506 -5.738 17.446 1.00 83.44 680 ASP A CA 1
ATOM 5490 C C . ASP A 1 680 ? 1.181 -6.131 16.760 1.00 83.44 680 ASP A C 1
ATOM 5492 O O . ASP A 1 680 ? 0.158 -5.480 16.961 1.00 83.44 680 ASP A O 1
ATOM 5496 N N . GLY A 1 681 ? 1.190 -7.197 15.951 1.00 85.50 681 GLY A N 1
ATOM 5497 C CA . GLY A 1 681 ? 0.027 -7.696 15.219 1.00 85.50 681 GLY A CA 1
ATOM 5498 C C . GLY A 1 681 ? -0.249 -6.985 13.894 1.00 85.50 681 GLY A C 1
ATOM 5499 O O . GLY A 1 681 ? -1.068 -7.490 13.129 1.00 85.50 681 GLY A O 1
ATOM 5500 N N . ASP A 1 682 ? 0.460 -5.889 13.608 1.00 88.81 682 ASP A N 1
ATOM 5501 C CA . ASP A 1 682 ? 0.363 -5.127 12.363 1.00 88.81 682 ASP A CA 1
ATOM 5502 C C . ASP A 1 682 ? 0.803 -5.969 11.161 1.00 88.81 682 ASP A C 1
ATOM 5504 O O . ASP A 1 682 ? 1.712 -6.803 11.258 1.00 88.81 682 ASP A O 1
ATOM 5508 N N . ILE A 1 683 ? 0.182 -5.733 10.012 1.00 92.12 683 ILE A N 1
ATOM 5509 C CA . ILE A 1 683 ? 0.507 -6.417 8.763 1.00 92.12 683 ILE A CA 1
ATOM 5510 C C . ILE A 1 683 ? 1.036 -5.384 7.782 1.00 92.12 683 ILE A C 1
ATOM 5512 O O . ILE A 1 683 ? 0.490 -4.301 7.639 1.00 92.12 683 ILE A O 1
ATOM 5516 N N . THR A 1 684 ? 2.146 -5.713 7.128 1.00 88.88 684 THR A N 1
ATOM 5517 C CA . THR A 1 684 ? 2.757 -4.840 6.126 1.00 88.88 684 THR A CA 1
ATOM 5518 C C . THR A 1 684 ? 3.118 -5.604 4.873 1.00 88.88 684 THR A C 1
ATOM 5520 O O . THR A 1 684 ? 3.548 -6.756 4.937 1.00 88.88 684 THR A O 1
ATOM 5523 N N . ASN A 1 685 ? 3.012 -4.927 3.739 1.00 88.31 685 ASN A N 1
ATOM 5524 C CA . ASN A 1 685 ? 3.388 -5.444 2.435 1.00 88.31 685 ASN A CA 1
ATOM 5525 C C . ASN A 1 685 ? 4.566 -4.648 1.869 1.00 88.31 685 ASN A C 1
ATOM 5527 O O . ASN A 1 685 ? 4.927 -3.571 2.347 1.00 88.31 685 ASN A O 1
ATOM 5531 N N . THR A 1 686 ? 5.192 -5.195 0.832 1.00 85.56 686 THR A N 1
ATOM 5532 C CA . THR A 1 686 ? 6.194 -4.456 0.061 1.00 85.56 686 THR A CA 1
ATOM 5533 C C . THR A 1 686 ? 5.532 -3.341 -0.752 1.00 85.56 686 THR A C 1
ATOM 5535 O O . THR A 1 686 ? 4.500 -3.568 -1.374 1.00 85.56 686 THR A O 1
ATOM 5538 N N . GLY A 1 687 ? 6.166 -2.168 -0.859 1.00 85.44 687 GLY A N 1
ATOM 5539 C CA . GLY A 1 687 ? 5.713 -1.095 -1.761 1.00 85.44 687 GLY A CA 1
ATOM 5540 C C . GLY A 1 687 ? 5.742 -1.477 -3.253 1.00 85.44 687 GLY A C 1
ATOM 5541 O O . GLY A 1 687 ? 5.260 -0.737 -4.107 1.00 85.44 687 GLY A O 1
ATOM 5542 N N . LEU A 1 688 ? 6.281 -2.649 -3.600 1.00 89.69 688 LEU A N 1
ATOM 5543 C CA . LEU A 1 688 ? 6.236 -3.179 -4.963 1.00 89.69 688 LEU A CA 1
ATOM 5544 C C . LEU A 1 688 ? 4.824 -3.567 -5.415 1.00 89.69 688 LEU A C 1
ATOM 5546 O O . LEU A 1 688 ? 4.597 -3.635 -6.621 1.00 89.69 688 LEU A O 1
ATOM 5550 N N . ILE A 1 689 ? 3.877 -3.781 -4.492 1.00 93.62 689 ILE A N 1
ATOM 5551 C CA . ILE A 1 689 ? 2.480 -4.088 -4.844 1.00 93.62 689 ILE A CA 1
ATOM 5552 C C . ILE A 1 689 ? 1.861 -3.020 -5.761 1.00 93.62 689 ILE A C 1
ATOM 5554 O O . ILE A 1 689 ? 1.105 -3.372 -6.660 1.00 93.62 689 ILE A O 1
ATOM 5558 N N . TYR A 1 690 ? 2.268 -1.754 -5.614 1.00 94.56 690 TYR A N 1
ATOM 5559 C CA . TYR A 1 690 ? 1.840 -0.630 -6.450 1.00 94.56 690 TYR A CA 1
ATOM 5560 C C . TYR A 1 690 ? 2.464 -0.715 -7.851 1.00 94.56 690 TYR A C 1
ATOM 5562 O O . TYR A 1 690 ? 1.789 -0.940 -8.857 1.00 94.56 690 TYR A O 1
ATOM 5570 N N . SER A 1 691 ? 3.793 -0.582 -7.932 1.00 94.38 691 SER A N 1
ATOM 5571 C CA . SER A 1 691 ? 4.522 -0.432 -9.203 1.00 94.38 691 SER A CA 1
ATOM 5572 C C . SER A 1 691 ? 4.613 -1.723 -10.023 1.00 94.38 691 SER A C 1
ATOM 5574 O O . SER A 1 691 ? 4.447 -1.698 -11.245 1.00 94.38 691 SER A O 1
ATOM 5576 N N . LYS A 1 692 ? 4.858 -2.871 -9.379 1.00 95.06 692 LYS A N 1
ATOM 5577 C CA . LYS A 1 692 ? 4.897 -4.175 -10.056 1.00 95.06 692 LYS A CA 1
ATOM 5578 C C . LYS A 1 692 ? 3.495 -4.724 -10.298 1.00 95.06 692 LYS A C 1
ATOM 5580 O O . LYS A 1 692 ? 3.262 -5.260 -11.377 1.00 95.06 692 LYS A O 1
ATOM 5585 N N . GLY A 1 693 ? 2.564 -4.542 -9.356 1.00 96.31 693 GLY A N 1
ATOM 5586 C CA . GLY A 1 693 ? 1.160 -4.929 -9.541 1.00 96.31 693 GLY A CA 1
ATOM 5587 C C . GLY A 1 693 ? 0.529 -4.229 -10.747 1.00 96.31 693 GLY A C 1
ATOM 5588 O O . GLY A 1 693 ? 0.041 -4.901 -11.654 1.00 96.31 693 GLY A O 1
ATOM 5589 N N . SER A 1 694 ? 0.642 -2.899 -10.831 1.00 97.00 694 SER A N 1
ATOM 5590 C CA . SER A 1 694 ? 0.144 -2.134 -11.989 1.00 97.00 694 SER A CA 1
ATOM 5591 C C . SER A 1 694 ? 0.841 -2.500 -13.300 1.00 97.00 694 SER A C 1
ATOM 5593 O O . SER A 1 694 ? 0.192 -2.632 -14.336 1.00 97.00 694 SER A O 1
ATOM 5595 N N . SER A 1 695 ? 2.156 -2.736 -13.270 1.00 96.44 695 SER A N 1
ATOM 5596 C CA . SER A 1 695 ? 2.896 -3.169 -14.460 1.00 96.44 695 SER A CA 1
ATOM 5597 C C . SER A 1 695 ? 2.492 -4.566 -14.937 1.00 96.44 695 SER A C 1
ATOM 5599 O O . SER A 1 695 ? 2.441 -4.804 -16.142 1.00 96.44 695 SER A O 1
ATOM 5601 N N . PHE A 1 696 ? 2.194 -5.489 -14.018 1.00 97.06 696 PHE A N 1
ATOM 5602 C CA . PHE A 1 696 ? 1.663 -6.809 -14.352 1.00 97.06 696 PHE A CA 1
ATOM 5603 C C . PHE A 1 696 ? 0.287 -6.697 -15.018 1.00 97.06 696 PHE A C 1
ATOM 5605 O O . PHE A 1 696 ? 0.079 -7.277 -16.082 1.00 97.06 696 PHE A O 1
ATOM 5612 N N . ILE A 1 697 ? -0.613 -5.890 -14.449 1.00 97.69 697 ILE A N 1
ATOM 5613 C CA . ILE A 1 697 ? -1.940 -5.621 -15.022 1.00 97.69 697 ILE A CA 1
ATOM 5614 C C . ILE A 1 697 ? -1.808 -5.023 -16.431 1.00 97.69 697 ILE A C 1
ATOM 5616 O O . ILE A 1 697 ? -2.446 -5.508 -17.365 1.00 97.69 697 ILE A O 1
ATOM 5620 N N . ARG A 1 698 ? -0.911 -4.046 -16.616 1.00 96.12 698 ARG A N 1
ATOM 5621 C CA . ARG A 1 698 ? -0.633 -3.446 -17.928 1.00 96.12 698 ARG A CA 1
ATOM 5622 C C . ARG A 1 698 ? -0.076 -4.448 -18.945 1.00 96.12 698 ARG A C 1
ATOM 5624 O O . ARG A 1 698 ? -0.474 -4.413 -20.106 1.00 96.12 698 ARG A O 1
ATOM 5631 N N . MET A 1 699 ? 0.815 -5.360 -18.544 1.00 96.94 699 MET A N 1
ATOM 5632 C CA . MET A 1 699 ? 1.287 -6.420 -19.449 1.00 96.94 699 MET A CA 1
ATOM 5633 C C . MET A 1 699 ? 0.124 -7.288 -19.941 1.00 96.94 699 MET A C 1
ATOM 5635 O O . MET A 1 699 ? 0.053 -7.583 -21.132 1.00 96.94 699 MET A O 1
ATOM 5639 N N . ILE A 1 700 ? -0.801 -7.661 -19.049 1.00 97.50 700 ILE A N 1
ATOM 5640 C CA . ILE A 1 700 ? -1.994 -8.431 -19.420 1.00 97.50 700 ILE A CA 1
ATOM 5641 C C . ILE A 1 700 ? -2.898 -7.636 -20.366 1.00 97.50 700 ILE A C 1
ATOM 5643 O O . ILE A 1 700 ? -3.311 -8.188 -21.386 1.00 97.50 700 ILE A O 1
ATOM 5647 N N . GLU A 1 701 ? -3.149 -6.350 -20.093 1.00 97.19 701 GLU A N 1
ATOM 5648 C CA . GLU A 1 701 ? -3.910 -5.474 -20.995 1.00 97.19 701 GLU A CA 1
ATOM 5649 C C . GLU A 1 701 ? -3.317 -5.479 -22.411 1.00 97.19 701 GLU A C 1
ATOM 5651 O O . GLU A 1 701 ? -4.046 -5.701 -23.377 1.00 97.19 701 GLU A O 1
ATOM 5656 N N . HIS A 1 702 ? -2.002 -5.286 -22.554 1.00 95.62 702 HIS A N 1
ATOM 5657 C CA . HIS A 1 702 ? -1.360 -5.269 -23.871 1.00 95.62 702 HIS A CA 1
ATOM 5658 C C . HIS A 1 702 ? -1.327 -6.647 -24.554 1.00 95.62 702 HIS A C 1
ATOM 5660 O O . HIS A 1 702 ? -1.308 -6.696 -25.782 1.00 95.62 702 HIS A O 1
ATOM 5666 N N . ILE A 1 703 ? -1.343 -7.757 -23.805 1.00 95.62 703 ILE A N 1
ATOM 5667 C CA . ILE A 1 703 ? -1.463 -9.113 -24.376 1.00 95.62 703 ILE A CA 1
ATOM 5668 C C . ILE A 1 703 ? -2.876 -9.350 -24.928 1.00 95.62 703 ILE A C 1
ATOM 5670 O O . ILE A 1 703 ? -3.025 -9.889 -26.023 1.00 95.62 703 ILE A O 1
ATOM 5674 N N . MET A 1 704 ? -3.917 -8.972 -24.182 1.00 95.75 704 MET A N 1
ATOM 5675 C CA . MET A 1 704 ? -5.308 -9.283 -24.547 1.00 95.75 704 MET A CA 1
ATOM 5676 C C . MET A 1 704 ? -6.006 -8.196 -25.383 1.00 95.75 704 MET A C 1
ATOM 5678 O O . MET A 1 704 ? -7.050 -8.454 -25.994 1.00 95.75 704 MET A O 1
ATOM 5682 N N . GLY A 1 705 ? -5.437 -6.990 -25.408 1.00 95.62 705 GLY A N 1
ATOM 5683 C CA . GLY A 1 705 ? -6.006 -5.781 -25.997 1.00 95.62 705 GLY A CA 1
ATOM 5684 C C . GLY A 1 705 ? -6.978 -5.053 -25.058 1.00 95.62 705 GLY A C 1
ATOM 5685 O O . GLY A 1 705 ? -7.759 -5.677 -24.334 1.00 95.62 705 GLY A O 1
ATOM 5686 N N . ALA A 1 706 ? -6.976 -3.717 -25.122 1.00 94.50 706 ALA A N 1
ATOM 5687 C CA . ALA A 1 706 ? -7.730 -2.841 -24.218 1.00 94.50 706 ALA A CA 1
ATOM 5688 C C . ALA A 1 706 ? -9.246 -3.129 -24.183 1.00 94.50 706 ALA A C 1
ATOM 5690 O O . ALA A 1 706 ? -9.847 -3.150 -23.111 1.00 94.50 706 ALA A O 1
ATOM 5691 N N . ASP A 1 707 ? -9.877 -3.420 -25.326 1.00 96.56 707 ASP A N 1
ATOM 5692 C CA . ASP A 1 707 ? -11.318 -3.710 -25.383 1.00 96.56 707 ASP A CA 1
ATOM 5693 C C . ASP A 1 707 ? -11.701 -4.972 -24.604 1.00 96.56 707 ASP A C 1
ATOM 5695 O O . ASP A 1 707 ? -12.728 -5.014 -23.920 1.00 96.56 707 ASP A O 1
ATOM 5699 N N . ASN A 1 708 ? -10.887 -6.022 -24.711 1.00 97.94 708 ASN A N 1
ATOM 5700 C CA . ASN A 1 708 ? -11.127 -7.273 -24.002 1.00 97.94 708 ASN A CA 1
ATOM 5701 C C . ASN A 1 708 ? -10.775 -7.141 -22.526 1.00 97.94 708 ASN A C 1
ATOM 5703 O O . ASN A 1 708 ? -11.516 -7.645 -21.683 1.00 97.94 708 ASN A O 1
ATOM 5707 N N . PHE A 1 709 ? -9.702 -6.413 -22.216 1.00 97.94 709 PHE A N 1
ATOM 5708 C CA . PHE A 1 709 ? -9.348 -6.066 -20.847 1.00 97.94 709 PHE A CA 1
ATOM 5709 C C . PHE A 1 709 ? -10.493 -5.321 -20.153 1.00 97.94 709 PHE A C 1
ATOM 5711 O O . PHE A 1 709 ? -10.953 -5.743 -19.096 1.00 97.94 709 PHE A O 1
ATOM 5718 N N . ASN A 1 710 ? -11.056 -4.293 -20.791 1.00 96.56 710 ASN A N 1
ATOM 5719 C CA . ASN A 1 710 ? -12.189 -3.549 -20.246 1.00 96.56 710 ASN A CA 1
ATOM 5720 C C . ASN A 1 710 ? -13.414 -4.448 -20.013 1.00 96.56 710 ASN A C 1
ATOM 5722 O O . ASN A 1 710 ? -14.068 -4.334 -18.977 1.00 96.56 710 ASN A O 1
ATOM 5726 N N . LYS A 1 711 ? -13.718 -5.388 -20.920 1.00 97.88 711 LYS A N 1
ATOM 5727 C CA . LYS A 1 711 ? -14.788 -6.379 -20.695 1.00 97.88 711 LYS A CA 1
ATOM 5728 C C . LYS A 1 711 ? -14.491 -7.289 -19.498 1.00 97.88 711 LYS A C 1
ATOM 5730 O O . LYS A 1 711 ? -15.396 -7.527 -18.700 1.00 97.88 711 LYS A O 1
ATOM 5735 N N . ALA A 1 712 ? -13.249 -7.753 -19.355 1.00 98.06 712 ALA A N 1
ATOM 5736 C CA . ALA A 1 712 ? -12.822 -8.583 -18.231 1.00 98.06 712 ALA A CA 1
ATOM 5737 C C . ALA A 1 712 ? -12.960 -7.847 -16.896 1.00 98.06 712 ALA A C 1
ATOM 5739 O O . ALA A 1 712 ? -13.573 -8.376 -15.974 1.00 98.06 712 ALA A O 1
ATOM 5740 N N . ILE A 1 713 ? -12.482 -6.604 -16.811 1.00 98.19 713 ILE A N 1
ATOM 5741 C CA . ILE A 1 713 ? -12.589 -5.788 -15.598 1.00 98.19 713 ILE A CA 1
ATOM 5742 C C . ILE A 1 713 ? -14.048 -5.521 -15.228 1.00 98.19 713 ILE A C 1
ATOM 5744 O O . ILE A 1 713 ? -14.423 -5.663 -14.065 1.00 98.19 713 ILE A O 1
ATOM 5748 N N . ARG A 1 714 ? -14.906 -5.211 -16.207 1.00 97.88 714 ARG A N 1
ATOM 5749 C CA . ARG A 1 714 ? -16.346 -5.052 -15.955 1.00 97.88 714 ARG A CA 1
ATOM 5750 C C . ARG A 1 714 ? -16.985 -6.342 -15.452 1.00 97.88 714 ARG A C 1
ATOM 5752 O O . ARG A 1 714 ? -17.812 -6.283 -14.549 1.00 97.88 714 ARG A O 1
ATOM 5759 N N . TYR A 1 715 ? -16.628 -7.494 -16.016 1.00 98.12 715 TYR A N 1
ATOM 5760 C CA . TYR A 1 715 ? -17.125 -8.794 -15.553 1.00 98.12 715 TYR A CA 1
ATOM 5761 C C . TYR A 1 715 ? -16.663 -9.101 -14.125 1.00 98.12 715 TYR A C 1
ATOM 5763 O O . TYR A 1 715 ? -17.490 -9.447 -13.286 1.00 98.12 715 TYR A O 1
ATOM 5771 N N . TYR A 1 716 ? -15.373 -8.908 -13.842 1.00 98.25 716 TYR A N 1
ATOM 5772 C CA . TYR A 1 716 ? -14.781 -9.087 -12.519 1.00 98.25 716 TYR A CA 1
ATOM 5773 C C . TYR A 1 716 ? -15.488 -8.221 -11.471 1.00 98.25 716 TYR A C 1
ATOM 5775 O O . TYR A 1 716 ? -16.038 -8.741 -10.502 1.00 98.25 716 TYR A O 1
ATOM 5783 N N . LEU A 1 717 ? -15.574 -6.907 -11.699 1.00 98.38 717 LEU A N 1
ATOM 5784 C CA . LEU A 1 717 ? -16.217 -6.011 -10.743 1.00 98.38 717 LEU A CA 1
ATOM 5785 C C . LEU A 1 717 ? -17.700 -6.354 -10.547 1.00 98.38 717 LEU A C 1
ATOM 5787 O O . LEU A 1 717 ? -18.149 -6.416 -9.408 1.00 98.38 717 LEU A O 1
ATOM 5791 N N . ASN A 1 718 ? -18.456 -6.631 -11.618 1.00 97.38 718 ASN A N 1
ATOM 5792 C CA . ASN A 1 718 ? -19.885 -6.956 -11.511 1.00 97.38 718 ASN A CA 1
ATOM 5793 C C . ASN A 1 718 ? -20.167 -8.263 -10.760 1.00 97.38 718 ASN A C 1
ATOM 5795 O O . ASN A 1 718 ? -21.134 -8.325 -10.002 1.00 97.38 718 ASN A O 1
ATOM 5799 N N . ASN A 1 719 ? -19.341 -9.293 -10.934 1.00 96.81 719 ASN A N 1
ATOM 5800 C CA . ASN A 1 719 ? -19.572 -10.583 -10.282 1.00 96.81 719 ASN A CA 1
ATOM 5801 C C . ASN A 1 719 ? -19.169 -10.603 -8.805 1.00 96.81 719 ASN A C 1
ATOM 5803 O O . ASN A 1 719 ? -19.682 -11.429 -8.050 1.00 96.81 719 ASN A O 1
ATOM 5807 N N . HIS A 1 720 ? -18.281 -9.696 -8.391 1.00 97.00 720 HIS A N 1
ATOM 5808 C CA . HIS A 1 720 ? -17.702 -9.691 -7.047 1.00 97.00 720 HIS A CA 1
ATOM 5809 C C . HIS A 1 720 ? -18.080 -8.458 -6.213 1.00 97.00 720 HIS A C 1
ATOM 5811 O O . HIS A 1 720 ? -17.506 -8.249 -5.142 1.00 97.00 720 HIS A O 1
ATOM 5817 N N . GLN A 1 721 ? -19.056 -7.651 -6.652 1.00 97.44 721 GLN A N 1
ATOM 5818 C CA . GLN A 1 721 ? -19.522 -6.483 -5.895 1.00 97.44 721 GLN A CA 1
ATOM 5819 C C . GLN A 1 721 ? -19.875 -6.856 -4.448 1.00 97.44 721 GLN A C 1
ATOM 5821 O O . GLN A 1 721 ? -20.646 -7.787 -4.200 1.00 97.44 721 GLN A O 1
ATOM 5826 N N . TYR A 1 722 ? -19.328 -6.105 -3.491 1.00 97.75 722 TYR A N 1
ATOM 5827 C CA . TYR A 1 722 ? -19.512 -6.288 -2.045 1.00 97.75 722 TYR A CA 1
ATOM 5828 C C . TYR A 1 722 ? -18.975 -7.616 -1.488 1.00 97.75 722 TYR A C 1
ATOM 5830 O O . TYR A 1 722 ? -19.346 -8.032 -0.382 1.00 97.75 722 TYR A O 1
ATOM 5838 N N . GLN A 1 723 ? -18.101 -8.286 -2.236 1.00 95.69 723 GLN A N 1
ATOM 5839 C CA . GLN A 1 723 ? -17.461 -9.537 -1.842 1.00 95.69 723 GLN A CA 1
ATOM 5840 C C . GLN A 1 723 ? -15.953 -9.356 -1.692 1.00 95.69 723 GLN A C 1
ATOM 5842 O O . GLN A 1 723 ? -15.404 -8.260 -1.871 1.00 95.69 723 GLN A O 1
ATOM 5847 N N . ASN A 1 724 ? -15.315 -10.456 -1.311 1.00 97.19 724 ASN A N 1
ATOM 5848 C CA . ASN A 1 724 ? -13.879 -10.584 -1.249 1.00 97.19 724 ASN A CA 1
ATOM 5849 C C . ASN A 1 724 ? -13.386 -11.551 -2.325 1.00 97.19 724 ASN A C 1
ATOM 5851 O O . ASN A 1 724 ? -14.088 -12.510 -2.644 1.00 97.19 724 ASN A O 1
ATOM 5855 N N . VAL A 1 725 ? -12.181 -11.319 -2.833 1.00 93.12 725 VAL A N 1
ATOM 5856 C CA . VAL A 1 725 ? -11.587 -12.070 -3.950 1.00 93.12 725 VAL A CA 1
ATOM 5857 C C . VAL A 1 725 ? -10.144 -12.476 -3.672 1.00 93.12 725 VAL A C 1
ATOM 5859 O O . VAL A 1 725 ? -9.449 -11.880 -2.846 1.00 93.12 725 VAL A O 1
ATOM 5862 N N . VAL A 1 726 ? -9.684 -13.489 -4.388 1.00 91.50 726 VAL A N 1
ATOM 5863 C CA . VAL A 1 726 ? -8.277 -13.873 -4.508 1.00 91.50 726 VAL A CA 1
ATOM 5864 C C . VAL A 1 726 ? -7.803 -13.643 -5.943 1.00 91.50 726 VAL A C 1
ATOM 5866 O O . VAL A 1 726 ? -8.603 -13.410 -6.847 1.00 91.50 726 VAL A O 1
ATOM 5869 N N . ALA A 1 727 ? -6.495 -13.740 -6.187 1.00 86.88 727 ALA A N 1
ATOM 5870 C CA . ALA A 1 727 ? -5.929 -13.507 -7.518 1.00 86.88 727 ALA A CA 1
ATOM 5871 C C . ALA A 1 727 ? -6.573 -14.357 -8.633 1.00 86.88 727 ALA A C 1
ATOM 5873 O O . ALA A 1 727 ? -6.699 -13.895 -9.765 1.00 86.88 727 ALA A O 1
ATOM 5874 N N . TYR A 1 728 ? -7.015 -15.578 -8.314 1.00 86.81 728 TYR A N 1
ATOM 5875 C CA . TYR A 1 728 ? -7.647 -16.471 -9.284 1.00 86.81 728 TYR A CA 1
ATOM 5876 C C . TYR A 1 728 ? -8.980 -15.937 -9.832 1.00 86.81 728 TYR A C 1
ATOM 5878 O O . TYR A 1 728 ? -9.244 -16.117 -11.017 1.00 86.81 728 TYR A O 1
ATOM 5886 N N . ASP A 1 729 ? -9.776 -15.224 -9.027 1.00 90.19 729 ASP A N 1
ATOM 5887 C CA . ASP A 1 729 ? -11.047 -14.634 -9.480 1.00 90.19 729 ASP A CA 1
ATOM 5888 C C . ASP A 1 729 ? -10.811 -13.600 -10.599 1.00 90.19 729 ASP A C 1
ATOM 5890 O O . ASP A 1 729 ? -11.552 -13.517 -11.582 1.00 90.19 729 ASP A O 1
ATOM 5894 N N . LEU A 1 730 ? -9.714 -12.843 -10.498 1.00 93.12 730 LEU A N 1
ATOM 5895 C CA . LEU A 1 730 ? -9.280 -11.937 -11.559 1.00 93.12 730 LEU A CA 1
ATOM 5896 C C . LEU A 1 730 ? -8.792 -12.705 -12.795 1.00 93.12 730 LEU A C 1
ATOM 5898 O O . LEU A 1 730 ? -9.087 -12.318 -13.928 1.00 93.12 730 LEU A O 1
ATOM 5902 N N . TYR A 1 731 ? -8.032 -13.784 -12.595 1.00 91.75 731 TYR A N 1
ATOM 5903 C CA . TYR A 1 731 ? -7.517 -14.592 -13.700 1.00 91.75 731 TYR A CA 1
ATOM 5904 C C . TYR A 1 731 ? -8.648 -15.252 -14.490 1.00 91.75 731 TYR A C 1
ATOM 5906 O O . TYR A 1 731 ? -8.593 -15.234 -15.716 1.00 91.75 731 TYR A O 1
ATOM 5914 N N . GLU A 1 732 ? -9.710 -15.723 -13.829 1.00 90.88 732 GLU A N 1
ATOM 5915 C CA . GLU A 1 732 ? -10.913 -16.233 -14.499 1.00 90.88 732 GLU A CA 1
ATOM 5916 C C . GLU A 1 732 ? -11.521 -15.170 -15.428 1.00 90.88 732 GLU A C 1
ATOM 5918 O O . GLU A 1 732 ? -11.847 -15.448 -16.586 1.00 90.88 732 GLU A O 1
ATOM 5923 N N . ALA A 1 733 ? -11.639 -13.927 -14.949 1.00 93.94 733 ALA A N 1
ATOM 5924 C CA . ALA A 1 733 ? -12.158 -12.829 -15.753 1.00 93.94 733 ALA A CA 1
ATOM 5925 C C . ALA A 1 733 ? -11.276 -12.550 -16.979 1.00 93.94 733 ALA A C 1
ATOM 5927 O O . ALA A 1 733 ? -11.792 -12.376 -18.084 1.00 93.94 733 ALA A O 1
ATOM 5928 N N . PHE A 1 734 ? -9.952 -12.545 -16.819 1.00 96.62 734 PHE A N 1
ATOM 5929 C CA . PHE A 1 734 ? -9.030 -12.372 -17.940 1.00 96.62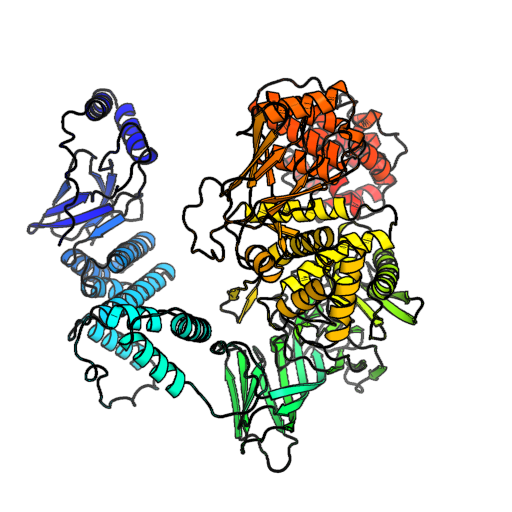 734 PHE A CA 1
ATOM 5930 C C . PHE A 1 734 ? -9.079 -13.538 -18.932 1.00 96.62 734 PHE A C 1
ATOM 5932 O O . PHE A 1 734 ? -9.168 -13.288 -20.132 1.00 96.62 734 PHE A O 1
ATOM 5939 N N . GLU A 1 735 ? -9.072 -14.790 -18.470 1.00 93.31 735 GLU A N 1
ATOM 5940 C CA . GLU A 1 735 ? -9.173 -15.977 -19.332 1.00 93.31 735 GLU A CA 1
ATOM 5941 C C . GLU A 1 735 ? -10.466 -15.971 -20.146 1.00 93.31 735 GLU A C 1
ATOM 5943 O O . GLU A 1 735 ? -10.446 -16.243 -21.346 1.00 93.31 735 GLU A O 1
ATOM 5948 N N . ARG A 1 736 ? -11.585 -15.583 -19.524 1.00 94.44 736 ARG A N 1
ATOM 5949 C CA . ARG A 1 736 ? -12.899 -15.532 -20.174 1.00 94.44 736 ARG A CA 1
ATOM 5950 C C . ARG A 1 736 ? -12.945 -14.605 -21.389 1.00 94.44 736 ARG A C 1
ATOM 5952 O O . ARG A 1 736 ? -13.679 -14.887 -22.336 1.00 94.44 736 ARG A O 1
ATOM 5959 N N . PHE A 1 737 ? -12.217 -13.492 -21.347 1.00 96.94 737 PHE A N 1
ATOM 5960 C CA . PHE A 1 737 ? -12.200 -12.495 -22.423 1.00 96.94 737 PHE A CA 1
ATOM 5961 C C . PHE A 1 737 ? -10.892 -12.484 -23.216 1.00 96.94 737 PHE A C 1
ATOM 5963 O O . PHE A 1 737 ? -10.741 -11.668 -24.124 1.00 96.94 737 PHE A O 1
ATOM 5970 N N . MET A 1 738 ? -9.964 -13.393 -22.921 1.00 95.69 738 MET A N 1
ATOM 5971 C CA . MET A 1 738 ? -8.751 -13.568 -23.706 1.00 95.69 738 MET A CA 1
ATOM 5972 C C . MET A 1 738 ? -9.127 -13.928 -25.156 1.00 95.69 738 MET A C 1
ATOM 5974 O O . MET A 1 738 ? -9.953 -14.823 -25.362 1.00 95.69 738 MET A O 1
ATOM 5978 N N . PRO A 1 739 ? -8.555 -13.264 -26.179 1.00 95.31 739 PRO A N 1
ATOM 5979 C CA . PRO A 1 739 ? -8.822 -13.616 -27.569 1.00 95.31 739 PRO A CA 1
ATOM 5980 C C . PRO A 1 739 ? -8.582 -15.102 -27.864 1.00 95.31 739 PRO A C 1
ATOM 5982 O O . PRO A 1 739 ? -7.591 -15.702 -27.442 1.00 95.31 739 PRO A O 1
ATOM 5985 N N . ASN A 1 740 ? -9.480 -15.707 -28.643 1.00 88.88 740 ASN A N 1
ATOM 5986 C CA . ASN A 1 740 ? -9.290 -17.083 -29.090 1.00 88.88 740 ASN A CA 1
ATOM 5987 C C . ASN A 1 740 ? -8.022 -17.188 -29.940 1.00 88.88 740 ASN A C 1
ATOM 5989 O O . ASN A 1 740 ? -7.867 -16.474 -30.929 1.00 88.88 740 ASN A O 1
ATOM 5993 N N . GLY A 1 741 ? -7.145 -18.123 -29.577 1.00 86.56 741 GLY A N 1
ATOM 5994 C CA . GLY A 1 741 ? -5.884 -18.331 -30.280 1.00 86.56 741 GLY A CA 1
ATOM 5995 C C . GLY A 1 741 ? -4.751 -17.405 -29.839 1.00 86.56 741 GLY A C 1
ATOM 5996 O O . GLY A 1 741 ? -3.739 -17.379 -30.532 1.00 86.56 741 GLY A O 1
ATOM 5997 N N . THR A 1 742 ? -4.871 -16.688 -28.710 1.00 91.38 742 THR A N 1
ATOM 5998 C CA . THR A 1 742 ? -3.722 -15.992 -28.107 1.00 91.38 742 THR A CA 1
ATOM 5999 C C . THR A 1 742 ? -2.571 -16.977 -27.913 1.00 91.38 742 THR A C 1
ATOM 6001 O O . THR A 1 742 ? -2.668 -17.954 -27.163 1.00 91.38 742 THR A O 1
ATOM 6004 N N . VAL A 1 743 ? -1.481 -16.721 -28.630 1.00 90.75 743 VAL A N 1
ATOM 6005 C CA . VAL A 1 743 ? -0.280 -17.550 -28.620 1.00 90.75 743 VAL A CA 1
ATOM 6006 C C . VAL A 1 743 ? 0.606 -17.105 -27.464 1.00 90.75 743 VAL A C 1
ATOM 6008 O O . VAL A 1 743 ? 0.890 -15.918 -27.317 1.00 90.75 743 VAL A O 1
ATOM 6011 N N . GLY A 1 744 ? 1.026 -18.060 -26.644 1.00 90.88 744 GLY A N 1
ATOM 6012 C CA . GLY A 1 744 ? 2.022 -17.906 -25.594 1.00 90.88 744 GLY A CA 1
ATOM 6013 C C . GLY A 1 744 ? 3.399 -18.447 -26.007 1.00 90.88 744 GLY A C 1
ATOM 6014 O O . GLY A 1 744 ? 3.668 -18.672 -27.193 1.00 90.88 744 GLY A O 1
ATOM 6015 N N . PRO A 1 745 ? 4.280 -18.707 -25.029 1.00 88.12 745 PRO A N 1
ATOM 6016 C CA . PRO A 1 745 ? 5.601 -19.281 -25.269 1.00 88.12 745 PRO A CA 1
ATOM 6017 C C . PRO A 1 745 ? 5.579 -20.561 -26.112 1.00 88.12 745 PRO A C 1
ATOM 6019 O O . PRO A 1 745 ? 4.687 -21.405 -25.979 1.00 88.12 745 PRO A O 1
ATOM 6022 N N . ASN A 1 746 ? 6.601 -20.733 -26.959 1.00 82.88 746 ASN A N 1
ATOM 6023 C CA . ASN A 1 746 ? 6.781 -21.908 -27.823 1.00 82.88 746 ASN A CA 1
ATOM 6024 C C . ASN A 1 746 ? 5.620 -22.185 -28.802 1.00 82.88 746 ASN A C 1
ATOM 6026 O O . ASN A 1 746 ? 5.395 -23.330 -29.197 1.00 82.88 746 ASN A O 1
ATOM 6030 N N . GLY A 1 747 ? 4.853 -21.156 -29.179 1.00 83.94 747 GLY A N 1
ATOM 6031 C CA . GLY A 1 747 ? 3.728 -21.299 -30.109 1.00 83.94 747 GLY A CA 1
ATOM 6032 C C . GLY A 1 747 ? 2.509 -22.015 -29.516 1.00 83.94 747 GLY A C 1
ATOM 6033 O O . GLY A 1 747 ? 1.584 -22.364 -30.248 1.00 83.94 747 GLY A O 1
ATOM 6034 N N . LYS A 1 748 ? 2.503 -22.270 -28.201 1.00 87.94 748 LYS A N 1
ATOM 6035 C CA . LYS A 1 748 ? 1.398 -22.934 -27.495 1.00 87.94 748 LYS A CA 1
ATOM 6036 C C . LYS A 1 748 ? 0.293 -21.932 -27.148 1.00 87.94 748 LYS A C 1
ATOM 6038 O O . LYS A 1 748 ? 0.564 -20.736 -27.114 1.00 87.94 748 LYS A O 1
ATOM 6043 N N . PRO A 1 749 ? -0.937 -22.385 -26.845 1.00 89.94 749 PRO A N 1
ATOM 6044 C CA . PRO A 1 749 ? -1.953 -21.510 -26.264 1.00 89.94 749 PRO A CA 1
ATOM 6045 C C . PRO A 1 749 ? -1.429 -20.817 -25.001 1.00 89.94 749 PRO A C 1
ATOM 6047 O O . PRO A 1 749 ? -0.766 -21.452 -24.176 1.00 89.94 749 PRO A O 1
ATOM 6050 N N . PHE A 1 750 ? -1.709 -19.523 -24.860 1.00 91.56 750 PHE A N 1
ATOM 6051 C CA . PHE A 1 750 ? -1.299 -18.750 -23.693 1.00 91.56 750 PHE A CA 1
ATOM 6052 C C . PHE A 1 750 ? -1.960 -19.291 -22.418 1.00 91.56 750 PHE A C 1
ATOM 6054 O O . PHE A 1 750 ? -3.182 -19.396 -22.340 1.00 91.56 750 PHE A O 1
ATOM 6061 N N . ASN A 1 751 ? -1.142 -19.638 -21.422 1.00 90.06 751 ASN A N 1
ATOM 6062 C CA . ASN A 1 751 ? -1.598 -20.077 -20.107 1.00 90.06 751 ASN A CA 1
ATOM 6063 C C . ASN A 1 751 ? -1.411 -18.926 -19.113 1.00 90.06 751 ASN A C 1
ATOM 6065 O O . ASN A 1 751 ? -0.288 -18.652 -18.681 1.00 90.06 751 ASN A O 1
ATOM 6069 N N . LEU A 1 752 ? -2.512 -18.252 -18.773 1.00 90.44 752 LEU A N 1
ATOM 6070 C CA . LEU A 1 752 ? -2.482 -17.075 -17.913 1.00 90.44 752 LEU A CA 1
ATOM 6071 C C . LEU A 1 752 ? -2.014 -17.409 -16.497 1.00 90.44 752 LEU A C 1
ATOM 6073 O O . LEU A 1 752 ? -1.219 -16.660 -15.940 1.00 90.44 752 LEU A O 1
ATOM 6077 N N . VAL A 1 753 ? -2.490 -18.508 -15.912 1.00 86.56 753 VAL A N 1
ATOM 6078 C CA . VAL A 1 753 ? -2.173 -18.868 -14.523 1.00 86.56 753 VAL A CA 1
ATOM 6079 C C . VAL A 1 753 ? -0.678 -19.149 -14.352 1.00 86.56 753 VAL A C 1
ATOM 6081 O O . VAL A 1 753 ? -0.060 -18.632 -13.422 1.00 86.56 753 VAL A O 1
ATOM 6084 N N . GLU A 1 754 ? -0.070 -19.907 -15.269 1.00 87.62 754 GLU A N 1
ATOM 6085 C CA . GLU A 1 754 ? 1.376 -20.179 -15.242 1.00 87.62 754 GLU A CA 1
ATOM 6086 C C . GLU A 1 754 ? 2.205 -18.913 -15.471 1.00 87.62 754 GLU A C 1
ATOM 6088 O O . GLU A 1 754 ? 3.202 -18.697 -14.776 1.00 87.62 754 GLU A O 1
ATOM 6093 N N . PHE A 1 755 ? 1.769 -18.055 -16.397 1.00 92.50 755 PHE A N 1
ATOM 6094 C CA . PHE A 1 755 ? 2.381 -16.749 -16.610 1.00 92.50 755 PHE A CA 1
ATOM 6095 C C . PHE A 1 755 ? 2.319 -15.911 -15.325 1.00 92.50 755 PHE A C 1
ATOM 6097 O O . PHE A 1 755 ? 3.349 -15.494 -14.794 1.00 92.50 755 PHE A O 1
ATOM 6104 N N . ALA A 1 756 ? 1.119 -15.718 -14.774 1.00 92.00 756 ALA A N 1
ATOM 6105 C CA . ALA A 1 756 ? 0.871 -14.888 -13.606 1.00 92.00 756 ALA A CA 1
ATOM 6106 C C . ALA A 1 756 ? 1.650 -15.368 -12.380 1.00 92.00 756 ALA A C 1
ATOM 6108 O O . ALA A 1 756 ? 2.289 -14.556 -11.716 1.00 92.00 756 ALA A O 1
ATOM 6109 N N . LYS A 1 757 ? 1.685 -16.681 -12.130 1.00 88.25 757 LYS A N 1
ATOM 6110 C CA . LYS A 1 757 ? 2.443 -17.294 -11.032 1.00 88.25 757 LYS A CA 1
ATOM 6111 C C . LYS A 1 757 ? 3.893 -16.809 -10.990 1.00 88.25 757 LYS A C 1
ATOM 6113 O O . LYS A 1 757 ? 4.349 -16.341 -9.948 1.00 88.25 757 LYS A O 1
ATOM 6118 N N . CYS A 1 758 ? 4.605 -16.855 -12.116 1.00 89.38 758 CYS A N 1
ATOM 6119 C CA . CYS A 1 758 ? 6.010 -16.446 -12.166 1.00 89.38 758 CYS A CA 1
ATOM 6120 C C . CYS A 1 758 ? 6.208 -14.923 -12.108 1.00 89.38 758 CYS A C 1
ATOM 6122 O O . CYS A 1 758 ? 7.290 -14.463 -11.753 1.00 89.38 758 CYS A O 1
ATOM 6124 N N . TRP A 1 759 ? 5.194 -14.118 -12.428 1.00 93.19 759 TRP A N 1
ATOM 6125 C CA . TRP A 1 759 ? 5.277 -12.659 -12.307 1.00 93.19 759 TRP A CA 1
ATOM 6126 C C . TRP A 1 759 ? 4.875 -12.140 -10.922 1.00 93.19 759 TRP A C 1
ATOM 6128 O O . TRP A 1 759 ? 5.398 -11.109 -10.498 1.00 93.19 759 TRP A O 1
ATOM 6138 N N . THR A 1 760 ? 4.001 -12.842 -10.196 1.00 91.31 760 THR A N 1
ATOM 6139 C CA . THR A 1 760 ? 3.449 -12.365 -8.917 1.00 91.31 760 THR A CA 1
ATOM 6140 C C . THR A 1 760 ? 4.066 -13.034 -7.683 1.00 91.31 760 THR A C 1
ATOM 6142 O O . THR A 1 760 ? 4.270 -12.349 -6.681 1.00 91.31 760 THR A O 1
ATOM 6145 N N . HIS A 1 761 ? 4.446 -14.319 -7.758 1.00 88.19 761 HIS A N 1
ATOM 6146 C CA . HIS A 1 761 ? 4.891 -15.119 -6.600 1.00 88.19 761 HIS A CA 1
ATOM 6147 C C . HIS A 1 761 ? 6.416 -15.217 -6.426 1.00 88.19 761 HIS A C 1
ATOM 6149 O O . HIS A 1 761 ? 6.892 -15.914 -5.533 1.00 88.19 761 HIS A O 1
ATOM 6155 N N . GLN A 1 762 ? 7.210 -14.526 -7.245 1.00 85.94 762 GLN A N 1
ATOM 6156 C CA . GLN A 1 762 ? 8.662 -14.431 -7.057 1.00 85.94 762 GLN A CA 1
ATOM 6157 C C . GLN A 1 762 ? 9.149 -12.989 -7.186 1.00 85.94 762 GLN A C 1
ATOM 6159 O O . GLN A 1 762 ? 8.520 -12.135 -7.821 1.00 85.94 762 GLN A O 1
ATOM 6164 N N . SER A 1 763 ? 10.291 -12.719 -6.563 1.00 85.12 763 SER A N 1
ATOM 6165 C CA . SER A 1 763 ? 10.912 -11.401 -6.588 1.00 85.12 763 SER A CA 1
ATOM 6166 C C . SER A 1 763 ? 11.807 -11.193 -7.811 1.00 85.12 763 SER A C 1
ATOM 6168 O O . SER A 1 763 ? 12.345 -12.141 -8.387 1.00 85.12 763 SER A O 1
ATOM 6170 N N . GLY A 1 764 ? 11.993 -9.931 -8.193 1.00 87.31 764 GLY A N 1
ATOM 6171 C CA . GLY A 1 764 ? 12.827 -9.519 -9.315 1.00 87.31 764 GLY A CA 1
ATOM 6172 C C . GLY A 1 764 ? 12.111 -9.491 -10.665 1.00 87.31 764 GLY A C 1
ATOM 6173 O O . GLY A 1 764 ? 10.905 -9.726 -10.779 1.00 87.31 764 GLY A O 1
ATOM 6174 N N . TYR A 1 765 ? 12.912 -9.215 -11.690 1.00 91.69 765 TYR A N 1
ATOM 6175 C CA . TYR A 1 765 ? 12.532 -9.122 -13.096 1.00 91.69 765 TYR A CA 1
ATOM 6176 C C . TYR A 1 765 ? 13.658 -9.688 -13.985 1.00 91.69 765 TYR A C 1
ATOM 6178 O O . TYR A 1 765 ? 14.815 -9.741 -13.542 1.00 91.69 765 TYR A O 1
ATOM 6186 N N . PRO A 1 766 ? 13.365 -10.096 -15.235 1.00 93.69 766 PRO A N 1
ATOM 6187 C CA . PRO A 1 766 ? 14.400 -10.515 -16.171 1.00 93.69 766 PRO A CA 1
ATOM 6188 C C . PRO A 1 766 ? 15.116 -9.307 -16.791 1.00 93.69 766 PRO A C 1
ATOM 6190 O O . PRO A 1 766 ? 14.498 -8.298 -17.127 1.00 93.69 766 PRO A O 1
ATOM 6193 N N . THR A 1 767 ? 16.422 -9.433 -17.009 1.00 94.44 767 THR A N 1
ATOM 6194 C CA . THR A 1 767 ? 17.163 -8.597 -17.959 1.00 94.44 767 THR A CA 1
ATOM 6195 C C . THR A 1 767 ? 17.305 -9.369 -19.262 1.00 94.44 767 THR A C 1
ATOM 6197 O O . THR A 1 767 ? 17.800 -10.498 -19.270 1.00 94.44 767 THR A O 1
ATOM 6200 N N . ILE A 1 768 ? 16.879 -8.753 -20.361 1.00 96.69 768 ILE A N 1
ATOM 6201 C CA . ILE A 1 768 ? 16.949 -9.317 -21.704 1.00 96.69 768 ILE A CA 1
ATOM 6202 C C . ILE A 1 768 ? 18.226 -8.835 -22.377 1.00 96.69 768 ILE A C 1
ATOM 6204 O O . ILE A 1 768 ? 18.399 -7.640 -22.607 1.00 96.69 768 ILE A O 1
ATOM 6208 N N . GLN A 1 769 ? 19.128 -9.760 -22.685 1.00 95.25 769 GLN A N 1
ATOM 6209 C CA . GLN A 1 769 ? 20.351 -9.460 -23.412 1.00 95.25 769 GLN A CA 1
ATOM 6210 C C . GLN A 1 769 ? 20.137 -9.678 -24.906 1.00 95.25 769 GLN A C 1
ATOM 6212 O O . GLN A 1 769 ? 19.660 -10.736 -25.306 1.00 95.25 769 GLN A O 1
ATOM 6217 N N . VAL A 1 770 ? 20.518 -8.694 -25.718 1.00 94.12 770 VAL A N 1
ATOM 6218 C CA . VAL A 1 770 ? 20.340 -8.699 -27.173 1.00 94.12 770 VAL A CA 1
ATOM 6219 C C . VAL A 1 770 ? 21.700 -8.742 -27.859 1.00 94.12 770 VAL A C 1
ATOM 6221 O O . VAL A 1 770 ? 22.567 -7.902 -27.594 1.00 94.12 770 VAL A O 1
ATOM 6224 N N . GLN A 1 771 ? 21.890 -9.710 -28.754 1.00 89.44 771 GLN A N 1
ATOM 6225 C CA . GLN A 1 771 ? 23.115 -9.873 -29.538 1.00 89.44 771 GLN A CA 1
ATOM 6226 C C . GLN A 1 771 ? 22.779 -10.125 -31.011 1.00 89.44 771 GLN A C 1
ATOM 6228 O O . GLN A 1 771 ? 21.841 -10.859 -31.316 1.00 89.44 771 GLN A O 1
ATOM 6233 N N . SER A 1 772 ? 23.546 -9.543 -31.934 1.00 85.38 772 SER A N 1
ATOM 6234 C CA . SER A 1 772 ? 23.444 -9.892 -33.356 1.00 85.38 772 SER A CA 1
ATOM 6235 C C . SER A 1 772 ? 24.005 -11.288 -33.600 1.00 85.38 772 SER A C 1
ATOM 6237 O O . SER A 1 772 ? 25.100 -11.596 -33.130 1.00 85.38 772 SER A O 1
ATOM 6239 N N . ILE A 1 773 ? 23.290 -12.097 -34.379 1.00 84.19 773 ILE A N 1
ATOM 6240 C CA . ILE A 1 773 ? 23.833 -13.338 -34.946 1.00 84.19 773 ILE A CA 1
ATOM 6241 C C . ILE A 1 773 ? 24.451 -13.017 -36.312 1.00 84.19 773 ILE A C 1
ATOM 6243 O O . ILE A 1 773 ? 25.604 -13.352 -36.578 1.00 84.19 773 ILE A O 1
ATOM 6247 N N . ASP A 1 774 ? 23.692 -12.315 -37.155 1.00 81.38 774 ASP A N 1
ATOM 6248 C CA . ASP A 1 774 ? 24.102 -11.828 -38.471 1.00 81.38 774 ASP A CA 1
ATOM 6249 C C . ASP A 1 774 ? 23.359 -10.524 -38.831 1.00 81.38 774 ASP A C 1
ATOM 6251 O O . ASP A 1 774 ? 22.724 -9.895 -37.985 1.00 81.38 774 ASP A O 1
ATOM 6255 N N . ASN A 1 775 ? 23.447 -10.086 -40.092 1.00 76.31 775 ASN A N 1
ATOM 6256 C CA . ASN A 1 775 ? 22.816 -8.846 -40.569 1.00 76.31 775 ASN A CA 1
ATOM 6257 C C . ASN A 1 775 ? 21.273 -8.911 -40.649 1.00 76.31 775 ASN A C 1
ATOM 6259 O O . ASN A 1 775 ? 20.637 -7.912 -40.988 1.00 76.31 775 ASN A O 1
ATOM 6263 N N . SER A 1 776 ? 20.675 -10.076 -40.403 1.00 83.00 776 SER A N 1
ATOM 6264 C CA . SER A 1 776 ? 19.246 -10.365 -40.572 1.00 83.00 776 SER A CA 1
ATOM 6265 C C . SER A 1 776 ? 18.609 -11.085 -39.382 1.00 83.00 776 SER A C 1
ATOM 6267 O O . SER A 1 776 ? 17.436 -11.460 -39.453 1.00 83.00 776 SER A O 1
ATOM 6269 N N . SER A 1 777 ? 19.360 -11.301 -38.301 1.00 88.50 777 SER A N 1
ATOM 6270 C CA . SER A 1 777 ? 18.861 -12.004 -37.127 1.00 88.50 777 SER A CA 1
ATOM 6271 C C . SER A 1 777 ? 19.556 -11.587 -35.835 1.00 88.50 777 SER A C 1
ATOM 6273 O O . SER A 1 777 ? 20.756 -11.287 -35.788 1.00 88.50 777 SER A O 1
ATOM 6275 N N . ILE A 1 778 ? 18.774 -11.592 -34.757 1.00 91.38 778 ILE A N 1
ATOM 6276 C CA . ILE A 1 778 ? 19.242 -11.320 -33.400 1.00 91.38 778 ILE A CA 1
ATOM 6277 C C . ILE A 1 778 ? 18.872 -12.459 -32.461 1.00 91.38 778 ILE A C 1
ATOM 6279 O O . ILE A 1 778 ? 17.855 -13.130 -32.640 1.00 91.38 778 ILE A O 1
ATOM 6283 N N . GLN A 1 779 ? 19.689 -12.632 -31.431 1.00 93.75 779 GLN A N 1
ATOM 6284 C CA . GLN A 1 779 ? 19.474 -13.555 -30.332 1.00 93.75 779 GLN A CA 1
ATOM 6285 C C . GLN A 1 779 ? 19.137 -12.782 -29.059 1.00 93.75 779 GLN A C 1
ATOM 6287 O O . GLN A 1 779 ? 19.810 -11.805 -28.719 1.00 93.75 779 GLN A O 1
ATOM 6292 N N . LEU A 1 780 ? 18.116 -13.249 -28.344 1.00 96.06 780 LEU A N 1
ATOM 6293 C CA . LEU A 1 780 ? 17.713 -12.737 -27.044 1.00 96.06 780 LEU A CA 1
ATOM 6294 C C . LEU A 1 780 ? 17.867 -13.828 -25.988 1.00 96.06 780 LEU A C 1
ATOM 6296 O O . LEU A 1 780 ? 17.395 -14.949 -26.176 1.00 96.06 780 LEU A O 1
ATOM 6300 N N . THR A 1 781 ? 18.477 -13.489 -24.857 1.00 96.00 781 THR A N 1
ATOM 6301 C CA . THR A 1 781 ? 18.568 -14.362 -23.677 1.00 96.00 781 THR A CA 1
ATOM 6302 C C . THR A 1 781 ? 18.066 -13.628 -22.439 1.00 96.00 781 THR A C 1
ATOM 6304 O O . THR A 1 781 ? 18.132 -12.402 -22.370 1.00 96.00 781 THR A O 1
ATOM 6307 N N . GLN A 1 782 ? 17.557 -14.365 -21.450 1.00 94.00 782 GLN A N 1
ATOM 6308 C CA . GLN A 1 782 ? 17.139 -13.795 -20.167 1.00 94.00 782 GLN A CA 1
ATOM 6309 C C . GLN A 1 782 ? 18.102 -14.184 -19.050 1.00 94.00 782 GLN A C 1
ATOM 6311 O O . GLN A 1 782 ? 18.581 -15.316 -18.985 1.00 94.00 782 GLN A O 1
ATOM 6316 N N . HIS A 1 783 ? 18.341 -13.259 -18.130 1.00 88.12 783 HIS A N 1
ATOM 6317 C CA . HIS A 1 783 ? 19.009 -13.547 -16.867 1.00 88.12 783 HIS A CA 1
ATOM 6318 C C . HIS A 1 783 ? 18.440 -12.665 -15.757 1.00 88.12 783 HIS A C 1
ATOM 6320 O O . HIS A 1 783 ? 18.095 -11.505 -15.985 1.00 88.12 783 HIS A O 1
ATOM 6326 N N . ARG A 1 784 ? 18.375 -13.189 -14.530 1.00 81.56 784 ARG A N 1
ATOM 6327 C CA . ARG A 1 784 ? 18.131 -12.351 -13.356 1.00 81.56 784 ARG A CA 1
ATOM 6328 C C . ARG A 1 784 ? 19.434 -11.670 -12.973 1.00 81.56 784 ARG A C 1
ATOM 6330 O O . ARG A 1 784 ? 20.435 -12.328 -12.693 1.00 81.56 784 ARG A O 1
ATOM 6337 N N . ARG A 1 785 ? 19.415 -10.344 -12.925 1.00 68.19 785 ARG A N 1
ATOM 6338 C CA . ARG A 1 785 ? 20.561 -9.561 -12.482 1.00 68.19 785 ARG A CA 1
ATOM 6339 C C . ARG A 1 785 ? 20.383 -9.157 -11.022 1.00 68.19 785 ARG A C 1
ATOM 6341 O O . ARG A 1 785 ? 19.442 -8.450 -10.690 1.00 68.19 785 ARG A O 1
ATOM 6348 N N . LEU A 1 786 ? 21.311 -9.585 -10.170 1.00 61.31 786 LEU A N 1
ATOM 6349 C CA . LEU A 1 786 ? 21.432 -9.126 -8.785 1.00 61.31 786 LEU A CA 1
ATOM 6350 C C . LEU A 1 786 ? 22.599 -8.137 -8.699 1.00 61.31 786 LEU A C 1
ATOM 6352 O O . LEU A 1 786 ? 23.651 -8.367 -9.303 1.00 61.31 786 LEU A O 1
ATOM 6356 N N . TYR A 1 787 ? 22.436 -7.029 -7.977 1.00 56.78 787 TYR A N 1
ATOM 6357 C CA . TYR A 1 787 ? 23.520 -6.062 -7.818 1.00 56.78 787 TYR A CA 1
ATOM 6358 C C . TYR A 1 787 ? 24.698 -6.670 -7.042 1.00 56.78 787 TYR A C 1
ATOM 6360 O O . TYR A 1 787 ? 24.534 -7.467 -6.114 1.00 56.78 787 TYR A O 1
ATOM 6368 N N . LYS A 1 788 ? 25.920 -6.305 -7.460 1.00 44.19 788 LYS A N 1
ATOM 6369 C CA . LYS A 1 788 ? 27.179 -6.756 -6.851 1.00 44.19 788 LYS A CA 1
ATOM 6370 C C . LYS A 1 788 ? 27.194 -6.328 -5.382 1.00 44.19 788 LYS A C 1
ATOM 6372 O O . LYS A 1 788 ? 27.408 -5.149 -5.130 1.00 44.19 788 LYS A O 1
ATOM 6377 N N . ASN A 1 789 ? 26.934 -7.278 -4.475 1.00 42.94 789 ASN A N 1
ATOM 6378 C CA . ASN A 1 789 ? 27.203 -7.307 -3.019 1.00 42.94 789 ASN A CA 1
ATOM 6379 C C . ASN A 1 789 ? 26.125 -8.047 -2.202 1.00 42.94 789 ASN A C 1
ATOM 6381 O O . ASN A 1 789 ? 26.272 -8.153 -0.986 1.00 42.94 789 ASN A O 1
ATOM 6385 N N . VAL A 1 790 ? 25.092 -8.620 -2.828 1.00 45.97 790 VAL A N 1
ATOM 6386 C CA . VAL A 1 790 ? 24.116 -9.445 -2.101 1.00 45.97 790 VAL A CA 1
ATOM 6387 C C . VAL A 1 790 ? 24.416 -10.932 -2.279 1.00 45.97 790 VAL A C 1
ATOM 6389 O O . VAL A 1 790 ? 24.242 -11.488 -3.358 1.00 45.97 790 VAL A O 1
ATOM 6392 N N . THR A 1 791 ? 24.854 -11.592 -1.206 1.00 38.16 791 THR A N 1
ATOM 6393 C CA . THR A 1 791 ? 25.181 -13.034 -1.186 1.00 38.16 791 THR A CA 1
ATOM 6394 C C . THR A 1 791 ? 24.285 -13.859 -0.261 1.00 38.16 791 THR A C 1
ATOM 6396 O O . THR A 1 791 ? 24.508 -15.055 -0.103 1.00 38.16 791 THR A O 1
ATOM 6399 N N . THR A 1 792 ? 23.267 -13.254 0.359 1.00 39.88 792 THR A N 1
ATOM 6400 C CA . THR A 1 792 ? 22.339 -13.966 1.249 1.00 39.88 792 THR A CA 1
ATOM 6401 C C . THR A 1 792 ? 20.897 -13.657 0.880 1.00 39.88 792 THR A C 1
ATOM 6403 O O . THR A 1 792 ? 20.348 -12.629 1.256 1.00 39.88 792 THR A O 1
ATOM 6406 N N . PHE A 1 793 ? 20.272 -14.579 0.155 1.00 46.81 793 PHE A N 1
ATOM 6407 C CA . PHE A 1 793 ? 18.823 -14.637 0.027 1.00 46.81 793 PHE A CA 1
ATOM 6408 C C . PHE A 1 793 ? 18.323 -15.921 0.678 1.00 46.81 793 PHE A C 1
ATOM 6410 O O . PHE A 1 793 ? 18.890 -16.991 0.476 1.00 46.81 793 PHE A O 1
ATOM 6417 N N . LYS A 1 794 ? 17.257 -15.805 1.473 1.00 44.41 794 LYS A N 1
ATOM 6418 C CA . LYS A 1 794 ? 16.345 -16.923 1.710 1.00 44.41 794 LYS A CA 1
ATOM 6419 C C . LYS A 1 794 ? 15.329 -16.866 0.574 1.00 44.41 794 LYS A C 1
ATOM 6421 O O . LYS A 1 794 ? 14.570 -15.906 0.492 1.00 44.41 794 LYS A O 1
ATOM 6426 N N . GLU A 1 795 ? 15.441 -17.828 -0.330 1.00 48.50 795 GLU A N 1
ATOM 6427 C CA . GLU A 1 795 ? 14.736 -17.923 -1.607 1.00 48.50 795 GLU A CA 1
ATOM 6428 C C . GLU A 1 795 ? 13.209 -17.926 -1.435 1.00 48.50 795 GLU A C 1
ATOM 6430 O O . GLU A 1 795 ? 12.659 -18.722 -0.677 1.00 48.50 795 GLU A O 1
ATOM 6435 N N . GLU A 1 796 ? 12.526 -17.060 -2.185 1.00 54.66 796 GLU A N 1
ATOM 6436 C CA . GLU A 1 796 ? 11.211 -17.374 -2.750 1.00 54.66 796 GLU A CA 1
ATOM 6437 C C . GLU A 1 796 ? 11.419 -17.477 -4.255 1.00 54.66 796 GLU A C 1
ATOM 6439 O O . GLU A 1 796 ? 11.351 -16.487 -4.989 1.00 54.66 796 GLU A O 1
ATOM 6444 N N . ASP A 1 797 ? 11.786 -18.679 -4.682 1.00 66.31 797 ASP A N 1
ATOM 6445 C CA . ASP A 1 797 ? 12.017 -19.002 -6.077 1.00 66.31 797 ASP A CA 1
ATOM 6446 C C . ASP A 1 797 ? 10.963 -19.997 -6.568 1.00 66.31 797 ASP A C 1
ATOM 6448 O O . ASP A 1 797 ? 11.147 -21.213 -6.535 1.00 66.31 797 ASP A O 1
ATOM 6452 N N . VAL A 1 798 ? 9.809 -19.468 -6.975 1.00 77.56 798 VAL A N 1
ATOM 6453 C CA . VAL A 1 798 ? 8.692 -20.296 -7.447 1.00 77.56 798 VAL A CA 1
ATOM 6454 C C . VAL A 1 798 ? 8.925 -20.798 -8.881 1.00 77.56 798 VAL A C 1
ATOM 6456 O O . VAL A 1 798 ? 8.385 -21.845 -9.242 1.00 77.56 798 VAL A O 1
ATOM 6459 N N . CYS A 1 799 ? 9.725 -20.093 -9.695 1.00 84.75 799 CYS A N 1
ATOM 6460 C CA . CYS A 1 799 ? 9.940 -20.407 -11.115 1.00 84.75 799 CYS A CA 1
ATOM 6461 C C . CYS A 1 799 ? 11.415 -20.412 -11.574 1.00 84.75 799 CYS A C 1
ATOM 6463 O O . CYS A 1 799 ? 11.694 -20.200 -12.756 1.00 84.75 799 CYS A O 1
ATOM 6465 N N . GLY A 1 800 ? 12.379 -20.653 -10.690 1.00 84.00 800 GLY A N 1
ATOM 6466 C CA . GLY A 1 800 ? 13.807 -20.667 -11.034 1.00 84.00 800 GLY A CA 1
ATOM 6467 C C . GLY A 1 800 ? 14.409 -19.283 -11.323 1.00 84.00 800 GLY A C 1
ATOM 6468 O O . GLY A 1 800 ? 15.415 -19.204 -12.028 1.00 84.00 800 GLY A O 1
ATOM 6469 N N . HIS A 1 801 ? 13.752 -18.194 -10.906 1.00 83.94 801 HIS A N 1
ATOM 6470 C CA . HIS A 1 801 ? 14.047 -16.816 -11.306 1.00 83.94 801 HIS A CA 1
ATOM 6471 C C . HIS A 1 801 ? 14.106 -16.637 -12.825 1.00 83.94 801 HIS A C 1
ATOM 6473 O O . HIS A 1 801 ? 14.937 -15.898 -13.361 1.00 83.94 801 HIS A O 1
ATOM 6479 N N . LYS A 1 802 ? 13.210 -17.343 -13.512 1.00 89.81 802 LYS A N 1
ATOM 6480 C CA . LYS A 1 802 ? 12.946 -17.206 -14.938 1.00 89.81 802 LYS A CA 1
ATOM 6481 C C . LYS A 1 802 ? 11.480 -16.873 -15.156 1.00 89.81 802 LYS A C 1
ATOM 6483 O O . LYS A 1 802 ? 10.625 -17.173 -14.317 1.00 89.81 802 LYS A O 1
ATOM 6488 N N . TRP A 1 803 ? 11.206 -16.248 -16.291 1.00 93.62 803 TRP A N 1
ATOM 6489 C CA . TRP A 1 803 ? 9.875 -15.786 -16.660 1.00 93.62 803 TRP A CA 1
ATOM 6490 C C . TRP A 1 803 ? 9.555 -16.195 -18.090 1.00 93.62 803 TRP A C 1
ATOM 6492 O O . TRP A 1 803 ? 10.442 -16.283 -18.937 1.00 93.62 803 TRP A O 1
ATOM 6502 N N . ASP A 1 804 ? 8.273 -16.414 -18.359 1.00 95.56 804 ASP A N 1
ATOM 6503 C CA . ASP A 1 804 ? 7.761 -16.353 -19.720 1.00 95.56 804 ASP A CA 1
ATOM 6504 C C . ASP A 1 804 ? 7.648 -14.870 -20.085 1.00 95.56 804 ASP A C 1
ATOM 6506 O O . ASP A 1 804 ? 6.826 -14.146 -19.515 1.00 95.56 804 ASP A O 1
ATOM 6510 N N . VAL A 1 805 ? 8.534 -14.399 -20.967 1.00 97.25 805 VAL A N 1
ATOM 6511 C CA . VAL A 1 805 ? 8.691 -12.971 -21.261 1.00 97.25 805 VAL A CA 1
ATOM 6512 C C . VAL A 1 805 ? 8.038 -12.620 -22.602 1.00 97.25 805 VAL A C 1
ATOM 6514 O O . VAL A 1 805 ? 8.497 -13.106 -23.640 1.00 97.25 805 VAL A O 1
ATOM 6517 N N . PRO A 1 806 ? 7.009 -11.753 -22.608 1.00 96.88 806 PRO A N 1
ATOM 6518 C CA . PRO A 1 806 ? 6.464 -11.163 -23.822 1.00 96.88 806 PRO A CA 1
ATOM 6519 C C . PRO A 1 806 ? 7.443 -10.103 -24.343 1.00 96.88 806 PRO A C 1
ATOM 6521 O O . PRO A 1 806 ? 7.644 -9.046 -23.742 1.00 96.88 806 PRO A O 1
ATOM 6524 N N . ILE A 1 807 ? 8.106 -10.411 -25.452 1.00 97.19 807 ILE A N 1
ATOM 6525 C CA . ILE A 1 807 ? 9.076 -9.550 -26.125 1.00 97.19 807 ILE A CA 1
ATOM 6526 C C . ILE A 1 807 ? 8.326 -8.663 -27.117 1.00 97.19 807 ILE A C 1
ATOM 6528 O O . ILE A 1 807 ? 8.047 -9.086 -28.237 1.00 97.19 807 ILE A O 1
ATOM 6532 N N . TRP A 1 808 ? 8.012 -7.432 -26.708 1.00 96.31 808 TRP A N 1
ATOM 6533 C CA . TRP A 1 808 ? 7.531 -6.401 -27.629 1.00 96.31 808 TRP A CA 1
ATOM 6534 C C . TRP A 1 808 ? 8.715 -5.778 -28.348 1.00 96.31 808 TRP A C 1
ATOM 6536 O O . TRP A 1 808 ? 9.659 -5.327 -27.694 1.00 96.31 808 TRP A O 1
ATOM 6546 N N . TYR A 1 809 ? 8.684 -5.736 -29.672 1.00 94.81 809 TYR A N 1
ATOM 6547 C CA . TYR A 1 809 ? 9.785 -5.199 -30.457 1.00 94.81 809 TYR A CA 1
ATOM 6548 C C . TYR A 1 809 ? 9.303 -4.358 -31.633 1.00 94.81 809 TYR A C 1
ATOM 6550 O O . TYR A 1 809 ? 8.233 -4.587 -32.187 1.00 94.81 809 TYR A O 1
ATOM 6558 N N . GLN A 1 810 ? 10.105 -3.361 -31.998 1.00 91.38 810 GLN A N 1
ATOM 6559 C CA . GLN A 1 810 ? 9.808 -2.435 -33.086 1.00 91.38 810 GLN A CA 1
ATOM 6560 C C . GLN A 1 810 ? 11.056 -2.201 -33.930 1.00 91.38 810 GLN A C 1
ATOM 6562 O O . GLN A 1 810 ? 12.108 -1.801 -33.420 1.00 91.38 810 GLN A O 1
ATOM 6567 N N . VAL A 1 811 ? 10.941 -2.435 -35.237 1.00 83.94 811 VAL A N 1
ATOM 6568 C CA . VAL A 1 811 ? 11.987 -2.074 -36.201 1.00 83.94 811 VAL A CA 1
ATOM 6569 C C . VAL A 1 811 ? 11.938 -0.550 -36.424 1.00 83.94 811 VAL A C 1
ATOM 6571 O O . VAL A 1 811 ? 10.865 -0.030 -36.740 1.00 83.94 811 VAL A O 1
ATOM 6574 N N . PRO A 1 812 ? 13.047 0.204 -36.280 1.00 68.94 812 PRO A N 1
ATOM 6575 C CA . PRO A 1 812 ? 13.072 1.652 -36.456 1.00 68.94 812 PRO A CA 1
ATOM 6576 C C . PRO A 1 812 ? 12.569 2.090 -37.837 1.00 68.94 812 PRO A C 1
ATOM 6578 O O . PRO A 1 812 ? 13.137 1.747 -38.879 1.00 68.94 812 PRO A O 1
ATOM 6581 N N . GLY A 1 813 ? 11.511 2.901 -37.836 1.00 66.75 813 GLY A N 1
ATOM 6582 C CA . GLY A 1 813 ? 10.811 3.342 -39.044 1.00 66.75 813 GLY A CA 1
ATOM 6583 C C . GLY A 1 813 ? 9.518 2.583 -39.350 1.00 66.75 813 GLY A C 1
ATOM 6584 O O . GLY A 1 813 ? 8.787 3.029 -40.228 1.00 66.75 813 GLY A O 1
ATOM 6585 N N . SER A 1 814 ? 9.229 1.483 -38.644 1.00 77.06 814 SER A N 1
ATOM 6586 C CA . SER A 1 814 ? 7.891 0.881 -38.609 1.00 77.06 814 SER A CA 1
ATOM 6587 C C . SER A 1 814 ? 7.018 1.599 -37.582 1.00 77.06 814 SER A C 1
ATOM 6589 O O . SER A 1 814 ? 7.515 1.996 -36.528 1.00 77.06 814 SER A O 1
ATOM 6591 N N . ASP A 1 815 ? 5.725 1.726 -37.855 1.00 77.81 815 ASP A N 1
ATOM 6592 C CA . ASP A 1 815 ? 4.694 2.147 -36.900 1.00 77.81 815 ASP A CA 1
ATOM 6593 C C . ASP A 1 815 ? 4.091 0.961 -36.119 1.00 77.81 815 ASP A C 1
ATOM 6595 O O . ASP A 1 815 ? 3.302 1.157 -35.195 1.00 77.81 815 ASP A O 1
ATOM 6599 N N . THR A 1 816 ? 4.489 -0.271 -36.451 1.00 85.69 816 THR A N 1
ATOM 6600 C CA . THR A 1 816 ? 4.012 -1.492 -35.795 1.00 85.69 816 THR A CA 1
ATOM 6601 C C . THR A 1 816 ? 4.926 -1.937 -34.656 1.00 85.69 816 THR A C 1
ATOM 6603 O O . THR A 1 816 ? 6.152 -1.938 -34.776 1.00 85.69 816 THR A O 1
ATOM 6606 N N . VAL A 1 817 ? 4.312 -2.377 -33.555 1.00 92.00 817 VAL A N 1
ATOM 6607 C CA . VAL A 1 817 ? 4.984 -3.104 -32.472 1.00 92.00 817 VAL A CA 1
ATOM 6608 C C . VAL A 1 817 ? 4.558 -4.562 -32.543 1.00 92.00 817 VAL A C 1
ATOM 6610 O O . VAL A 1 817 ? 3.378 -4.875 -32.384 1.00 92.00 817 VAL A O 1
ATOM 6613 N N . ASP A 1 818 ? 5.524 -5.444 -32.755 1.00 92.56 818 ASP A N 1
ATOM 6614 C CA . ASP A 1 818 ? 5.313 -6.884 -32.833 1.00 92.56 818 ASP A CA 1
ATOM 6615 C C . ASP A 1 818 ? 5.557 -7.548 -31.472 1.00 92.56 818 ASP A C 1
ATOM 6617 O O . ASP A 1 818 ? 6.285 -7.027 -30.623 1.00 92.56 818 ASP A O 1
ATOM 6621 N N . LEU A 1 819 ? 4.948 -8.718 -31.258 1.00 93.69 819 LEU A N 1
ATOM 6622 C CA . LEU A 1 819 ? 5.095 -9.519 -30.041 1.00 93.69 819 LEU A CA 1
ATOM 6623 C C . LEU A 1 819 ? 5.693 -10.890 -30.374 1.00 93.69 819 LEU A C 1
ATOM 6625 O O . LEU A 1 819 ? 5.178 -11.623 -31.217 1.00 93.69 819 LEU A O 1
ATOM 6629 N N . ALA A 1 820 ? 6.753 -11.255 -29.661 1.00 94.81 820 ALA A N 1
ATOM 6630 C CA . ALA A 1 820 ? 7.304 -12.604 -29.613 1.00 94.81 820 ALA A CA 1
ATOM 6631 C C . ALA A 1 820 ? 7.396 -13.093 -28.161 1.00 94.81 820 ALA A C 1
ATOM 6633 O O . ALA A 1 820 ? 7.210 -12.321 -27.223 1.00 94.81 820 ALA A O 1
ATOM 6634 N N . TRP A 1 821 ? 7.704 -14.373 -27.957 1.00 95.94 821 TRP A N 1
ATOM 6635 C CA . TRP A 1 821 ? 7.828 -14.955 -26.621 1.00 95.94 821 TRP A CA 1
ATOM 6636 C C . TRP A 1 821 ? 9.199 -15.576 -26.413 1.00 95.94 821 TRP A C 1
ATOM 6638 O O . TRP A 1 821 ? 9.623 -16.413 -27.204 1.00 95.94 821 TRP A O 1
ATOM 6648 N N . LEU A 1 822 ? 9.848 -15.202 -25.312 1.00 95.94 822 LEU A N 1
ATOM 6649 C CA . LEU A 1 822 ? 10.980 -15.934 -24.757 1.00 95.94 822 LEU A CA 1
ATOM 6650 C C . LEU A 1 822 ? 10.463 -16.753 -23.572 1.00 95.94 822 LEU A C 1
ATOM 6652 O O . LEU A 1 822 ? 10.155 -16.194 -22.518 1.00 95.94 822 LEU A O 1
ATOM 6656 N N . GLY A 1 823 ? 10.315 -18.063 -23.756 1.00 94.19 823 GLY A N 1
ATOM 6657 C CA . GLY A 1 823 ? 9.840 -18.954 -22.707 1.00 94.19 823 GLY A CA 1
ATOM 6658 C C . GLY A 1 823 ? 10.849 -19.094 -21.572 1.00 94.19 823 GLY A C 1
ATOM 6659 O O . GLY A 1 823 ? 12.063 -19.020 -21.769 1.00 94.19 823 GLY A O 1
ATOM 6660 N N . ARG A 1 824 ? 10.351 -19.360 -20.362 1.00 90.94 824 ARG A N 1
ATOM 6661 C CA . ARG A 1 824 ? 11.176 -19.515 -19.150 1.00 90.94 824 ARG A CA 1
ATOM 6662 C C . ARG A 1 824 ? 12.227 -20.621 -19.259 1.00 90.94 824 ARG A C 1
ATOM 6664 O O . ARG A 1 824 ? 13.269 -20.551 -18.618 1.00 90.94 824 ARG A O 1
ATOM 6671 N N . ASN A 1 825 ? 11.952 -21.648 -20.059 1.00 89.62 825 ASN A N 1
ATOM 6672 C CA . ASN A 1 825 ? 12.840 -22.796 -20.247 1.00 89.62 825 ASN A CA 1
ATOM 6673 C C . ASN A 1 825 ? 13.650 -22.723 -21.545 1.00 89.62 825 ASN A C 1
ATOM 6675 O O . ASN A 1 825 ? 14.465 -23.611 -21.787 1.00 89.62 825 ASN A O 1
ATOM 6679 N N . ASP A 1 826 ? 13.439 -21.691 -22.359 1.00 91.38 826 ASP A N 1
ATOM 6680 C CA . ASP A 1 826 ? 14.145 -21.540 -23.621 1.00 91.38 826 ASP A CA 1
ATOM 6681 C C . ASP A 1 826 ? 15.561 -21.018 -23.335 1.00 91.38 826 ASP A C 1
ATOM 6683 O O . ASP A 1 826 ? 15.762 -20.135 -22.496 1.00 91.38 826 ASP A O 1
ATOM 6687 N N . GLU A 1 827 ? 16.568 -21.566 -24.020 1.00 90.50 827 GLU A N 1
ATOM 6688 C CA . GLU A 1 827 ? 17.944 -21.064 -23.898 1.00 90.50 827 GLU A CA 1
ATOM 6689 C C . GLU A 1 827 ? 18.075 -19.658 -24.491 1.00 90.50 827 GLU A C 1
ATOM 6691 O O . GLU A 1 827 ? 18.810 -18.818 -23.972 1.00 90.50 827 GLU A O 1
ATOM 6696 N N . ASN A 1 828 ? 17.370 -19.415 -25.597 1.00 94.00 828 ASN A N 1
ATOM 6697 C CA . ASN A 1 828 ? 17.331 -18.148 -26.305 1.00 94.00 828 ASN A CA 1
ATOM 6698 C C . ASN A 1 828 ? 16.095 -18.056 -27.214 1.00 94.00 828 ASN A C 1
ATOM 6700 O O . ASN A 1 828 ? 15.466 -19.063 -27.531 1.00 94.00 828 ASN A O 1
ATOM 6704 N N . LEU A 1 829 ? 15.799 -16.838 -27.663 1.00 94.69 829 LEU A N 1
ATOM 6705 C CA . LEU A 1 829 ? 14.853 -16.531 -28.732 1.00 94.69 829 LEU A CA 1
ATOM 6706 C C . LEU A 1 829 ? 15.622 -15.923 -29.907 1.00 94.69 829 LEU A C 1
ATOM 6708 O O . LEU A 1 829 ? 16.377 -14.971 -29.716 1.00 94.69 829 LEU A O 1
ATOM 6712 N N . VAL A 1 830 ? 15.402 -16.435 -31.119 1.00 94.19 830 VAL A N 1
ATOM 6713 C CA . VAL A 1 830 ? 15.955 -15.861 -32.353 1.00 94.19 830 VAL A CA 1
ATOM 6714 C C . VAL A 1 830 ? 14.862 -15.103 -33.096 1.00 94.19 830 VAL A C 1
ATOM 6716 O O . VAL A 1 830 ? 13.832 -15.683 -33.440 1.00 94.19 830 VAL A O 1
ATOM 6719 N N . LEU A 1 831 ? 15.089 -13.815 -33.357 1.00 92.06 831 LEU A N 1
ATOM 6720 C CA . LEU A 1 831 ? 14.201 -12.982 -34.169 1.00 92.06 831 LEU A CA 1
ATOM 6721 C C . LEU A 1 831 ? 14.847 -12.700 -35.524 1.00 92.06 831 LEU A C 1
ATOM 6723 O O . LEU A 1 831 ? 15.961 -12.181 -35.590 1.00 92.06 831 LEU A O 1
ATOM 6727 N N . ASN A 1 832 ? 14.122 -13.008 -36.600 1.00 89.69 832 ASN A N 1
ATOM 6728 C CA . ASN A 1 832 ? 14.535 -12.717 -37.973 1.00 89.69 832 ASN A CA 1
ATOM 6729 C C . ASN A 1 832 ? 14.093 -11.299 -38.348 1.00 89.69 832 ASN A C 1
ATOM 6731 O O . ASN A 1 832 ? 13.002 -11.099 -38.883 1.00 89.69 832 ASN A O 1
ATOM 6735 N N . VAL A 1 833 ? 14.933 -10.316 -38.037 1.00 83.69 833 VAL A N 1
ATOM 6736 C CA . VAL A 1 833 ? 14.697 -8.894 -38.310 1.00 83.69 833 VAL A CA 1
ATOM 6737 C C . VAL A 1 833 ? 15.866 -8.321 -39.106 1.00 83.69 833 VAL A C 1
ATOM 6739 O O . VAL A 1 833 ? 17.031 -8.516 -38.768 1.00 83.69 833 VAL A O 1
ATOM 6742 N N . THR A 1 834 ? 15.558 -7.617 -40.195 1.00 72.50 834 THR A N 1
ATOM 6743 C CA . THR A 1 834 ? 16.558 -6.959 -41.047 1.00 72.50 834 THR A CA 1
ATOM 6744 C C . THR A 1 834 ? 16.761 -5.522 -40.570 1.00 72.50 834 THR A C 1
ATOM 6746 O O . THR A 1 834 ? 15.939 -4.652 -40.844 1.00 72.50 834 THR A O 1
ATOM 6749 N N . GLY A 1 835 ? 17.860 -5.274 -39.854 1.00 70.19 835 GLY A N 1
ATOM 6750 C CA . GLY A 1 835 ? 18.201 -3.965 -39.284 1.00 70.19 835 GLY A CA 1
ATOM 6751 C C . GLY A 1 835 ? 18.151 -3.931 -37.750 1.00 70.19 835 GLY A C 1
ATOM 6752 O O . GLY A 1 835 ? 17.831 -4.941 -37.120 1.00 70.19 835 GLY A O 1
ATOM 6753 N N . PRO A 1 836 ? 18.506 -2.793 -37.123 1.00 79.88 836 PRO A N 1
ATOM 6754 C CA . PRO A 1 836 ? 18.413 -2.660 -35.672 1.00 79.88 836 PRO A CA 1
ATOM 6755 C C . PRO A 1 836 ? 16.949 -2.736 -35.217 1.00 79.88 836 PRO A C 1
ATOM 6757 O O . PRO A 1 836 ? 16.036 -2.500 -36.000 1.00 79.88 836 PRO A O 1
ATOM 6760 N N . VAL A 1 837 ? 16.709 -3.069 -33.951 1.00 89.19 837 VAL A N 1
ATOM 6761 C CA . VAL A 1 837 ? 15.367 -3.233 -33.378 1.00 89.19 837 VAL A CA 1
ATOM 6762 C C . VAL A 1 837 ? 15.354 -2.720 -31.944 1.00 89.19 837 VAL A C 1
ATOM 6764 O O . VAL A 1 837 ? 16.299 -2.941 -31.188 1.00 89.19 837 VAL A O 1
ATOM 6767 N N . VAL A 1 838 ? 14.288 -2.022 -31.565 1.00 91.50 838 VAL A N 1
ATOM 6768 C CA . VAL A 1 838 ? 14.045 -1.624 -30.178 1.00 91.50 838 VAL A CA 1
ATOM 6769 C C . VAL A 1 838 ? 13.227 -2.722 -29.511 1.00 91.50 838 VAL A C 1
ATOM 6771 O O . VAL A 1 838 ? 12.077 -2.952 -29.876 1.00 91.50 838 VAL A O 1
ATOM 6774 N N . ILE A 1 839 ? 13.832 -3.414 -28.550 1.00 95.56 839 ILE A N 1
ATOM 6775 C CA . ILE A 1 839 ? 13.178 -4.384 -27.667 1.00 95.56 839 ILE A CA 1
ATOM 6776 C C . ILE A 1 839 ? 12.546 -3.654 -26.475 1.00 95.56 839 ILE A C 1
ATOM 6778 O O . ILE A 1 839 ? 13.044 -2.622 -26.025 1.00 95.56 839 ILE A O 1
ATOM 6782 N N . ASN A 1 840 ? 11.459 -4.223 -25.957 1.00 96.19 840 ASN A N 1
ATOM 6783 C CA . ASN A 1 840 ? 10.526 -3.600 -25.023 1.00 96.19 840 ASN A CA 1
ATOM 6784 C C . ASN A 1 840 ? 9.921 -2.300 -25.578 1.00 96.19 840 ASN A C 1
ATOM 6786 O O . ASN A 1 840 ? 9.833 -1.287 -24.878 1.00 96.19 840 ASN A O 1
ATOM 6790 N N . ALA A 1 841 ? 9.535 -2.314 -26.857 1.00 94.44 841 ALA A N 1
ATOM 6791 C CA . ALA A 1 841 ? 8.866 -1.178 -27.480 1.00 94.44 841 ALA A CA 1
ATOM 6792 C C . ALA A 1 841 ? 7.597 -0.790 -26.691 1.00 94.44 841 ALA A C 1
ATOM 6794 O O . ALA A 1 841 ? 6.896 -1.641 -26.138 1.00 94.44 841 ALA A O 1
ATOM 6795 N N . ASN A 1 842 ? 7.351 0.515 -26.584 1.00 93.81 842 ASN A N 1
ATOM 6796 C CA . ASN A 1 842 ? 6.347 1.167 -25.736 1.00 93.81 842 ASN A CA 1
ATOM 6797 C C . ASN A 1 842 ? 6.504 0.901 -24.230 1.00 93.81 842 ASN A C 1
ATOM 6799 O O . ASN A 1 842 ? 5.637 1.267 -23.435 1.00 93.81 842 ASN A O 1
ATOM 6803 N N . SER A 1 843 ? 7.621 0.299 -23.809 1.00 96.00 843 SER A N 1
ATOM 6804 C CA . SER A 1 843 ? 7.857 -0.120 -22.427 1.00 96.00 843 SER A CA 1
ATOM 6805 C C . SER A 1 843 ? 6.740 -1.019 -21.881 1.00 96.00 843 SER A C 1
ATOM 6807 O O . SER A 1 843 ? 6.422 -0.951 -20.693 1.00 96.00 843 SER A O 1
ATOM 6809 N N . ASN A 1 844 ? 6.094 -1.819 -22.736 1.00 95.44 844 ASN A N 1
ATOM 6810 C CA . ASN A 1 844 ? 4.939 -2.643 -22.361 1.00 95.44 844 ASN A CA 1
ATOM 6811 C C . ASN A 1 844 ? 5.289 -3.700 -21.301 1.00 95.44 844 ASN A C 1
ATOM 6813 O O . ASN A 1 844 ? 4.449 -4.045 -20.475 1.00 95.44 844 ASN A O 1
ATOM 6817 N N . GLY A 1 845 ? 6.530 -4.191 -21.298 1.00 95.94 845 GLY A N 1
ATOM 6818 C CA . GLY A 1 845 ? 6.992 -5.253 -20.415 1.00 95.94 845 GLY A CA 1
ATOM 6819 C C . GLY A 1 845 ? 7.738 -4.782 -19.176 1.00 95.94 845 GLY A C 1
ATOM 6820 O O . GLY A 1 845 ? 8.492 -3.809 -19.215 1.00 95.94 845 GLY A O 1
ATOM 6821 N N . TYR A 1 846 ? 7.566 -5.518 -18.075 1.00 95.94 846 TYR A N 1
ATOM 6822 C CA . TYR A 1 846 ? 8.277 -5.307 -16.810 1.00 95.94 846 TYR A CA 1
ATOM 6823 C C . TYR A 1 846 ? 9.663 -5.972 -16.827 1.00 95.94 846 TYR A C 1
ATOM 6825 O O . TYR A 1 846 ? 9.923 -6.946 -16.123 1.00 95.94 846 TYR A O 1
ATOM 6833 N N . TYR A 1 847 ? 10.550 -5.484 -17.688 1.00 95.69 847 TYR A N 1
ATOM 6834 C CA . TYR A 1 847 ? 11.920 -5.979 -17.813 1.00 95.69 847 TYR A CA 1
ATOM 6835 C C . TYR A 1 847 ? 12.847 -4.916 -18.397 1.00 95.69 847 TYR A C 1
ATOM 6837 O O . TYR A 1 847 ? 12.401 -3.944 -19.011 1.00 95.69 847 TYR A O 1
ATOM 6845 N N . ARG A 1 848 ? 14.153 -5.118 -18.208 1.00 95.44 848 ARG A N 1
ATOM 6846 C CA . ARG A 1 848 ? 15.198 -4.261 -18.785 1.00 95.44 848 ARG A CA 1
ATOM 6847 C C . ARG A 1 848 ? 15.835 -4.915 -19.996 1.00 95.44 848 ARG A C 1
ATOM 6849 O O . ARG A 1 848 ? 15.878 -6.141 -20.082 1.00 95.44 848 ARG A O 1
ATOM 6856 N N . VAL A 1 849 ? 16.383 -4.099 -20.888 1.00 96.06 849 VAL A N 1
ATOM 6857 C CA . VAL A 1 849 ? 17.093 -4.565 -22.078 1.00 96.06 849 VAL A CA 1
ATOM 6858 C C . VAL A 1 849 ? 18.545 -4.099 -22.065 1.00 96.06 849 VAL A C 1
ATOM 6860 O O . VAL A 1 849 ? 18.835 -2.920 -21.876 1.00 96.06 849 VAL A O 1
ATOM 6863 N N . LEU A 1 850 ? 19.463 -5.029 -22.314 1.00 94.81 850 LEU A N 1
ATOM 6864 C CA . LEU A 1 850 ? 20.883 -4.765 -22.513 1.00 94.81 850 LEU A CA 1
ATOM 6865 C C . LEU A 1 850 ? 21.292 -5.201 -23.921 1.00 94.81 850 LEU A C 1
ATOM 6867 O O . LEU A 1 850 ? 21.268 -6.389 -24.239 1.00 94.81 850 LEU A O 1
ATOM 6871 N N . TYR A 1 851 ? 21.712 -4.252 -24.749 1.00 93.38 851 TYR A N 1
ATOM 6872 C CA . TYR A 1 851 ? 22.213 -4.539 -26.092 1.00 93.38 851 TYR A CA 1
ATOM 6873 C C . TYR A 1 851 ? 23.740 -4.703 -26.085 1.00 93.38 851 TYR A C 1
ATOM 6875 O O . TYR A 1 851 ? 24.431 -4.182 -25.207 1.00 93.38 851 TYR A O 1
ATOM 6883 N N . SER A 1 852 ? 24.293 -5.421 -27.065 1.00 91.12 852 SER A N 1
ATOM 6884 C CA . SER A 1 852 ? 25.741 -5.406 -27.310 1.00 91.12 852 SER A CA 1
ATOM 6885 C C . SER A 1 852 ? 26.194 -4.031 -27.828 1.00 91.12 852 SER A C 1
ATOM 6887 O O . SER A 1 852 ? 25.419 -3.317 -28.462 1.00 91.12 852 SER A O 1
ATOM 6889 N N . ASN A 1 853 ? 27.464 -3.662 -27.611 1.00 89.50 853 ASN A N 1
ATOM 6890 C CA . ASN A 1 853 ? 28.009 -2.381 -28.097 1.00 89.50 853 ASN A CA 1
ATOM 6891 C C . ASN A 1 853 ? 27.816 -2.207 -29.615 1.00 89.50 853 ASN A C 1
ATOM 6893 O O . ASN A 1 853 ? 27.365 -1.158 -30.059 1.00 89.50 853 ASN A O 1
ATOM 6897 N N . GLN A 1 854 ? 28.064 -3.265 -30.397 1.00 87.00 854 GLN A N 1
ATOM 6898 C CA . GLN A 1 854 ? 27.827 -3.267 -31.845 1.00 87.00 854 GLN A CA 1
ATOM 6899 C C . GLN A 1 854 ? 26.365 -2.948 -32.186 1.00 87.00 854 GLN A C 1
ATOM 6901 O O . GLN A 1 854 ? 26.080 -2.244 -33.149 1.00 87.00 854 GLN A O 1
ATOM 6906 N N . PHE A 1 855 ? 25.418 -3.454 -31.397 1.00 87.62 855 PHE A N 1
ATOM 6907 C CA . PHE A 1 855 ? 24.004 -3.211 -31.641 1.00 87.62 855 PHE A CA 1
ATOM 6908 C C . PHE A 1 855 ? 23.585 -1.784 -31.264 1.00 87.62 855 PHE A C 1
ATOM 6910 O O . PHE A 1 855 ? 22.793 -1.169 -31.978 1.00 87.62 855 PHE A O 1
ATOM 6917 N N . TYR A 1 856 ? 24.153 -1.220 -30.191 1.00 90.00 856 TYR A N 1
ATOM 6918 C CA . TYR A 1 856 ? 23.990 0.203 -29.879 1.00 90.00 856 TYR A CA 1
ATOM 6919 C C . TYR A 1 856 ? 24.535 1.100 -31.001 1.00 90.00 856 TYR A C 1
ATOM 6921 O O . TYR A 1 856 ? 23.869 2.060 -31.375 1.00 90.00 856 TYR A O 1
ATOM 6929 N N . GLU A 1 857 ? 25.672 0.761 -31.615 1.00 88.06 857 GLU A N 1
ATOM 6930 C CA . GLU A 1 857 ? 26.202 1.498 -32.776 1.00 88.06 857 GLU A CA 1
ATOM 6931 C C . GLU A 1 857 ? 25.246 1.455 -33.985 1.00 88.06 857 GLU A C 1
ATOM 6933 O O . GLU A 1 857 ? 25.026 2.474 -34.649 1.00 88.06 857 GLU A O 1
ATOM 6938 N N . LEU A 1 858 ? 24.611 0.304 -34.243 1.00 85.75 858 LEU A N 1
ATOM 6939 C CA . LEU A 1 858 ? 23.592 0.173 -35.294 1.00 85.75 858 LEU A CA 1
ATOM 6940 C C . LEU A 1 858 ? 22.351 1.031 -35.004 1.00 85.75 858 LEU A C 1
ATOM 6942 O O . LEU A 1 858 ? 21.870 1.735 -35.894 1.00 85.75 858 LEU A O 1
ATOM 6946 N N . LEU A 1 859 ? 21.851 1.011 -33.764 1.00 85.81 859 LEU A N 1
ATOM 6947 C CA . LEU A 1 859 ? 20.742 1.874 -33.333 1.00 85.81 859 LEU A CA 1
ATOM 6948 C C . LEU A 1 859 ? 21.102 3.358 -33.469 1.00 85.81 859 LEU A C 1
ATOM 6950 O O . LEU A 1 859 ? 20.305 4.146 -33.975 1.00 85.81 859 LEU A O 1
ATOM 6954 N N . SER A 1 860 ? 22.320 3.725 -33.068 1.00 83.81 860 SER A N 1
ATOM 6955 C CA . SER A 1 860 ? 22.847 5.083 -33.177 1.00 83.81 860 SER A CA 1
ATOM 6956 C C . SER A 1 860 ? 22.858 5.581 -34.620 1.00 83.81 860 SER A C 1
ATOM 6958 O O . SER A 1 860 ? 22.426 6.700 -34.891 1.00 83.81 860 SER A O 1
ATOM 6960 N N . THR A 1 861 ? 23.305 4.735 -35.551 1.00 81.62 861 THR A N 1
ATOM 6961 C CA . THR A 1 861 ? 23.356 5.064 -36.982 1.00 81.62 861 THR A CA 1
ATOM 6962 C C . THR A 1 861 ? 21.956 5.348 -37.531 1.00 81.62 861 THR A C 1
ATOM 6964 O O . THR A 1 861 ? 21.743 6.374 -38.176 1.00 81.62 861 THR A O 1
ATOM 6967 N N . GLU A 1 862 ? 20.958 4.512 -37.214 1.00 78.88 862 GLU A N 1
ATOM 6968 C CA . GLU A 1 862 ? 19.575 4.768 -37.650 1.00 78.88 862 GLU A CA 1
ATOM 6969 C C . GLU A 1 862 ? 18.974 6.039 -37.029 1.00 78.88 862 GLU A C 1
ATOM 6971 O O . GLU A 1 862 ? 18.182 6.722 -37.685 1.00 78.88 862 GLU A O 1
ATOM 6976 N N . PHE A 1 863 ? 19.331 6.374 -35.786 1.00 78.94 863 PHE A N 1
ATOM 6977 C CA . PHE A 1 863 ? 18.825 7.574 -35.113 1.00 78.94 863 PHE A CA 1
ATOM 6978 C C . PHE A 1 863 ? 19.415 8.855 -35.720 1.00 78.94 863 PHE A C 1
ATOM 6980 O O . PHE A 1 863 ? 18.664 9.793 -35.988 1.00 78.94 863 PHE A O 1
ATOM 6987 N N . GLN A 1 864 ? 20.724 8.878 -35.994 1.00 75.00 864 GLN A N 1
ATOM 6988 C CA . GLN A 1 864 ? 21.422 10.058 -36.514 1.00 75.00 864 GLN A CA 1
ATOM 6989 C C . GLN A 1 864 ? 21.216 10.284 -38.015 1.00 75.00 864 GLN A C 1
ATOM 6991 O O . GLN A 1 864 ? 20.956 11.409 -38.435 1.00 75.00 864 GLN A O 1
ATOM 6996 N N . GLU A 1 865 ? 21.335 9.242 -38.842 1.00 66.19 865 GLU A N 1
ATOM 6997 C CA . GLU A 1 865 ? 21.362 9.412 -40.303 1.00 66.19 865 GLU A CA 1
ATOM 6998 C C . GLU A 1 865 ? 19.971 9.589 -40.916 1.00 66.19 865 GLU A C 1
ATOM 7000 O O . GLU A 1 865 ? 19.840 10.108 -42.025 1.00 66.19 865 GLU A O 1
ATOM 7005 N N . ARG A 1 866 ? 18.920 9.132 -40.226 1.00 59.00 866 ARG A N 1
ATOM 7006 C CA . ARG A 1 866 ? 17.574 9.030 -40.811 1.00 59.00 866 ARG A CA 1
ATOM 7007 C C . ARG A 1 866 ? 16.484 9.763 -40.031 1.00 59.00 866 ARG A C 1
ATOM 7009 O O . ARG A 1 866 ? 15.337 9.725 -40.466 1.00 59.00 866 ARG A O 1
ATOM 7016 N N . GLY A 1 867 ? 16.805 10.401 -38.899 1.00 61.38 867 GLY A N 1
ATOM 7017 C CA . GLY A 1 867 ? 15.832 11.139 -38.075 1.00 61.38 867 GLY A CA 1
ATOM 7018 C C . GLY A 1 867 ? 14.673 10.276 -37.552 1.00 61.38 867 GLY A C 1
ATOM 7019 O O . GLY A 1 867 ? 13.589 10.774 -37.264 1.00 61.38 867 GLY A O 1
ATOM 7020 N N . LYS A 1 868 ? 14.867 8.953 -37.468 1.00 61.81 868 LYS A N 1
ATOM 7021 C CA . LYS A 1 868 ? 13.793 7.963 -37.272 1.00 61.81 868 LYS A CA 1
ATOM 7022 C C . LYS A 1 868 ? 13.324 7.779 -35.828 1.00 61.81 868 LYS A C 1
ATOM 7024 O O . LYS A 1 868 ? 12.484 6.916 -35.580 1.00 61.81 868 LYS A O 1
ATOM 7029 N N . THR A 1 869 ? 13.799 8.583 -34.878 1.00 62.03 869 THR A N 1
ATOM 7030 C CA . THR A 1 869 ? 13.235 8.594 -33.516 1.00 62.03 869 THR A CA 1
ATOM 7031 C C . THR A 1 869 ? 11.765 9.015 -33.507 1.00 62.03 869 THR A C 1
ATOM 7033 O O . THR A 1 869 ? 11.053 8.660 -32.574 1.00 62.03 869 THR A O 1
ATOM 7036 N N . GLN A 1 870 ? 11.290 9.684 -34.566 1.00 63.22 870 GLN A N 1
ATOM 7037 C CA . GLN A 1 870 ? 9.897 10.113 -34.731 1.00 63.22 870 GLN A CA 1
ATOM 7038 C C . GLN A 1 870 ? 8.863 8.972 -34.678 1.00 63.22 870 GLN A C 1
ATOM 7040 O O . GLN A 1 870 ? 7.705 9.226 -34.375 1.00 63.22 870 GLN A O 1
ATOM 7045 N N . PHE A 1 871 ? 9.259 7.726 -34.973 1.00 70.81 871 PHE A N 1
ATOM 7046 C CA . PHE A 1 871 ? 8.351 6.568 -34.958 1.00 70.81 871 PHE A CA 1
ATOM 7047 C C . PHE A 1 871 ? 8.370 5.796 -33.632 1.00 70.81 871 PHE A C 1
ATOM 7049 O O . PHE A 1 871 ? 7.575 4.878 -33.440 1.00 70.81 871 PHE A O 1
ATOM 7056 N N . LEU A 1 872 ? 9.279 6.142 -32.717 1.00 84.81 872 LEU A N 1
ATOM 7057 C CA . LEU A 1 872 ? 9.306 5.561 -31.380 1.00 84.81 872 LEU A CA 1
ATOM 7058 C C . LEU A 1 872 ? 8.396 6.370 -30.464 1.00 84.81 872 LEU A C 1
ATOM 7060 O O . LEU A 1 872 ? 8.472 7.597 -30.438 1.00 84.81 872 LEU A O 1
ATOM 7064 N N . SER A 1 873 ? 7.591 5.679 -29.661 1.00 90.56 873 SER A N 1
ATOM 7065 C CA . SER A 1 873 ? 6.848 6.333 -28.587 1.00 90.56 873 SER A CA 1
ATOM 7066 C C . SER A 1 873 ? 7.789 6.945 -27.552 1.00 90.56 873 SER A C 1
ATOM 7068 O O . SER A 1 873 ? 8.930 6.500 -27.359 1.00 90.56 873 SER A O 1
ATOM 7070 N N . ASP A 1 874 ? 7.280 7.924 -26.814 1.00 91.88 874 ASP A N 1
ATOM 7071 C CA . ASP A 1 874 ? 8.025 8.535 -25.719 1.00 91.88 874 ASP A CA 1
ATOM 7072 C C . ASP A 1 874 ? 8.375 7.511 -24.627 1.00 91.88 874 ASP A C 1
ATOM 7074 O O . ASP A 1 874 ? 9.476 7.545 -24.067 1.00 91.88 874 ASP A O 1
ATOM 7078 N N . SER A 1 875 ? 7.511 6.511 -24.416 1.00 94.75 875 SER A N 1
ATOM 7079 C CA . SER A 1 875 ? 7.765 5.345 -23.560 1.00 94.75 875 SER A CA 1
ATOM 7080 C C . SER A 1 875 ? 8.966 4.515 -24.028 1.00 94.75 875 SER A C 1
ATOM 7082 O O . SER A 1 875 ? 9.827 4.181 -23.212 1.00 94.75 875 SER A O 1
ATOM 7084 N N . SER A 1 876 ? 9.082 4.221 -25.332 1.00 93.88 876 SER A N 1
ATOM 7085 C CA . SER A 1 876 ? 10.247 3.516 -25.900 1.00 93.88 876 SER A CA 1
ATOM 7086 C C . SER A 1 876 ? 11.542 4.295 -25.672 1.00 93.88 876 SER A C 1
ATOM 7088 O O . SER A 1 876 ? 12.539 3.744 -25.197 1.00 93.88 876 SER A O 1
ATOM 7090 N N . LYS A 1 877 ? 11.530 5.593 -25.991 1.00 92.75 877 LYS A N 1
ATOM 7091 C CA . LYS A 1 877 ? 12.705 6.465 -25.879 1.00 92.75 877 LYS A CA 1
ATOM 7092 C C . LYS A 1 877 ? 13.175 6.587 -24.427 1.00 92.75 877 LYS A C 1
ATOM 7094 O O . LYS A 1 877 ? 14.368 6.438 -24.151 1.00 92.75 877 LYS A O 1
ATOM 7099 N N . ILE A 1 878 ? 12.259 6.808 -23.477 1.00 94.00 878 ILE A N 1
ATOM 7100 C CA . ILE A 1 878 ? 12.638 6.940 -22.065 1.00 94.00 878 ILE A CA 1
ATOM 7101 C C . ILE A 1 878 ? 13.054 5.604 -21.444 1.00 94.00 878 ILE A C 1
ATOM 7103 O O . ILE A 1 878 ? 13.995 5.590 -20.651 1.00 94.00 878 ILE A O 1
ATOM 7107 N N . ARG A 1 879 ? 12.431 4.477 -21.828 1.00 95.38 879 ARG A N 1
ATOM 7108 C CA . ARG A 1 879 ? 12.865 3.128 -21.422 1.00 95.38 879 ARG A CA 1
ATOM 7109 C C . ARG A 1 879 ? 14.290 2.852 -21.889 1.00 95.38 879 ARG A C 1
ATOM 7111 O O . ARG A 1 879 ? 15.111 2.444 -21.071 1.00 95.38 879 ARG A O 1
ATOM 7118 N N . LEU A 1 880 ? 14.615 3.171 -23.145 1.00 94.31 880 LEU A N 1
ATOM 7119 C CA . LEU A 1 880 ? 15.972 3.033 -23.680 1.00 94.31 880 LEU A CA 1
ATOM 7120 C C . LEU A 1 880 ? 16.988 3.852 -22.868 1.00 94.31 880 LEU A C 1
ATOM 7122 O O . LEU A 1 880 ? 18.013 3.317 -22.448 1.00 94.31 880 LEU A O 1
ATOM 7126 N N . LEU A 1 881 ? 16.693 5.124 -22.577 1.00 94.38 881 LEU A N 1
ATOM 7127 C CA . LEU A 1 881 ? 17.553 5.959 -21.728 1.00 94.38 881 LEU A CA 1
ATOM 7128 C C . LEU A 1 881 ? 17.660 5.431 -20.290 1.00 94.38 881 LEU A C 1
ATOM 7130 O O . LEU A 1 881 ? 18.713 5.539 -19.656 1.00 94.38 881 LEU A O 1
ATOM 7134 N N . ASN A 1 882 ? 16.572 4.886 -19.744 1.00 94.88 882 ASN A N 1
ATOM 7135 C CA . ASN A 1 882 ? 16.554 4.322 -18.401 1.00 94.88 882 ASN A CA 1
ATOM 7136 C C . ASN A 1 882 ? 17.441 3.085 -18.294 1.00 94.88 882 ASN A C 1
ATOM 7138 O O . ASN A 1 882 ? 18.237 3.000 -17.356 1.00 94.88 882 ASN A O 1
ATOM 7142 N N . ASP A 1 883 ? 17.355 2.191 -19.273 1.00 94.94 883 ASP A N 1
ATOM 7143 C CA . ASP A 1 883 ? 18.158 0.977 -19.324 1.00 94.94 883 ASP A CA 1
ATOM 7144 C C . ASP A 1 883 ? 19.631 1.302 -19.598 1.00 94.94 883 ASP A C 1
ATOM 7146 O O . ASP A 1 883 ? 20.496 0.824 -18.863 1.00 94.94 883 ASP A O 1
ATOM 7150 N N . ILE A 1 884 ? 19.931 2.222 -20.529 1.00 94.38 884 ILE A N 1
ATOM 7151 C CA . ILE A 1 884 ? 21.296 2.744 -20.725 1.00 94.38 884 ILE A CA 1
ATOM 7152 C C . ILE A 1 884 ? 21.856 3.251 -19.394 1.00 94.38 884 ILE A C 1
ATOM 7154 O O . ILE A 1 884 ? 22.921 2.812 -18.969 1.00 94.38 884 ILE A O 1
ATOM 7158 N N . MET A 1 885 ? 21.132 4.129 -18.691 1.00 91.38 885 MET A N 1
ATOM 7159 C CA . MET A 1 885 ? 21.579 4.680 -17.407 1.00 91.38 885 MET A CA 1
ATOM 7160 C C . MET A 1 885 ? 21.888 3.593 -16.366 1.00 91.38 885 MET A C 1
ATOM 7162 O O . MET A 1 885 ? 22.830 3.760 -15.574 1.00 91.38 885 MET A O 1
ATOM 7166 N N . ASN A 1 886 ? 21.088 2.523 -16.345 1.00 89.88 886 ASN A N 1
ATOM 7167 C CA . ASN A 1 886 ? 21.239 1.398 -15.427 1.00 89.88 886 ASN A CA 1
ATOM 7168 C C . ASN A 1 886 ? 22.531 0.611 -15.710 1.00 89.88 886 ASN A C 1
ATOM 7170 O O . ASN A 1 886 ? 23.263 0.293 -14.774 1.00 89.88 886 ASN A O 1
ATOM 7174 N N . PHE A 1 887 ? 22.862 0.414 -16.989 1.00 90.38 887 PHE A N 1
ATOM 7175 C CA . PHE A 1 887 ? 24.018 -0.362 -17.454 1.00 90.38 887 PHE A CA 1
ATOM 7176 C C . PHE A 1 887 ? 25.273 0.473 -17.777 1.00 90.38 887 PHE A C 1
ATOM 7178 O O . PHE A 1 887 ? 26.269 -0.049 -18.289 1.00 90.38 887 PHE A O 1
ATOM 7185 N N . ILE A 1 888 ? 25.276 1.772 -17.455 1.00 87.19 888 ILE A N 1
ATOM 7186 C CA . ILE A 1 888 ? 26.484 2.605 -17.540 1.00 87.19 888 ILE A CA 1
ATOM 7187 C C . ILE A 1 888 ? 27.610 1.981 -16.697 1.00 87.19 888 ILE A C 1
ATOM 7189 O O . ILE A 1 888 ? 27.472 1.808 -15.484 1.00 87.19 888 ILE A O 1
ATOM 7193 N N . GLY A 1 889 ? 28.749 1.718 -17.341 1.00 84.44 889 GLY A N 1
ATOM 7194 C CA . GLY A 1 889 ? 29.903 1.013 -16.774 1.00 84.44 889 GLY A CA 1
ATOM 7195 C C . GLY A 1 889 ? 30.109 -0.394 -17.346 1.00 84.44 889 GLY A C 1
ATOM 7196 O O . GLY A 1 889 ? 31.196 -0.946 -17.201 1.00 84.44 889 GLY A O 1
ATOM 7197 N N . GLU A 1 890 ? 29.100 -0.950 -18.019 1.00 86.94 890 GLU A N 1
ATOM 7198 C CA . GLU A 1 890 ? 29.191 -2.213 -18.772 1.00 86.94 890 GLU A CA 1
ATOM 7199 C C . GLU A 1 890 ? 29.067 -2.020 -20.279 1.00 86.94 890 GLU A C 1
ATOM 7201 O O . GLU A 1 890 ? 29.579 -2.833 -21.046 1.00 86.94 890 GLU A O 1
ATOM 7206 N N . ILE A 1 891 ? 28.409 -0.939 -20.691 1.00 89.94 891 ILE A N 1
ATOM 7207 C CA . ILE A 1 891 ? 28.300 -0.525 -22.086 1.00 89.94 891 ILE A CA 1
ATOM 7208 C C . ILE A 1 891 ? 29.466 0.414 -22.415 1.00 89.94 891 ILE A C 1
ATOM 7210 O O . ILE A 1 891 ? 29.809 1.283 -21.605 1.00 89.94 891 ILE A O 1
ATOM 7214 N N . ASP A 1 892 ? 30.066 0.272 -23.600 1.00 88.81 892 ASP A N 1
ATOM 7215 C CA . ASP A 1 892 ? 31.050 1.246 -24.080 1.00 88.81 892 ASP A CA 1
ATOM 7216 C C . ASP A 1 892 ? 30.353 2.591 -24.298 1.00 88.81 892 ASP A C 1
ATOM 7218 O O . ASP A 1 892 ? 29.452 2.709 -25.130 1.00 88.81 892 ASP A O 1
ATOM 7222 N N . ALA A 1 893 ? 30.794 3.619 -23.574 1.00 86.56 893 ALA A N 1
ATOM 7223 C CA . ALA A 1 893 ? 30.246 4.962 -23.668 1.00 86.56 893 ALA A CA 1
ATOM 7224 C C . ALA A 1 893 ? 30.206 5.485 -25.113 1.00 86.56 893 ALA A C 1
ATOM 7226 O O . ALA A 1 893 ? 29.263 6.189 -25.463 1.00 86.56 893 ALA A O 1
ATOM 7227 N N . LYS A 1 894 ? 31.174 5.112 -25.964 1.00 85.50 894 LYS A N 1
ATOM 7228 C CA . LYS A 1 894 ? 31.191 5.521 -27.378 1.00 85.50 894 LYS A CA 1
ATOM 7229 C C . LYS A 1 894 ? 30.004 4.981 -28.173 1.00 85.50 894 LYS A C 1
ATOM 7231 O O . LYS A 1 894 ? 29.511 5.683 -29.046 1.00 85.50 894 LYS A O 1
ATOM 7236 N N . SER A 1 895 ? 29.537 3.774 -27.853 1.00 88.00 895 SER A N 1
ATOM 7237 C CA . SER A 1 895 ? 28.441 3.116 -28.578 1.00 88.00 895 SER A CA 1
ATOM 7238 C C . SER A 1 895 ? 27.068 3.735 -28.294 1.00 88.00 895 SER A C 1
ATOM 7240 O O . SER A 1 895 ? 26.190 3.721 -29.150 1.00 88.00 895 SER A O 1
ATOM 7242 N N . ILE A 1 896 ? 26.885 4.314 -27.104 1.00 89.69 896 ILE A N 1
ATOM 7243 C CA . ILE A 1 896 ? 25.606 4.886 -26.650 1.00 89.69 896 ILE A CA 1
ATOM 7244 C C . ILE A 1 896 ? 25.564 6.407 -26.699 1.00 89.69 896 ILE A C 1
ATOM 7246 O O . ILE A 1 896 ? 24.474 6.974 -26.717 1.00 89.69 896 ILE A O 1
ATOM 7250 N N . LEU A 1 897 ? 26.719 7.075 -26.707 1.00 86.88 897 LEU A N 1
ATOM 7251 C CA . LEU A 1 897 ? 26.792 8.532 -26.699 1.00 86.88 897 LEU A CA 1
ATOM 7252 C C . LEU A 1 897 ? 25.908 9.175 -27.778 1.00 86.88 897 LEU A C 1
ATOM 7254 O O . LEU A 1 897 ? 25.107 10.034 -27.409 1.00 86.88 897 LEU A O 1
ATOM 7258 N N . PRO A 1 898 ? 25.944 8.744 -29.052 1.00 86.44 898 PRO A N 1
ATOM 7259 C CA . PRO A 1 898 ? 25.201 9.460 -30.073 1.00 86.44 898 PRO A CA 1
ATOM 7260 C C . PRO A 1 898 ? 23.687 9.182 -30.013 1.00 86.44 898 PRO A C 1
ATOM 7262 O O . PRO A 1 898 ? 22.893 10.047 -30.383 1.00 86.44 898 PRO A O 1
ATOM 7265 N N . ILE A 1 899 ? 23.257 8.047 -29.438 1.00 88.81 899 ILE A N 1
ATOM 7266 C CA . ILE A 1 899 ? 21.847 7.811 -29.071 1.00 88.81 899 ILE A CA 1
ATOM 7267 C C . ILE A 1 899 ? 21.403 8.843 -28.032 1.00 88.81 899 ILE A C 1
ATOM 7269 O O . ILE A 1 899 ? 20.369 9.490 -28.194 1.00 88.81 899 ILE A O 1
ATOM 7273 N N . VAL A 1 900 ? 22.183 9.001 -26.958 1.00 89.31 900 VAL A N 1
ATOM 7274 C CA . VAL A 1 900 ? 21.840 9.909 -25.858 1.00 89.31 900 VAL A CA 1
ATOM 7275 C C . VAL A 1 900 ? 21.872 11.371 -26.323 1.00 89.31 900 VAL A C 1
ATOM 7277 O O . VAL A 1 900 ? 20.974 12.126 -25.969 1.00 89.31 900 VAL A O 1
ATOM 7280 N N . GLU A 1 901 ? 22.845 11.771 -27.147 1.00 85.06 901 GLU A N 1
ATOM 7281 C CA . GLU A 1 901 ? 22.909 13.111 -27.753 1.00 85.06 901 GLU A CA 1
ATOM 7282 C C . GLU A 1 901 ? 21.718 13.385 -28.679 1.00 85.06 901 GLU A C 1
ATOM 7284 O O . GLU A 1 901 ? 21.161 14.481 -28.660 1.00 85.06 901 GLU A O 1
ATOM 7289 N N . THR A 1 902 ? 21.277 12.384 -29.447 1.00 85.44 902 THR A N 1
ATOM 7290 C CA . THR A 1 902 ? 20.079 12.517 -30.289 1.00 85.44 902 THR A CA 1
ATOM 7291 C C . THR A 1 902 ? 18.839 12.759 -29.426 1.00 85.44 902 THR A C 1
ATOM 7293 O O . THR A 1 902 ? 18.099 13.710 -29.662 1.00 85.44 902 THR A O 1
ATOM 7296 N N . LEU A 1 903 ? 18.640 11.955 -28.375 1.00 87.31 903 LEU A N 1
ATOM 7297 C CA . LEU A 1 903 ? 17.488 12.086 -27.472 1.00 87.31 903 LEU A CA 1
ATOM 7298 C C . LEU A 1 903 ? 17.563 13.313 -26.545 1.00 87.31 903 LEU A C 1
ATOM 7300 O O . LEU A 1 903 ? 16.543 13.738 -26.008 1.00 87.31 903 LEU A O 1
ATOM 7304 N N . ALA A 1 904 ? 18.738 13.924 -26.376 1.00 83.56 904 ALA A N 1
ATOM 7305 C CA . ALA A 1 904 ? 18.876 15.210 -25.689 1.00 83.56 904 ALA A CA 1
ATOM 7306 C C . ALA A 1 904 ? 18.232 16.374 -26.468 1.00 83.56 904 ALA A C 1
ATOM 7308 O O . ALA A 1 904 ? 17.976 17.425 -25.886 1.00 83.56 904 ALA A O 1
ATOM 7309 N N . ASN A 1 905 ? 17.921 16.172 -27.753 1.00 80.62 905 ASN A N 1
ATOM 7310 C CA . ASN A 1 905 ? 17.218 17.132 -28.604 1.00 80.62 905 ASN A CA 1
ATOM 7311 C C . ASN A 1 905 ? 15.744 16.756 -28.859 1.00 80.62 905 ASN A C 1
ATOM 7313 O O . ASN A 1 905 ? 15.129 17.334 -29.748 1.00 80.62 905 ASN A O 1
ATOM 7317 N N . ASP A 1 906 ? 15.182 15.791 -28.121 1.00 83.31 906 ASP A N 1
ATOM 7318 C CA . ASP A 1 906 ? 13.789 15.353 -28.292 1.00 83.31 906 ASP A CA 1
ATOM 7319 C C . ASP A 1 906 ? 12.775 16.447 -27.897 1.00 83.31 906 ASP A C 1
ATOM 7321 O O . ASP A 1 906 ? 13.031 17.248 -26.997 1.00 83.31 906 ASP A O 1
ATOM 7325 N N . ASP A 1 907 ? 11.599 16.482 -28.525 1.00 80.31 907 ASP A N 1
ATOM 7326 C CA . ASP A 1 907 ? 10.568 17.473 -28.192 1.00 80.31 907 ASP A CA 1
ATOM 7327 C C . ASP A 1 907 ? 10.025 17.275 -26.763 1.00 80.31 907 ASP A C 1
ATOM 7329 O O . ASP A 1 907 ? 9.750 18.247 -26.044 1.00 80.31 907 ASP A O 1
ATOM 7333 N N . ASN A 1 908 ? 9.950 16.024 -26.290 1.00 80.69 908 ASN A N 1
ATOM 7334 C CA . ASN A 1 908 ? 9.476 15.714 -24.948 1.00 80.69 908 ASN A CA 1
ATOM 7335 C C . ASN A 1 908 ? 10.523 16.094 -23.891 1.00 80.69 908 ASN A C 1
ATOM 7337 O O . ASN A 1 908 ? 11.643 15.575 -23.823 1.00 80.69 908 ASN A O 1
ATOM 7341 N N . LEU A 1 909 ? 10.131 16.988 -22.987 1.00 74.00 909 LEU A N 1
ATOM 7342 C CA . LEU A 1 909 ? 11.009 17.516 -21.948 1.00 74.00 909 LEU A CA 1
ATOM 7343 C C . LEU A 1 909 ? 11.558 16.448 -20.990 1.00 74.00 909 LEU A C 1
ATOM 7345 O O . LEU A 1 909 ? 12.730 16.513 -20.620 1.00 74.00 909 LEU A O 1
ATOM 7349 N N . LYS A 1 910 ? 10.759 15.447 -20.601 1.00 77.88 910 LYS A N 1
ATOM 7350 C CA . LYS A 1 910 ? 11.219 14.401 -19.670 1.00 77.88 910 LYS A CA 1
ATOM 7351 C C . LYS A 1 910 ? 12.278 13.506 -20.313 1.00 77.88 910 LYS A C 1
ATOM 7353 O O . LYS A 1 910 ? 13.198 13.052 -19.628 1.00 77.88 910 LYS A O 1
ATOM 7358 N N . ILE A 1 911 ? 12.176 13.279 -21.624 1.00 85.25 911 ILE A N 1
ATOM 7359 C CA . ILE A 1 911 ? 13.181 12.544 -22.402 1.00 85.25 911 ILE A CA 1
ATOM 7360 C C . ILE A 1 911 ? 14.484 13.332 -22.427 1.00 85.25 911 ILE A C 1
ATOM 7362 O O . ILE A 1 911 ? 15.516 12.788 -22.028 1.00 85.25 911 ILE A O 1
ATOM 7366 N N . ARG A 1 912 ? 14.429 14.626 -22.774 1.00 82.75 912 ARG A N 1
ATOM 7367 C CA . ARG A 1 912 ? 15.603 15.513 -22.740 1.00 82.75 912 ARG A CA 1
ATOM 7368 C C . ARG A 1 912 ? 16.280 15.519 -21.377 1.00 82.75 912 ARG A C 1
ATOM 7370 O O . ARG A 1 912 ? 17.467 15.223 -21.279 1.00 82.75 912 ARG A O 1
ATOM 7377 N N . GLN A 1 913 ? 15.521 15.747 -20.305 1.00 74.81 913 GLN A N 1
ATOM 7378 C CA . GLN A 1 913 ? 16.045 15.754 -18.934 1.00 74.81 913 GLN A CA 1
ATOM 7379 C C . GLN A 1 913 ? 16.737 14.430 -18.572 1.00 74.81 913 GLN A C 1
ATOM 7381 O O . GLN A 1 913 ? 17.803 14.414 -17.941 1.00 74.81 913 GLN A O 1
ATOM 7386 N N . ARG A 1 914 ? 16.152 13.291 -18.966 1.00 84.94 914 ARG A N 1
ATOM 7387 C CA . ARG A 1 914 ? 16.761 11.981 -18.719 1.00 84.94 914 ARG A CA 1
ATOM 7388 C C . ARG A 1 914 ? 18.027 11.781 -19.554 1.00 84.94 914 ARG A C 1
ATOM 7390 O O . ARG A 1 914 ? 19.017 11.276 -19.014 1.00 84.94 914 ARG A O 1
ATOM 7397 N N . ALA A 1 915 ? 18.024 12.187 -20.820 1.00 86.69 915 ALA A N 1
ATOM 7398 C CA . ALA A 1 915 ? 19.182 12.118 -21.706 1.00 86.69 915 ALA A CA 1
ATOM 7399 C C . ALA A 1 915 ? 20.337 12.974 -21.170 1.00 86.69 915 ALA A C 1
ATOM 7401 O O . ALA A 1 915 ? 21.439 12.468 -20.972 1.00 86.69 915 ALA A O 1
ATOM 7402 N N . GLU A 1 916 ? 20.075 14.219 -20.779 1.00 78.50 916 GLU A N 1
ATOM 7403 C CA . GLU A 1 916 ? 21.065 15.112 -20.172 1.00 78.50 916 GLU A CA 1
ATOM 7404 C C . GLU A 1 916 ? 21.669 14.534 -18.888 1.00 78.50 916 GLU A C 1
ATOM 7406 O O . GLU A 1 916 ? 22.888 14.559 -18.688 1.00 78.50 916 GLU A O 1
ATOM 7411 N N . LYS A 1 917 ? 20.839 13.968 -18.001 1.00 81.94 917 LYS A N 1
ATOM 7412 C CA . LYS A 1 917 ? 21.331 13.279 -16.798 1.00 81.94 917 LYS A CA 1
ATOM 7413 C C . LYS A 1 917 ? 22.255 12.114 -17.170 1.00 81.94 917 LYS A C 1
ATOM 7415 O O . LYS A 1 917 ? 23.250 11.877 -16.480 1.00 81.94 917 LYS A O 1
ATOM 7420 N N . THR A 1 918 ? 21.940 11.406 -18.253 1.00 86.62 918 THR A N 1
ATOM 7421 C CA . THR A 1 918 ? 22.737 10.288 -18.780 1.00 86.62 918 THR A CA 1
ATOM 7422 C C . THR A 1 918 ? 24.082 10.787 -19.316 1.00 86.62 918 THR A C 1
ATOM 7424 O O . THR A 1 918 ? 25.119 10.276 -18.891 1.00 86.62 918 THR A O 1
ATOM 7427 N N . LEU A 1 919 ? 24.098 11.859 -20.121 1.00 83.44 919 LEU A N 1
ATOM 7428 C CA . LEU A 1 919 ? 25.323 12.500 -20.626 1.00 83.44 919 LEU A CA 1
ATOM 7429 C C . LEU A 1 919 ? 26.255 12.941 -19.493 1.00 83.44 919 LEU A C 1
ATOM 7431 O O . LEU A 1 919 ? 27.460 12.702 -19.551 1.00 83.44 919 LEU A O 1
ATOM 7435 N N . ARG A 1 920 ? 25.720 13.528 -18.415 1.00 77.56 920 ARG A N 1
ATOM 7436 C CA . ARG A 1 920 ? 26.527 13.929 -17.244 1.00 77.56 920 ARG A CA 1
ATOM 7437 C C . ARG A 1 920 ? 27.220 12.735 -16.591 1.00 77.56 920 ARG A C 1
ATOM 7439 O O . ARG A 1 920 ? 28.397 12.823 -16.238 1.00 77.56 920 ARG A O 1
ATOM 7446 N N . LYS A 1 921 ? 26.508 11.615 -16.433 1.00 82.25 921 LYS A N 1
ATOM 7447 C CA . LYS A 1 921 ? 27.085 10.390 -15.862 1.00 82.25 921 LYS A CA 1
ATOM 7448 C C . LYS A 1 921 ? 28.178 9.823 -16.777 1.00 82.25 921 LYS A C 1
ATOM 7450 O O . LYS A 1 921 ? 29.238 9.459 -16.274 1.00 82.25 921 LYS A O 1
ATOM 7455 N N . LEU A 1 922 ? 27.965 9.840 -18.096 1.00 82.62 922 LEU A N 1
ATOM 7456 C CA . LEU A 1 922 ? 28.974 9.447 -19.090 1.00 82.62 922 LEU A CA 1
ATOM 7457 C C . LEU A 1 922 ? 30.203 10.371 -19.070 1.00 82.62 922 LEU A C 1
ATOM 7459 O O . LEU A 1 922 ? 31.335 9.890 -19.140 1.00 82.62 922 LEU A O 1
ATOM 7463 N N . LYS A 1 923 ? 30.008 11.686 -18.899 1.00 74.56 923 LYS A N 1
ATOM 7464 C CA . LYS A 1 923 ? 31.088 12.688 -18.817 1.00 74.56 923 LYS A CA 1
ATOM 7465 C C . LYS A 1 923 ? 32.029 12.399 -17.658 1.00 74.56 923 LYS A C 1
ATOM 7467 O O . LYS A 1 923 ? 33.246 12.375 -17.829 1.00 74.56 923 LYS A O 1
ATOM 7472 N N . ASN A 1 924 ? 31.450 12.134 -16.490 1.00 70.56 924 ASN A N 1
ATOM 7473 C CA . ASN A 1 924 ? 32.205 11.837 -15.278 1.00 70.56 924 ASN A CA 1
ATOM 7474 C C . ASN A 1 924 ? 33.050 10.556 -15.401 1.00 70.56 924 ASN A C 1
ATOM 7476 O O . ASN A 1 924 ? 34.049 10.433 -14.702 1.00 70.56 924 ASN A O 1
ATOM 7480 N N . GLN A 1 925 ? 32.673 9.617 -16.276 1.00 68.69 925 GLN A N 1
ATOM 7481 C CA . GLN A 1 925 ? 33.415 8.371 -16.494 1.00 68.69 925 GLN A CA 1
ATOM 7482 C C . GLN A 1 925 ? 34.455 8.453 -17.618 1.00 68.69 925 GLN A C 1
ATOM 7484 O O . GLN A 1 925 ? 35.489 7.797 -17.534 1.00 68.69 925 GLN A O 1
ATOM 7489 N N . THR A 1 926 ? 34.194 9.234 -18.668 1.00 67.69 926 THR A N 1
ATOM 7490 C CA . THR A 1 926 ? 35.018 9.255 -19.894 1.00 67.69 926 THR A CA 1
ATOM 7491 C C . THR A 1 926 ? 35.991 10.429 -19.973 1.00 67.69 926 THR A C 1
ATOM 7493 O O . THR A 1 926 ? 36.912 10.403 -20.789 1.00 67.69 926 THR A O 1
ATOM 7496 N N . GLY A 1 927 ? 35.788 11.482 -19.172 1.00 58.22 927 GLY A N 1
ATOM 7497 C CA . GLY A 1 927 ? 36.592 12.707 -19.226 1.00 58.22 927 GLY A CA 1
ATOM 7498 C C . GLY A 1 927 ? 36.432 13.524 -20.518 1.00 58.22 927 GLY A C 1
ATOM 7499 O O . GLY A 1 927 ? 37.124 14.527 -20.678 1.00 58.22 927 GLY A O 1
ATOM 7500 N N . HIS A 1 928 ? 35.542 13.128 -21.437 1.00 54.91 928 HIS A N 1
ATOM 7501 C CA . HIS A 1 928 ? 35.270 13.864 -22.674 1.00 54.91 928 HIS A CA 1
ATOM 7502 C C . HIS A 1 928 ? 34.555 15.193 -22.386 1.00 54.91 928 HIS A C 1
ATOM 7504 O O . HIS A 1 928 ? 33.589 15.248 -21.620 1.00 54.91 928 HIS A O 1
ATOM 7510 N N . SER A 1 929 ? 35.006 16.286 -23.012 1.00 48.47 929 SER A N 1
ATOM 7511 C CA . SER A 1 929 ? 34.226 17.523 -23.062 1.00 48.47 929 SER A CA 1
ATOM 7512 C C . SER A 1 929 ? 33.160 17.377 -24.142 1.00 48.47 929 SER A C 1
ATOM 7514 O O . SER A 1 929 ? 33.467 17.463 -25.326 1.00 48.47 929 SER A O 1
ATOM 7516 N N . PHE A 1 930 ? 31.916 17.135 -23.743 1.00 52.44 930 PHE A N 1
ATOM 7517 C CA . PHE A 1 930 ? 30.797 17.233 -24.675 1.00 52.44 930 PHE A CA 1
ATOM 7518 C C . PHE A 1 930 ? 30.580 18.703 -25.034 1.00 52.44 930 PHE A C 1
ATOM 7520 O O . PHE A 1 930 ? 30.377 19.528 -24.137 1.00 52.44 930 PHE A O 1
ATOM 7527 N N . ASP A 1 931 ? 30.665 19.009 -26.328 1.00 44.53 931 ASP A N 1
ATOM 7528 C CA . ASP A 1 931 ? 30.353 20.316 -26.910 1.00 44.53 931 ASP A CA 1
ATOM 7529 C C . ASP A 1 931 ? 28.847 20.402 -27.162 1.00 44.53 931 ASP A C 1
ATOM 7531 O O . ASP A 1 931 ? 28.354 20.499 -28.279 1.00 44.53 931 ASP A O 1
ATOM 7535 N N . THR A 1 932 ? 28.085 20.248 -26.089 1.00 45.88 932 THR A N 1
ATOM 7536 C CA . THR A 1 932 ? 26.666 20.557 -26.103 1.00 45.88 932 THR A CA 1
ATOM 7537 C C . THR A 1 932 ? 26.554 21.905 -25.416 1.00 45.88 932 THR A C 1
ATOM 7539 O O . THR A 1 932 ? 26.609 21.976 -24.183 1.00 45.88 932 THR A O 1
ATOM 7542 N N . ASP A 1 933 ? 26.451 22.978 -26.199 1.00 45.00 933 ASP A N 1
ATOM 7543 C CA . ASP A 1 933 ? 26.095 24.319 -25.729 1.00 45.00 933 ASP A CA 1
ATOM 7544 C C . ASP A 1 933 ? 24.641 24.316 -25.206 1.00 45.00 933 ASP A C 1
ATOM 7546 O O . ASP A 1 933 ? 23.724 24.908 -25.766 1.00 45.00 933 ASP A O 1
ATOM 7550 N N . MET A 1 934 ? 24.400 23.566 -24.127 1.00 46.53 934 MET A N 1
ATOM 7551 C CA . MET A 1 934 ? 23.094 23.402 -23.474 1.00 46.53 934 MET A CA 1
ATOM 7552 C C . MET A 1 934 ? 22.796 24.554 -22.509 1.00 46.53 934 MET A C 1
ATOM 7554 O O . MET A 1 934 ? 21.812 24.520 -21.773 1.00 46.53 934 MET A O 1
ATOM 7558 N N . THR A 1 935 ? 23.633 25.597 -22.503 1.00 43.12 935 THR A N 1
ATOM 7559 C CA . THR A 1 935 ? 23.546 26.729 -21.579 1.00 43.12 935 THR A CA 1
ATOM 7560 C C . THR A 1 935 ? 23.664 28.067 -22.304 1.00 43.12 935 THR A C 1
ATOM 7562 O O . THR A 1 935 ? 24.593 28.833 -22.038 1.00 43.12 935 THR A O 1
ATOM 7565 N N . LYS A 1 936 ? 22.666 28.433 -23.121 1.00 48.34 936 LYS A N 1
ATOM 7566 C CA . LYS A 1 936 ? 22.334 29.868 -23.196 1.00 48.34 936 LYS A CA 1
ATOM 7567 C C . LYS A 1 936 ? 22.106 30.373 -21.760 1.00 48.34 936 LYS A C 1
ATOM 7569 O O . LYS A 1 936 ? 21.532 29.615 -20.970 1.00 48.34 936 LYS A O 1
ATOM 7574 N N . PRO A 1 937 ? 22.585 31.571 -21.380 1.00 50.53 937 PRO A N 1
ATOM 7575 C CA . PRO A 1 937 ? 22.396 32.117 -20.042 1.00 50.53 937 PRO A CA 1
ATOM 7576 C C . PRO A 1 937 ? 20.960 31.915 -19.562 1.00 50.53 937 PRO A C 1
ATOM 7578 O O . PRO A 1 937 ? 20.005 32.216 -20.271 1.00 50.53 937 PRO A O 1
ATOM 7581 N N . LEU A 1 938 ? 20.823 31.348 -18.364 1.00 53.03 938 LEU A N 1
ATOM 7582 C CA . LEU A 1 938 ? 19.556 30.902 -17.779 1.00 53.03 938 LEU A CA 1
ATOM 7583 C C . LEU A 1 938 ? 18.450 31.974 -17.875 1.00 53.03 938 LEU A C 1
ATOM 7585 O O . LEU A 1 938 ? 17.294 31.666 -18.142 1.00 53.03 938 LEU A O 1
ATOM 7589 N N . PHE A 1 939 ? 18.848 33.237 -17.718 1.00 55.34 939 PHE A N 1
ATOM 7590 C CA . PHE A 1 939 ? 17.988 34.415 -17.726 1.00 55.34 939 PHE A CA 1
ATOM 7591 C C . PHE A 1 939 ? 17.767 35.038 -19.114 1.00 55.34 939 PHE A C 1
ATOM 7593 O O . PHE A 1 939 ? 16.906 35.894 -19.254 1.00 55.34 939 PHE A O 1
ATOM 7600 N N . GLU A 1 940 ? 18.465 34.594 -20.162 1.00 58.44 940 GLU A N 1
ATOM 7601 C CA . GLU A 1 940 ? 18.172 35.012 -21.545 1.00 58.44 940 GLU A CA 1
ATOM 7602 C C . GLU A 1 940 ? 16.919 34.328 -22.109 1.00 58.44 940 GLU A C 1
ATOM 7604 O O . GLU A 1 940 ? 16.330 34.812 -23.074 1.00 58.44 940 GLU A O 1
ATOM 7609 N N . LYS A 1 941 ? 16.497 33.205 -21.511 1.00 59.56 941 LYS A N 1
ATOM 7610 C CA . LYS A 1 941 ? 15.262 32.493 -21.874 1.00 59.56 941 LYS A CA 1
ATOM 7611 C C . LYS A 1 941 ? 14.016 33.031 -21.162 1.00 59.56 941 LYS A C 1
ATOM 7613 O O . LYS A 1 941 ? 12.915 32.605 -21.506 1.00 59.56 941 LYS A O 1
ATOM 7618 N N . CYS A 1 942 ? 14.187 33.946 -20.206 1.00 60.12 942 CYS A N 1
ATOM 7619 C CA . CYS A 1 942 ? 13.097 34.489 -19.404 1.00 60.12 942 CYS A CA 1
ATOM 7620 C C . CYS A 1 942 ? 12.985 36.001 -19.536 1.00 60.12 942 CYS A C 1
ATOM 7622 O O . CYS A 1 942 ? 13.966 36.740 -19.426 1.00 60.12 942 CYS A O 1
ATOM 7624 N N . SER A 1 943 ? 11.758 36.470 -19.722 1.00 65.31 943 SER A N 1
ATOM 7625 C CA . SER A 1 943 ? 11.450 37.896 -19.669 1.00 65.31 943 SER A CA 1
ATOM 7626 C C . SER A 1 943 ? 11.418 38.378 -18.219 1.00 65.31 943 SER A C 1
ATOM 7628 O O . SER A 1 943 ? 10.986 37.656 -17.323 1.00 65.31 943 SER A O 1
ATOM 7630 N N . LEU A 1 944 ? 11.831 39.627 -17.975 1.00 62.34 944 LEU A N 1
ATOM 7631 C CA . LEU A 1 944 ? 11.764 40.255 -16.647 1.00 62.34 944 LEU A CA 1
ATOM 7632 C C . LEU A 1 944 ? 10.335 40.379 -16.098 1.00 62.34 944 LEU A C 1
ATOM 7634 O O . LEU A 1 944 ? 10.195 40.640 -14.912 1.00 62.34 944 LEU A O 1
ATOM 7638 N N . ASN A 1 945 ? 9.310 40.195 -16.936 1.00 61.47 945 ASN A N 1
ATOM 7639 C CA . ASN A 1 945 ? 7.898 40.298 -16.562 1.00 61.47 945 ASN A CA 1
ATOM 7640 C C . ASN A 1 945 ? 7.191 38.932 -16.453 1.00 61.47 945 ASN A C 1
ATOM 7642 O O . ASN A 1 945 ? 5.997 38.905 -16.179 1.00 61.47 945 ASN A O 1
ATOM 7646 N N . GLU A 1 946 ? 7.889 37.821 -16.702 1.00 63.66 946 GLU A N 1
ATOM 7647 C CA . GLU A 1 946 ? 7.311 36.468 -16.649 1.00 63.66 946 GLU A CA 1
ATOM 7648 C C . GLU A 1 946 ? 7.242 35.930 -15.216 1.00 63.66 946 GLU A C 1
ATOM 7650 O O . GLU A 1 946 ? 8.108 36.231 -14.383 1.00 63.66 946 GLU A O 1
ATOM 7655 N N . SER A 1 947 ? 6.218 35.115 -14.937 1.00 60.38 947 SER A N 1
ATOM 7656 C CA . SER A 1 947 ? 6.093 34.405 -13.657 1.00 60.38 947 SER A CA 1
ATOM 7657 C C . SER A 1 947 ? 7.188 33.341 -13.496 1.00 60.38 947 SER A C 1
ATOM 7659 O O . SER A 1 947 ? 7.851 32.953 -14.466 1.00 60.38 947 SER A O 1
ATOM 7661 N N . PHE A 1 948 ? 7.399 32.854 -12.265 1.00 62.12 948 PHE A N 1
ATOM 7662 C CA . PHE A 1 948 ? 8.364 31.773 -12.046 1.00 62.12 948 PHE A CA 1
ATOM 7663 C C . PHE A 1 948 ? 7.962 30.520 -12.819 1.00 62.12 948 PHE A C 1
ATOM 7665 O O . PHE A 1 948 ? 8.841 29.883 -13.366 1.00 62.12 948 PHE A O 1
ATOM 7672 N N . ASP A 1 949 ? 6.669 30.210 -12.920 1.00 51.34 949 ASP A N 1
ATOM 7673 C CA . ASP A 1 949 ? 6.131 29.035 -13.618 1.00 51.34 949 ASP A CA 1
ATOM 7674 C C . ASP A 1 949 ? 6.330 29.111 -15.147 1.00 51.34 949 ASP A C 1
ATOM 7676 O O . ASP A 1 949 ? 6.824 28.181 -15.791 1.00 51.34 949 ASP A O 1
ATOM 7680 N N . GLU A 1 950 ? 6.048 30.273 -15.742 1.00 59.75 950 GLU A N 1
ATOM 7681 C CA . GLU A 1 950 ? 6.283 30.539 -17.171 1.00 59.75 950 GLU A CA 1
ATOM 7682 C C . GLU A 1 950 ? 7.769 30.500 -17.529 1.00 59.75 950 GLU A C 1
ATOM 7684 O O . GLU A 1 950 ? 8.151 30.081 -18.620 1.00 59.75 950 GLU A O 1
ATOM 7689 N N . CYS A 1 951 ? 8.622 30.948 -16.613 1.00 62.38 951 CYS A N 1
ATOM 7690 C CA . CYS A 1 951 ? 10.061 30.904 -16.792 1.00 62.38 951 CYS A CA 1
ATOM 7691 C C . CYS A 1 951 ? 10.638 29.516 -16.459 1.00 62.38 951 CYS A C 1
ATOM 7693 O O . CYS A 1 951 ? 11.508 29.023 -17.174 1.00 62.38 951 CYS A O 1
ATOM 7695 N N . SER A 1 952 ? 10.143 28.834 -15.425 1.00 54.94 952 SER A N 1
ATOM 7696 C CA . SER A 1 952 ? 10.617 27.516 -14.999 1.00 54.94 952 SER A CA 1
ATOM 7697 C C . SER A 1 952 ? 10.263 26.455 -16.021 1.00 54.94 952 SER A C 1
ATOM 7699 O O . SER A 1 952 ? 11.135 25.667 -16.356 1.00 54.94 952 SER A O 1
ATOM 7701 N N . SER A 1 953 ? 9.061 26.492 -16.600 1.00 52.09 953 SER A N 1
ATOM 7702 C CA . SER A 1 953 ? 8.681 25.630 -17.732 1.00 52.09 953 SER A CA 1
ATOM 7703 C C . SER A 1 953 ? 9.605 25.804 -18.950 1.00 52.09 953 SER A C 1
ATOM 7705 O O . SER A 1 953 ? 9.857 24.858 -19.693 1.00 52.09 953 SER A O 1
ATOM 7707 N N . LYS A 1 954 ? 10.208 26.989 -19.129 1.00 56.34 954 LYS A N 1
ATOM 7708 C CA . LYS A 1 954 ? 11.249 27.238 -20.149 1.00 56.34 954 LYS A CA 1
ATOM 7709 C C . LYS A 1 954 ? 12.657 26.821 -19.704 1.00 56.34 954 LYS A C 1
ATOM 7711 O O . LYS A 1 954 ? 13.510 26.540 -20.550 1.00 56.34 954 LYS A O 1
ATOM 7716 N N . ILE A 1 955 ? 12.919 26.822 -18.395 1.00 53.72 955 ILE A N 1
ATOM 7717 C CA . ILE A 1 955 ? 14.218 26.539 -17.760 1.00 53.72 955 ILE A CA 1
ATOM 7718 C C . ILE A 1 955 ? 14.372 25.067 -17.337 1.00 53.72 955 ILE A C 1
ATOM 7720 O O . ILE A 1 955 ? 15.500 24.648 -17.076 1.00 53.72 955 ILE A O 1
ATOM 7724 N N . GLU A 1 956 ? 13.299 24.271 -17.321 1.00 47.59 956 GLU A N 1
ATOM 7725 C CA . GLU A 1 956 ? 13.166 22.917 -16.738 1.00 47.59 956 GLU A CA 1
ATOM 7726 C C . GLU A 1 956 ? 14.287 21.907 -17.087 1.00 47.59 956 GLU A C 1
ATOM 7728 O O . GLU A 1 956 ? 14.431 20.877 -16.437 1.00 47.59 956 GLU A O 1
ATOM 7733 N N . THR A 1 957 ? 15.135 22.215 -18.062 1.00 44.66 957 THR A N 1
ATOM 7734 C CA . THR A 1 957 ? 16.439 21.598 -18.371 1.00 44.66 957 THR A CA 1
ATOM 7735 C C . THR A 1 957 ? 17.544 21.722 -17.298 1.00 44.66 957 THR A C 1
ATOM 7737 O O . THR A 1 957 ? 18.578 21.070 -17.407 1.00 44.66 957 THR A O 1
ATOM 7740 N N . VAL A 1 958 ? 17.405 22.536 -16.242 1.00 49.22 958 VAL A N 1
ATOM 7741 C CA . VAL A 1 958 ? 18.535 22.796 -15.322 1.00 49.22 958 VAL A CA 1
ATOM 7742 C C . VAL A 1 958 ? 18.393 22.089 -13.969 1.00 49.22 958 VAL A C 1
ATOM 7744 O O . VAL A 1 958 ? 17.629 22.501 -13.099 1.00 49.22 958 VAL A O 1
ATOM 7747 N N . ILE A 1 959 ? 19.214 21.051 -13.747 1.00 52.12 959 ILE A N 1
ATOM 7748 C CA . ILE A 1 959 ? 19.440 20.452 -12.415 1.00 52.12 959 ILE A CA 1
ATOM 7749 C C . ILE A 1 959 ? 19.858 21.562 -11.435 1.00 52.12 959 ILE A C 1
ATOM 7751 O O . ILE A 1 959 ? 20.708 22.384 -11.775 1.00 52.12 959 ILE A O 1
ATOM 7755 N N . MET A 1 960 ? 19.329 21.568 -10.204 1.00 54.53 960 MET A N 1
ATOM 7756 C CA . MET A 1 960 ? 19.617 22.614 -9.202 1.00 54.53 960 MET A CA 1
ATOM 7757 C C . MET A 1 960 ? 21.089 22.930 -8.975 1.00 54.53 960 MET A C 1
ATOM 7759 O O . MET A 1 960 ? 21.426 24.090 -8.770 1.00 54.53 960 MET A O 1
ATOM 7763 N N . ASP A 1 961 ? 21.984 21.962 -9.115 1.00 51.78 961 ASP A N 1
ATOM 7764 C CA . ASP A 1 961 ? 23.422 22.214 -9.016 1.00 51.78 961 ASP A CA 1
ATOM 7765 C C . ASP A 1 961 ? 23.959 23.121 -10.131 1.00 51.78 961 ASP A C 1
ATOM 7767 O O . ASP A 1 961 ? 24.899 23.885 -9.926 1.00 51.78 961 ASP A O 1
ATOM 7771 N N . GLU A 1 962 ? 23.378 23.051 -11.322 1.00 52.91 962 GLU A N 1
ATOM 7772 C CA . GLU A 1 962 ? 23.757 23.864 -12.473 1.00 52.91 962 GLU A CA 1
ATOM 7773 C C . GLU A 1 962 ? 23.066 25.225 -12.469 1.00 52.91 962 GLU A C 1
ATOM 7775 O O . GLU A 1 962 ? 23.712 26.223 -12.788 1.00 52.91 962 GLU A O 1
ATOM 7780 N N . PHE A 1 963 ? 21.823 25.279 -11.982 1.00 61.34 963 PHE A N 1
ATOM 7781 C CA . PHE A 1 963 ? 21.137 26.526 -11.648 1.00 61.34 963 PHE A CA 1
ATOM 7782 C C . PHE A 1 963 ? 21.970 27.288 -10.614 1.00 61.34 963 PHE A C 1
ATOM 7784 O O . PHE A 1 963 ? 22.355 28.432 -10.842 1.00 61.34 963 PHE A O 1
ATOM 7791 N N . CYS A 1 964 ? 22.378 26.607 -9.537 1.00 61.12 964 CYS A N 1
ATOM 7792 C CA . CYS A 1 964 ? 23.245 27.161 -8.508 1.00 61.12 964 CYS A CA 1
ATOM 7793 C C . CYS A 1 964 ? 24.602 27.603 -9.050 1.00 61.12 964 CYS A C 1
ATOM 7795 O O . CYS A 1 964 ? 25.087 28.679 -8.705 1.00 61.12 964 CYS A O 1
ATOM 7797 N N . ARG A 1 965 ? 25.234 26.789 -9.901 1.00 62.09 965 ARG A N 1
ATOM 7798 C CA . ARG A 1 965 ? 26.525 27.130 -10.505 1.00 62.09 965 ARG A CA 1
ATOM 7799 C C . ARG A 1 965 ? 26.420 28.388 -11.363 1.00 62.09 965 ARG A C 1
ATOM 7801 O O . ARG A 1 965 ? 27.301 29.232 -11.259 1.00 62.09 965 ARG A O 1
ATOM 7808 N N . LYS A 1 966 ? 25.356 28.525 -12.164 1.00 62.72 966 LYS A N 1
ATOM 7809 C CA . LYS A 1 966 ? 25.142 29.681 -13.045 1.00 62.72 966 LYS A CA 1
ATOM 7810 C C . LYS A 1 966 ? 24.726 30.934 -12.293 1.00 62.72 966 LYS A C 1
ATOM 7812 O O . LYS A 1 966 ? 25.319 31.970 -12.552 1.00 62.72 966 LYS A O 1
ATOM 7817 N N . VAL A 1 967 ? 23.823 30.835 -11.317 1.00 65.06 967 VAL A N 1
ATOM 7818 C CA . VAL A 1 967 ? 23.497 31.944 -10.402 1.00 65.06 967 VAL A CA 1
ATOM 7819 C C . VAL A 1 967 ? 24.764 32.490 -9.738 1.00 65.06 967 VAL A C 1
ATOM 7821 O O . VAL A 1 967 ? 24.961 33.698 -9.693 1.00 65.06 967 VAL A O 1
ATOM 7824 N N . ARG A 1 968 ? 25.682 31.612 -9.312 1.00 65.31 968 ARG A N 1
ATOM 7825 C CA . ARG A 1 968 ? 26.971 32.010 -8.717 1.00 65.31 968 ARG A CA 1
ATOM 7826 C C . ARG A 1 968 ? 28.009 32.507 -9.724 1.00 65.31 968 ARG A C 1
ATOM 7828 O O . ARG A 1 968 ? 28.941 33.195 -9.325 1.00 65.31 968 ARG A O 1
ATOM 7835 N N . SER A 1 969 ? 27.899 32.125 -10.997 1.00 59.66 969 SER A N 1
ATOM 7836 C CA . SER A 1 969 ? 28.860 32.489 -12.046 1.00 59.66 969 SER A CA 1
ATOM 7837 C C . SER A 1 969 ? 28.380 33.613 -12.969 1.00 59.66 969 SER A C 1
ATOM 7839 O O . SER A 1 969 ? 29.121 33.979 -13.878 1.00 59.66 969 SER A O 1
ATOM 7841 N N . ASP A 1 970 ? 27.149 34.112 -12.809 1.00 64.75 970 ASP A N 1
ATOM 7842 C CA . ASP A 1 970 ? 26.608 35.193 -13.635 1.00 64.75 970 ASP A CA 1
ATOM 7843 C C . ASP A 1 970 ? 27.346 36.506 -13.314 1.00 64.75 970 ASP A C 1
ATOM 7845 O O . ASP A 1 970 ? 27.377 36.921 -12.148 1.00 64.75 970 ASP A O 1
ATOM 7849 N N . PRO A 1 971 ? 27.961 37.167 -14.312 1.00 56.75 971 PRO A N 1
ATOM 7850 C CA . PRO A 1 971 ? 28.716 38.398 -14.093 1.00 56.75 971 PRO A CA 1
ATOM 7851 C C . PRO A 1 971 ? 27.823 39.592 -13.713 1.00 56.75 971 PRO A C 1
ATOM 7853 O O . PRO A 1 971 ? 28.329 40.590 -13.204 1.00 56.75 971 PRO A O 1
ATOM 7856 N N . SER A 1 972 ? 26.505 39.499 -13.920 1.00 65.12 972 SER A N 1
ATOM 7857 C CA . SER A 1 972 ? 25.508 40.523 -13.605 1.00 65.12 972 SER A CA 1
ATOM 7858 C C . SER A 1 972 ? 24.590 40.075 -12.461 1.00 65.12 972 SER A C 1
ATOM 7860 O O . SER A 1 972 ? 23.379 39.931 -12.617 1.00 65.12 972 SER A O 1
ATOM 7862 N N . GLN A 1 973 ? 25.152 39.895 -11.263 1.00 63.25 973 GLN A N 1
ATOM 7863 C CA . GLN A 1 973 ? 24.396 39.547 -10.043 1.00 63.25 973 GLN A CA 1
ATOM 7864 C C . GLN A 1 973 ? 23.159 40.451 -9.798 1.00 63.25 973 GLN A C 1
ATOM 7866 O O . GLN A 1 973 ? 22.178 40.047 -9.177 1.00 63.25 973 GLN A O 1
ATOM 7871 N N . GLU A 1 974 ? 23.160 41.668 -10.341 1.00 65.81 974 GLU A N 1
ATOM 7872 C CA . GLU A 1 974 ? 22.040 42.613 -10.328 1.00 65.81 974 GLU A CA 1
ATOM 7873 C C . GLU A 1 974 ? 20.834 42.178 -11.184 1.00 65.81 974 GLU A C 1
ATOM 7875 O O . GLU A 1 974 ? 19.689 42.392 -10.790 1.00 65.81 974 GLU A O 1
ATOM 7880 N N . ASN A 1 975 ? 21.059 41.508 -12.318 1.00 67.88 975 ASN A N 1
ATOM 7881 C CA . ASN A 1 975 ? 19.982 40.935 -13.126 1.00 67.88 975 ASN A CA 1
ATOM 7882 C C . ASN A 1 975 ? 19.348 39.747 -12.402 1.00 67.88 975 ASN A C 1
ATOM 7884 O O . ASN A 1 975 ? 18.128 39.704 -12.276 1.00 67.88 975 ASN A O 1
ATOM 7888 N N . VAL A 1 976 ? 20.165 38.851 -11.839 1.00 67.88 976 VAL A N 1
ATOM 7889 C CA . VAL A 1 976 ? 19.700 37.717 -11.018 1.00 67.88 976 VAL A CA 1
ATOM 7890 C C . VAL A 1 976 ? 18.826 38.206 -9.861 1.00 67.88 976 VAL A C 1
ATOM 7892 O O . VAL A 1 976 ? 17.727 37.698 -9.649 1.00 67.88 976 VAL A O 1
ATOM 7895 N N . THR A 1 977 ? 19.278 39.255 -9.165 1.00 70.25 977 THR A N 1
ATOM 7896 C CA . THR A 1 977 ? 18.518 39.918 -8.095 1.00 70.25 977 THR A CA 1
ATOM 7897 C C . THR A 1 977 ? 17.158 40.418 -8.607 1.00 70.25 977 THR A C 1
ATOM 7899 O O . THR A 1 977 ? 16.140 40.213 -7.952 1.00 70.25 977 THR A O 1
ATOM 7902 N N . ARG A 1 978 ? 17.113 41.036 -9.797 1.00 71.25 978 ARG A N 1
ATOM 7903 C CA . ARG A 1 978 ? 15.887 41.591 -10.396 1.00 71.25 978 ARG A CA 1
ATOM 7904 C C . ARG A 1 978 ? 14.872 40.515 -10.795 1.00 71.25 978 ARG A C 1
ATOM 7906 O O . ARG A 1 978 ? 13.687 40.698 -10.539 1.00 71.25 978 ARG A O 1
ATOM 7913 N N . TYR A 1 979 ? 15.323 39.396 -11.362 1.00 71.56 979 TYR A N 1
ATOM 7914 C CA . TYR A 1 979 ? 14.457 38.253 -11.676 1.00 71.56 979 TYR A CA 1
ATOM 7915 C C . TYR A 1 979 ? 13.870 37.616 -10.411 1.00 71.56 979 TYR A C 1
ATOM 7917 O O . TYR A 1 979 ? 12.662 37.404 -10.340 1.00 71.56 979 TYR A O 1
ATOM 7925 N N . LEU A 1 980 ? 14.696 37.393 -9.381 1.00 72.31 980 LEU A N 1
ATOM 7926 C CA . LEU A 1 980 ? 14.241 36.849 -8.096 1.00 72.31 980 LEU A CA 1
ATOM 7927 C C . LEU A 1 980 ? 13.234 37.777 -7.396 1.00 72.31 980 LEU A C 1
ATOM 7929 O O . LEU A 1 980 ? 12.232 37.294 -6.872 1.00 72.31 980 LEU A O 1
ATOM 7933 N N . LEU A 1 981 ? 13.463 39.097 -7.420 1.00 70.19 981 LEU A N 1
ATOM 7934 C CA . LEU A 1 981 ? 12.522 40.092 -6.889 1.00 70.19 981 LEU A CA 1
ATOM 7935 C C . LEU A 1 981 ? 11.196 40.106 -7.649 1.00 70.19 981 LEU A C 1
ATOM 7937 O O . LEU A 1 981 ? 10.145 40.219 -7.023 1.00 70.19 981 LEU A O 1
ATOM 7941 N N . ASN A 1 982 ? 11.227 39.997 -8.979 1.00 69.38 982 ASN A N 1
ATOM 7942 C CA . ASN A 1 982 ? 9.997 39.992 -9.761 1.00 69.38 982 ASN A CA 1
ATOM 7943 C C . ASN A 1 982 ? 9.176 38.720 -9.512 1.00 69.38 982 ASN A C 1
ATOM 7945 O O . ASN A 1 982 ? 7.976 38.810 -9.274 1.00 69.38 982 ASN A O 1
ATOM 7949 N N . TRP A 1 983 ? 9.814 37.547 -9.459 1.00 70.31 983 TRP A N 1
ATOM 7950 C CA . TRP A 1 983 ? 9.125 36.296 -9.118 1.00 70.31 983 TRP A CA 1
ATOM 7951 C C . TRP A 1 983 ? 8.500 36.331 -7.721 1.00 70.31 983 TRP A C 1
ATOM 7953 O O . TRP A 1 983 ? 7.357 35.919 -7.556 1.00 70.31 983 TRP A O 1
ATOM 7963 N N . LEU A 1 984 ? 9.202 36.902 -6.736 1.00 66.31 984 LEU A N 1
ATOM 7964 C CA . LEU A 1 984 ? 8.672 37.138 -5.386 1.00 66.31 984 LEU A CA 1
ATOM 7965 C C . LEU A 1 984 ? 7.433 38.038 -5.351 1.00 66.31 984 LEU A C 1
ATOM 7967 O O . LEU A 1 984 ? 6.604 37.913 -4.448 1.00 66.31 984 LEU A O 1
ATOM 7971 N N . ASN A 1 985 ? 7.361 38.993 -6.277 1.00 61.62 985 ASN A N 1
ATOM 7972 C CA . ASN A 1 985 ? 6.311 40.003 -6.320 1.00 61.62 985 ASN A CA 1
ATOM 7973 C C . ASN A 1 985 ? 5.075 39.532 -7.105 1.00 61.62 985 ASN A C 1
ATOM 7975 O O . ASN A 1 985 ? 3.984 40.043 -6.879 1.00 61.62 985 ASN A O 1
ATOM 7979 N N . VAL A 1 986 ? 5.248 38.573 -8.021 1.00 57.25 986 VAL A N 1
ATOM 7980 C CA . VAL A 1 986 ? 4.189 38.061 -8.908 1.00 57.25 986 VAL A CA 1
ATOM 7981 C C . VAL A 1 986 ? 3.591 36.736 -8.408 1.00 57.25 986 VAL A C 1
ATOM 7983 O O . VAL A 1 986 ? 2.426 36.466 -8.684 1.00 57.25 986 VAL A O 1
ATOM 7986 N N . GLU A 1 987 ? 4.335 35.912 -7.660 1.00 56.16 987 GLU A N 1
ATOM 7987 C CA . GLU A 1 987 ? 3.898 34.554 -7.301 1.00 56.16 987 GLU A CA 1
ATOM 7988 C C . GLU A 1 987 ? 3.300 34.465 -5.883 1.00 56.16 987 GLU A C 1
ATOM 7990 O O . GLU A 1 987 ? 3.982 34.683 -4.879 1.00 56.16 987 GLU A O 1
ATOM 7995 N N . GLU A 1 988 ? 2.018 34.100 -5.788 1.00 51.66 988 GLU A N 1
ATOM 7996 C CA . GLU A 1 988 ? 1.305 33.889 -4.512 1.00 51.66 988 GLU A CA 1
ATOM 7997 C C . GLU A 1 988 ? 1.088 32.405 -4.166 1.00 51.66 988 GLU A C 1
ATOM 7999 O O . GLU A 1 988 ? 0.570 32.081 -3.096 1.00 51.66 988 GLU A O 1
ATOM 8004 N N . ARG A 1 989 ? 1.486 31.482 -5.051 1.00 52.28 989 ARG A N 1
ATOM 8005 C CA . ARG A 1 989 ? 1.159 30.054 -4.942 1.00 52.28 989 ARG A CA 1
ATOM 8006 C C . ARG A 1 989 ? 2.173 29.271 -4.102 1.00 52.28 989 ARG A C 1
ATOM 8008 O O . ARG A 1 989 ? 3.380 29.311 -4.338 1.00 52.28 989 ARG A O 1
ATOM 8015 N N . LEU A 1 990 ? 1.662 28.508 -3.129 1.00 46.38 990 LEU A N 1
ATOM 8016 C CA . LEU A 1 990 ? 2.456 27.723 -2.168 1.00 46.38 990 LEU A CA 1
ATOM 8017 C C . LEU A 1 990 ? 3.322 26.624 -2.817 1.00 46.38 990 LEU A C 1
ATOM 8019 O O . LEU A 1 990 ? 4.388 26.288 -2.309 1.00 46.38 990 LEU A O 1
ATOM 8023 N N . GLU A 1 991 ? 2.913 26.101 -3.971 1.00 44.81 991 GLU A N 1
ATOM 8024 C CA . GLU A 1 991 ? 3.573 24.991 -4.677 1.00 44.81 991 GLU A CA 1
ATOM 8025 C C . GLU A 1 991 ? 4.969 25.321 -5.246 1.00 44.81 991 GLU A C 1
ATOM 8027 O O . GLU A 1 991 ? 5.806 24.426 -5.398 1.00 44.81 991 GLU A O 1
ATOM 8032 N N . TYR A 1 992 ? 5.279 26.603 -5.466 1.00 50.59 992 TYR A N 1
ATOM 8033 C CA . TYR A 1 992 ? 6.564 27.050 -6.027 1.00 50.59 992 TYR A CA 1
ATOM 8034 C C . TYR A 1 992 ? 7.583 27.493 -4.965 1.00 50.59 992 TYR A C 1
ATOM 8036 O O . TYR A 1 992 ? 8.738 27.794 -5.281 1.00 50.59 992 TYR A O 1
ATOM 8044 N N . GLN A 1 993 ? 7.198 27.459 -3.684 1.00 54.38 993 GLN A N 1
ATOM 8045 C CA . GLN A 1 993 ? 8.018 27.905 -2.553 1.00 54.38 993 GLN A CA 1
ATOM 8046 C C . GLN A 1 993 ? 9.332 27.132 -2.423 1.00 54.38 993 GLN A C 1
ATOM 8048 O O . GLN A 1 993 ? 10.379 27.732 -2.189 1.00 54.38 993 GLN A O 1
ATOM 8053 N N . SER A 1 994 ? 9.314 25.812 -2.635 1.00 46.56 994 SER A N 1
ATOM 8054 C CA . SER A 1 994 ? 10.525 24.987 -2.524 1.00 46.56 994 SER A CA 1
ATOM 8055 C C . SER A 1 994 ? 11.534 25.256 -3.647 1.00 46.56 994 SER A C 1
ATOM 8057 O O . SER A 1 994 ? 12.741 25.154 -3.431 1.00 46.56 994 SER A O 1
ATOM 8059 N N . TYR A 1 995 ? 11.066 25.628 -4.842 1.00 52.66 995 TYR A N 1
ATOM 8060 C CA . TYR A 1 995 ? 11.924 25.975 -5.976 1.00 52.66 995 TYR A CA 1
ATOM 8061 C C . TYR A 1 995 ? 12.500 27.378 -5.827 1.00 52.66 995 TYR A C 1
ATOM 8063 O O . TYR A 1 995 ? 13.691 27.578 -6.060 1.00 52.66 995 TYR A O 1
ATOM 8071 N N . PHE A 1 996 ? 11.687 28.320 -5.352 1.00 59.56 996 PHE A N 1
ATOM 8072 C CA . PHE A 1 996 ? 12.124 29.671 -5.041 1.00 59.56 996 PHE A CA 1
ATOM 8073 C C . PHE A 1 996 ? 13.151 29.705 -3.890 1.00 59.56 996 PHE A C 1
ATOM 8075 O O . PHE A 1 996 ? 14.205 30.327 -4.019 1.00 59.56 996 PHE A O 1
ATOM 8082 N N . LEU A 1 997 ? 12.917 28.965 -2.799 1.00 57.00 997 LEU A N 1
ATOM 8083 C CA . LEU A 1 997 ? 13.871 28.825 -1.687 1.00 57.00 997 LEU A CA 1
ATOM 8084 C C . LEU A 1 997 ? 15.174 28.138 -2.121 1.00 57.00 997 LEU A C 1
ATOM 8086 O O . LEU A 1 997 ? 16.263 28.572 -1.739 1.00 57.00 997 LEU A O 1
ATOM 8090 N N . LYS A 1 998 ? 15.092 27.109 -2.975 1.00 57.28 998 LYS A N 1
ATOM 8091 C CA . LYS A 1 998 ? 16.282 26.502 -3.592 1.00 57.28 998 LYS A CA 1
ATOM 8092 C C . LYS A 1 998 ? 17.025 27.510 -4.463 1.00 57.28 998 LYS A C 1
ATOM 8094 O O . LYS A 1 998 ? 18.247 27.588 -4.362 1.00 57.28 998 LYS A O 1
ATOM 8099 N N . ALA A 1 999 ? 16.315 28.328 -5.239 1.00 61.66 999 ALA A N 1
ATOM 8100 C CA . ALA A 1 999 ? 16.921 29.365 -6.062 1.00 61.66 999 ALA A CA 1
ATOM 8101 C C . ALA A 1 999 ? 17.623 30.457 -5.232 1.00 61.66 999 ALA A C 1
ATOM 8103 O O . ALA A 1 999 ? 18.743 30.853 -5.552 1.00 61.66 999 ALA A O 1
ATOM 8104 N N . LEU A 1 1000 ? 17.017 30.874 -4.119 1.00 64.69 1000 LEU A N 1
ATOM 8105 C CA . LEU A 1 1000 ? 17.621 31.750 -3.109 1.00 64.69 1000 LEU A CA 1
ATOM 8106 C C . LEU A 1 1000 ? 18.879 31.141 -2.482 1.00 64.69 1000 LEU A C 1
ATOM 8108 O O . LEU A 1 1000 ? 19.894 31.821 -2.364 1.00 64.69 1000 LEU A O 1
ATOM 8112 N N . SER A 1 1001 ? 18.847 29.852 -2.124 1.00 60.75 1001 SER A N 1
ATOM 8113 C CA . SER A 1 1001 ? 19.994 29.148 -1.519 1.00 60.75 1001 SER A CA 1
ATOM 8114 C C . SER A 1 1001 ? 21.228 29.090 -2.435 1.00 60.75 1001 SER A C 1
ATOM 8116 O O . SER A 1 1001 ? 22.360 28.860 -1.994 1.00 60.75 1001 SER A O 1
ATOM 8118 N N . CYS A 1 1002 ? 21.019 29.309 -3.732 1.00 66.06 1002 CYS A N 1
ATOM 8119 C CA . CYS A 1 1002 ? 22.077 29.377 -4.718 1.00 66.06 1002 CYS A CA 1
ATOM 8120 C C . CYS A 1 1002 ? 22.782 30.740 -4.776 1.00 66.06 1002 CYS A C 1
ATOM 8122 O O . CYS A 1 1002 ? 23.941 30.769 -5.197 1.00 66.06 1002 CYS A O 1
ATOM 8124 N N . ALA A 1 1003 ? 22.113 31.829 -4.383 1.00 68.12 1003 ALA A N 1
ATOM 8125 C CA . ALA A 1 1003 ? 22.603 33.200 -4.511 1.00 68.12 1003 ALA A CA 1
ATOM 8126 C C . ALA A 1 1003 ? 23.816 33.493 -3.607 1.00 68.12 1003 ALA A C 1
ATOM 8128 O O . ALA A 1 1003 ? 24.038 32.840 -2.581 1.00 68.12 1003 ALA A O 1
ATOM 8129 N N . ASP A 1 1004 ? 24.634 34.471 -4.006 1.00 68.44 1004 ASP A N 1
ATOM 8130 C CA . ASP A 1 1004 ? 25.728 34.974 -3.175 1.00 68.44 1004 ASP A CA 1
ATOM 8131 C C . ASP A 1 1004 ? 25.213 35.904 -2.058 1.00 68.44 1004 ASP A C 1
ATOM 8133 O O . ASP A 1 1004 ? 24.062 36.348 -2.070 1.00 68.44 1004 ASP A O 1
ATOM 8137 N N . SER A 1 1005 ? 26.059 36.186 -1.060 1.00 64.25 1005 SER A N 1
ATOM 8138 C CA . SER A 1 1005 ? 25.669 37.033 0.077 1.00 64.25 1005 SER A CA 1
ATOM 8139 C C . SER A 1 1005 ? 25.278 38.447 -0.359 1.00 64.25 1005 SER A C 1
ATOM 8141 O O . SER A 1 1005 ? 24.306 38.983 0.153 1.00 64.25 1005 SER A O 1
ATOM 8143 N N . GLY A 1 1006 ? 25.933 39.013 -1.379 1.00 67.25 1006 GLY A N 1
ATOM 8144 C CA . GLY A 1 1006 ? 25.591 40.340 -1.900 1.00 67.25 1006 GLY A CA 1
ATOM 8145 C C . GLY A 1 1006 ? 24.212 40.412 -2.569 1.00 67.25 1006 GLY A C 1
ATOM 8146 O O . GLY A 1 1006 ? 23.536 41.434 -2.489 1.00 67.25 1006 GLY A O 1
ATOM 8147 N N . THR A 1 1007 ? 23.766 39.343 -3.225 1.00 64.81 1007 THR A N 1
ATOM 8148 C CA . THR A 1 1007 ? 22.413 39.235 -3.791 1.00 64.81 1007 THR A CA 1
ATOM 8149 C C . THR A 1 1007 ? 21.370 39.049 -2.699 1.00 64.81 1007 THR A C 1
ATOM 8151 O O . THR A 1 1007 ? 20.311 39.671 -2.764 1.00 64.81 1007 THR A O 1
ATOM 8154 N N . LEU A 1 1008 ? 21.689 38.270 -1.663 1.00 64.50 1008 LEU A N 1
ATOM 8155 C CA . LEU A 1 1008 ? 20.836 38.120 -0.487 1.00 64.50 1008 LEU A CA 1
ATOM 8156 C C . LEU A 1 1008 ? 20.677 39.452 0.265 1.00 64.50 1008 LEU A C 1
ATOM 8158 O O . LEU A 1 1008 ? 19.555 39.840 0.574 1.00 64.50 1008 LEU A O 1
ATOM 8162 N N . ASP A 1 1009 ? 21.765 40.199 0.461 1.00 64.81 1009 ASP A N 1
ATOM 8163 C CA . ASP A 1 1009 ? 21.745 41.527 1.081 1.00 64.81 1009 ASP A CA 1
ATOM 8164 C C . ASP A 1 1009 ? 20.895 42.510 0.266 1.00 64.81 1009 ASP A C 1
ATOM 8166 O O . ASP A 1 1009 ? 20.060 43.221 0.822 1.00 64.81 1009 ASP A O 1
ATOM 8170 N N . ARG A 1 1010 ? 21.029 42.516 -1.068 1.00 69.81 1010 ARG A N 1
ATOM 8171 C CA . ARG A 1 1010 ? 20.192 43.345 -1.956 1.00 69.81 1010 ARG A CA 1
ATOM 8172 C C . ARG A 1 1010 ? 18.710 42.965 -1.904 1.00 69.81 1010 ARG A C 1
ATOM 8174 O O . ARG A 1 1010 ? 17.867 43.856 -1.928 1.00 69.81 1010 ARG A O 1
ATOM 8181 N N . LEU A 1 1011 ? 18.387 41.674 -1.809 1.00 63.72 1011 LEU A N 1
ATOM 8182 C CA . LEU A 1 1011 ? 17.013 41.184 -1.638 1.00 63.72 1011 LEU A CA 1
ATOM 8183 C C . LEU A 1 1011 ? 16.427 41.597 -0.280 1.00 63.72 1011 LEU A C 1
ATOM 8185 O O . LEU A 1 1011 ? 15.259 41.968 -0.201 1.00 63.72 1011 LEU A O 1
ATOM 8189 N N . LEU A 1 1012 ? 17.244 41.571 0.776 1.00 59.84 1012 LEU A N 1
ATOM 8190 C CA . LEU A 1 1012 ? 16.864 41.969 2.134 1.00 59.84 1012 LEU A CA 1
ATOM 8191 C C . LEU A 1 1012 ? 16.743 43.493 2.311 1.00 59.84 1012 LEU A C 1
ATOM 8193 O O . LEU A 1 1012 ? 16.040 43.940 3.223 1.00 59.84 1012 LEU A O 1
ATOM 8197 N N . LEU A 1 1013 ? 17.421 44.270 1.457 1.00 60.81 1013 LEU A N 1
ATOM 8198 C CA . LEU A 1 1013 ? 17.425 45.737 1.434 1.00 60.81 1013 LEU A CA 1
ATOM 8199 C C . LEU A 1 1013 ? 16.419 46.349 0.441 1.00 60.81 1013 LEU A C 1
ATOM 8201 O O . LEU A 1 1013 ? 16.154 47.547 0.527 1.00 60.81 1013 LEU A O 1
ATOM 8205 N N . ALA A 1 1014 ? 15.848 45.569 -0.483 1.00 55.50 1014 ALA A N 1
ATOM 8206 C CA . ALA A 1 1014 ? 14.808 46.042 -1.396 1.00 55.50 1014 ALA A CA 1
ATOM 8207 C C . ALA A 1 1014 ? 13.530 46.412 -0.608 1.00 55.50 1014 ALA A C 1
ATOM 8209 O O . ALA A 1 1014 ? 12.953 45.588 0.100 1.00 55.50 1014 ALA A O 1
ATOM 8210 N N . GLU A 1 1015 ? 13.103 47.674 -0.692 1.00 51.84 1015 GLU A N 1
ATOM 8211 C CA . GLU A 1 1015 ? 12.084 48.305 0.165 1.00 51.84 1015 GLU A CA 1
ATOM 8212 C C . GLU A 1 1015 ? 10.644 47.755 0.020 1.00 51.84 1015 GLU A C 1
ATOM 8214 O O . GLU A 1 1015 ? 9.763 48.459 -0.462 1.00 51.84 1015 GLU A O 1
ATOM 8219 N N . TYR A 1 1016 ? 10.328 46.553 0.517 1.00 54.12 1016 TYR A N 1
ATOM 8220 C CA . TYR A 1 1016 ? 8.927 46.150 0.746 1.00 54.12 1016 TYR A CA 1
ATOM 8221 C C . TYR A 1 1016 ? 8.752 45.323 2.031 1.00 54.12 1016 TYR A C 1
ATOM 8223 O O . TYR A 1 1016 ? 9.183 44.175 2.138 1.00 54.12 1016 TYR A O 1
ATOM 8231 N N . ARG A 1 1017 ? 8.056 45.903 3.025 1.00 51.00 1017 ARG A N 1
ATOM 8232 C CA . ARG A 1 1017 ? 7.742 45.270 4.328 1.00 51.00 1017 ARG A CA 1
ATOM 8233 C C . ARG A 1 1017 ? 7.005 43.929 4.202 1.00 51.00 1017 ARG A C 1
ATOM 8235 O O . ARG A 1 1017 ? 7.193 43.071 5.060 1.00 51.00 1017 ARG A O 1
ATOM 8242 N N . GLU A 1 1018 ? 6.203 43.740 3.155 1.00 49.28 1018 GLU A N 1
ATOM 8243 C CA . GLU A 1 1018 ? 5.446 42.499 2.924 1.00 49.28 1018 GLU A CA 1
ATOM 8244 C C . GLU A 1 1018 ? 6.306 41.370 2.330 1.00 49.28 1018 GLU A C 1
ATOM 8246 O O . GLU A 1 1018 ? 6.175 40.217 2.740 1.00 49.28 1018 GLU A O 1
ATOM 8251 N N . LEU A 1 1019 ? 7.290 41.690 1.478 1.00 51.94 1019 LEU A N 1
ATOM 8252 C CA . LEU A 1 1019 ? 8.273 40.707 1.006 1.00 51.94 1019 LEU A CA 1
ATOM 8253 C C . LEU A 1 1019 ? 9.152 40.185 2.152 1.00 51.94 1019 LEU A C 1
ATOM 8255 O O . LEU A 1 1019 ? 9.443 38.993 2.222 1.00 51.94 1019 LEU A O 1
ATOM 8259 N N . ARG A 1 1020 ? 9.531 41.060 3.092 1.00 52.31 1020 ARG A N 1
ATOM 8260 C CA . ARG A 1 1020 ? 10.351 40.701 4.262 1.00 52.31 1020 ARG A CA 1
ATOM 8261 C C . ARG A 1 1020 ? 9.634 39.724 5.202 1.00 52.31 1020 ARG A C 1
ATOM 8263 O O . ARG A 1 1020 ? 10.262 38.808 5.726 1.00 52.31 1020 ARG A O 1
ATOM 8270 N N . LYS A 1 1021 ? 8.315 39.881 5.379 1.00 53.94 1021 LYS A N 1
ATOM 8271 C CA . LYS A 1 1021 ? 7.471 38.931 6.126 1.00 53.94 1021 LYS A CA 1
ATOM 8272 C C . LYS A 1 1021 ? 7.373 37.584 5.415 1.00 53.94 1021 LYS A C 1
ATOM 8274 O O . LYS A 1 1021 ? 7.524 36.563 6.074 1.00 53.94 1021 LYS A O 1
ATOM 8279 N N . ARG A 1 1022 ? 7.186 37.583 4.090 1.00 52.62 1022 ARG A N 1
ATOM 8280 C CA . ARG A 1 1022 ? 7.162 36.367 3.262 1.00 52.62 1022 ARG A CA 1
ATOM 8281 C C . ARG A 1 1022 ? 8.487 35.598 3.350 1.00 52.62 1022 ARG A C 1
ATOM 8283 O O . ARG A 1 1022 ? 8.478 34.429 3.713 1.00 52.62 1022 ARG A O 1
ATOM 8290 N N . VAL A 1 1023 ? 9.629 36.258 3.144 1.00 51.59 1023 VAL A N 1
ATOM 8291 C CA . VAL A 1 1023 ? 10.965 35.631 3.242 1.00 51.59 1023 VAL A CA 1
ATOM 8292 C C . VAL A 1 1023 ? 11.231 35.050 4.640 1.00 51.59 1023 VAL A C 1
ATOM 8294 O O . VAL A 1 1023 ? 11.681 33.910 4.747 1.00 51.59 1023 VAL A O 1
ATOM 8297 N N . ASN A 1 1024 ? 10.899 35.779 5.713 1.00 50.62 1024 ASN A N 1
ATOM 8298 C CA . ASN A 1 1024 ? 11.072 35.291 7.088 1.00 50.62 1024 ASN A CA 1
ATOM 8299 C C . ASN A 1 1024 ? 10.110 34.143 7.450 1.00 50.62 1024 ASN A C 1
ATOM 8301 O O . ASN A 1 1024 ? 10.519 33.197 8.121 1.00 50.62 1024 ASN A O 1
ATOM 8305 N N . PHE A 1 1025 ? 8.857 34.190 6.984 1.00 49.31 1025 PHE A N 1
ATOM 8306 C CA . PHE A 1 1025 ? 7.877 33.110 7.142 1.00 49.31 1025 PHE A CA 1
ATOM 8307 C C . PHE A 1 1025 ? 8.339 31.827 6.427 1.00 49.31 1025 PHE A C 1
ATOM 8309 O O . PHE A 1 1025 ? 8.327 30.749 7.021 1.00 49.31 1025 PHE A O 1
ATOM 8316 N N . TYR A 1 1026 ? 8.848 31.944 5.196 1.00 50.28 1026 TYR A N 1
ATOM 8317 C CA . TYR A 1 1026 ? 9.315 30.803 4.401 1.00 50.28 1026 TYR A CA 1
ATOM 8318 C C . TYR A 1 1026 ? 10.607 30.166 4.944 1.00 50.28 1026 TYR A C 1
ATOM 8320 O O . TYR A 1 1026 ? 10.728 28.943 4.968 1.00 50.28 1026 TYR A O 1
ATOM 8328 N N . MET A 1 1027 ? 11.552 30.962 5.456 1.00 49.34 1027 MET A N 1
ATOM 8329 C CA . MET A 1 1027 ? 12.798 30.450 6.054 1.00 49.34 1027 MET A CA 1
ATOM 8330 C C . MET A 1 1027 ? 12.586 29.786 7.431 1.00 49.34 1027 MET A C 1
ATOM 8332 O O . MET A 1 1027 ? 13.413 28.980 7.862 1.00 49.34 1027 MET A O 1
ATOM 8336 N N . GLY A 1 1028 ? 11.470 30.077 8.114 1.00 47.88 1028 GLY A N 1
ATOM 8337 C CA . GLY A 1 1028 ? 11.078 29.435 9.374 1.00 47.88 1028 GLY A CA 1
ATOM 8338 C C . GLY A 1 1028 ? 10.605 27.981 9.226 1.00 47.88 1028 GLY A C 1
ATOM 8339 O O . GLY A 1 1028 ? 10.831 27.183 10.136 1.00 47.88 1028 GLY A O 1
ATOM 8340 N N . MET A 1 1029 ? 10.016 27.609 8.080 1.00 40.84 1029 MET A N 1
ATOM 8341 C CA . MET A 1 1029 ? 9.470 26.264 7.818 1.00 40.84 1029 MET A CA 1
ATOM 8342 C C . MET A 1 1029 ? 10.523 25.209 7.407 1.00 40.84 1029 MET A C 1
ATOM 8344 O O . MET A 1 1029 ? 10.309 24.021 7.640 1.00 40.84 1029 MET A O 1
ATOM 8348 N N . GLU A 1 1030 ? 11.678 25.597 6.841 1.00 44.44 1030 GLU A N 1
ATOM 8349 C CA . GLU A 1 1030 ? 12.684 24.658 6.286 1.00 44.44 1030 GLU A CA 1
ATOM 8350 C C . GLU A 1 1030 ? 14.008 24.536 7.078 1.00 44.44 1030 GLU A C 1
ATOM 8352 O O . GLU A 1 1030 ? 14.959 23.908 6.596 1.00 44.44 1030 GLU A O 1
ATOM 8357 N N . ARG A 1 1031 ? 14.083 25.035 8.327 1.00 41.19 1031 ARG A N 1
ATOM 8358 C CA . ARG A 1 1031 ? 15.300 25.003 9.186 1.00 41.19 1031 ARG A CA 1
ATOM 8359 C C . ARG A 1 1031 ? 15.999 23.630 9.304 1.00 41.19 1031 ARG A C 1
ATOM 8361 O O . ARG A 1 1031 ? 17.176 23.588 9.647 1.00 41.19 1031 ARG A O 1
ATOM 8368 N N . ASN A 1 1032 ? 15.320 22.523 8.985 1.00 39.06 1032 ASN A N 1
ATOM 8369 C CA . ASN A 1 1032 ? 15.837 21.158 9.130 1.00 39.06 1032 ASN A CA 1
ATOM 8370 C C . ASN A 1 1032 ? 16.213 20.428 7.818 1.00 39.06 1032 ASN A C 1
ATOM 8372 O O . ASN A 1 1032 ? 16.680 19.293 7.904 1.00 39.06 1032 ASN A O 1
ATOM 8376 N N . LYS A 1 1033 ? 16.028 21.007 6.616 1.00 36.56 1033 LYS A N 1
ATOM 8377 C CA . LYS A 1 1033 ? 16.173 20.245 5.346 1.00 36.56 1033 LYS A CA 1
ATOM 8378 C C . LYS A 1 1033 ? 17.187 20.774 4.322 1.00 36.56 1033 LYS A C 1
ATOM 8380 O O . LYS A 1 1033 ? 17.609 19.996 3.466 1.00 36.56 1033 LYS A O 1
ATOM 8385 N N . VAL A 1 1034 ? 17.670 22.015 4.425 1.00 37.84 1034 VAL A N 1
ATOM 8386 C CA . VAL A 1 1034 ? 18.664 22.567 3.479 1.00 37.84 1034 VAL A CA 1
ATOM 8387 C C . VAL A 1 1034 ? 20.008 22.800 4.177 1.00 37.84 1034 VAL A C 1
ATOM 8389 O O . VAL A 1 1034 ? 20.130 23.642 5.062 1.00 37.84 1034 VAL A O 1
ATOM 8392 N N . LYS A 1 1035 ? 21.056 22.061 3.780 1.00 37.75 1035 LYS A N 1
ATOM 8393 C CA . LYS A 1 1035 ? 22.438 22.311 4.234 1.00 37.75 1035 LYS A CA 1
ATOM 8394 C C . LYS A 1 1035 ? 22.960 23.614 3.615 1.00 37.75 1035 LYS A C 1
ATOM 8396 O O . LYS A 1 1035 ? 23.543 23.588 2.533 1.00 37.75 1035 LYS A O 1
ATOM 8401 N N . MET A 1 1036 ? 22.789 24.745 4.299 1.00 41.91 1036 MET A N 1
ATOM 8402 C CA . MET A 1 1036 ? 23.493 25.980 3.937 1.00 41.91 1036 MET A CA 1
ATOM 8403 C C . MET A 1 1036 ? 24.990 25.886 4.309 1.00 41.91 1036 MET A C 1
ATOM 8405 O O . MET A 1 1036 ? 25.334 25.310 5.346 1.00 41.91 1036 MET A O 1
ATOM 8409 N N . PRO A 1 1037 ? 25.914 26.437 3.499 1.00 44.09 1037 PRO A N 1
ATOM 8410 C CA . PRO A 1 1037 ? 27.327 26.539 3.856 1.00 44.09 1037 PRO A CA 1
ATOM 8411 C C . PRO A 1 1037 ? 27.536 27.358 5.142 1.00 44.09 1037 PRO A C 1
ATOM 8413 O O . PRO A 1 1037 ? 27.014 28.463 5.274 1.00 44.09 1037 PRO A O 1
ATOM 8416 N N . ALA A 1 1038 ? 28.384 26.872 6.055 1.00 40.16 1038 ALA A N 1
ATOM 8417 C CA . ALA A 1 1038 ? 28.594 27.446 7.395 1.00 40.16 1038 ALA A CA 1
ATOM 8418 C C . ALA A 1 1038 ? 28.977 28.942 7.428 1.00 40.16 1038 ALA A C 1
ATOM 8420 O O . ALA A 1 1038 ? 28.758 29.614 8.434 1.00 40.16 1038 ALA A O 1
ATOM 8421 N N . LYS A 1 1039 ? 29.547 29.475 6.338 1.00 41.16 1039 LYS A N 1
ATOM 8422 C CA . LYS A 1 1039 ? 29.893 30.898 6.209 1.00 41.16 1039 LYS A CA 1
ATOM 8423 C C . LYS A 1 1039 ? 28.647 31.785 6.051 1.00 41.16 1039 LYS A C 1
ATOM 8425 O O . LYS A 1 1039 ? 28.571 32.816 6.704 1.00 41.16 1039 LYS A O 1
ATOM 8430 N N . GLN A 1 1040 ? 27.649 31.331 5.288 1.00 44.69 1040 GLN A N 1
ATOM 8431 C CA . GLN A 1 1040 ? 26.369 32.029 5.107 1.00 44.69 1040 GLN A CA 1
ATOM 8432 C C . GLN A 1 1040 ? 25.476 31.901 6.349 1.00 44.69 1040 GLN A C 1
ATOM 8434 O O . GLN A 1 1040 ? 24.833 32.867 6.741 1.00 44.69 1040 GLN A O 1
ATOM 8439 N N . SER A 1 1041 ? 25.518 30.761 7.051 1.00 41.62 1041 SER A N 1
ATOM 8440 C CA . SER A 1 1041 ? 24.838 30.610 8.348 1.00 41.62 1041 SER A CA 1
ATOM 8441 C C . SER A 1 1041 ? 25.396 31.544 9.434 1.00 41.62 1041 SER A C 1
ATOM 8443 O O . SER A 1 1041 ? 24.655 31.968 10.315 1.00 41.62 1041 SER A O 1
ATOM 8445 N N . ARG A 1 1042 ? 26.694 31.886 9.381 1.00 39.25 1042 ARG A N 1
ATOM 8446 C CA . ARG A 1 1042 ? 27.341 32.817 10.326 1.00 39.25 1042 ARG A CA 1
ATOM 8447 C C . ARG A 1 1042 ? 27.026 34.287 10.050 1.00 39.25 1042 ARG A C 1
ATOM 8449 O O . ARG A 1 1042 ? 26.844 35.032 11.003 1.00 39.25 1042 ARG A O 1
ATOM 8456 N N . GLU A 1 1043 ? 26.975 34.694 8.783 1.00 42.91 1043 GLU A N 1
ATOM 8457 C CA . GLU A 1 1043 ? 26.549 36.049 8.392 1.00 42.91 1043 GLU A CA 1
ATOM 8458 C C . GLU A 1 1043 ? 25.056 36.264 8.711 1.00 42.91 1043 GLU A C 1
ATOM 8460 O O . GLU A 1 1043 ? 24.678 37.326 9.194 1.00 42.91 1043 GLU A O 1
ATOM 8465 N N . PHE A 1 1044 ? 24.234 35.216 8.588 1.00 41.66 1044 PHE A N 1
ATOM 8466 C CA . PHE A 1 1044 ? 22.813 35.221 8.956 1.00 41.66 1044 PHE A CA 1
ATOM 8467 C C . PHE A 1 1044 ? 22.560 35.346 10.473 1.00 41.66 1044 PHE A C 1
ATOM 8469 O O . PHE A 1 1044 ? 21.731 36.147 10.896 1.00 41.66 1044 PHE A O 1
ATOM 8476 N N . LEU A 1 1045 ? 23.314 34.616 11.308 1.00 36.28 1045 LEU A N 1
ATOM 8477 C CA . LEU A 1 1045 ? 23.211 34.694 12.777 1.00 36.28 1045 LEU A CA 1
ATOM 8478 C C . LEU A 1 1045 ? 23.579 36.073 13.348 1.00 36.28 1045 LEU A C 1
ATOM 8480 O O . LEU A 1 1045 ? 23.137 36.414 14.441 1.00 36.28 1045 LEU A O 1
ATOM 8484 N N . MET A 1 1046 ? 24.389 36.861 12.635 1.00 35.69 1046 MET A N 1
ATOM 8485 C CA . MET A 1 1046 ? 24.702 38.232 13.049 1.00 35.69 1046 MET A CA 1
ATOM 8486 C C . MET A 1 1046 ? 23.578 39.222 12.713 1.00 35.69 1046 MET A C 1
ATOM 8488 O O . MET A 1 1046 ? 23.468 40.237 13.387 1.00 35.69 1046 MET A O 1
ATOM 8492 N N . PHE A 1 1047 ? 22.714 38.921 11.739 1.00 37.09 1047 PHE A N 1
ATOM 8493 C CA . PHE A 1 1047 ? 21.632 39.815 11.311 1.00 37.09 1047 PHE A CA 1
ATOM 8494 C C . PHE A 1 1047 ? 20.331 39.625 12.118 1.00 37.09 1047 PHE A C 1
ATOM 8496 O O . PHE A 1 1047 ? 19.606 40.590 12.331 1.00 37.09 1047 PHE A O 1
ATOM 8503 N N . GLU A 1 1048 ? 20.056 38.416 12.635 1.00 32.16 1048 GLU A N 1
ATOM 8504 C CA . GLU A 1 1048 ? 18.966 38.160 13.611 1.00 32.16 1048 GLU A CA 1
ATOM 8505 C C . GLU A 1 1048 ? 19.181 38.894 14.950 1.00 32.16 1048 GLU A C 1
ATOM 8507 O O . GLU A 1 1048 ? 18.250 39.016 15.737 1.00 32.16 1048 GLU A O 1
ATOM 8512 N N . HIS A 1 1049 ? 20.401 39.369 15.216 1.00 33.81 1049 HIS A N 1
ATOM 8513 C CA . HIS A 1 1049 ? 20.756 40.050 16.459 1.00 33.81 1049 HIS A CA 1
ATOM 8514 C C . HIS A 1 1049 ? 20.623 41.585 16.393 1.00 33.81 1049 HIS A C 1
ATOM 8516 O O . HIS A 1 1049 ? 20.618 42.220 17.447 1.00 33.81 1049 HIS A O 1
ATOM 8522 N N . ASP A 1 1050 ? 20.506 42.152 15.184 1.00 34.09 1050 ASP A N 1
ATOM 8523 C CA . ASP A 1 1050 ? 20.399 43.597 14.906 1.00 34.09 1050 ASP A CA 1
ATOM 8524 C C . ASP A 1 1050 ? 18.980 44.031 14.442 1.00 34.09 1050 ASP A C 1
ATOM 8526 O O . ASP A 1 1050 ? 18.768 45.192 14.079 1.00 34.09 1050 ASP A O 1
ATOM 8530 N N . VAL A 1 1051 ? 17.993 43.121 14.477 1.00 31.80 1051 VAL A N 1
ATOM 8531 C CA . VAL A 1 1051 ? 16.539 43.384 14.338 1.00 31.80 1051 VAL A CA 1
ATOM 8532 C C . VAL A 1 1051 ? 15.861 43.065 15.661 1.00 31.80 1051 VAL A C 1
ATOM 8534 O O . VAL A 1 1051 ? 14.981 43.859 16.067 1.00 31.80 1051 VAL A O 1
#

InterPro domains:
  IPR001930 Peptidase M1, alanine aminopeptidase/leukotriene A4 hydrolase [PR00756] (449-464)
  IPR001930 Peptidase M1, alanine aminopeptidase/leukotriene A4 hydrolase [PR00756] (498-513)
  IPR001930 Peptidase M1, alanine aminopeptidase/leukotriene A4 hydrolase [PR00756] (576-586)
  IPR001930 Peptidase M1, alanine aminopeptidase/leukotriene A4 hydrolase [PR00756] (604-619)
  IPR001930 Peptidase M1, alanine aminopeptidase/leukotriene A4 hydrolase [PR00756] (623-635)
  IPR014782 Peptidase M1, membrane alanine aminopeptidase [PF01433] (543-737)
  IPR016024 Armadillo-type fold [SSF48371] (170-948)
  IPR021133 HEAT, type 2 [PS50077] (896-934)
  IPR027268 Peptidase M4/M1, CTD superfamily [G3DSA:1.10.390.10] (517-764)
  IPR034016 Aminopeptidase N-type [cd09601] (322-761)
  IPR042097 Aminopeptidase N-like , N-terminal domain superfamliy [G3DSA:2.60.40.1730] (304-515)
  IPR042097 Aminopeptidase N-like , N-terminal domain superfamliy [SSF63737] (309-515)
  IPR045357 Aminopeptidase N-like , N-terminal domain [PF17900] (319-508)
  IPR050344 Peptidase M1 family aminopeptidases [PTHR11533] (306-987)